Protein AF-A0A7S0ZC41-F1 (afdb_monomer_lite)

Sequence (882 aa):
EKAIPESVRQVLSSRKVKYSYTDLEWERGTTHDQRWNTVQHELFFKGREIVQDRRYWAQKLIEYEKDPANAFRLMIWLNDKYMLDAGDACSYANIIAAFHSASHSVQSVSAVEDAETMSSILQEEATGAGLMLAKVRQVNELGPRPTVESGGSAQYVLYVANRTCRVHHNDSLELAKALANRAGLPLIYLYTIDLYFYQQGSKRHVNFLLEGLAEVKNSLSDAGVKLVLRIDPAHFGGSGRGGVSVIGDEEYEITGFSSRAWAIVMDRGHLKYEREVAARIAAYAGCSVVDFENRLVIPVEDISETLENSFETFSEVFFAQYKQFLSLSSPVVLKHQIFSELELDSLGYQWGFMHSWQWTPRDWLDSETQLNKLLLDNGIDPNVAVVSGANRGGESPARRLLQAFISRKLKGYASRASGQIDPGSSEYGSLLSPYISFGMISVCELLQEVLRHGTNVEDITWFVKSVALREFSFNFVNFCENYDVFEEALSPDVQAVLIQLAASRPKYSYTESDWESGNTHDSKWNTIQHELIFRGRDLLNDRVYWCQKIIEYESDPKIAYSLALKLNDKYMVDALDPAGYRTVQHCFEQAAQTSFVQEEAPLDSAAMLAVLEEVLPVSGVEGERICILNEYCHRIPVSAGGTAEYVLYWMSSSFRTEYNPAFEIAAALANYAGLPLLVACVVDMNNFQTRSRRHMIFLLEGLTETEQACNNVGAGFRMVFEPVCEDGIGGLNLLGSSDGAVSGFASKAWAIVTDKPHMRHDRDIVERVSAGAGCAVVEVEGRLLVPLEVSFGESCDVLPETSEFMELFGHMADHFLKRVEHVPLENRLGVDYKADGLGYAYGVDAETRGWSAREWLLDDDKLSELMRENNMDTNVSAVSGT

Secondary structure (DSSP, 8-state):
-TTS-HHHHHHHTT---S----HHHHHTT-SS-HHHHHHHHHHHHH----HHHHHHHHHHHHHH-S-HHHHHHHHHHHHHHH-TT-SSHHHHHHHHHHHHHHHTT------------HHHHHHHHHHHHT--GGGEEE-SSPPPPPBGGGTS-B-EEEEEESS---STT-HHHHHHHHHHHHHT-PEEEEEEEETTGGGGSBHHHHHHHHHHHHHHHHHHHHTT-EEEEEEE-S-SGGGT---HHHHEETTTTEEPGGGGEEEEEEEPP-SHHHHHHHHHHHHHSSSEEEEE--S-SS-HHHH-SS--S-HHHHHHHHHHHGGGGGPPPPPPPP-----TT---TTSS---TT-SSTT--HHHHHH-HHHHHHHHHHTT-BS-SPPP-GGG-SSHHHHHHHHHHIIIIISTT-HHHHSSPPPTTS---S-S-HHHHHTTSS-HHHHHHHHHHH---HHHHHHHHHHHHHHHHHHHHHHH-TTTTSHHHHS-HHHHHHHHHHHHHS------HHHHHHT-SS-HHHHHHHHHHHHHSS-SSSTHHHHHHHHHHH-SSHHHHHHHHHHHHHHH-TT-SSHHHHHHHHHHHHHHHHTS----PPPS-HHHHHHHHHHHHHHHT--GGGEEE-SS--PPPBGGGTSSB-EEEEE-SS---STT-HHHHHHHHHHHHHT--EEEEEEEESGGGTT--HHHHHHHHHHHHHHHHHHHHHT-EEEEEEEPPPTTS---HHHHB-TTSSSB-GGGGEEEEEEEPP-SHHHHHHHHHHHHHSSS-EEEE--S-SS-HHHHH-S--SSPPPHHHHHHHHHHHHHHH-PPPPP---SSPPPTT---TTBS---SSSGGGTT--HHHHHH-HHHHHHHHHHTT----S------

Foldseek 3Di:
DVLQDPLLQVQLQFDDAPDEDDLVCQQCLVDPDVVSSVVSVCQQFPQEDDLVCLLVLLLVLSRHPNDSVCSLVSSLLSNQARHLPHPDPVSVVSNSVSNVSNSVVTDDDHDDDDDCFVVNVCVVLCVVQVHDVLQKDWLARFAFFDDVVRVTQAAFAEEEEEQALADPLFSLVQSSLSVRVVNVHAYEYEYEAELLLCLLAAVQQLQLSLQAQVQRCVVCVVLLYHYFYYYHFQDDPPPRQPPCLAQNDVVVPAHHPLRRHREYEYEDDQFLNRVRNLNVCRVRSNHIYMYGHFLALHPLVQQDPAQDPDLVSSVVSCVVPSVVSLDGTDRDRRDHNDCPPDPCLRTGDDDPVDPDSGCGSVNLVVPLVVVCVSSVVRNHHHPQDHADDLCGHHLVSLVVLLVCCLVPPLVCLLVCLPDQFDPPDFFHDSSNLLCSSSSRDTPSNSLVVCVVRPDDPSSSVVVVSVSSLQVSLSSLSNRQVPLLFPPRVAFPQLQLLLLLLLVPADEDDDDLVCQQCLPDPDPVLSVQSVCLSRNQADRRPCLLVNLLVLSRHDSHVRVSSNSSLSSNNHGHSSPVGSSSSVSSSVSSVVNSVPDDDAQFADQAVVVQVVLLVVLCVQQVDDPLFKDWLGRGAFWQDVVRVTQAAAAEEAEADPLAQFQFSLNSSRLSVCVVNVHAYEYEYEAELLSCQSYAPQNLLVVLVSNLVSCVRCQVLQHHYFYAYDAQHPVSADDCLALPRPSNQADHVLSRHREYGYEDDDDPRVVVNLNVCSVRSSHIYMYGHRPDLRDVCVQDNPDDPDDDDPVVVCVSCVVCNVVSPDGRDHNRHPDGDHNPDDPPRRGDAPDPDNPRRGDGSVVCSVCPPVVVVSCVVRNHDHPRDHPPDD

pLDDT: mean 85.45, std 13.5, range [26.69, 98.44]

InterPro domains:
  IPR006050 DNA photolyase, N-terminal [PF00875] (161-319)
  IPR006050 DNA photolyase, N-terminal [PF00875] (647-789)
  IPR006050 DNA photolyase, N-terminal [PS51645] (155-300)
  IPR006050 DNA photolyase, N-terminal [PS51645] (645-788)
  IPR014729 Rossmann-like alpha/beta/alpha sandwich fold [G3DSA:3.40.50.620] (130-293)
  IPR014729 Rossmann-like alpha/beta/alpha sandwich fold [G3DSA:3.40.50.620] (619-782)
  IPR036134 Cryptochrome/DNA photolyase, FAD-binding domain-like superfamily [SSF48173] (25-106)
  IPR036134 Cryptochrome/DNA photolyase, FAD-binding domain-like superfamily [SSF48173] (390-588)
  IPR036155 Cryptochrome/photolyase, N-terminal domain superfamily [SSF52425] (156-330)
  IPR036155 Cryptochrome/photolyase, N-terminal domain superfamily [SSF52425] (646-790)
  IPR052219 DNA Photolyase Class-2 [PTHR10211] (131-588)

Structure (mmCIF, N/CA/C/O backbone):
data_AF-A0A7S0ZC41-F1
#
_entry.id   AF-A0A7S0ZC41-F1
#
loop_
_atom_site.group_PDB
_atom_site.id
_atom_site.type_symbol
_atom_site.label_atom_id
_atom_site.label_alt_id
_atom_site.label_comp_id
_atom_site.label_asym_id
_atom_site.label_entity_id
_atom_site.label_seq_id
_atom_site.pdbx_PDB_ins_code
_atom_site.Cartn_x
_atom_site.Cartn_y
_atom_site.Cartn_z
_atom_site.occupancy
_atom_site.B_iso_or_equiv
_atom_site.auth_seq_id
_atom_site.auth_comp_id
_atom_site.auth_asym_id
_atom_site.auth_atom_id
_atom_site.pdbx_PDB_model_num
ATOM 1 N N . GLU A 1 1 ? 8.820 20.847 2.042 1.00 46.22 1 GLU A N 1
ATOM 2 C CA . GLU A 1 1 ? 8.813 21.359 3.436 1.00 46.22 1 GLU A CA 1
ATOM 3 C C . GLU A 1 1 ? 10.158 21.833 3.991 1.00 46.22 1 GLU A C 1
ATOM 5 O O . GLU A 1 1 ? 10.207 22.970 4.448 1.00 46.22 1 GLU A O 1
ATOM 10 N N . LYS A 1 2 ? 11.230 21.016 4.014 1.00 56.31 2 LYS A N 1
ATOM 11 C CA . LYS A 1 2 ? 12.518 21.348 4.687 1.00 56.31 2 LYS A CA 1
ATOM 12 C C . LYS A 1 2 ? 13.143 22.708 4.298 1.00 56.31 2 LYS A C 1
ATOM 14 O O . LYS A 1 2 ? 13.839 23.292 5.114 1.00 56.31 2 LYS A O 1
ATOM 19 N N . ALA A 1 3 ? 12.851 23.230 3.102 1.00 54.75 3 ALA A N 1
ATOM 20 C CA . ALA A 1 3 ? 13.309 24.543 2.624 1.00 54.75 3 ALA A CA 1
ATOM 21 C C . ALA A 1 3 ? 12.496 25.760 3.138 1.00 54.75 3 ALA A C 1
ATOM 23 O O . ALA A 1 3 ? 12.883 26.899 2.892 1.00 54.75 3 ALA A O 1
ATOM 24 N N . ILE A 1 4 ? 11.364 25.552 3.822 1.00 62.62 4 ILE A N 1
ATOM 25 C CA . ILE A 1 4 ? 10.539 26.641 4.372 1.00 62.62 4 ILE A CA 1
ATOM 26 C C . ILE A 1 4 ? 11.111 27.043 5.740 1.00 62.62 4 ILE A C 1
ATOM 28 O O . ILE A 1 4 ? 11.146 26.183 6.626 1.00 62.62 4 ILE A O 1
ATOM 32 N N . PRO A 1 5 ? 11.495 28.318 5.962 1.00 65.94 5 PRO A N 1
ATOM 33 C CA . PRO A 1 5 ? 12.055 28.754 7.237 1.00 65.94 5 PRO A CA 1
ATOM 34 C C . PRO A 1 5 ? 11.079 28.519 8.394 1.00 65.94 5 PRO A C 1
ATOM 36 O O . PRO A 1 5 ? 9.893 28.834 8.291 1.00 65.94 5 PRO A O 1
ATOM 39 N N . GLU A 1 6 ? 11.586 28.039 9.528 1.00 62.94 6 GLU A N 1
ATOM 40 C CA . GLU A 1 6 ? 10.782 27.768 10.729 1.00 62.94 6 GLU A CA 1
ATOM 41 C C . GLU A 1 6 ? 10.012 29.016 11.214 1.00 62.94 6 GLU A C 1
ATOM 43 O O . GLU A 1 6 ? 8.846 28.937 11.603 1.00 62.94 6 GLU A O 1
ATOM 48 N N . SER A 1 7 ? 10.609 30.203 11.055 1.00 57.94 7 SER A N 1
ATOM 49 C CA . SER A 1 7 ? 9.961 31.500 11.295 1.00 57.94 7 SER A CA 1
ATOM 50 C C . SER A 1 7 ? 8.701 31.733 10.449 1.00 57.94 7 SER A C 1
ATOM 52 O O . SER A 1 7 ? 7.768 32.375 10.924 1.00 57.94 7 SER A O 1
ATOM 54 N N . VAL A 1 8 ? 8.640 31.222 9.214 1.00 59.72 8 VAL A N 1
ATOM 55 C CA . VAL A 1 8 ? 7.465 31.340 8.330 1.00 59.72 8 VAL A CA 1
ATOM 56 C C . VAL A 1 8 ? 6.356 30.391 8.782 1.00 59.72 8 VAL A C 1
ATOM 58 O O . VAL A 1 8 ? 5.193 30.792 8.839 1.00 59.72 8 VAL A O 1
ATOM 61 N N . ARG A 1 9 ? 6.708 29.156 9.165 1.00 63.66 9 ARG A N 1
ATOM 62 C CA . ARG A 1 9 ? 5.747 28.145 9.639 1.00 63.66 9 ARG A CA 1
ATOM 63 C C . ARG A 1 9 ? 5.000 28.620 10.888 1.00 63.66 9 ARG A C 1
ATOM 65 O O . ARG A 1 9 ? 3.772 28.591 10.916 1.00 63.66 9 ARG A O 1
ATOM 72 N N . GLN A 1 10 ? 5.734 29.139 11.876 1.00 59.41 10 GLN A N 1
ATOM 73 C CA . GLN A 1 10 ? 5.182 29.657 13.138 1.00 59.41 10 GLN A CA 1
ATOM 74 C C . GLN A 1 10 ? 4.279 30.890 12.952 1.00 59.41 10 GLN A C 1
ATOM 76 O O . GLN A 1 10 ? 3.327 31.104 13.708 1.00 59.41 10 GLN A O 1
ATOM 81 N N . VAL A 1 11 ? 4.567 31.716 11.943 1.00 58.56 11 VAL A N 1
ATOM 82 C CA . VAL A 1 11 ? 3.775 32.910 11.618 1.00 58.56 11 VAL A CA 1
ATOM 83 C C . VAL A 1 11 ? 2.430 32.553 10.997 1.00 58.56 11 VAL A C 1
ATOM 85 O O . VAL A 1 11 ? 1.441 33.224 11.282 1.00 58.56 11 VAL A O 1
ATOM 88 N N . LEU A 1 12 ? 2.378 31.524 10.155 1.00 57.00 12 LEU A N 1
ATOM 89 C CA . LEU A 1 12 ? 1.170 31.156 9.416 1.00 57.00 12 LEU A CA 1
ATOM 90 C C . LEU A 1 12 ? 0.212 30.289 10.245 1.00 57.00 12 LEU A C 1
ATOM 92 O O . LEU A 1 12 ? -0.990 30.550 10.244 1.00 57.00 12 LEU A O 1
ATOM 96 N N . SER A 1 13 ? 0.730 29.353 11.048 1.00 54.97 13 SER A N 1
ATOM 97 C CA . SER A 1 13 ? -0.089 28.475 11.905 1.00 54.97 13 SER A CA 1
ATOM 98 C C . SER A 1 13 ? -0.867 29.203 13.014 1.00 54.97 13 SER A C 1
ATOM 100 O O . SER A 1 13 ? -1.814 28.654 13.572 1.00 54.97 13 SER A O 1
ATOM 102 N N . SER A 1 14 ? -0.498 30.447 13.335 1.00 50.28 14 SER A N 1
ATOM 103 C CA . SER A 1 14 ? -1.046 31.220 14.459 1.00 50.28 14 SER A CA 1
ATOM 104 C C . SER A 1 14 ? -2.087 32.286 14.069 1.00 50.28 14 SER A C 1
ATOM 106 O O . SER A 1 14 ? -2.572 33.019 14.936 1.00 50.28 14 SER A O 1
ATOM 108 N N . ARG A 1 15 ? -2.455 32.417 12.782 1.00 59.84 15 ARG A N 1
ATOM 109 C CA . ARG A 1 15 ? -3.146 33.618 12.264 1.00 59.84 15 ARG A CA 1
ATOM 110 C C . ARG A 1 15 ? -4.566 33.421 11.737 1.00 59.84 15 ARG A C 1
ATOM 112 O O . ARG A 1 15 ? -4.886 32.487 11.014 1.00 59.84 15 ARG A O 1
ATOM 119 N N . LYS A 1 16 ? -5.414 34.425 12.002 1.00 51.12 16 LYS A N 1
ATOM 120 C CA . LYS A 1 16 ? -6.715 34.606 11.333 1.00 51.12 16 LYS A CA 1
ATOM 121 C C . LYS A 1 16 ? -6.540 35.417 10.048 1.00 51.12 16 LYS A C 1
ATOM 123 O O . LYS A 1 16 ? -6.338 36.629 10.098 1.00 51.12 16 LYS A O 1
ATOM 128 N N . VAL A 1 17 ? -6.640 34.744 8.906 1.00 57.56 17 VAL A N 1
ATOM 129 C CA . VAL A 1 17 ? -6.500 35.346 7.572 1.00 57.56 17 VAL A CA 1
ATOM 130 C C . VAL A 1 17 ? -7.748 36.157 7.188 1.00 57.56 17 VAL A C 1
ATOM 132 O O . VAL A 1 17 ? -8.876 35.691 7.339 1.00 57.56 17 VAL A O 1
ATOM 135 N N . LYS A 1 18 ? -7.545 37.390 6.694 1.00 53.59 18 LYS A N 1
ATOM 136 C CA . LYS A 1 18 ? -8.619 38.350 6.355 1.00 53.59 18 LYS A CA 1
ATOM 137 C C . LYS A 1 18 ? -9.185 38.179 4.938 1.00 53.59 18 LYS A C 1
ATOM 139 O O . LYS A 1 18 ? -10.357 38.476 4.719 1.00 53.59 18 LYS A O 1
ATOM 144 N N . TYR A 1 19 ? -8.363 37.726 3.996 1.00 66.50 19 TYR A N 1
ATOM 145 C CA . TYR A 1 19 ? -8.728 37.478 2.601 1.00 66.50 19 TYR A CA 1
ATOM 146 C C . TYR A 1 19 ? -8.114 36.150 2.168 1.00 66.50 19 TYR A C 1
ATOM 148 O O . TYR A 1 19 ? -6.957 35.907 2.479 1.00 66.50 19 TYR A O 1
ATOM 156 N N . SER A 1 20 ? -8.876 35.314 1.470 1.00 76.12 20 SER A N 1
ATOM 157 C CA . SER A 1 20 ? -8.420 34.034 0.919 1.00 76.12 20 SER A CA 1
ATOM 158 C C . SER A 1 20 ? -8.567 34.120 -0.596 1.00 76.12 20 SER A C 1
ATOM 160 O O . SER A 1 20 ? -9.584 34.643 -1.052 1.00 76.12 20 SER A O 1
ATOM 162 N N . TYR A 1 21 ? -7.598 33.598 -1.341 1.00 80.38 21 TYR A N 1
ATOM 163 C CA . TYR A 1 21 ? -7.641 33.510 -2.801 1.00 80.38 21 TYR A CA 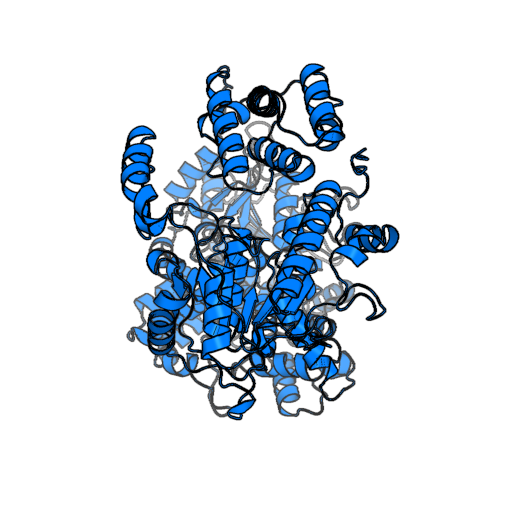1
ATOM 164 C C . TYR A 1 21 ? -7.525 32.059 -3.235 1.00 80.38 21 TYR A C 1
ATOM 166 O O . TYR A 1 21 ? -6.880 31.255 -2.568 1.00 80.38 21 TYR A O 1
ATOM 174 N N . THR A 1 22 ? -8.166 31.732 -4.347 1.00 84.69 22 THR A N 1
ATOM 175 C CA . THR A 1 22 ? -7.892 30.508 -5.101 1.00 84.69 22 THR A CA 1
ATOM 176 C C . THR A 1 22 ? -6.606 30.667 -5.914 1.00 84.69 22 THR A C 1
ATOM 178 O O . THR A 1 22 ? -6.252 31.781 -6.305 1.00 84.69 22 THR A O 1
ATOM 181 N N . ASP A 1 23 ? -5.941 29.557 -6.245 1.00 84.75 23 ASP A N 1
ATOM 182 C CA . ASP A 1 23 ? -4.800 29.525 -7.177 1.00 84.75 23 ASP A CA 1
ATOM 183 C C . ASP A 1 23 ? -5.074 30.316 -8.468 1.00 84.75 23 ASP A C 1
ATOM 185 O O . ASP A 1 23 ? -4.218 31.050 -8.953 1.00 84.75 23 ASP A O 1
ATOM 189 N N . LEU A 1 24 ? -6.305 30.224 -8.984 1.00 83.38 24 LEU A N 1
ATOM 190 C CA . LEU A 1 24 ? -6.749 30.912 -10.194 1.00 83.38 24 LEU A CA 1
ATOM 191 C C . LEU A 1 24 ? -6.837 32.440 -10.022 1.00 83.38 24 LEU A C 1
ATOM 193 O O . LEU A 1 24 ? -6.571 33.183 -10.965 1.00 83.38 24 LEU A O 1
ATOM 197 N N . GLU A 1 25 ? -7.214 32.935 -8.840 1.00 83.38 25 GLU A N 1
ATOM 198 C CA . GLU A 1 25 ? -7.242 34.376 -8.544 1.00 83.38 25 GLU A CA 1
ATOM 199 C C . GLU A 1 25 ? -5.839 34.943 -8.317 1.00 83.38 25 GLU A C 1
ATOM 201 O O . GLU A 1 25 ? -5.559 36.083 -8.709 1.00 83.38 25 GLU A O 1
ATOM 206 N N . TRP A 1 26 ? -4.954 34.142 -7.719 1.00 87.69 26 TRP A N 1
ATOM 207 C CA . TRP A 1 26 ? -3.533 34.449 -7.616 1.00 87.69 26 TRP A CA 1
ATOM 208 C C . TRP A 1 26 ? -2.887 34.535 -9.005 1.00 87.69 26 TRP A C 1
ATOM 210 O O . TRP A 1 26 ? -2.296 35.567 -9.324 1.00 87.69 26 TRP A O 1
ATOM 220 N N . GLU A 1 27 ? -3.070 33.509 -9.844 1.00 86.12 27 GLU A N 1
ATOM 221 C CA . GLU A 1 27 ? -2.554 33.400 -11.218 1.00 86.12 27 GLU A CA 1
ATOM 222 C C . GLU A 1 27 ? -3.050 34.521 -12.132 1.00 86.12 27 GLU A C 1
ATOM 224 O O . GLU A 1 27 ? -2.266 35.147 -12.847 1.00 86.12 27 GLU A O 1
ATOM 229 N N . ARG A 1 28 ? -4.356 34.801 -12.116 1.00 82.69 28 ARG A N 1
ATOM 230 C CA . ARG A 1 28 ? -4.957 35.826 -12.980 1.00 82.69 28 ARG A CA 1
ATOM 231 C C . ARG A 1 28 ? -4.715 37.246 -12.488 1.00 82.69 28 ARG A C 1
ATOM 233 O O . ARG A 1 28 ? -5.164 38.184 -13.146 1.00 82.69 28 ARG A O 1
ATOM 240 N N . GLY A 1 29 ? -4.058 37.431 -11.340 1.00 84.19 29 GLY A N 1
ATOM 241 C CA . GLY A 1 29 ? -3.893 38.745 -10.730 1.00 84.19 29 GLY A CA 1
ATOM 242 C C . GLY A 1 29 ? -5.247 39.418 -10.494 1.00 84.19 29 GLY A C 1
ATOM 243 O O . GLY A 1 29 ? -5.462 40.548 -10.931 1.00 84.19 29 GLY A O 1
ATOM 244 N N . THR A 1 30 ? -6.186 38.715 -9.855 1.00 83.62 30 THR A N 1
ATOM 245 C CA . THR A 1 30 ? -7.515 39.243 -9.490 1.00 83.62 30 THR A CA 1
ATOM 246 C C . THR A 1 30 ? -7.695 39.342 -7.976 1.00 83.62 30 THR A C 1
ATOM 248 O O . THR A 1 30 ? -8.797 39.196 -7.453 1.00 83.62 30 THR A O 1
ATOM 251 N N . THR A 1 31 ? -6.602 39.607 -7.258 1.00 82.38 31 THR A N 1
ATOM 252 C CA . THR A 1 31 ? -6.599 39.801 -5.803 1.00 82.38 31 THR A CA 1
ATOM 253 C C . THR A 1 31 ? -7.055 41.217 -5.423 1.00 82.38 31 THR A C 1
ATOM 255 O O . THR A 1 31 ? -7.217 42.092 -6.279 1.00 82.38 31 THR A O 1
ATOM 258 N N . HIS A 1 32 ? -7.212 41.487 -4.123 1.00 80.19 32 HIS A N 1
ATOM 259 C CA . HIS A 1 32 ? -7.437 42.854 -3.635 1.00 80.19 32 HIS A CA 1
ATOM 260 C C . HIS A 1 32 ? -6.201 43.771 -3.734 1.00 80.19 32 HIS A C 1
ATOM 262 O O . HIS A 1 32 ? -6.351 44.990 -3.621 1.00 80.19 32 HIS A O 1
ATOM 268 N N . ASP A 1 33 ? -4.995 43.221 -3.925 1.00 76.88 33 ASP A N 1
ATOM 269 C CA . ASP A 1 33 ? -3.756 43.996 -4.001 1.00 76.88 33 ASP A CA 1
ATOM 270 C C . ASP A 1 33 ? -3.424 44.336 -5.464 1.00 76.88 33 ASP A C 1
ATOM 272 O O . ASP A 1 33 ? -3.005 43.499 -6.265 1.00 76.88 33 ASP A O 1
ATOM 276 N N . GLN A 1 34 ? -3.596 45.611 -5.820 1.00 72.88 34 GLN A N 1
ATOM 277 C CA . GLN A 1 34 ? -3.339 46.099 -7.176 1.00 72.88 34 GLN A CA 1
ATOM 278 C C . GLN A 1 34 ? -1.872 45.959 -7.609 1.00 72.88 34 GLN A C 1
ATOM 280 O O . GLN A 1 34 ? -1.613 45.834 -8.809 1.00 72.88 34 GLN A O 1
ATOM 285 N N . ARG A 1 35 ? -0.908 45.959 -6.675 1.00 77.75 35 ARG A N 1
ATOM 286 C CA . ARG A 1 35 ? 0.504 45.765 -7.024 1.00 77.75 35 ARG A CA 1
ATOM 287 C C . ARG A 1 35 ? 0.793 44.291 -7.299 1.00 77.75 35 ARG A C 1
ATOM 289 O O . ARG A 1 35 ? 1.475 44.030 -8.285 1.00 77.75 35 ARG A O 1
ATOM 296 N N . TRP A 1 36 ? 0.223 43.350 -6.535 1.00 83.25 36 TRP A N 1
ATOM 297 C CA . TRP A 1 36 ? 0.268 41.922 -6.897 1.00 83.25 36 TRP A CA 1
ATOM 298 C C . TRP A 1 36 ? -0.247 41.722 -8.320 1.00 83.25 36 TRP A C 1
ATOM 300 O O . TRP A 1 36 ? 0.463 41.191 -9.169 1.00 83.25 36 TRP A O 1
ATOM 310 N N . ASN A 1 37 ? -1.455 42.225 -8.590 1.00 81.00 37 ASN A N 1
ATOM 311 C CA . ASN A 1 37 ? -2.126 42.054 -9.875 1.00 81.00 37 ASN A CA 1
ATOM 312 C C . ASN A 1 37 ? -1.274 42.600 -11.037 1.00 81.00 37 ASN A C 1
ATOM 314 O O . ASN A 1 37 ? -1.118 41.930 -12.051 1.00 81.00 37 ASN A O 1
ATOM 318 N N . THR A 1 38 ? -0.652 43.772 -10.857 1.00 76.88 38 THR A N 1
ATOM 319 C CA . THR A 1 38 ? 0.225 44.390 -11.869 1.00 76.88 38 THR A CA 1
ATOM 320 C C . THR A 1 38 ? 1.477 43.551 -12.151 1.00 76.88 38 THR A C 1
ATOM 322 O O . THR A 1 38 ? 1.790 43.301 -13.313 1.00 76.88 38 THR A O 1
ATOM 325 N N . VAL A 1 39 ? 2.183 43.092 -11.109 1.00 78.50 39 VAL A N 1
ATOM 326 C CA . VAL A 1 39 ? 3.389 42.252 -11.259 1.00 78.50 39 VAL A CA 1
ATOM 327 C C . VAL A 1 39 ? 3.033 40.910 -11.905 1.00 78.50 39 VAL A C 1
ATOM 329 O O . VAL A 1 39 ? 3.728 40.449 -12.808 1.00 78.50 39 VAL A O 1
ATOM 332 N N . GLN A 1 40 ? 1.920 40.307 -11.485 1.00 84.12 40 GLN A N 1
ATOM 333 C CA . GLN A 1 40 ? 1.448 39.040 -12.028 1.00 84.12 40 GLN A CA 1
ATOM 334 C C . GLN A 1 40 ? 1.045 39.155 -13.506 1.00 84.12 40 GLN A C 1
ATOM 336 O O . GLN A 1 40 ? 1.349 38.263 -14.293 1.00 84.12 40 GLN A O 1
ATOM 341 N N . HIS A 1 41 ? 0.416 40.260 -13.923 1.00 80.81 41 HIS A N 1
ATOM 342 C CA . HIS A 1 41 ? 0.115 40.505 -15.340 1.00 80.81 41 HIS A CA 1
ATOM 343 C C . HIS A 1 41 ? 1.384 40.704 -16.175 1.00 80.81 41 HIS A C 1
ATOM 345 O O . HIS A 1 41 ? 1.477 40.159 -17.272 1.00 80.81 41 HIS A O 1
ATOM 351 N N . GLU A 1 42 ? 2.382 41.429 -15.666 1.00 78.50 42 GLU A N 1
ATOM 352 C CA . GLU A 1 42 ? 3.679 41.586 -16.342 1.00 78.50 42 GLU A CA 1
ATOM 353 C C . GLU A 1 42 ? 4.377 40.233 -16.569 1.00 78.50 42 GLU A C 1
ATOM 355 O O . GLU A 1 42 ? 4.814 39.952 -17.690 1.00 78.50 42 GLU A O 1
ATOM 360 N N . LEU A 1 43 ? 4.400 39.358 -15.557 1.00 79.38 43 LEU A N 1
ATOM 361 C CA . LEU A 1 43 ? 4.884 37.980 -15.683 1.00 79.38 43 LEU A CA 1
ATOM 362 C C . LEU A 1 43 ? 4.082 37.190 -16.732 1.00 79.38 43 LEU A C 1
ATOM 364 O O . LEU A 1 43 ? 4.659 36.632 -17.670 1.00 79.38 43 LEU A O 1
ATOM 368 N N . PHE A 1 44 ? 2.754 37.167 -16.592 1.00 79.50 44 PHE A N 1
ATOM 369 C CA . PHE A 1 44 ? 1.842 36.434 -17.469 1.00 79.50 44 PHE A CA 1
ATOM 370 C C . PHE A 1 44 ? 2.080 36.803 -18.943 1.00 79.50 44 PHE A C 1
ATOM 372 O O . PHE A 1 44 ? 2.353 35.933 -19.775 1.00 79.50 44 PHE A O 1
ATOM 379 N N . PHE A 1 45 ? 2.083 38.100 -19.266 1.00 76.62 45 PHE A N 1
ATOM 380 C CA . PHE A 1 45 ? 2.218 38.574 -20.644 1.00 76.62 45 PHE A CA 1
ATOM 381 C C . PHE A 1 45 ? 3.652 38.537 -21.192 1.00 76.62 45 PHE A C 1
ATOM 383 O O . PHE A 1 45 ? 3.812 38.250 -22.377 1.00 76.62 45 PHE A O 1
ATOM 390 N N . LYS A 1 46 ? 4.690 38.818 -20.388 1.00 76.56 46 LYS A N 1
ATOM 391 C CA . LYS A 1 46 ? 6.065 39.014 -20.905 1.00 76.56 46 LYS A CA 1
ATOM 392 C C . LYS A 1 46 ? 7.058 37.909 -20.553 1.00 76.56 46 LYS A C 1
ATOM 394 O O . LYS A 1 46 ? 8.045 37.771 -21.268 1.00 76.56 46 LYS A O 1
ATOM 399 N N . GLY A 1 47 ? 6.828 37.151 -19.480 1.00 72.56 47 GLY A N 1
ATOM 400 C CA . GLY A 1 47 ? 7.668 36.017 -19.071 1.00 72.56 47 GLY A CA 1
ATOM 401 C C . GLY A 1 47 ? 9.121 36.352 -18.730 1.00 72.56 47 GLY A C 1
ATOM 402 O O . GLY A 1 47 ? 9.998 35.518 -18.941 1.00 72.56 47 GLY A O 1
ATOM 403 N N . ARG A 1 48 ? 9.385 37.575 -18.248 1.00 69.50 48 ARG A N 1
ATOM 404 C CA . ARG A 1 48 ? 10.727 38.077 -17.905 1.00 69.50 48 ARG A CA 1
ATOM 405 C C . ARG A 1 48 ? 10.832 38.455 -16.433 1.00 69.50 48 ARG A C 1
ATOM 407 O O . ARG A 1 48 ? 9.836 38.778 -15.790 1.00 69.50 48 ARG A O 1
ATOM 414 N N . GLU A 1 49 ? 12.062 38.462 -15.932 1.00 60.97 49 GLU A N 1
ATOM 415 C CA . GLU A 1 49 ? 12.366 38.758 -14.538 1.00 60.97 49 GLU A CA 1
ATOM 416 C C . GLU A 1 49 ? 12.122 40.217 -14.123 1.00 60.97 49 GLU A C 1
ATOM 418 O O . GLU A 1 49 ? 12.529 41.165 -14.796 1.00 60.97 49 GLU A O 1
ATOM 423 N N . ILE A 1 50 ? 11.524 40.379 -12.937 1.00 59.06 50 ILE A N 1
ATOM 424 C CA . ILE A 1 50 ? 11.544 41.618 -12.158 1.00 59.06 50 ILE A CA 1
ATOM 425 C C . ILE A 1 50 ? 12.098 41.288 -10.760 1.00 59.06 50 ILE A C 1
ATOM 427 O O . ILE A 1 50 ? 11.348 41.032 -9.817 1.00 59.06 50 ILE A O 1
ATOM 431 N N . VAL A 1 51 ? 13.432 41.281 -10.627 1.00 51.44 51 VAL A N 1
ATOM 432 C CA . VAL A 1 51 ? 14.182 40.853 -9.418 1.00 51.44 51 VAL A CA 1
ATOM 433 C C . VAL A 1 51 ? 13.613 41.450 -8.121 1.00 51.44 51 VAL A C 1
ATOM 435 O O . VAL A 1 51 ? 13.495 40.772 -7.102 1.00 51.44 51 VAL A O 1
ATOM 438 N N . GLN A 1 52 ? 13.233 42.733 -8.152 1.00 56.69 52 GLN A N 1
ATOM 439 C CA . GLN A 1 52 ? 12.741 43.457 -6.975 1.00 56.69 52 GLN A CA 1
ATOM 440 C C . GLN A 1 52 ? 11.345 43.013 -6.507 1.00 56.69 52 GLN A C 1
ATOM 442 O O . GLN A 1 52 ? 11.007 43.230 -5.342 1.00 56.69 52 GLN A O 1
ATOM 447 N N . ASP A 1 53 ? 10.551 42.378 -7.373 1.00 67.50 53 ASP A N 1
ATOM 448 C CA . ASP A 1 53 ? 9.183 41.966 -7.058 1.00 67.50 53 ASP A CA 1
ATOM 449 C C . ASP A 1 53 ? 9.061 40.492 -6.625 1.00 67.50 53 ASP A C 1
ATOM 451 O O . ASP A 1 53 ? 8.126 40.189 -5.886 1.00 67.50 53 ASP A O 1
ATOM 455 N N . ARG A 1 54 ? 10.036 39.604 -6.915 1.00 75.81 54 ARG A N 1
ATOM 456 C CA . ARG A 1 54 ? 10.070 38.222 -6.359 1.00 75.81 54 ARG A CA 1
ATOM 457 C C . ARG A 1 54 ? 9.989 38.226 -4.815 1.00 75.81 54 ARG A C 1
ATOM 459 O O . ARG A 1 54 ? 9.243 37.449 -4.223 1.00 75.81 54 ARG A O 1
ATOM 466 N N . ARG A 1 55 ? 10.675 39.162 -4.138 1.00 74.50 55 ARG A N 1
ATOM 467 C CA . ARG A 1 55 ? 10.575 39.352 -2.670 1.00 74.50 55 ARG A CA 1
ATOM 468 C C . ARG A 1 55 ? 9.185 39.815 -2.222 1.00 74.50 55 ARG A C 1
ATOM 470 O O . ARG A 1 55 ? 8.698 39.384 -1.179 1.00 74.50 55 ARG A O 1
ATOM 477 N N . TYR A 1 56 ? 8.569 40.715 -2.983 1.00 76.06 56 TYR A N 1
ATOM 478 C CA . TYR A 1 56 ? 7.240 41.241 -2.682 1.00 76.06 56 TYR A CA 1
ATOM 479 C C . TYR A 1 56 ? 6.155 40.170 -2.895 1.00 76.06 56 TYR A C 1
ATOM 481 O O . TYR A 1 56 ? 5.250 40.066 -2.071 1.00 76.06 56 TYR A O 1
ATOM 489 N N . TRP A 1 57 ? 6.292 39.301 -3.902 1.00 82.44 57 TRP A N 1
ATOM 490 C CA . TRP A 1 57 ? 5.457 38.106 -4.042 1.00 82.44 57 TRP A CA 1
ATOM 491 C C . TRP A 1 57 ? 5.543 37.189 -2.824 1.00 82.44 57 TRP A C 1
ATOM 493 O O . TRP A 1 57 ? 4.511 36.914 -2.217 1.00 82.44 57 TRP A O 1
ATOM 503 N N . ALA A 1 58 ? 6.751 36.771 -2.423 1.00 82.75 58 ALA A N 1
ATOM 504 C CA . ALA A 1 58 ? 6.934 35.923 -1.243 1.00 82.75 58 ALA A CA 1
ATOM 505 C C . ALA A 1 58 ? 6.280 36.553 -0.000 1.00 82.75 58 ALA A C 1
ATOM 507 O O . ALA A 1 58 ? 5.550 35.886 0.730 1.00 82.75 58 ALA A O 1
ATOM 508 N N . GLN A 1 59 ? 6.456 37.868 0.194 1.00 78.38 59 GLN A N 1
ATOM 509 C CA . GLN A 1 59 ? 5.799 38.610 1.270 1.00 78.38 59 GLN A CA 1
ATOM 510 C C . GLN A 1 59 ? 4.266 38.525 1.204 1.00 78.38 59 GLN A C 1
ATOM 512 O O . GLN A 1 59 ? 3.640 38.334 2.242 1.00 78.38 59 GLN A O 1
ATOM 517 N N . LYS A 1 60 ? 3.651 38.662 0.023 1.00 82.75 60 LYS A N 1
ATOM 518 C CA . LYS A 1 60 ? 2.186 38.643 -0.135 1.00 82.75 60 LYS A CA 1
ATOM 519 C C . LYS A 1 60 ? 1.564 37.258 -0.067 1.00 82.75 60 LYS A C 1
ATOM 521 O O . LYS A 1 60 ? 0.471 37.135 0.481 1.00 82.75 60 LYS A O 1
ATOM 526 N N . LEU A 1 61 ? 2.277 36.230 -0.512 1.00 85.75 61 LEU A N 1
ATOM 527 C CA . LEU A 1 61 ? 1.885 34.842 -0.285 1.00 85.75 61 LEU A CA 1
ATOM 528 C C . LEU A 1 61 ? 1.915 34.523 1.218 1.00 85.75 61 LEU A C 1
ATOM 530 O O . LEU A 1 61 ? 0.912 34.064 1.751 1.00 85.75 61 LEU A O 1
ATOM 534 N N . ILE A 1 62 ? 2.975 34.908 1.941 1.00 78.50 62 ILE A N 1
ATOM 535 C CA . ILE A 1 62 ? 3.036 34.801 3.416 1.00 78.50 62 ILE A CA 1
ATOM 536 C C . ILE A 1 62 ? 1.972 35.681 4.123 1.00 78.50 62 ILE A C 1
ATOM 538 O O . ILE A 1 62 ? 1.604 35.412 5.265 1.00 78.50 62 ILE A O 1
ATOM 542 N N . GLU A 1 63 ? 1.471 36.751 3.495 1.00 75.62 63 GLU A N 1
ATOM 543 C CA . GLU A 1 63 ? 0.465 37.635 4.108 1.00 75.62 63 GLU A CA 1
ATOM 544 C C . GLU A 1 63 ? -0.977 37.106 3.976 1.00 75.62 63 GLU A C 1
ATOM 546 O O . GLU A 1 63 ? -1.783 37.344 4.883 1.00 75.62 63 GLU A O 1
ATOM 551 N N . TYR A 1 64 ? -1.318 36.428 2.870 1.00 77.69 64 TYR A N 1
ATOM 552 C CA . TYR A 1 64 ? -2.710 36.081 2.523 1.00 77.69 64 TYR A CA 1
ATOM 553 C C . TYR A 1 64 ? -2.988 34.589 2.287 1.00 77.69 64 TYR A C 1
ATOM 555 O O . TYR A 1 64 ? -4.158 34.204 2.285 1.00 77.69 64 TYR A O 1
ATOM 563 N N . GLU A 1 65 ? -1.973 33.742 2.116 1.00 81.19 65 GLU A N 1
ATOM 564 C CA . GLU A 1 65 ? -2.159 32.288 2.106 1.00 81.19 65 GLU A CA 1
ATOM 565 C C . GLU A 1 65 ? -2.197 31.740 3.545 1.00 81.19 65 GLU A C 1
ATOM 567 O O . GLU A 1 65 ? -1.540 32.265 4.443 1.00 81.19 65 GLU A O 1
ATOM 572 N N . LYS A 1 66 ? -3.007 30.706 3.789 1.00 72.50 66 LYS A N 1
ATOM 573 C CA . LYS A 1 66 ? -3.169 30.058 5.101 1.00 72.50 66 LYS A CA 1
ATOM 574 C C . LYS A 1 66 ? -2.132 28.968 5.340 1.00 72.50 66 LYS A C 1
ATOM 576 O O . LYS A 1 66 ? -1.707 28.780 6.475 1.00 72.50 66 LYS A O 1
ATOM 581 N N . ASP A 1 67 ? -1.757 28.249 4.287 1.00 77.62 67 ASP A N 1
ATOM 582 C CA . ASP A 1 67 ? -0.819 27.133 4.355 1.00 77.62 67 ASP A CA 1
ATOM 583 C C . ASP A 1 67 ? 0.594 27.555 3.882 1.00 77.62 67 ASP A C 1
ATOM 585 O O . ASP A 1 67 ? 0.753 27.963 2.726 1.00 77.62 67 ASP A O 1
ATOM 589 N N . PRO A 1 68 ? 1.643 27.437 4.728 1.00 73.06 68 PRO A N 1
ATOM 590 C CA . PRO A 1 68 ? 3.031 27.646 4.315 1.00 73.06 68 PRO A CA 1
ATOM 591 C C . PRO A 1 68 ? 3.454 26.808 3.106 1.00 73.06 68 PRO A C 1
ATOM 593 O O . PRO A 1 68 ? 4.229 27.292 2.275 1.00 73.06 68 PRO A O 1
ATOM 596 N N . ALA A 1 69 ? 2.986 25.559 3.015 1.00 79.94 69 ALA A N 1
ATOM 597 C CA . ALA A 1 69 ? 3.329 24.672 1.914 1.00 79.94 69 ALA A CA 1
ATOM 598 C C . ALA A 1 69 ? 2.670 25.162 0.618 1.00 79.94 69 ALA A C 1
ATOM 600 O O . ALA A 1 69 ? 3.376 25.324 -0.379 1.00 79.94 69 ALA A O 1
ATOM 601 N N . ASN A 1 70 ? 1.380 25.517 0.648 1.00 83.25 70 ASN A N 1
ATOM 602 C CA . ASN A 1 70 ? 0.692 26.127 -0.488 1.00 83.25 70 ASN A CA 1
ATOM 603 C C . ASN A 1 70 ? 1.338 27.445 -0.930 1.00 83.25 70 ASN A C 1
ATOM 605 O O . ASN A 1 70 ? 1.553 27.639 -2.122 1.00 83.25 70 ASN A O 1
ATOM 609 N N . ALA A 1 71 ? 1.720 28.321 0.006 1.00 84.75 71 ALA A N 1
ATOM 610 C CA . ALA A 1 71 ? 2.378 29.591 -0.308 1.00 84.75 71 ALA A CA 1
ATOM 611 C C . ALA A 1 71 ? 3.686 29.381 -1.091 1.00 84.75 71 ALA A C 1
ATOM 613 O O . ALA A 1 71 ? 3.944 30.059 -2.086 1.00 84.75 71 ALA A O 1
ATOM 614 N N . PHE A 1 72 ? 4.506 28.420 -0.657 1.00 86.19 72 PHE A N 1
ATOM 615 C CA . PHE A 1 72 ? 5.771 28.082 -1.310 1.00 86.19 72 PHE A CA 1
ATOM 616 C C . PHE A 1 72 ? 5.553 27.369 -2.656 1.00 86.19 72 PHE A C 1
ATOM 618 O O . PHE A 1 72 ? 6.149 27.760 -3.661 1.00 86.19 72 PHE A O 1
ATOM 625 N N . ARG A 1 73 ? 4.637 26.389 -2.699 1.00 89.69 73 ARG A N 1
ATOM 626 C CA . ARG A 1 73 ? 4.210 25.677 -3.918 1.00 89.69 73 ARG A CA 1
ATOM 627 C C . ARG A 1 73 ? 3.719 26.648 -4.987 1.00 89.69 73 ARG A C 1
ATOM 629 O O . ARG A 1 73 ? 4.096 26.513 -6.144 1.00 89.69 73 ARG A O 1
ATOM 636 N N . LEU A 1 74 ? 2.902 27.629 -4.610 1.00 87.62 74 LEU A N 1
ATOM 637 C CA . LEU A 1 74 ? 2.312 28.570 -5.553 1.00 87.62 74 LEU A CA 1
ATOM 638 C C . LEU A 1 74 ? 3.360 29.517 -6.149 1.00 87.62 74 LEU A C 1
ATOM 640 O O . LEU A 1 74 ? 3.289 29.815 -7.337 1.00 87.62 74 LEU A O 1
ATOM 644 N N . MET A 1 75 ? 4.369 29.943 -5.377 1.00 88.00 75 MET A N 1
ATOM 645 C CA . MET A 1 75 ? 5.469 30.747 -5.927 1.00 88.00 75 MET A CA 1
ATOM 646 C C . MET A 1 75 ? 6.317 29.956 -6.931 1.00 88.00 75 MET A C 1
ATOM 648 O O . MET A 1 75 ? 6.673 30.504 -7.971 1.00 88.00 75 MET A O 1
ATOM 652 N N . ILE A 1 76 ? 6.598 28.679 -6.643 1.00 88.56 76 ILE A N 1
ATOM 653 C CA . ILE A 1 76 ? 7.258 27.750 -7.576 1.00 88.56 76 ILE A CA 1
ATOM 654 C C . ILE A 1 76 ? 6.411 27.574 -8.840 1.00 88.56 76 ILE A C 1
ATOM 656 O O . ILE A 1 76 ? 6.892 27.795 -9.944 1.00 88.56 76 ILE A O 1
ATOM 660 N N . TRP A 1 77 ? 5.123 27.274 -8.695 1.00 88.00 77 TRP A N 1
ATOM 661 C CA . TRP A 1 77 ? 4.236 27.043 -9.831 1.00 88.00 77 TRP A CA 1
ATOM 662 C C . TRP A 1 77 ? 4.072 28.279 -10.732 1.00 88.00 77 TRP A C 1
ATOM 664 O O . TRP A 1 77 ? 4.143 28.157 -11.953 1.00 88.00 77 TRP A O 1
ATOM 674 N N . LEU A 1 78 ? 3.915 29.481 -10.163 1.00 87.56 78 LEU A N 1
ATOM 675 C CA . LEU A 1 78 ? 3.845 30.725 -10.944 1.00 87.56 78 LEU A CA 1
ATOM 676 C C . LEU A 1 78 ? 5.165 31.040 -11.663 1.00 87.56 78 LEU A C 1
ATOM 678 O O . LEU A 1 78 ? 5.141 31.536 -12.791 1.00 87.56 78 LEU A O 1
ATOM 682 N N . ASN A 1 79 ? 6.301 30.743 -11.028 1.00 87.38 79 ASN A N 1
ATOM 683 C CA . ASN A 1 79 ? 7.626 30.838 -11.631 1.00 87.38 79 ASN A CA 1
ATOM 684 C C . ASN A 1 79 ? 7.720 29.888 -12.836 1.00 87.38 79 ASN A C 1
ATOM 686 O O . ASN A 1 79 ? 7.785 30.344 -13.977 1.00 87.38 79 ASN A O 1
ATOM 690 N N . ASP A 1 80 ? 7.591 28.585 -12.602 1.00 87.62 80 ASP A N 1
ATOM 691 C CA . ASP A 1 80 ? 7.794 27.534 -13.606 1.00 87.62 80 ASP A CA 1
ATOM 692 C C . ASP A 1 80 ? 6.799 27.616 -14.772 1.00 87.62 80 ASP A C 1
ATOM 694 O O . ASP A 1 80 ? 7.126 27.276 -15.913 1.00 87.62 80 ASP A O 1
ATOM 698 N N . LYS A 1 81 ? 5.598 28.153 -14.528 1.00 86.19 81 LYS A N 1
ATOM 699 C CA . LYS A 1 81 ? 4.582 28.320 -15.567 1.00 86.19 81 LYS A CA 1
ATOM 700 C C . LYS A 1 81 ? 4.846 29.460 -16.534 1.00 86.19 81 LYS A C 1
ATOM 702 O O . LYS A 1 81 ? 4.543 29.313 -17.723 1.00 86.19 81 LYS A O 1
ATOM 707 N N . TYR A 1 82 ? 5.405 30.581 -16.088 1.00 85.00 82 TYR A N 1
ATOM 708 C CA . TYR A 1 82 ? 5.429 31.809 -16.895 1.00 85.00 82 TYR A CA 1
ATOM 709 C C . TYR A 1 82 ? 6.816 32.375 -17.193 1.00 85.00 82 TYR A C 1
ATOM 711 O O . TYR A 1 82 ? 6.933 33.174 -18.126 1.00 85.00 82 TYR A O 1
ATOM 719 N N . MET A 1 83 ? 7.834 32.002 -16.426 1.00 84.81 83 MET A N 1
ATOM 720 C CA . MET A 1 83 ? 9.141 32.649 -16.403 1.00 84.81 83 MET A CA 1
ATOM 721 C C . MET A 1 83 ? 10.158 31.871 -17.240 1.00 84.81 83 MET A C 1
ATOM 723 O O . MET A 1 83 ? 10.464 30.729 -16.923 1.00 84.81 83 MET A O 1
ATOM 727 N N . LEU A 1 84 ? 10.692 32.489 -18.300 1.00 81.94 84 LEU A N 1
ATOM 728 C CA . LEU A 1 84 ? 11.546 31.790 -19.275 1.00 81.94 84 LEU A CA 1
ATOM 729 C C . LEU A 1 84 ? 12.828 31.186 -18.668 1.00 81.94 84 LEU A C 1
ATOM 731 O O . LEU A 1 84 ? 13.332 30.198 -19.192 1.00 81.94 84 LEU A O 1
ATOM 735 N N . ASP A 1 85 ? 13.333 31.769 -17.577 1.00 78.88 85 ASP A N 1
ATOM 736 C CA . ASP A 1 85 ? 14.486 31.316 -16.787 1.00 78.88 85 ASP A CA 1
ATOM 737 C C . ASP A 1 85 ? 14.124 30.349 -15.636 1.00 78.88 85 ASP A C 1
ATOM 739 O O . ASP A 1 85 ? 14.920 30.152 -14.723 1.00 78.88 85 ASP A O 1
ATOM 743 N N . ALA A 1 86 ? 12.924 29.761 -15.625 1.00 82.25 86 ALA A N 1
ATOM 744 C CA . ALA A 1 86 ? 12.500 28.836 -14.573 1.00 82.25 86 ALA A CA 1
ATOM 745 C C . ALA A 1 86 ? 12.933 27.373 -14.781 1.00 82.25 86 ALA A C 1
ATOM 747 O O . ALA A 1 86 ? 13.329 26.946 -15.870 1.00 82.25 86 ALA A O 1
ATOM 748 N N . GLY A 1 87 ? 12.811 26.580 -13.710 1.00 78.62 87 GLY A N 1
ATOM 749 C CA . GLY A 1 87 ? 13.229 25.177 -13.691 1.00 78.62 87 GLY A CA 1
ATOM 750 C C . GLY A 1 87 ? 14.747 24.974 -13.615 1.00 78.62 87 GLY A C 1
ATOM 751 O O . GLY A 1 87 ? 15.241 23.959 -14.098 1.00 78.62 87 GLY A O 1
ATOM 752 N N . ASP A 1 88 ? 15.484 25.931 -13.042 1.00 83.50 88 ASP A N 1
ATOM 753 C CA . ASP A 1 88 ? 16.937 25.872 -12.840 1.00 83.50 88 ASP A CA 1
ATOM 754 C C . ASP A 1 88 ? 17.337 26.131 -11.368 1.00 83.50 88 ASP A C 1
ATOM 756 O O . ASP A 1 88 ? 16.546 26.609 -10.547 1.00 83.50 88 ASP A O 1
ATOM 760 N N . ALA A 1 89 ? 18.595 25.830 -11.029 1.00 83.62 89 ALA A N 1
ATOM 761 C CA . ALA A 1 89 ? 19.131 25.981 -9.676 1.00 83.62 89 ALA A CA 1
ATOM 762 C C . ALA A 1 89 ? 19.112 27.437 -9.185 1.00 83.62 89 ALA A C 1
ATOM 764 O O . ALA A 1 89 ? 18.799 27.692 -8.018 1.00 83.62 89 ALA A O 1
ATOM 765 N N . CYS A 1 90 ? 19.414 28.395 -10.065 1.00 82.19 90 CYS A N 1
ATOM 766 C CA . CYS A 1 90 ? 19.419 29.816 -9.738 1.00 82.19 90 CYS A CA 1
ATOM 767 C C . CYS A 1 90 ? 18.002 30.309 -9.422 1.00 82.19 90 CYS A C 1
ATOM 769 O O . CYS A 1 90 ? 17.799 31.021 -8.436 1.00 82.19 90 CYS A O 1
ATOM 771 N N . SER A 1 91 ? 17.009 29.910 -10.217 1.00 83.31 91 SER A N 1
ATOM 772 C CA . SER A 1 91 ? 15.600 30.254 -10.032 1.00 83.31 91 SER A CA 1
ATOM 773 C C . SER A 1 91 ? 15.086 29.800 -8.659 1.00 83.31 91 SER A C 1
ATOM 775 O O . SER A 1 91 ? 14.614 30.624 -7.868 1.00 83.31 91 SER A O 1
ATOM 777 N N . TYR A 1 92 ? 15.290 28.529 -8.290 1.00 86.06 92 TYR A N 1
ATOM 778 C CA . TYR A 1 92 ? 14.854 28.017 -6.984 1.00 86.06 92 TYR A CA 1
ATOM 779 C C . TYR A 1 92 ? 15.624 28.624 -5.800 1.00 86.06 92 TYR A C 1
ATOM 781 O O . TYR A 1 92 ? 15.012 28.949 -4.777 1.00 86.06 92 TYR A O 1
ATOM 789 N N . ALA A 1 93 ? 16.936 28.858 -5.932 1.00 82.38 93 ALA A N 1
ATOM 790 C CA . ALA A 1 93 ? 17.720 29.549 -4.905 1.00 82.38 93 ALA A CA 1
ATOM 791 C C . ALA A 1 93 ? 17.194 30.976 -4.643 1.00 82.38 93 ALA A C 1
ATOM 793 O O . ALA A 1 93 ? 17.072 31.398 -3.488 1.00 82.38 93 ALA A O 1
ATOM 794 N N . ASN A 1 94 ? 16.799 31.697 -5.699 1.00 81.75 94 ASN A N 1
ATOM 795 C CA . ASN A 1 94 ? 16.198 33.028 -5.597 1.00 81.75 94 ASN A CA 1
ATOM 796 C C . ASN A 1 94 ? 14.819 33.011 -4.907 1.00 81.75 94 ASN A C 1
ATOM 798 O O . ASN A 1 94 ? 14.531 33.906 -4.106 1.00 81.75 94 ASN A O 1
ATOM 802 N N . ILE A 1 95 ? 13.982 31.993 -5.152 1.00 84.00 95 ILE A N 1
ATOM 803 C CA . ILE A 1 95 ? 12.698 31.810 -4.446 1.00 84.00 95 ILE A CA 1
ATOM 804 C C . ILE A 1 95 ? 12.936 31.598 -2.943 1.00 84.00 95 ILE A C 1
ATOM 806 O O . ILE A 1 95 ? 12.321 32.273 -2.114 1.00 84.00 95 ILE A O 1
ATOM 810 N N . ILE A 1 96 ? 13.866 30.713 -2.575 1.00 83.62 96 ILE A N 1
ATOM 811 C CA . ILE A 1 96 ? 14.214 30.439 -1.171 1.00 83.62 96 ILE A CA 1
ATOM 812 C C . ILE A 1 96 ? 14.709 31.723 -0.483 1.00 83.62 96 ILE A C 1
ATOM 814 O O . ILE A 1 96 ? 14.192 32.105 0.574 1.00 83.62 96 ILE A O 1
ATOM 818 N N . ALA A 1 97 ? 15.634 32.455 -1.112 1.00 79.38 97 ALA A N 1
ATOM 819 C CA . ALA A 1 97 ? 16.134 33.731 -0.600 1.00 79.38 97 ALA A CA 1
ATOM 820 C C . ALA A 1 97 ? 15.014 34.774 -0.395 1.00 79.38 97 ALA A C 1
ATOM 822 O O . ALA A 1 97 ? 15.009 35.491 0.612 1.00 79.38 97 ALA A O 1
ATOM 823 N N . ALA A 1 98 ? 14.027 34.832 -1.298 1.00 81.50 98 ALA A N 1
ATOM 824 C CA . ALA A 1 98 ? 12.864 35.709 -1.171 1.00 81.50 98 ALA A CA 1
ATOM 825 C C . ALA A 1 98 ? 12.006 35.377 0.068 1.00 81.50 98 ALA A C 1
ATOM 827 O O . ALA A 1 98 ? 11.657 36.292 0.822 1.00 81.50 98 ALA A O 1
ATOM 828 N N . PHE A 1 99 ? 11.732 34.093 0.333 1.00 79.75 99 PHE A N 1
ATOM 829 C CA . PHE A 1 99 ? 10.987 33.640 1.519 1.00 79.75 99 PHE A CA 1
ATOM 830 C C . PHE A 1 99 ? 11.721 33.947 2.835 1.00 79.75 99 PHE A C 1
ATOM 832 O O . PHE A 1 99 ? 11.121 34.517 3.754 1.00 79.75 99 PHE A O 1
ATOM 839 N N . HIS A 1 100 ? 13.027 33.663 2.922 1.00 75.12 100 HIS A N 1
ATOM 840 C CA . HIS A 1 100 ? 13.846 34.051 4.081 1.00 75.12 100 HIS A CA 1
ATOM 841 C C . HIS A 1 100 ? 13.776 35.568 4.336 1.00 75.12 100 HIS A C 1
ATOM 843 O O . HIS A 1 100 ? 13.499 36.008 5.458 1.00 75.12 100 HIS A O 1
ATOM 849 N N . SER A 1 101 ? 13.944 36.370 3.277 1.00 71.88 101 SER A N 1
ATOM 850 C CA . SER A 1 101 ? 13.934 37.837 3.333 1.00 71.88 101 SER A CA 1
ATOM 851 C C . SER A 1 101 ? 12.570 38.443 3.703 1.00 71.88 101 SER A C 1
ATOM 853 O O . SER A 1 101 ? 12.505 39.584 4.177 1.00 71.88 101 SER A O 1
ATOM 855 N N . ALA A 1 102 ? 11.476 37.707 3.491 1.00 68.25 102 ALA A N 1
ATOM 856 C CA . ALA A 1 102 ? 10.122 38.111 3.863 1.00 68.25 102 ALA A CA 1
ATOM 857 C C . ALA A 1 102 ? 9.781 37.795 5.334 1.00 68.25 102 ALA A C 1
ATOM 859 O O . ALA A 1 102 ? 9.133 38.616 5.993 1.00 68.25 102 ALA A O 1
ATOM 860 N N . SER A 1 103 ? 10.268 36.672 5.883 1.00 63.31 103 SER A N 1
ATOM 861 C CA . SER A 1 103 ? 9.918 36.202 7.240 1.00 63.31 103 SER A CA 1
ATOM 862 C C . SER A 1 103 ? 10.241 37.204 8.359 1.00 63.31 103 SER A C 1
ATOM 864 O O . SER A 1 103 ? 9.496 37.328 9.329 1.00 63.31 103 SER A O 1
ATOM 866 N N . HIS A 1 104 ? 11.297 38.007 8.189 1.00 58.50 104 HIS A N 1
ATOM 867 C CA . HIS A 1 104 ? 11.732 39.005 9.172 1.00 58.50 104 HIS A CA 1
ATOM 868 C C . HIS A 1 104 ? 10.772 40.198 9.333 1.00 58.50 104 HIS A C 1
ATOM 870 O O . HIS A 1 104 ? 10.981 41.034 10.210 1.00 58.50 104 HIS A O 1
ATOM 876 N N . SER A 1 105 ? 9.733 40.306 8.498 1.00 50.81 105 SER A N 1
ATOM 877 C CA . SER A 1 105 ? 8.775 41.419 8.526 1.00 50.81 105 SER A CA 1
ATOM 878 C C . SER A 1 105 ? 7.488 41.137 9.314 1.00 50.81 105 SER A C 1
ATOM 880 O O . SER A 1 105 ? 6.637 42.022 9.416 1.00 50.81 105 SER A O 1
ATOM 882 N N . VAL A 1 106 ? 7.323 39.931 9.877 1.00 47.34 106 VAL A N 1
ATOM 883 C CA . VAL A 1 106 ? 6.018 39.452 10.358 1.00 47.34 106 VAL A CA 1
ATOM 884 C C . VAL A 1 106 ? 6.104 38.759 11.728 1.00 47.34 106 VAL A C 1
ATOM 886 O O . VAL A 1 106 ? 6.354 37.568 11.811 1.00 47.34 106 VAL A O 1
ATOM 889 N N . GLN A 1 107 ? 5.813 39.474 12.823 1.00 37.06 107 GLN A N 1
ATOM 890 C CA . GLN A 1 107 ? 5.566 38.870 14.147 1.00 37.06 107 GLN A CA 1
ATOM 891 C C . GLN A 1 107 ? 4.473 39.627 14.915 1.00 37.06 107 GLN A C 1
ATOM 893 O O . GLN A 1 107 ? 4.576 40.841 15.087 1.00 37.06 107 GLN A O 1
ATOM 898 N N . SER A 1 108 ? 3.430 38.914 15.374 1.00 32.56 108 SER A N 1
ATOM 899 C CA . SER A 1 108 ? 2.647 39.177 16.609 1.00 32.56 108 SER A CA 1
ATOM 900 C C . SER A 1 108 ? 1.317 38.396 16.667 1.00 32.56 108 SER A C 1
ATOM 902 O O . SER A 1 108 ? 0.691 38.156 15.634 1.00 32.56 108 SER A O 1
ATOM 904 N N . VAL A 1 109 ? 0.882 38.155 17.918 1.00 30.95 109 VAL A N 1
ATOM 905 C CA . VAL A 1 109 ? -0.423 37.665 18.432 1.00 30.95 109 VAL A CA 1
ATOM 906 C C . VAL A 1 109 ? -0.596 36.139 18.574 1.00 30.95 109 VAL A C 1
ATOM 908 O O . VAL A 1 109 ? -0.368 35.378 17.645 1.00 30.95 109 VAL A O 1
ATOM 911 N N . SER A 1 110 ? -1.021 35.731 19.779 1.00 29.00 110 SER A N 1
ATOM 912 C CA . SER A 1 110 ? -1.216 34.362 20.287 1.00 29.00 110 SER A CA 1
ATOM 913 C C . SER A 1 110 ? -2.684 34.076 20.679 1.00 29.00 110 SER A C 1
ATOM 915 O O . SER A 1 110 ? -3.520 34.982 20.661 1.00 29.00 110 SER A O 1
ATOM 917 N N . ALA A 1 111 ? -2.995 32.824 21.050 1.00 27.47 111 ALA A N 1
ATOM 918 C CA . ALA A 1 111 ? -4.312 32.355 21.520 1.00 27.47 111 ALA A CA 1
ATOM 919 C C . ALA A 1 111 ? -4.257 31.758 22.953 1.00 27.47 111 ALA A C 1
ATOM 921 O O . ALA A 1 111 ? -3.190 31.760 23.561 1.00 27.47 111 ALA A O 1
ATOM 922 N N . VAL A 1 112 ? -5.412 31.334 23.494 1.00 27.48 112 VAL A N 1
ATOM 923 C CA . VAL A 1 112 ? -5.738 31.278 24.944 1.00 27.48 112 VAL A CA 1
ATOM 924 C C . VAL A 1 112 ? -6.214 29.886 25.420 1.00 27.48 112 VAL A C 1
ATOM 926 O O . VAL A 1 112 ? -6.793 29.130 24.643 1.00 27.48 112 VAL A O 1
ATOM 929 N N . GLU A 1 113 ? -5.999 29.604 26.708 1.00 30.81 113 GLU A N 1
ATOM 930 C CA . GLU A 1 113 ? -6.288 28.392 27.505 1.00 30.81 113 GLU A CA 1
ATOM 931 C C . GLU A 1 113 ? -7.647 28.483 28.277 1.00 30.81 113 GLU A C 1
ATOM 933 O O . GLU A 1 113 ? -8.261 29.548 28.309 1.00 30.81 113 GLU A O 1
ATOM 938 N N . ASP A 1 114 ? -8.233 27.478 28.948 1.00 33.28 114 ASP A N 1
ATOM 939 C CA . ASP A 1 114 ? -7.910 26.063 29.235 1.00 33.28 114 ASP A CA 1
ATOM 940 C C . ASP A 1 114 ? -9.219 25.260 29.515 1.00 33.28 114 ASP A C 1
ATOM 942 O O . ASP A 1 114 ? -10.229 25.852 29.912 1.00 33.28 114 ASP A O 1
ATOM 946 N N . ALA A 1 115 ? -9.196 23.927 29.368 1.00 35.91 115 ALA A N 1
ATOM 947 C CA . ALA A 1 115 ? -10.098 22.963 30.025 1.00 35.91 115 ALA A CA 1
ATOM 948 C C . ALA A 1 115 ? -9.466 21.553 29.986 1.00 35.91 115 ALA A C 1
ATOM 950 O O . ALA A 1 115 ? -8.869 21.206 28.970 1.00 35.91 115 ALA A O 1
ATOM 951 N N . GLU A 1 116 ? -9.630 20.730 31.038 1.00 55.50 116 GLU A N 1
ATOM 952 C CA . GLU A 1 116 ? -8.982 19.404 31.185 1.00 55.50 116 GLU A CA 1
ATOM 953 C C . GLU A 1 116 ? -9.158 18.531 29.924 1.00 55.50 116 GLU A C 1
ATOM 955 O O . GLU A 1 116 ? -10.219 17.957 29.666 1.00 55.50 116 GLU A O 1
ATOM 960 N N . THR A 1 117 ? -8.114 18.477 29.090 1.00 76.81 117 THR A N 1
ATOM 961 C CA . THR A 1 117 ? -8.197 17.855 27.766 1.00 76.81 117 THR A CA 1
ATOM 962 C C . THR A 1 117 ? -8.150 16.335 27.871 1.00 76.81 117 THR A C 1
ATOM 964 O O . THR A 1 117 ? -7.455 15.771 28.718 1.00 76.81 117 THR A O 1
ATOM 967 N N . MET A 1 118 ? -8.831 15.647 26.949 1.00 87.75 118 MET A N 1
ATOM 968 C CA . MET A 1 118 ? -8.722 14.188 26.820 1.00 87.75 118 MET A CA 1
ATOM 969 C C . MET A 1 118 ? -7.258 13.739 26.669 1.00 87.75 118 MET A C 1
ATOM 971 O O . MET A 1 118 ? -6.879 12.736 27.259 1.00 87.75 118 MET A O 1
ATOM 975 N N . SER A 1 119 ? -6.420 14.515 25.973 1.00 86.50 119 SER A N 1
ATOM 976 C CA . SER A 1 119 ? -4.972 14.277 25.877 1.00 86.50 119 SER A CA 1
ATOM 977 C C . SER A 1 119 ? -4.289 14.140 27.251 1.00 86.50 119 SER A C 1
ATOM 979 O O . SER A 1 119 ? -3.533 13.194 27.471 1.00 86.50 119 SER A O 1
ATOM 981 N N . SER A 1 120 ? -4.626 15.006 28.218 1.00 89.25 120 SER A N 1
ATOM 982 C CA . SER A 1 120 ? -4.112 14.925 29.596 1.00 89.25 120 SER A CA 1
ATOM 983 C C . SER A 1 120 ? -4.583 13.653 30.314 1.00 89.25 120 SER A C 1
ATOM 985 O O . SER A 1 120 ? -3.788 12.963 30.952 1.00 89.25 120 SER A O 1
ATOM 987 N N . ILE A 1 121 ? -5.866 13.297 30.161 1.00 93.06 121 ILE A N 1
ATOM 988 C CA . ILE A 1 121 ? -6.445 12.073 30.743 1.00 93.06 121 ILE A CA 1
ATOM 989 C C . ILE A 1 121 ? -5.777 10.822 30.154 1.00 93.06 121 ILE A C 1
ATOM 991 O O . ILE A 1 121 ? -5.405 9.915 30.896 1.00 93.06 121 ILE A O 1
ATOM 995 N N . LEU A 1 122 ? -5.590 10.774 28.832 1.00 93.38 122 LEU A N 1
ATOM 996 C CA . LEU A 1 122 ? -4.911 9.670 28.153 1.00 93.38 122 LEU A CA 1
ATOM 997 C C . LEU A 1 122 ? -3.461 9.541 28.614 1.00 93.38 122 LEU A C 1
ATOM 999 O O . LEU A 1 122 ? -3.011 8.426 28.867 1.00 93.38 122 LEU A O 1
ATOM 1003 N N . GLN A 1 123 ? -2.745 10.656 28.779 1.00 92.88 123 GLN A N 1
ATOM 1004 C CA . GLN A 1 123 ? -1.371 10.638 29.269 1.00 92.88 123 GLN A CA 1
ATOM 1005 C C . GLN A 1 123 ? -1.271 10.066 30.693 1.00 92.88 123 GLN A C 1
ATOM 1007 O O . GLN A 1 123 ? -0.387 9.245 30.947 1.00 92.88 123 GLN A O 1
ATOM 1012 N N . GLU A 1 124 ? -2.171 10.451 31.606 1.00 93.75 124 GLU A N 1
ATOM 1013 C CA . GLU A 1 124 ? -2.217 9.930 32.981 1.00 93.75 124 GLU A CA 1
ATOM 1014 C C . GLU A 1 124 ? -2.602 8.439 33.012 1.00 93.75 124 GLU A C 1
ATOM 1016 O O . GLU A 1 124 ? -1.838 7.606 33.507 1.00 93.75 124 GLU A O 1
ATOM 1021 N N . GLU A 1 125 ? -3.757 8.083 32.445 1.00 94.31 125 GLU A N 1
ATOM 1022 C CA . GLU A 1 125 ? -4.347 6.744 32.574 1.00 94.31 125 GLU A CA 1
ATOM 1023 C C . GLU A 1 125 ? -3.585 5.679 31.767 1.00 94.31 125 GLU A C 1
ATOM 1025 O O . GLU A 1 125 ? -3.383 4.565 32.258 1.00 94.31 125 GLU A O 1
ATOM 1030 N N . ALA A 1 126 ? -3.086 6.003 30.566 1.00 92.69 126 ALA A N 1
ATOM 1031 C CA . ALA A 1 126 ? -2.285 5.057 29.787 1.00 92.69 126 ALA A CA 1
ATOM 1032 C C . ALA A 1 126 ? -0.932 4.783 30.463 1.00 92.69 126 ALA A C 1
ATOM 1034 O O . ALA A 1 126 ? -0.546 3.623 30.618 1.00 92.69 126 ALA A O 1
ATOM 1035 N N . THR A 1 127 ? -0.249 5.824 30.955 1.00 91.75 127 THR A N 1
ATOM 1036 C CA . THR A 1 127 ? 1.002 5.657 31.716 1.00 91.75 127 THR A CA 1
ATOM 1037 C C . THR A 1 127 ? 0.760 4.862 33.003 1.00 91.75 127 THR A C 1
ATOM 1039 O O . THR A 1 127 ? 1.537 3.963 33.325 1.00 91.75 127 THR A O 1
ATOM 1042 N N . GLY A 1 128 ? -0.342 5.130 33.713 1.00 90.44 128 GLY A N 1
ATOM 1043 C CA . GLY A 1 128 ? -0.740 4.407 34.925 1.00 90.44 128 GLY A CA 1
ATOM 1044 C C . GLY A 1 128 ? -1.036 2.917 34.700 1.00 90.44 128 GLY A C 1
ATOM 1045 O O . GLY A 1 128 ? -0.736 2.099 35.570 1.00 90.44 128 GLY A O 1
ATOM 1046 N N . ALA A 1 129 ? -1.560 2.549 33.528 1.00 90.31 129 ALA A N 1
ATOM 1047 C CA . ALA A 1 129 ? -1.777 1.160 33.111 1.00 90.31 129 ALA A CA 1
ATOM 1048 C C . ALA A 1 129 ? -0.518 0.473 32.523 1.00 90.31 129 ALA A C 1
ATOM 1050 O O . ALA A 1 129 ? -0.535 -0.729 32.243 1.00 90.31 129 ALA A O 1
ATOM 1051 N N . GLY A 1 130 ? 0.584 1.211 32.338 1.00 91.44 130 GLY A N 1
ATOM 1052 C CA . GLY A 1 130 ? 1.797 0.714 31.681 1.00 91.44 130 GLY A CA 1
ATOM 1053 C C . GLY A 1 130 ? 1.643 0.531 30.166 1.00 91.44 130 GLY A C 1
ATOM 1054 O O . GLY A 1 130 ? 2.314 -0.318 29.582 1.00 91.44 130 GLY A O 1
ATOM 1055 N N . LEU A 1 131 ? 0.741 1.290 29.542 1.00 92.81 131 LEU A N 1
ATOM 1056 C CA . LEU A 1 131 ? 0.492 1.294 28.103 1.00 92.81 131 LEU A CA 1
ATOM 1057 C C . LEU A 1 131 ? 1.461 2.241 27.385 1.00 92.81 131 LEU A C 1
ATOM 1059 O O . LEU A 1 131 ? 1.834 3.296 27.899 1.00 92.81 131 LEU A O 1
ATOM 1063 N N . MET A 1 132 ? 1.853 1.879 26.164 1.00 92.25 132 MET A N 1
ATOM 1064 C CA . MET A 1 132 ? 2.766 2.691 25.363 1.00 92.25 132 MET A CA 1
ATOM 1065 C C . MET A 1 132 ? 2.022 3.829 24.654 1.00 92.25 132 MET A C 1
ATOM 1067 O O . MET A 1 132 ? 1.217 3.578 23.761 1.00 92.25 132 MET A O 1
ATOM 1071 N N . LEU A 1 133 ? 2.337 5.080 25.005 1.00 90.88 133 LEU A N 1
ATOM 1072 C CA . LEU A 1 133 ? 1.659 6.269 24.467 1.00 90.88 133 LEU A CA 1
ATOM 1073 C C . LEU A 1 133 ? 1.735 6.397 22.936 1.00 90.88 133 LEU A C 1
ATOM 1075 O O . LEU A 1 133 ? 0.756 6.826 22.341 1.00 90.88 133 LEU A O 1
ATOM 1079 N N . ALA A 1 134 ? 2.824 5.958 22.292 1.00 91.31 134 ALA A N 1
ATOM 1080 C CA . ALA A 1 134 ? 2.950 5.956 20.824 1.00 91.31 134 ALA A CA 1
ATOM 1081 C C . ALA A 1 134 ? 1.852 5.131 20.114 1.00 91.31 134 ALA A C 1
ATOM 1083 O O . ALA A 1 134 ? 1.479 5.405 18.976 1.00 91.31 134 ALA A O 1
ATOM 1084 N N . LYS A 1 135 ? 1.268 4.144 20.808 1.00 93.56 135 LYS A N 1
ATOM 1085 C CA . LYS A 1 135 ? 0.172 3.319 20.285 1.00 93.56 135 LYS A CA 1
ATOM 1086 C C . LYS A 1 135 ? -1.217 3.934 20.478 1.00 93.56 135 LYS A C 1
ATOM 1088 O O . LYS A 1 135 ? -2.173 3.394 19.929 1.00 93.56 135 LYS A O 1
ATOM 1093 N N . VAL A 1 136 ? -1.345 5.031 21.229 1.00 93.81 136 VAL A N 1
ATOM 1094 C CA . VAL A 1 136 ? -2.619 5.705 21.534 1.00 93.81 136 VAL A CA 1
ATOM 1095 C C . VAL A 1 136 ? -2.817 6.888 20.587 1.00 93.81 136 VAL A C 1
ATOM 1097 O O . VAL A 1 136 ? -1.945 7.747 20.488 1.00 93.81 136 VAL A O 1
ATOM 1100 N N . ARG A 1 137 ? -3.984 6.997 19.944 1.00 92.31 137 ARG A N 1
ATOM 1101 C CA . ARG A 1 137 ? -4.350 8.178 19.145 1.00 92.31 137 ARG A CA 1
ATOM 1102 C C . ARG A 1 137 ? -5.756 8.654 19.480 1.00 92.31 137 ARG A C 1
ATOM 1104 O O . ARG A 1 137 ? -6.714 7.895 19.379 1.00 92.31 137 ARG A O 1
ATOM 1111 N N . GLN A 1 138 ? -5.901 9.930 19.826 1.00 92.56 138 GLN A N 1
ATOM 1112 C CA . GLN A 1 138 ? -7.213 10.571 19.872 1.00 92.56 138 GLN A CA 1
ATOM 1113 C C . GLN A 1 138 ? -7.641 10.921 18.434 1.00 92.56 138 GLN A C 1
ATOM 1115 O O . GLN A 1 138 ? -6.896 11.576 17.712 1.00 92.56 138 GLN A O 1
ATOM 1120 N N . VAL A 1 139 ? -8.815 10.450 18.008 1.00 88.25 139 VAL A N 1
ATOM 1121 C CA . VAL A 1 139 ? -9.277 10.484 16.602 1.00 88.25 139 VAL A CA 1
ATOM 1122 C C . VAL A 1 139 ? -10.144 11.717 16.302 1.00 88.25 139 VAL A C 1
ATOM 1124 O O . VAL A 1 139 ? -10.327 12.087 15.147 1.00 88.25 139 VAL A O 1
ATOM 1127 N N . ASN A 1 140 ? -10.679 12.380 17.332 1.00 85.88 140 ASN A N 1
ATOM 1128 C CA . ASN A 1 140 ? -11.418 13.639 17.212 1.00 85.88 140 ASN A CA 1
ATOM 1129 C C . ASN A 1 140 ? -11.010 14.644 18.299 1.00 85.88 140 ASN A C 1
ATOM 1131 O O . ASN A 1 140 ? -10.531 14.266 19.361 1.00 85.88 140 ASN A O 1
ATOM 1135 N N . GLU A 1 141 ? -11.260 15.934 18.086 1.00 82.38 141 GLU A N 1
ATOM 1136 C CA . GLU A 1 141 ? -10.908 17.001 19.044 1.00 82.38 141 GLU A CA 1
ATOM 1137 C C . GLU A 1 141 ? -11.890 17.114 20.236 1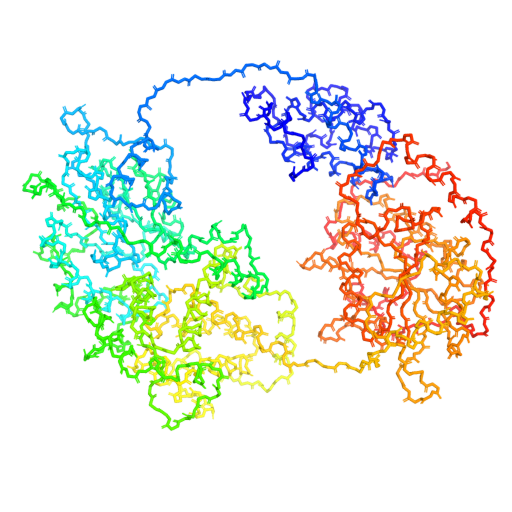.00 82.38 141 GLU A C 1
ATOM 1139 O O . GLU A 1 141 ? -11.921 18.121 20.943 1.00 82.38 141 GLU A O 1
ATOM 1144 N N . LEU A 1 142 ? -12.728 16.097 20.475 1.00 83.69 142 LEU A N 1
ATOM 1145 C CA . LEU A 1 142 ? -13.770 16.143 21.501 1.00 83.69 142 LEU A CA 1
ATOM 1146 C C . LEU A 1 142 ? -13.261 15.695 22.876 1.00 83.69 142 LEU A C 1
ATOM 1148 O O . LEU A 1 142 ? -12.552 14.698 23.016 1.00 83.69 142 LEU A O 1
ATOM 1152 N N . GLY A 1 143 ? -13.708 16.402 23.915 1.00 87.94 143 GLY A N 1
ATOM 1153 C CA . GLY A 1 143 ? -13.602 15.943 25.298 1.00 87.94 143 GLY A CA 1
ATOM 1154 C C . GLY A 1 143 ? -14.562 14.783 25.616 1.00 87.94 143 GLY A C 1
ATOM 1155 O O . GLY A 1 143 ? -15.414 14.414 24.797 1.00 87.94 143 GLY A O 1
ATOM 1156 N N . PRO A 1 144 ? -14.452 14.191 26.814 1.00 92.56 144 PRO A N 1
ATOM 1157 C CA . PRO A 1 144 ? -15.411 13.198 27.273 1.00 92.56 144 PRO A CA 1
ATOM 1158 C C . PRO A 1 144 ? -16.797 13.822 27.515 1.00 92.56 144 PRO A C 1
ATOM 1160 O O . PRO A 1 144 ? -16.928 14.985 27.899 1.00 92.56 144 PRO A O 1
ATOM 1163 N N . ARG A 1 145 ? -17.853 13.035 27.300 1.00 92.44 145 ARG A N 1
ATOM 1164 C CA . ARG A 1 145 ? -19.249 13.445 27.506 1.00 92.44 145 ARG A CA 1
ATOM 1165 C C . ARG A 1 145 ? -19.573 13.503 29.010 1.00 92.44 145 ARG A C 1
ATOM 1167 O O . ARG A 1 145 ? -19.261 12.544 29.715 1.00 92.44 145 ARG A O 1
ATOM 1174 N N . PRO A 1 146 ? -20.260 14.548 29.514 1.00 88.31 146 PRO A N 1
ATOM 1175 C CA . PRO A 1 146 ? -20.624 14.626 30.929 1.00 88.31 146 PRO A CA 1
ATOM 1176 C C . PRO A 1 146 ? -21.500 13.447 31.390 1.00 88.31 146 PRO A C 1
ATOM 1178 O O . PRO A 1 146 ? -22.383 12.975 30.663 1.00 88.31 146 PRO A O 1
ATOM 1181 N N . THR A 1 147 ? -21.246 12.979 32.611 1.00 89.69 147 THR A N 1
ATOM 1182 C CA . THR A 1 147 ? -21.976 11.887 33.275 1.00 89.69 147 THR A CA 1
ATOM 1183 C C . THR A 1 147 ? -23.376 12.321 33.700 1.00 89.69 147 THR A C 1
ATOM 1185 O O . THR A 1 147 ? -23.640 13.511 33.872 1.00 89.69 147 THR A O 1
ATOM 1188 N N . VAL A 1 148 ? -24.280 11.365 33.937 1.00 85.62 148 VAL A N 1
ATOM 1189 C CA . VAL A 1 148 ? -25.621 11.667 34.481 1.00 85.62 148 VAL A CA 1
ATOM 1190 C C . VAL A 1 148 ? -25.541 12.451 35.804 1.00 85.62 148 VAL A C 1
ATOM 1192 O O . VAL A 1 148 ? -26.297 13.400 36.000 1.00 85.62 148 VAL A O 1
ATOM 1195 N N . GLU A 1 149 ? -24.576 12.138 36.676 1.00 80.25 149 GLU A N 1
ATOM 1196 C CA . GLU A 1 149 ? -24.347 12.857 37.943 1.00 80.25 149 GLU A CA 1
ATOM 1197 C C . GLU A 1 149 ? -23.936 14.329 37.753 1.00 80.25 149 GLU A C 1
ATOM 1199 O O . GLU A 1 149 ? -24.242 15.174 38.593 1.00 80.25 149 GLU A O 1
ATOM 1204 N N . SER A 1 150 ? -23.278 14.650 36.634 1.00 80.88 150 SER A N 1
ATOM 1205 C CA . SER A 1 150 ? -22.893 16.014 36.238 1.00 80.88 150 SER A CA 1
ATOM 1206 C C . SER A 1 150 ? -23.908 16.684 35.297 1.00 80.88 150 SER A C 1
ATOM 1208 O O . SER A 1 150 ? -23.636 17.751 34.747 1.00 80.88 150 SER A O 1
ATOM 1210 N N . GLY A 1 151 ? -25.099 16.094 35.135 1.00 79.19 151 GLY A N 1
ATOM 1211 C CA . GLY A 1 151 ? -26.192 16.636 34.321 1.00 79.19 151 GLY A CA 1
ATOM 1212 C C . GLY A 1 151 ? -26.112 16.319 32.823 1.00 79.19 151 GLY A C 1
ATOM 1213 O O . GLY A 1 151 ? -26.844 16.923 32.041 1.00 79.19 151 GLY A O 1
ATOM 1214 N N . GLY A 1 152 ? -25.235 15.398 32.413 1.00 87.06 152 GLY A N 1
ATOM 1215 C CA . GLY A 1 152 ? -25.146 14.890 31.042 1.00 87.06 152 GLY A CA 1
ATOM 1216 C C . GLY A 1 152 ? -25.898 13.577 30.814 1.00 87.06 152 GLY A C 1
ATOM 1217 O O . GLY A 1 152 ? -26.810 13.215 31.555 1.00 87.06 152 GLY A O 1
ATOM 1218 N N . SER A 1 153 ? -25.504 12.851 29.762 1.00 89.75 153 SER A N 1
ATOM 1219 C CA . SER A 1 153 ? -26.129 11.585 29.345 1.00 89.75 153 SER A CA 1
ATOM 1220 C C . SER A 1 153 ? -25.182 10.380 29.334 1.00 89.75 153 SER A C 1
ATOM 1222 O O . SER A 1 153 ? -25.607 9.292 28.946 1.00 89.75 153 SER A O 1
ATOM 1224 N N . ALA A 1 154 ? -23.914 10.534 29.737 1.00 93.81 154 ALA A N 1
ATOM 1225 C CA . ALA A 1 154 ? -22.972 9.418 29.745 1.00 93.81 154 ALA A CA 1
ATOM 1226 C C . ALA A 1 154 ? -23.264 8.426 30.886 1.00 93.81 154 ALA A C 1
ATOM 1228 O O . ALA A 1 154 ? -23.357 8.819 32.052 1.00 93.81 154 ALA A O 1
ATOM 1229 N N . GLN A 1 155 ? -23.387 7.144 30.528 1.00 95.69 155 GLN A N 1
ATOM 1230 C CA . GLN A 1 155 ? -23.733 6.022 31.412 1.00 95.69 155 GLN A CA 1
ATOM 1231 C C . GLN A 1 155 ? -22.650 4.930 31.467 1.00 95.69 155 GLN A C 1
ATOM 1233 O O . GLN A 1 155 ? -22.628 4.139 32.406 1.00 95.69 155 GLN A O 1
ATOM 1238 N N . TYR A 1 156 ? -21.764 4.863 30.471 1.00 97.44 156 TYR A N 1
ATOM 1239 C CA . TYR A 1 156 ? -20.676 3.883 30.387 1.00 97.44 156 TYR A CA 1
ATOM 1240 C C . TYR A 1 156 ? -19.499 4.421 29.564 1.00 97.44 156 TYR A C 1
ATOM 1242 O O . TYR A 1 156 ? -19.652 5.357 28.777 1.00 97.44 156 TYR A O 1
ATOM 1250 N N . VAL A 1 157 ? -18.332 3.792 29.693 1.00 98.12 157 VAL A N 1
ATOM 1251 C CA . VAL A 1 157 ? -17.292 3.835 28.650 1.00 98.12 157 VAL A CA 1
ATOM 1252 C C . VAL A 1 157 ? -17.576 2.719 27.647 1.00 98.12 157 VAL A C 1
ATOM 1254 O O . VAL A 1 157 ? -18.033 1.639 28.028 1.00 98.12 157 VAL A O 1
ATOM 1257 N N . LEU A 1 158 ? -17.351 2.987 26.361 1.00 98.44 158 LEU A N 1
ATOM 1258 C CA . LEU A 1 158 ? -17.610 2.044 25.276 1.00 98.44 158 LEU A CA 1
ATOM 1259 C C . LEU A 1 158 ? -16.285 1.624 24.632 1.00 98.44 158 LEU A C 1
ATOM 1261 O O . LEU A 1 158 ? -15.575 2.466 24.096 1.00 98.44 158 LEU A O 1
ATOM 1265 N N . TYR A 1 159 ? -15.965 0.334 24.640 1.00 98.25 159 TYR A N 1
ATOM 1266 C CA . TYR A 1 159 ? -14.932 -0.223 23.766 1.00 98.25 159 TYR A CA 1
ATOM 1267 C C . TYR A 1 159 ? -15.624 -0.843 22.553 1.00 98.25 159 TYR A C 1
ATOM 1269 O O . TYR A 1 159 ? -16.343 -1.831 22.699 1.00 98.25 159 TYR A O 1
ATOM 1277 N N . VAL A 1 160 ? -15.438 -0.247 21.375 1.00 97.38 160 VAL A N 1
ATOM 1278 C CA . VAL A 1 160 ? -15.863 -0.814 20.090 1.00 97.38 160 VAL A CA 1
ATOM 1279 C C . VAL A 1 160 ? -14.711 -1.660 19.561 1.00 97.38 160 VAL A C 1
ATOM 1281 O O . VAL A 1 160 ? -13.762 -1.152 18.962 1.00 97.38 160 VAL A O 1
ATOM 1284 N N . ALA A 1 161 ? -14.777 -2.958 19.829 1.00 93.50 161 ALA A N 1
ATOM 1285 C CA . ALA A 1 161 ? -13.804 -3.913 19.330 1.00 93.50 161 ALA A CA 1
ATOM 1286 C C . ALA A 1 161 ? -14.096 -4.247 17.862 1.00 93.50 161 ALA A C 1
ATOM 1288 O O . ALA A 1 161 ? -15.246 -4.484 17.485 1.00 93.50 161 ALA A O 1
ATOM 1289 N N . ASN A 1 162 ? -13.039 -4.301 17.051 1.00 83.00 162 ASN A N 1
ATOM 1290 C CA . ASN A 1 162 ? -13.110 -4.667 15.639 1.00 83.00 162 ASN A CA 1
ATOM 1291 C C . ASN A 1 162 ? -12.228 -5.893 15.366 1.00 83.00 162 ASN A C 1
ATOM 1293 O O . ASN A 1 162 ? -12.722 -7.008 15.230 1.00 83.00 162 ASN A O 1
ATOM 1297 N N . ARG A 1 163 ? -10.903 -5.738 15.355 1.00 83.25 163 ARG A N 1
ATOM 1298 C CA . ARG A 1 163 ? -9.979 -6.830 14.986 1.00 83.25 163 ARG A CA 1
ATOM 1299 C C . ARG A 1 163 ? -9.229 -7.444 16.158 1.00 83.25 163 ARG A C 1
ATOM 1301 O O . ARG A 1 163 ? -8.334 -8.249 15.938 1.00 83.25 163 ARG A O 1
ATOM 1308 N N . THR A 1 164 ? -9.612 -7.120 17.390 1.00 87.75 164 THR A N 1
ATOM 1309 C CA . THR A 1 164 ? -8.968 -7.616 18.614 1.00 87.75 164 THR A CA 1
ATOM 1310 C C . THR A 1 164 ? -9.906 -8.553 19.387 1.00 87.75 164 THR A C 1
ATOM 1312 O O . THR A 1 164 ? -10.342 -8.257 20.501 1.00 87.75 164 THR A O 1
ATOM 1315 N N . CYS A 1 165 ? -10.239 -9.712 18.804 1.00 93.75 165 CYS A N 1
ATOM 1316 C CA . CYS A 1 165 ? -11.118 -10.718 19.419 1.00 93.75 165 CYS A CA 1
ATOM 1317 C C . CYS A 1 165 ? -10.404 -11.538 20.524 1.00 93.75 165 CYS A C 1
ATOM 1319 O O . CYS A 1 165 ? -10.315 -12.767 20.453 1.00 93.75 165 CYS A O 1
ATOM 1321 N N . ARG A 1 166 ? -9.888 -10.857 21.555 1.00 94.69 166 ARG A N 1
ATOM 1322 C CA . ARG A 1 166 ? -9.220 -11.442 22.733 1.00 94.69 166 ARG A CA 1
ATOM 1323 C C . ARG A 1 166 ? -9.371 -10.563 23.980 1.00 94.69 166 ARG A C 1
ATOM 1325 O O . ARG A 1 166 ? -9.557 -9.351 23.869 1.00 94.69 166 ARG A O 1
ATOM 1332 N N . VAL A 1 167 ? -9.228 -11.163 25.160 1.00 94.12 167 VAL A N 1
ATOM 1333 C CA . VAL A 1 167 ? -9.100 -10.469 26.457 1.00 94.12 167 VAL A CA 1
ATOM 1334 C C . VAL A 1 167 ? -7.639 -10.359 26.887 1.00 94.12 167 VAL A C 1
ATOM 1336 O O . VAL A 1 167 ? -7.214 -9.315 27.369 1.00 94.12 167 VAL A O 1
ATOM 1339 N N . HIS A 1 168 ? -6.849 -11.417 26.702 1.00 92.19 168 HIS A N 1
ATOM 1340 C CA . HIS A 1 168 ? -5.442 -11.425 27.103 1.00 92.19 168 HIS A CA 1
ATOM 1341 C C . HIS A 1 168 ? -4.600 -10.594 26.128 1.00 92.19 168 HIS A C 1
ATOM 1343 O O . HIS A 1 168 ? -4.752 -10.727 24.913 1.00 92.19 168 HIS A O 1
ATOM 1349 N N . HIS A 1 169 ? -3.685 -9.772 26.653 1.00 92.38 169 HIS A N 1
ATOM 1350 C CA . HIS A 1 169 ? -2.820 -8.890 25.852 1.00 92.38 169 HIS A CA 1
ATOM 1351 C C . HIS A 1 169 ? -3.626 -8.040 24.851 1.00 92.38 169 HIS A C 1
ATOM 1353 O O . HIS A 1 169 ? -3.313 -7.969 23.657 1.00 92.38 169 HIS A O 1
ATOM 1359 N N . ASN A 1 170 ? -4.724 -7.465 25.350 1.00 94.69 170 ASN A N 1
ATOM 1360 C CA . ASN A 1 170 ? -5.569 -6.513 24.649 1.00 94.69 170 ASN A CA 1
ATOM 1361 C C . ASN A 1 170 ? -5.378 -5.126 25.282 1.00 94.69 170 ASN A C 1
ATOM 1363 O O . ASN A 1 170 ? -6.081 -4.752 26.216 1.00 94.69 170 ASN A O 1
ATOM 1367 N N . ASP A 1 171 ? -4.433 -4.361 24.749 1.00 94.44 171 ASP A N 1
ATOM 1368 C CA . ASP A 1 171 ? -4.090 -3.043 25.286 1.00 94.44 171 ASP A CA 1
ATOM 1369 C C . ASP A 1 171 ? -5.230 -2.012 25.112 1.00 94.44 171 ASP A C 1
ATOM 1371 O O . ASP A 1 171 ? -5.461 -1.203 26.014 1.00 94.44 171 ASP A O 1
ATOM 1375 N N . SER A 1 172 ? -6.033 -2.113 24.039 1.00 95.00 172 SER A N 1
ATOM 1376 C CA . SER A 1 172 ? -7.288 -1.354 23.864 1.00 95.00 172 SER A CA 1
ATOM 1377 C C . SER A 1 172 ? -8.259 -1.572 25.038 1.00 95.00 172 SER A C 1
ATOM 1379 O O . SER A 1 172 ? -8.855 -0.625 25.553 1.00 95.00 172 SER A O 1
ATOM 1381 N N . LEU A 1 173 ? -8.415 -2.824 25.489 1.00 96.31 173 LEU A N 1
ATOM 1382 C CA . LEU A 1 173 ? -9.283 -3.191 26.611 1.00 96.31 173 LEU A CA 1
ATOM 1383 C C . LEU A 1 173 ? -8.748 -2.655 27.944 1.00 96.31 173 LEU A C 1
ATOM 1385 O O . LEU A 1 173 ? -9.533 -2.172 28.761 1.00 96.31 173 LEU A O 1
ATOM 1389 N N . GLU A 1 174 ? -7.436 -2.724 28.174 1.00 96.31 174 GLU A N 1
ATOM 1390 C CA . GLU A 1 174 ? -6.834 -2.183 29.397 1.00 96.31 174 GLU A CA 1
ATOM 1391 C C . GLU A 1 174 ? -6.952 -0.651 29.461 1.00 96.31 174 GLU A C 1
ATOM 1393 O O . GLU A 1 174 ? -7.321 -0.120 30.513 1.00 96.31 174 GLU A O 1
ATOM 1398 N N . LEU A 1 175 ? -6.794 0.055 28.331 1.00 96.25 175 LEU A N 1
ATOM 1399 C CA . LEU A 1 175 ? -7.084 1.492 28.239 1.00 96.25 175 LEU A CA 1
ATOM 1400 C C . LEU A 1 175 ? -8.557 1.787 28.550 1.00 96.25 175 LEU A C 1
ATOM 1402 O O . LEU A 1 175 ? -8.864 2.662 29.360 1.00 96.25 175 LEU A O 1
ATOM 1406 N N . ALA A 1 176 ? -9.484 1.033 27.955 1.00 97.44 176 ALA A N 1
ATOM 1407 C CA . ALA A 1 176 ? -10.915 1.227 28.171 1.00 97.44 176 ALA 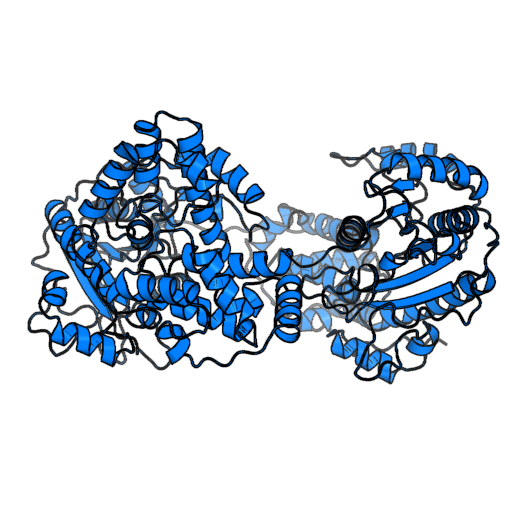A CA 1
ATOM 1408 C C . ALA A 1 176 ? -11.332 0.992 29.636 1.00 97.44 176 ALA A C 1
ATOM 1410 O O . ALA A 1 176 ? -12.187 1.712 30.155 1.00 97.44 176 ALA A O 1
ATOM 1411 N N . LYS A 1 177 ? -10.702 0.039 30.337 1.00 97.69 177 LYS A N 1
ATOM 1412 C CA . LYS A 1 177 ? -10.892 -0.172 31.784 1.00 97.69 177 LYS A CA 1
ATOM 1413 C C . LYS A 1 177 ? -10.322 0.973 32.625 1.00 97.69 177 LYS A C 1
ATOM 1415 O O . LYS A 1 177 ? -10.942 1.337 33.624 1.00 97.69 177 LYS A O 1
ATOM 1420 N N . ALA A 1 178 ? -9.168 1.529 32.253 1.00 97.00 178 ALA A N 1
ATOM 1421 C CA . ALA A 1 178 ? -8.583 2.683 32.938 1.00 97.00 178 ALA A CA 1
ATOM 1422 C C . ALA A 1 178 ? -9.501 3.913 32.809 1.00 97.00 178 ALA A C 1
ATOM 1424 O O . ALA A 1 178 ? -9.926 4.477 33.817 1.00 97.00 178 ALA A O 1
ATOM 1425 N N . LEU A 1 179 ? -9.960 4.223 31.592 1.00 97.06 179 LEU A N 1
ATOM 1426 C CA . LEU A 1 179 ? -10.929 5.297 31.345 1.00 97.06 179 LEU A CA 1
ATOM 1427 C C . LEU A 1 179 ? -12.271 5.067 32.066 1.00 97.06 179 LEU A C 1
ATOM 1429 O O . LEU A 1 179 ? -12.827 6.005 32.634 1.00 97.06 179 LEU A O 1
ATOM 1433 N N . ALA A 1 180 ? -12.777 3.830 32.121 1.00 97.62 180 ALA A N 1
ATOM 1434 C CA . ALA A 1 180 ? -13.980 3.489 32.889 1.00 97.62 180 ALA A CA 1
ATOM 1435 C C . ALA A 1 180 ? -13.796 3.739 34.399 1.00 97.62 180 ALA A C 1
ATOM 1437 O O . ALA A 1 180 ? -14.660 4.327 35.055 1.00 97.62 180 ALA A O 1
ATOM 1438 N N . ASN A 1 181 ? -12.631 3.370 34.940 1.00 97.19 181 ASN A N 1
ATOM 1439 C CA . ASN A 1 181 ? -12.248 3.650 36.323 1.00 97.19 181 ASN A CA 1
ATOM 1440 C C . ASN A 1 181 ? -12.096 5.154 36.613 1.00 97.19 181 ASN A C 1
ATOM 1442 O O . ASN A 1 181 ? -12.469 5.575 37.708 1.00 97.19 181 ASN A O 1
ATOM 1446 N N . ARG A 1 182 ? -11.573 5.951 35.669 1.00 94.88 182 ARG A N 1
ATOM 1447 C CA . ARG A 1 182 ? -11.473 7.421 35.766 1.00 94.88 182 ARG A CA 1
ATOM 1448 C C . ARG A 1 182 ? -12.844 8.089 35.739 1.00 94.88 182 ARG A C 1
ATOM 1450 O O . ARG A 1 182 ? -13.093 9.001 36.520 1.00 94.88 182 ARG A O 1
ATOM 1457 N N . ALA A 1 183 ? -13.737 7.615 34.872 1.00 93.88 183 ALA A N 1
ATOM 1458 C CA . ALA A 1 183 ? -15.094 8.135 34.732 1.00 93.88 183 ALA A CA 1
ATOM 1459 C C . ALA A 1 183 ? -16.039 7.727 35.881 1.00 93.88 183 ALA A C 1
ATOM 1461 O O . ALA A 1 183 ? -17.104 8.322 36.026 1.00 93.88 183 ALA A O 1
ATOM 1462 N N . GLY A 1 184 ? -15.684 6.706 36.672 1.00 95.00 184 GLY A N 1
ATOM 1463 C CA . GLY A 1 184 ? -16.566 6.123 37.690 1.00 95.00 184 GLY A CA 1
ATOM 1464 C C . GLY A 1 184 ? -17.720 5.298 37.103 1.00 95.00 184 GLY A C 1
ATOM 1465 O O . GLY A 1 184 ? -18.749 5.115 37.753 1.00 95.00 184 GLY A O 1
ATOM 1466 N N . LEU A 1 185 ? -17.572 4.823 35.862 1.00 95.88 185 LEU A N 1
ATOM 1467 C CA . LEU A 1 185 ? -18.636 4.219 35.059 1.00 95.88 185 LEU A CA 1
ATOM 1468 C C . LEU A 1 185 ? -18.325 2.759 34.683 1.00 95.88 185 LEU A C 1
ATOM 1470 O O . LEU A 1 185 ? -17.157 2.377 34.608 1.00 95.88 185 LEU A O 1
ATOM 1474 N N . PRO A 1 186 ? -19.347 1.927 34.408 1.00 96.88 186 PRO A N 1
ATOM 1475 C CA . PRO A 1 186 ? -19.145 0.594 33.848 1.00 96.88 186 PRO A CA 1
ATOM 1476 C C . PRO A 1 186 ? -18.559 0.635 32.425 1.00 96.88 186 PRO A C 1
ATOM 1478 O O . PRO A 1 186 ? -18.732 1.605 31.684 1.00 96.88 186 PRO A O 1
ATOM 1481 N N . LEU A 1 187 ? -17.900 -0.460 32.030 1.00 97.75 187 LEU A N 1
ATOM 1482 C CA . LEU A 1 187 ? -17.362 -0.667 30.681 1.00 97.75 187 LEU A CA 1
ATOM 1483 C C . LEU A 1 187 ? -18.257 -1.614 29.868 1.00 97.75 187 LEU A C 1
ATOM 1485 O O . LEU A 1 187 ? -18.487 -2.760 30.269 1.00 97.75 187 LEU A O 1
ATOM 1489 N N . ILE A 1 188 ? -18.702 -1.155 28.698 1.00 97.44 188 ILE A N 1
ATOM 1490 C CA . ILE A 1 188 ? -19.351 -1.985 27.678 1.00 97.44 188 ILE A CA 1
ATOM 1491 C C . ILE A 1 188 ? -18.320 -2.351 26.608 1.00 97.44 188 ILE A C 1
ATOM 1493 O O . ILE A 1 188 ? -17.758 -1.470 25.960 1.00 97.44 188 ILE A O 1
ATOM 1497 N N . TYR A 1 189 ? -18.104 -3.649 26.399 1.00 97.31 189 TYR A N 1
ATOM 1498 C CA . TYR A 1 189 ? -17.383 -4.176 25.241 1.00 97.31 189 TYR A CA 1
ATOM 1499 C C . TYR A 1 189 ? -18.425 -4.442 24.154 1.00 97.31 189 TYR A C 1
ATOM 1501 O O . TYR A 1 189 ? -19.194 -5.400 24.249 1.00 97.31 189 TYR A O 1
ATOM 1509 N N . LEU A 1 190 ? -18.485 -3.584 23.143 1.00 96.94 190 LEU A N 1
ATOM 1510 C CA . LEU A 1 190 ? -19.339 -3.751 21.974 1.00 96.94 190 LEU A CA 1
ATOM 1511 C C . LEU A 1 190 ? -18.518 -4.368 20.842 1.00 96.94 190 LEU A C 1
ATOM 1513 O O . LEU A 1 190 ? -17.469 -3.845 20.476 1.00 96.94 190 LEU A O 1
ATOM 1517 N N . TYR A 1 191 ? -19.028 -5.448 20.261 1.00 95.56 191 TYR A N 1
ATOM 1518 C CA . TYR A 1 191 ? -18.522 -5.990 19.007 1.00 95.56 191 TYR A CA 1
ATOM 1519 C C . TYR A 1 191 ? -19.623 -5.911 17.943 1.00 95.56 191 TYR A C 1
ATOM 1521 O O . TYR A 1 191 ? -20.740 -6.390 18.166 1.00 95.56 191 TYR A O 1
ATOM 1529 N N . THR A 1 192 ? -19.312 -5.322 16.789 1.00 93.00 192 THR A N 1
ATOM 1530 C CA . THR A 1 192 ? -20.222 -5.189 15.640 1.00 93.00 192 THR A CA 1
ATOM 1531 C C . THR A 1 192 ? -19.729 -6.048 14.479 1.00 93.00 192 THR A C 1
ATOM 1533 O O . THR A 1 192 ? -18.682 -5.766 13.901 1.00 93.00 192 THR A O 1
ATOM 1536 N N . ILE A 1 193 ? -20.480 -7.091 14.118 1.00 94.00 193 ILE A N 1
ATOM 1537 C CA . ILE A 1 193 ? -20.257 -7.835 12.871 1.00 94.00 193 ILE A CA 1
ATOM 1538 C C . ILE A 1 193 ? -21.003 -7.092 11.768 1.00 94.00 193 ILE A C 1
ATOM 1540 O O . ILE A 1 193 ? -22.222 -7.200 11.658 1.00 94.00 193 ILE A O 1
ATOM 1544 N N . ASP A 1 194 ? -20.272 -6.318 10.979 1.00 92.94 194 ASP A N 1
ATOM 1545 C CA . ASP A 1 194 ? -20.831 -5.576 9.856 1.00 92.94 194 ASP A CA 1
ATOM 1546 C C . ASP A 1 194 ? -20.907 -6.475 8.615 1.00 92.94 194 ASP A C 1
ATOM 1548 O O . ASP A 1 194 ? -19.882 -6.907 8.081 1.00 92.94 194 ASP A O 1
ATOM 1552 N N . LEU A 1 195 ? -22.121 -6.814 8.176 1.00 93.56 195 LEU A N 1
ATOM 1553 C CA . LEU A 1 195 ? -22.310 -7.739 7.061 1.00 93.56 195 LEU A CA 1
ATOM 1554 C C . LEU A 1 195 ? -21.904 -7.133 5.714 1.00 93.56 195 LEU A C 1
ATOM 1556 O O . LEU A 1 195 ? -21.616 -7.914 4.812 1.00 93.56 195 LEU A O 1
ATOM 1560 N N . TYR A 1 196 ? -21.817 -5.802 5.573 1.00 92.19 196 TYR A N 1
ATOM 1561 C CA . TYR A 1 196 ? -21.296 -5.174 4.351 1.00 92.19 196 TYR A CA 1
ATOM 1562 C C . TYR A 1 196 ? -19.833 -5.575 4.132 1.00 92.19 196 TYR A C 1
ATOM 1564 O O . TYR A 1 196 ? -19.459 -6.052 3.063 1.00 92.19 196 TYR A O 1
ATOM 1572 N N . PHE A 1 197 ? -19.021 -5.504 5.191 1.00 91.75 197 PHE A N 1
ATOM 1573 C CA . PHE A 1 197 ? -17.618 -5.910 5.136 1.00 91.75 197 PHE A CA 1
ATOM 1574 C C . PHE A 1 197 ? -17.435 -7.392 4.771 1.00 91.75 197 PHE A C 1
ATOM 1576 O O . PHE A 1 197 ? -16.517 -7.751 4.036 1.00 91.75 197 PHE A O 1
ATOM 1583 N N . TYR A 1 198 ? -18.319 -8.265 5.266 1.00 93.19 198 TYR A N 1
ATOM 1584 C CA . TYR A 1 198 ? -18.229 -9.708 5.032 1.00 93.19 198 TYR A CA 1
ATOM 1585 C C . TYR A 1 198 ? -18.851 -10.186 3.706 1.00 93.19 198 TYR A C 1
ATOM 1587 O O . TYR A 1 198 ? -18.753 -11.383 3.431 1.00 93.19 198 TYR A O 1
ATOM 1595 N N . GLN A 1 199 ? -19.420 -9.310 2.858 1.00 93.31 199 GLN A N 1
ATOM 1596 C CA . GLN A 1 199 ? -19.974 -9.689 1.538 1.00 93.31 199 GLN A CA 1
ATOM 1597 C C . GLN A 1 199 ? -18.941 -10.332 0.605 1.00 93.31 199 GLN A C 1
ATOM 1599 O O . GLN A 1 199 ? -19.268 -11.247 -0.145 1.00 93.31 199 GLN A O 1
ATOM 1604 N N . GLN A 1 200 ? -17.686 -9.892 0.691 1.00 92.44 200 GLN A N 1
ATOM 1605 C CA . GLN A 1 200 ? -16.551 -10.452 -0.057 1.00 92.44 200 GLN A CA 1
ATOM 1606 C C . GLN A 1 200 ? -16.040 -11.779 0.538 1.00 92.44 200 GLN A C 1
ATOM 1608 O O . GLN A 1 200 ? -15.271 -12.496 -0.096 1.00 92.44 200 GLN A O 1
ATOM 1613 N N . GLY A 1 201 ? -16.492 -12.119 1.749 1.00 94.94 201 GLY A N 1
ATOM 1614 C CA . GLY A 1 201 ? -16.153 -13.344 2.456 1.00 94.94 201 GLY A CA 1
ATOM 1615 C C . GLY A 1 201 ? -17.190 -14.456 2.299 1.00 94.94 201 GLY A C 1
ATOM 1616 O O . GLY A 1 201 ? -17.729 -14.737 1.231 1.00 94.94 201 GLY A O 1
ATOM 1617 N N . SER A 1 202 ? -17.442 -15.157 3.402 1.00 96.56 202 SER A N 1
ATOM 1618 C CA . SER A 1 202 ? -18.355 -16.303 3.467 1.00 96.56 202 SER A CA 1
ATOM 1619 C C . SER A 1 202 ? -18.676 -16.646 4.922 1.00 96.56 202 SER A C 1
ATOM 1621 O O . SER A 1 202 ? -17.991 -16.179 5.841 1.00 96.56 202 SER A O 1
ATOM 1623 N N . LYS A 1 203 ? -19.668 -17.518 5.161 1.00 96.12 203 LYS A N 1
ATOM 1624 C CA . LYS A 1 203 ? -20.032 -18.000 6.510 1.00 96.12 203 LYS A CA 1
ATOM 1625 C C . LYS A 1 203 ? -18.836 -18.471 7.334 1.00 96.12 203 LYS A C 1
ATOM 1627 O O . LYS A 1 203 ? -18.832 -18.265 8.544 1.00 96.12 203 LYS A O 1
ATOM 1632 N N . ARG A 1 204 ? -17.823 -19.072 6.703 1.00 95.81 204 ARG A N 1
ATOM 1633 C CA . ARG A 1 204 ? -16.564 -19.497 7.336 1.00 95.81 204 ARG A CA 1
ATOM 1634 C C . ARG A 1 204 ? -15.971 -18.415 8.246 1.00 95.81 204 ARG A C 1
ATOM 1636 O O . ARG A 1 204 ? -15.622 -18.724 9.382 1.00 95.81 204 ARG A O 1
ATOM 1643 N N . HIS A 1 205 ? -15.921 -17.173 7.771 1.00 96.38 205 HIS A N 1
ATOM 1644 C CA . HIS A 1 205 ? -15.358 -16.024 8.481 1.00 96.38 205 HIS A CA 1
ATOM 1645 C C . HIS A 1 205 ? -16.211 -15.627 9.688 1.00 96.38 205 HIS A C 1
ATOM 1647 O O . HIS A 1 205 ? -15.727 -15.599 10.819 1.00 96.38 205 HIS A O 1
ATOM 1653 N N . VAL A 1 206 ? -17.509 -15.406 9.457 1.00 96.44 206 VAL A N 1
ATOM 1654 C CA . VAL A 1 206 ? -18.466 -15.011 10.502 1.00 96.44 206 VAL A CA 1
ATOM 1655 C C . VAL A 1 206 ? -18.571 -16.087 11.589 1.00 96.44 206 VAL A C 1
ATOM 1657 O O . VAL A 1 206 ? -18.580 -15.771 12.775 1.00 96.44 206 VAL A O 1
ATOM 1660 N N . ASN A 1 207 ? -18.581 -17.368 11.213 1.00 96.56 207 ASN A N 1
ATOM 1661 C CA . ASN A 1 207 ? -18.655 -18.484 12.155 1.00 96.56 207 ASN A CA 1
ATOM 1662 C C . ASN A 1 207 ? -17.371 -18.616 12.991 1.00 96.56 207 ASN A C 1
ATOM 1664 O O . ASN A 1 207 ? -17.457 -18.794 14.203 1.00 96.56 207 ASN A O 1
ATOM 1668 N N . PHE A 1 208 ? -16.191 -18.479 12.374 1.00 96.81 208 PHE A N 1
ATOM 1669 C CA . PHE A 1 208 ? -14.903 -18.503 13.080 1.00 96.81 208 PHE A CA 1
ATOM 1670 C C . PHE A 1 208 ? -14.797 -17.353 14.095 1.00 96.81 208 PHE A C 1
ATOM 1672 O O . PHE A 1 208 ? -14.394 -17.562 15.240 1.00 96.81 208 PHE A O 1
ATOM 1679 N N . LEU A 1 209 ? -15.245 -16.154 13.718 1.00 96.81 209 LEU A N 1
ATOM 1680 C CA . LEU A 1 209 ? -15.339 -15.007 14.619 1.00 96.81 209 LEU A CA 1
ATOM 1681 C C . LEU A 1 209 ? -16.327 -15.241 15.773 1.00 96.81 209 LEU A C 1
ATOM 1683 O O . LEU A 1 209 ? -15.972 -15.023 16.931 1.00 96.81 209 LEU A O 1
ATOM 1687 N N . LEU A 1 210 ? -17.541 -15.726 15.493 1.00 96.94 210 LEU A N 1
ATOM 1688 C CA . LEU A 1 210 ? -18.540 -16.038 16.524 1.00 96.94 210 LEU A CA 1
ATOM 1689 C C . LEU A 1 210 ? -18.039 -17.100 17.519 1.00 96.94 210 LEU A C 1
ATOM 1691 O O . LEU A 1 210 ? -18.315 -16.994 18.715 1.00 96.94 210 LEU A O 1
ATOM 1695 N N . GLU A 1 211 ? -17.273 -18.093 17.060 1.00 96.38 211 GLU A N 1
ATOM 1696 C CA . GLU A 1 211 ? -16.606 -19.074 17.927 1.00 96.38 211 GLU A CA 1
ATOM 1697 C C . GLU A 1 211 ? -15.596 -18.411 18.870 1.00 96.38 211 GLU A C 1
ATOM 1699 O O . GLU A 1 211 ? -15.581 -18.722 20.064 1.00 96.38 211 GLU A O 1
ATOM 1704 N N . GLY A 1 212 ? -14.796 -17.467 18.364 1.00 96.00 212 GLY A N 1
ATOM 1705 C CA . GLY A 1 212 ? -13.864 -16.693 19.184 1.00 96.00 212 GLY A CA 1
ATOM 1706 C C . GLY A 1 212 ? -14.573 -15.799 20.200 1.00 96.00 212 GLY A C 1
ATOM 1707 O O . GLY A 1 212 ? -14.256 -15.841 21.390 1.00 96.00 212 GLY A O 1
ATOM 1708 N N . LEU A 1 213 ? -15.602 -15.067 19.767 1.00 96.62 213 LEU A N 1
ATOM 1709 C CA . LEU A 1 213 ? -16.414 -14.214 20.636 1.00 96.62 213 LEU A CA 1
ATOM 1710 C C . LEU A 1 213 ? -17.150 -15.019 21.719 1.00 96.62 213 LEU A C 1
ATOM 1712 O O . LEU A 1 213 ? -17.333 -14.525 22.832 1.00 96.62 213 LEU A O 1
ATOM 1716 N N . ALA A 1 214 ? -17.544 -16.266 21.439 1.00 95.75 214 ALA A N 1
ATOM 1717 C CA . ALA A 1 214 ? -18.144 -17.158 22.433 1.00 95.75 214 ALA A CA 1
ATOM 1718 C C . ALA A 1 214 ? -17.167 -17.539 23.562 1.00 95.75 214 ALA A C 1
ATOM 1720 O O . ALA A 1 214 ? -17.610 -17.773 24.689 1.00 95.75 214 ALA A O 1
ATOM 1721 N N . GLU A 1 215 ? -15.861 -17.592 23.282 1.00 94.31 215 GLU A N 1
ATOM 1722 C CA . GLU A 1 215 ? -14.816 -17.788 24.292 1.00 94.31 215 GLU A CA 1
ATOM 1723 C C . GLU A 1 215 ? -14.541 -16.478 25.052 1.00 94.31 215 GLU A C 1
ATOM 1725 O O . GLU A 1 215 ? -14.665 -16.446 26.279 1.00 94.31 215 GLU A O 1
ATOM 1730 N N . VAL A 1 216 ? -14.303 -15.382 24.316 1.00 94.81 216 VAL A N 1
ATOM 1731 C CA . VAL A 1 216 ? -14.047 -14.024 24.841 1.00 94.81 216 VAL A CA 1
ATOM 1732 C C . VAL A 1 216 ? -15.147 -13.550 25.792 1.00 94.81 216 VAL A C 1
ATOM 1734 O O . VAL A 1 216 ? -14.842 -12.972 26.833 1.00 94.81 216 VAL A O 1
ATOM 1737 N N . LYS A 1 217 ? -16.423 -13.849 25.506 1.00 95.25 217 LYS A N 1
ATOM 1738 C CA . LYS A 1 217 ? -17.567 -13.543 26.384 1.00 95.25 217 LYS A CA 1
ATOM 1739 C C . LYS A 1 217 ? -17.348 -13.995 27.831 1.00 95.25 217 LYS A C 1
ATOM 1741 O O . LYS A 1 217 ? -17.709 -13.267 28.752 1.00 95.25 217 LYS A O 1
ATOM 1746 N N . ASN A 1 218 ? -16.798 -15.193 28.031 1.00 92.06 218 ASN A N 1
ATOM 1747 C CA . ASN A 1 218 ? -16.619 -15.754 29.369 1.00 92.06 218 ASN A CA 1
ATOM 1748 C C . ASN A 1 218 ? -15.483 -15.021 30.093 1.00 92.06 218 ASN A C 1
ATOM 1750 O O . ASN A 1 218 ? -15.684 -14.532 31.199 1.00 92.06 218 ASN A O 1
ATOM 1754 N N . SER A 1 219 ? -14.345 -14.827 29.420 1.00 93.38 219 SER A N 1
ATOM 1755 C CA . SER A 1 219 ? -13.202 -14.087 29.969 1.00 93.38 219 SER A CA 1
ATOM 1756 C C . SER A 1 219 ? -13.508 -12.607 30.244 1.00 93.38 219 SER A C 1
ATOM 1758 O O . SER A 1 219 ? -13.000 -12.053 31.216 1.00 93.38 219 SER A O 1
ATOM 1760 N N . LEU A 1 220 ? -14.371 -11.964 29.447 1.00 94.81 220 LEU A N 1
ATOM 1761 C CA . LEU A 1 220 ? -14.879 -10.618 29.738 1.00 94.81 220 LEU A CA 1
ATOM 1762 C C . LEU A 1 220 ? -15.773 -10.613 30.981 1.00 94.81 220 LEU A C 1
ATOM 1764 O O . LEU A 1 220 ? -15.615 -9.740 31.831 1.00 94.81 220 LEU A O 1
ATOM 1768 N N . SER A 1 221 ? -16.657 -11.607 31.127 1.00 92.38 221 SER A N 1
ATOM 1769 C CA . SER A 1 221 ? -17.502 -11.750 32.318 1.00 92.38 221 SER A CA 1
ATOM 1770 C C . SER A 1 221 ? -16.672 -11.946 33.592 1.00 92.38 221 SER A C 1
ATOM 1772 O O . SER A 1 221 ? -16.991 -11.340 34.612 1.00 92.38 221 SER A O 1
ATOM 1774 N N . ASP A 1 222 ? -15.596 -12.736 33.532 1.00 91.44 222 ASP A N 1
ATOM 1775 C CA . ASP A 1 222 ? -14.657 -12.926 34.648 1.00 91.44 222 ASP A CA 1
ATOM 1776 C C . ASP A 1 222 ? -13.880 -11.635 34.979 1.00 91.44 222 ASP A C 1
ATOM 1778 O O . ASP A 1 222 ? -13.556 -11.377 36.137 1.00 91.44 222 ASP A O 1
ATOM 1782 N N . ALA A 1 223 ? -13.629 -10.785 33.976 1.00 91.25 223 ALA A N 1
ATOM 1783 C CA . ALA A 1 223 ? -13.033 -9.456 34.134 1.00 91.25 223 ALA A CA 1
ATOM 1784 C C . ALA A 1 223 ? -14.037 -8.358 34.558 1.00 91.25 223 ALA A C 1
ATOM 1786 O O . ALA A 1 223 ? -13.654 -7.190 34.662 1.00 91.25 223 ALA A O 1
ATOM 1787 N N . GLY A 1 224 ? -15.313 -8.700 34.783 1.00 93.12 224 GLY A N 1
ATOM 1788 C CA . GLY A 1 224 ? -16.370 -7.748 35.146 1.00 93.12 224 GLY A CA 1
ATOM 1789 C C . GLY A 1 224 ? -16.870 -6.868 33.993 1.00 93.12 224 GLY A C 1
ATOM 1790 O O . GLY A 1 224 ? -17.528 -5.859 34.241 1.00 93.12 224 GLY A O 1
ATOM 1791 N N . VAL A 1 225 ? -16.559 -7.221 32.742 1.00 95.06 225 VAL A N 1
ATOM 1792 C CA . VAL A 1 225 ? -16.887 -6.460 31.527 1.00 95.06 225 VAL A CA 1
ATOM 1793 C C . VAL A 1 225 ? -18.089 -7.081 30.809 1.00 95.06 225 VAL A C 1
ATOM 1795 O O . VAL A 1 225 ? -18.140 -8.287 30.559 1.00 95.06 225 VAL A O 1
ATOM 1798 N N . LYS A 1 226 ? -19.063 -6.254 30.420 1.00 94.00 226 LYS A N 1
ATOM 1799 C CA . LYS A 1 226 ? -20.257 -6.700 29.689 1.00 94.00 226 LYS A CA 1
ATOM 1800 C C . LYS A 1 226 ? -19.977 -6.731 28.182 1.00 94.00 226 LYS A C 1
ATOM 1802 O O . LYS A 1 226 ? -19.864 -5.676 27.562 1.00 94.00 226 LYS A O 1
ATOM 1807 N N . LEU A 1 227 ? -19.932 -7.929 27.591 1.00 94.88 227 LEU A N 1
ATOM 1808 C CA . LEU A 1 227 ? -19.988 -8.099 26.133 1.00 94.88 227 LEU A CA 1
ATOM 1809 C C . LEU A 1 227 ? -21.404 -7.810 25.611 1.00 94.88 227 LEU A C 1
ATOM 1811 O O . LEU A 1 227 ? -22.382 -8.382 26.103 1.00 94.88 227 LEU A O 1
ATOM 1815 N N . VAL A 1 228 ? -21.485 -7.001 24.560 1.00 94.69 228 VAL A N 1
ATOM 1816 C CA . VAL A 1 228 ? -22.655 -6.824 23.699 1.00 94.69 228 VAL A CA 1
ATOM 1817 C C . VAL A 1 228 ? -22.243 -7.146 22.263 1.00 94.69 228 VAL A C 1
ATOM 1819 O O . VAL A 1 228 ? -21.251 -6.621 21.765 1.00 94.69 228 VAL A O 1
ATOM 1822 N N . LEU A 1 229 ? -23.007 -8.014 21.600 1.00 94.50 229 LEU A N 1
ATOM 1823 C CA . LEU A 1 229 ? -22.842 -8.333 20.183 1.00 94.50 229 LEU A CA 1
ATOM 1824 C C . LEU A 1 229 ? -23.976 -7.689 19.378 1.00 94.50 229 LEU A C 1
ATOM 1826 O O . LEU A 1 229 ? -25.147 -7.738 19.779 1.00 94.50 229 LEU A O 1
ATOM 1830 N N . ARG A 1 230 ? -23.629 -7.119 18.227 1.00 93.12 230 ARG A N 1
ATOM 1831 C CA . ARG A 1 230 ? -24.563 -6.680 17.186 1.00 93.12 230 ARG A CA 1
ATOM 1832 C C . ARG A 1 230 ? -24.112 -7.233 15.835 1.00 93.12 230 ARG A C 1
ATOM 1834 O O . ARG A 1 230 ? -22.916 -7.417 15.613 1.00 93.12 230 ARG A O 1
ATOM 1841 N N . ILE A 1 231 ? -25.075 -7.528 14.966 1.00 93.44 231 ILE A N 1
ATOM 1842 C CA . ILE A 1 231 ? -24.831 -7.919 13.575 1.00 93.44 231 ILE A CA 1
ATOM 1843 C C . ILE A 1 231 ? -25.595 -6.920 12.709 1.00 93.44 231 ILE A C 1
ATOM 1845 O O . ILE A 1 231 ? -26.827 -6.960 12.685 1.00 93.44 231 ILE A O 1
ATOM 1849 N N . ASP A 1 232 ? -24.868 -6.019 12.056 1.00 92.19 232 ASP A N 1
ATOM 1850 C CA . ASP A 1 232 ? -25.430 -4.914 11.276 1.00 92.19 232 ASP A CA 1
ATOM 1851 C C . ASP A 1 232 ? -25.610 -5.370 9.810 1.00 92.19 232 ASP A C 1
ATOM 1853 O O . ASP A 1 232 ? -24.680 -5.956 9.251 1.00 92.19 232 ASP A O 1
ATOM 1857 N N . PRO A 1 233 ? -26.785 -5.177 9.174 1.00 90.25 233 PRO A N 1
ATOM 1858 C CA . PRO A 1 233 ? -27.034 -5.576 7.789 1.00 90.25 233 PRO A CA 1
ATOM 1859 C C . PRO A 1 233 ? -26.150 -4.844 6.780 1.00 90.25 233 PRO A C 1
ATOM 1861 O O . PRO A 1 233 ? -25.749 -3.703 6.986 1.00 90.25 233 PRO A O 1
ATOM 1864 N N . ALA A 1 234 ? -25.944 -5.477 5.626 1.00 89.06 234 ALA A N 1
ATOM 1865 C CA . ALA A 1 234 ? -25.105 -4.959 4.548 1.00 89.06 234 ALA A CA 1
ATOM 1866 C C . ALA A 1 234 ? -25.696 -3.736 3.814 1.00 89.06 234 ALA A C 1
ATOM 1868 O O . ALA A 1 234 ? -25.052 -3.152 2.942 1.00 89.06 234 ALA A O 1
ATOM 1869 N N . HIS A 1 235 ? -26.940 -3.354 4.111 1.00 77.62 235 HIS A N 1
ATOM 1870 C CA . HIS A 1 235 ? -27.685 -2.342 3.365 1.00 77.62 235 HIS A CA 1
ATOM 1871 C C . HIS A 1 235 ? -28.303 -1.301 4.308 1.00 77.62 235 HIS A C 1
ATOM 1873 O O . HIS A 1 235 ? -29.459 -1.420 4.708 1.00 77.62 235 HIS A O 1
ATOM 1879 N N . PHE A 1 236 ? -27.524 -0.261 4.627 1.00 68.25 236 PHE A N 1
ATOM 1880 C CA . PHE A 1 236 ? -27.977 0.939 5.339 1.00 68.25 236 PHE A CA 1
ATOM 1881 C C . PHE A 1 236 ? -27.704 2.207 4.533 1.00 68.25 236 PHE A C 1
ATOM 1883 O O . PHE A 1 236 ? -26.551 2.546 4.232 1.00 68.25 236 PHE A O 1
ATOM 1890 N N . GLY A 1 237 ? -28.791 2.900 4.178 1.00 48.41 237 GLY A N 1
ATOM 1891 C CA . GLY A 1 237 ? -28.787 3.959 3.173 1.00 48.41 237 GLY A CA 1
ATOM 1892 C C . GLY A 1 237 ? -28.347 3.448 1.793 1.00 48.41 237 GLY A C 1
ATOM 1893 O O . GLY A 1 237 ? -27.832 2.342 1.636 1.00 48.41 237 GLY A O 1
ATOM 1894 N N . GLY A 1 238 ? -28.494 4.273 0.757 1.00 41.19 238 GLY A N 1
ATOM 1895 C CA . GLY A 1 238 ? -28.082 3.913 -0.610 1.00 41.19 238 GLY A CA 1
ATOM 1896 C C . GLY A 1 238 ? -26.565 3.782 -0.841 1.00 41.19 238 GLY A C 1
ATOM 1897 O O . GLY A 1 238 ? -26.143 3.848 -1.990 1.00 41.19 238 GLY A O 1
ATOM 1898 N N . SER A 1 239 ? -25.739 3.679 0.212 1.00 49.03 239 SER A N 1
ATOM 1899 C CA . SER A 1 239 ? -24.271 3.704 0.115 1.00 49.03 239 SER A CA 1
ATOM 1900 C C . SER A 1 239 ? -23.520 2.850 1.162 1.00 49.03 239 SER A C 1
ATOM 1902 O O . SER A 1 239 ? -22.392 3.201 1.496 1.00 49.03 239 SER A O 1
ATOM 1904 N N . GLY A 1 240 ? -24.130 1.800 1.733 1.00 57.28 240 GLY A N 1
ATOM 1905 C CA . GLY A 1 240 ? -23.407 0.776 2.521 1.00 57.28 240 GLY A CA 1
ATOM 1906 C C . GLY A 1 240 ? -22.612 1.297 3.731 1.00 57.28 240 GLY A C 1
ATOM 1907 O O . GLY A 1 240 ? -21.450 0.949 3.913 1.00 57.28 240 GLY A O 1
ATOM 1908 N N . ARG A 1 241 ? -23.195 2.196 4.534 1.00 67.31 241 ARG A N 1
ATOM 1909 C CA . ARG A 1 241 ? -22.452 2.919 5.585 1.00 67.31 241 ARG A CA 1
ATOM 1910 C C . ARG A 1 241 ? -22.328 2.104 6.871 1.00 67.31 241 ARG A C 1
ATOM 1912 O O . ARG A 1 241 ? -23.299 2.007 7.614 1.00 67.31 241 ARG A O 1
ATOM 1919 N N . GLY A 1 242 ? -21.126 1.626 7.179 1.00 80.31 242 GLY A N 1
ATOM 1920 C CA . GLY A 1 242 ? -20.863 0.857 8.396 1.00 80.31 242 GLY A CA 1
ATOM 1921 C C . GLY A 1 242 ? -20.971 1.620 9.722 1.00 80.31 242 GLY A C 1
ATOM 1922 O O . GLY A 1 242 ? -21.102 2.852 9.776 1.00 80.31 242 GLY A O 1
ATOM 1923 N N . GLY A 1 243 ? -20.888 0.853 10.814 1.00 86.38 243 GLY A N 1
ATOM 1924 C CA . GLY A 1 243 ? -20.873 1.356 12.196 1.00 86.38 243 GLY A CA 1
ATOM 1925 C C . GLY A 1 243 ? -22.239 1.769 12.761 1.00 86.38 243 GLY A C 1
ATOM 1926 O O . GLY A 1 243 ? -22.290 2.487 13.763 1.00 86.38 243 GLY A O 1
ATOM 1927 N N . VAL A 1 244 ? -23.345 1.340 12.145 1.00 90.25 244 VAL A N 1
ATOM 1928 C CA . VAL A 1 244 ? -24.709 1.789 12.485 1.00 90.25 244 VAL A CA 1
ATOM 1929 C C . VAL A 1 244 ? -25.095 1.477 13.925 1.00 90.25 244 VAL A C 1
ATOM 1931 O O . VAL A 1 244 ? -25.636 2.348 14.604 1.00 90.25 244 VAL A O 1
ATOM 1934 N N . SER A 1 245 ? -24.749 0.306 14.463 1.00 93.81 245 SER A N 1
ATOM 1935 C CA . SER A 1 245 ? -24.992 0.032 15.882 1.00 93.81 245 SER A CA 1
ATOM 1936 C C . SER A 1 245 ? -24.245 0.991 16.818 1.00 93.81 245 SER A C 1
ATOM 1938 O O . SER A 1 245 ? -24.733 1.284 17.910 1.00 93.81 245 SER A O 1
ATOM 1940 N N . VAL A 1 246 ? -23.084 1.515 16.412 1.00 95.25 246 VAL A N 1
ATOM 1941 C CA . VAL A 1 246 ? -22.285 2.435 17.235 1.00 95.25 246 VAL A CA 1
ATOM 1942 C C . VAL A 1 246 ? -22.913 3.825 17.269 1.00 95.25 246 VAL A C 1
ATOM 1944 O O . VAL A 1 246 ? -23.136 4.344 18.359 1.00 95.25 246 VAL A O 1
ATOM 1947 N N . ILE A 1 247 ? -23.207 4.425 16.111 1.00 93.06 247 ILE A N 1
ATOM 1948 C CA . ILE A 1 247 ? -23.650 5.832 16.023 1.00 93.06 247 ILE A CA 1
ATOM 1949 C C . ILE A 1 247 ? -25.169 6.022 15.939 1.00 93.06 247 ILE A C 1
ATOM 1951 O O . ILE A 1 247 ? -25.663 7.076 16.330 1.00 93.06 247 ILE A O 1
ATOM 1955 N N . GLY A 1 248 ? -25.911 4.992 15.532 1.00 90.56 248 GLY A N 1
ATOM 1956 C CA . GLY A 1 248 ? -27.345 5.062 15.262 1.00 90.56 248 GLY A CA 1
ATOM 1957 C C . GLY A 1 248 ? -27.661 5.511 13.837 1.00 90.56 248 GLY A C 1
ATOM 1958 O O . GLY A 1 248 ? -26.768 5.849 13.058 1.00 90.56 248 GLY A O 1
ATOM 1959 N N . ASP A 1 249 ? -28.949 5.505 13.508 1.00 86.31 249 ASP A N 1
ATOM 1960 C CA . ASP A 1 249 ? -29.482 6.003 12.243 1.00 86.31 249 ASP A CA 1
ATOM 1961 C C . ASP A 1 249 ? -30.931 6.482 12.435 1.00 86.31 249 ASP A C 1
ATOM 1963 O O . ASP A 1 249 ? -31.774 5.743 12.948 1.00 86.31 249 ASP A O 1
ATOM 1967 N N . GLU A 1 250 ? -31.218 7.727 12.048 1.00 82.12 250 GLU A N 1
ATOM 1968 C CA . GLU A 1 250 ? -32.539 8.345 12.221 1.00 82.12 250 GLU A CA 1
ATOM 1969 C C . GLU A 1 250 ? -33.591 7.806 11.236 1.00 82.12 250 GLU A C 1
ATOM 1971 O O . GLU A 1 250 ? -34.768 7.758 11.587 1.00 82.12 250 GLU A O 1
ATOM 1976 N N . GLU A 1 251 ? -33.199 7.370 10.030 1.00 82.62 251 GLU A N 1
ATOM 1977 C CA . GLU A 1 251 ? -34.122 6.847 9.007 1.00 82.62 251 GLU A CA 1
ATOM 1978 C C . GLU A 1 251 ? -34.720 5.497 9.434 1.00 82.62 251 GLU A C 1
ATOM 1980 O O . GLU A 1 251 ? -35.882 5.205 9.150 1.00 82.62 251 GLU A O 1
ATOM 1985 N N . TYR A 1 252 ? -33.938 4.700 10.168 1.00 79.44 252 TYR A N 1
ATOM 1986 C CA . TYR A 1 252 ? -34.311 3.366 10.652 1.00 79.44 252 TYR A CA 1
ATOM 1987 C C . TYR A 1 252 ? -34.694 3.343 12.146 1.00 79.44 252 TYR A C 1
ATOM 1989 O O . TYR A 1 252 ? -34.838 2.264 12.719 1.00 79.44 252 TYR A O 1
ATOM 1997 N N . GLU A 1 253 ? -34.854 4.513 12.779 1.00 88.06 253 GLU A N 1
ATOM 1998 C CA . GLU A 1 253 ? -35.174 4.690 14.211 1.00 88.06 253 GLU A CA 1
ATOM 1999 C C . GLU A 1 253 ? -34.168 4.008 15.180 1.00 88.06 253 GLU A C 1
ATOM 2001 O O . GLU A 1 253 ? -34.508 3.624 16.303 1.00 88.06 253 GLU A O 1
ATOM 2006 N N . ILE A 1 254 ? -32.898 3.867 14.776 1.00 90.06 254 ILE A N 1
ATOM 2007 C CA . ILE A 1 254 ? -31.848 3.174 15.540 1.00 90.06 254 ILE A CA 1
ATOM 2008 C C . ILE A 1 254 ? -31.114 4.162 16.453 1.00 90.06 254 ILE A C 1
ATOM 2010 O O . ILE A 1 254 ? -30.406 5.053 15.987 1.00 90.06 254 ILE A O 1
ATOM 2014 N N . THR A 1 255 ? -31.174 3.949 17.770 1.00 93.81 255 THR A N 1
ATOM 2015 C CA . THR A 1 255 ? -30.325 4.689 18.721 1.00 93.81 255 THR A CA 1
ATOM 2016 C C . THR A 1 255 ? -28.966 3.997 18.881 1.00 93.81 255 THR A C 1
ATOM 2018 O O . THR A 1 255 ? -28.899 2.835 19.282 1.00 93.81 255 THR A O 1
ATOM 2021 N N . GLY A 1 256 ? -27.868 4.700 18.592 1.00 94.81 256 GLY A N 1
ATOM 2022 C CA . GLY A 1 256 ? -26.509 4.156 18.700 1.00 94.81 256 GLY A CA 1
ATOM 2023 C C . GLY A 1 256 ? -25.961 4.096 20.127 1.00 94.81 256 GLY A C 1
ATOM 2024 O O . GLY A 1 256 ? -26.316 4.916 20.982 1.00 94.81 256 GLY A O 1
ATOM 2025 N N . PHE A 1 257 ? -25.030 3.172 20.383 1.00 96.94 257 PHE A N 1
ATOM 2026 C CA . PHE A 1 257 ? -24.321 3.073 21.669 1.00 96.94 257 PHE A CA 1
ATOM 2027 C C . PHE A 1 257 ? -23.492 4.325 22.030 1.00 96.94 257 PHE A C 1
ATOM 2029 O O . PHE A 1 257 ? -23.258 4.566 23.215 1.00 96.94 257 PHE A O 1
ATOM 2036 N N . SER A 1 258 ? -23.080 5.152 21.064 1.00 96.06 258 SER A N 1
ATOM 2037 C CA . SER A 1 258 ? -22.346 6.409 21.296 1.00 96.06 258 SER A CA 1
ATOM 2038 C C . SER A 1 258 ? -23.159 7.464 22.062 1.00 96.06 258 SER A C 1
ATOM 2040 O O . SER A 1 258 ? -22.595 8.264 22.812 1.00 96.06 258 SER A O 1
ATOM 2042 N N . SER A 1 259 ? -24.492 7.435 21.937 1.00 94.75 259 SER A N 1
ATOM 2043 C CA . SER A 1 259 ? -25.416 8.419 22.528 1.00 94.75 259 SER A CA 1
ATOM 2044 C C . SER A 1 259 ? -25.318 8.535 24.058 1.00 94.75 259 SER A C 1
ATOM 2046 O O . SER A 1 259 ? -25.620 9.588 24.631 1.00 94.75 259 SER A O 1
ATOM 2048 N N . ARG A 1 260 ? -24.856 7.463 24.718 1.00 95.69 260 ARG A N 1
ATOM 2049 C CA . ARG A 1 260 ? -24.669 7.360 26.176 1.00 95.69 260 ARG A CA 1
ATOM 2050 C C . ARG A 1 260 ? -23.231 6.993 26.578 1.00 95.69 260 ARG A C 1
ATOM 2052 O O . ARG A 1 260 ? -22.982 6.697 27.746 1.00 95.69 260 ARG A O 1
ATOM 2059 N N . ALA A 1 261 ? -22.284 7.030 25.638 1.00 97.31 261 ALA A N 1
ATOM 2060 C CA . ALA A 1 261 ? -20.869 6.800 25.916 1.00 97.31 261 ALA A CA 1
ATOM 2061 C C . ALA A 1 261 ? -20.202 8.061 26.498 1.00 97.31 261 ALA A C 1
ATOM 2063 O O . ALA A 1 261 ? -20.426 9.171 26.010 1.00 97.31 261 ALA A O 1
ATOM 2064 N N . TRP A 1 262 ? -19.369 7.884 27.526 1.00 96.81 262 TRP A N 1
ATOM 2065 C CA . TRP A 1 262 ? -18.488 8.917 28.092 1.00 96.81 262 TRP A CA 1
ATOM 2066 C C . TRP A 1 262 ? -17.319 9.221 27.148 1.00 96.81 262 TRP A C 1
ATOM 2068 O O . TRP A 1 262 ? -17.069 10.371 26.797 1.00 96.81 262 TRP A O 1
ATOM 2078 N N . ALA A 1 263 ? -16.663 8.162 26.682 1.00 97.38 263 ALA A N 1
ATOM 2079 C CA . ALA A 1 263 ? -15.717 8.152 25.576 1.00 97.38 263 ALA A CA 1
ATOM 2080 C C . ALA A 1 263 ? -15.808 6.789 24.874 1.00 97.38 263 ALA A C 1
ATOM 2082 O O . ALA A 1 263 ? -16.319 5.819 25.455 1.00 97.38 263 ALA A O 1
ATOM 2083 N N . ILE A 1 264 ? -15.308 6.725 23.642 1.00 98.31 264 ILE A N 1
ATOM 2084 C CA . ILE A 1 264 ? -15.190 5.493 22.863 1.00 98.31 264 ILE A CA 1
ATOM 2085 C C . ILE A 1 264 ? -13.711 5.143 22.701 1.00 98.31 264 ILE A C 1
ATOM 2087 O O . ILE A 1 264 ? -12.931 5.965 22.227 1.00 98.31 264 ILE A O 1
ATOM 2091 N N . VAL A 1 265 ? -13.346 3.911 23.048 1.00 98.06 265 VAL A N 1
ATOM 2092 C CA . VAL A 1 265 ? -12.071 3.292 22.665 1.00 98.06 265 VAL A CA 1
ATOM 2093 C C . VAL A 1 265 ? -12.324 2.355 21.487 1.00 98.06 265 VAL A C 1
ATOM 2095 O O . VAL A 1 265 ? -13.354 1.681 21.451 1.00 98.06 265 VAL A O 1
ATOM 2098 N N . MET A 1 266 ? -11.403 2.299 20.531 1.00 96.75 266 MET A N 1
ATOM 2099 C CA . MET A 1 266 ? -11.455 1.423 19.358 1.00 96.75 266 MET A CA 1
ATOM 2100 C C . MET A 1 266 ? -10.097 0.756 19.114 1.00 96.75 266 MET A C 1
ATOM 2102 O O . MET A 1 266 ? -9.062 1.229 19.581 1.00 96.75 266 MET A O 1
ATOM 2106 N N . ASP A 1 267 ? -10.088 -0.327 18.343 1.00 95.12 267 ASP A N 1
ATOM 2107 C CA . ASP A 1 267 ? -8.854 -0.825 17.726 1.00 95.12 267 ASP A CA 1
ATOM 2108 C C . ASP A 1 267 ? -8.512 0.025 16.488 1.00 95.12 267 ASP A C 1
ATOM 2110 O O . ASP A 1 267 ? -9.423 0.420 15.754 1.00 95.12 267 ASP A O 1
ATOM 2114 N N . ARG A 1 268 ? -7.224 0.276 16.207 1.00 93.88 268 ARG A N 1
ATOM 2115 C CA . ARG A 1 268 ? -6.809 0.971 14.974 1.00 93.88 268 ARG A CA 1
ATOM 2116 C C . ARG A 1 268 ? -7.199 0.159 13.727 1.00 93.88 268 ARG A C 1
ATOM 2118 O O . ARG A 1 268 ? -6.829 -1.009 13.582 1.00 93.88 268 ARG A O 1
ATOM 2125 N N . GLY A 1 269 ? -7.973 0.785 12.839 1.00 92.62 269 GLY A N 1
ATOM 2126 C CA . GLY A 1 269 ? -8.379 0.231 11.545 1.00 92.62 269 GLY A CA 1
ATOM 2127 C C . GLY A 1 269 ? -7.321 0.468 10.468 1.00 92.62 269 GLY A C 1
ATOM 2128 O O . GLY A 1 269 ? -6.745 1.552 10.417 1.00 92.62 269 GLY A O 1
ATOM 2129 N N . HIS A 1 270 ? -7.082 -0.532 9.615 1.00 94.00 270 HIS A N 1
ATOM 2130 C CA . HIS A 1 270 ? -6.001 -0.515 8.611 1.00 94.00 270 HIS A CA 1
ATOM 2131 C C . HIS A 1 270 ? -6.464 -0.799 7.184 1.00 94.00 270 HIS A C 1
ATOM 2133 O O . HIS A 1 270 ? -5.812 -0.371 6.241 1.00 94.00 270 HIS A O 1
ATOM 2139 N N . LEU A 1 271 ? -7.581 -1.500 7.001 1.00 94.12 271 LEU A N 1
ATOM 2140 C CA . LEU A 1 271 ? -8.217 -1.593 5.685 1.00 94.12 271 LEU A CA 1
ATOM 2141 C C . LEU A 1 271 ? -8.992 -0.302 5.391 1.00 94.12 271 LEU A C 1
ATOM 2143 O O . LEU A 1 271 ? -9.454 0.359 6.324 1.00 94.12 271 LEU A O 1
ATOM 2147 N N . LYS A 1 272 ? -9.189 0.031 4.109 1.00 92.75 272 LYS A N 1
ATOM 2148 C CA . LYS A 1 272 ? -9.887 1.256 3.676 1.00 92.75 272 LYS A CA 1
ATOM 2149 C C . LYS A 1 272 ? -11.229 1.428 4.398 1.00 92.75 272 LYS A C 1
ATOM 2151 O O . LYS A 1 272 ? -11.438 2.412 5.104 1.00 92.75 272 LYS A O 1
ATOM 2156 N N . TYR A 1 273 ? -12.063 0.391 4.341 1.00 91.06 273 TYR A N 1
ATOM 2157 C CA . TYR A 1 273 ? -13.350 0.327 5.035 1.00 91.06 273 TYR A CA 1
ATOM 2158 C C . TYR A 1 273 ? -13.244 0.510 6.562 1.00 91.06 273 TYR A C 1
ATOM 2160 O O . TYR A 1 273 ? -14.061 1.194 7.176 1.00 91.06 273 TYR A O 1
ATOM 2168 N N . GLU A 1 274 ? -12.225 -0.077 7.201 1.00 92.44 274 GLU A N 1
ATOM 2169 C CA . GLU A 1 274 ? -12.026 0.050 8.652 1.00 92.44 274 GLU A CA 1
ATOM 2170 C C . GLU A 1 274 ? -11.696 1.503 9.039 1.00 92.44 274 GLU A C 1
ATOM 2172 O O . GLU A 1 274 ? -12.199 1.992 10.054 1.00 92.44 274 GLU A O 1
ATOM 2177 N N . ARG A 1 275 ? -10.903 2.211 8.217 1.00 91.88 275 ARG A N 1
ATOM 2178 C CA . ARG A 1 275 ? -10.603 3.643 8.392 1.00 91.88 275 ARG A CA 1
ATOM 2179 C C . ARG A 1 275 ? -11.837 4.518 8.166 1.00 91.88 275 ARG A C 1
ATOM 2181 O O . ARG A 1 275 ? -12.104 5.400 8.980 1.00 91.88 275 ARG A O 1
ATOM 2188 N N . GLU A 1 276 ? -12.617 4.254 7.118 1.00 90.44 276 GLU A N 1
ATOM 2189 C CA . GLU A 1 276 ? -13.865 4.976 6.819 1.00 90.44 276 GLU A CA 1
ATOM 2190 C C . GLU A 1 276 ? -14.886 4.861 7.963 1.00 90.44 276 GLU A C 1
ATOM 2192 O O . GLU A 1 276 ? -15.448 5.868 8.406 1.00 90.44 276 GLU A O 1
ATOM 2197 N N . VAL A 1 277 ? -15.089 3.652 8.502 1.00 90.31 277 VAL A N 1
ATOM 2198 C CA . VAL A 1 277 ? -15.976 3.422 9.654 1.00 90.31 277 VAL A CA 1
ATOM 2199 C C . VAL A 1 277 ? -15.441 4.107 10.915 1.00 90.31 277 VAL A C 1
ATOM 2201 O O . VAL A 1 277 ? -16.217 4.746 11.628 1.00 90.31 277 VAL A O 1
ATOM 2204 N N . ALA A 1 278 ? -14.132 4.053 11.179 1.00 91.94 278 ALA A N 1
ATOM 2205 C CA . ALA A 1 278 ? -13.525 4.739 12.322 1.00 91.94 278 ALA A CA 1
ATOM 2206 C C . ALA A 1 278 ? -13.686 6.270 12.240 1.00 91.94 278 ALA A C 1
ATOM 2208 O O . ALA A 1 278 ? -14.108 6.894 13.216 1.00 91.94 278 ALA A O 1
ATOM 2209 N N . ALA A 1 279 ? -13.434 6.871 11.072 1.00 90.44 279 ALA A N 1
ATOM 2210 C CA . ALA A 1 279 ? -13.626 8.301 10.829 1.00 90.44 279 ALA A CA 1
ATOM 2211 C C . ALA A 1 279 ? -15.103 8.714 10.970 1.00 90.44 279 ALA A C 1
ATOM 2213 O O . ALA A 1 279 ? -15.418 9.731 11.593 1.00 90.44 279 ALA A O 1
ATOM 2214 N N . ARG A 1 280 ? -16.030 7.886 10.470 1.00 90.12 280 ARG A N 1
ATOM 2215 C CA . ARG A 1 280 ? -17.479 8.069 10.641 1.00 90.12 280 ARG A CA 1
ATOM 2216 C C . ARG A 1 280 ? -17.887 8.018 12.117 1.00 90.12 280 ARG A C 1
ATOM 2218 O O . ARG A 1 280 ? -18.631 8.889 12.563 1.00 90.12 280 ARG A O 1
ATOM 2225 N N . ILE A 1 281 ? -17.383 7.061 12.899 1.00 92.31 281 ILE A N 1
ATOM 2226 C CA . ILE A 1 281 ? -17.636 7.005 14.349 1.00 92.31 281 ILE A CA 1
ATOM 2227 C C . ILE A 1 281 ? -17.078 8.258 15.037 1.00 92.31 281 ILE A C 1
ATOM 2229 O O . ILE A 1 281 ? -17.804 8.908 15.787 1.00 92.31 281 ILE A O 1
ATOM 2233 N N . ALA A 1 282 ? -15.838 8.652 14.736 1.00 88.38 282 ALA A N 1
ATOM 2234 C CA . ALA A 1 282 ? -15.198 9.842 15.300 1.00 88.38 282 ALA A CA 1
ATOM 2235 C C . ALA A 1 282 ? -15.979 11.142 15.024 1.00 88.38 282 ALA A C 1
ATOM 2237 O O . ALA A 1 282 ? -16.089 11.987 15.916 1.00 88.38 282 ALA A O 1
ATOM 2238 N N . ALA A 1 283 ? -16.574 11.279 13.834 1.00 82.50 283 ALA A N 1
ATOM 2239 C CA . ALA A 1 283 ? -17.383 12.435 13.449 1.00 82.50 283 ALA A CA 1
ATOM 2240 C C . ALA A 1 283 ? -18.755 12.502 14.151 1.00 82.50 283 ALA A C 1
ATOM 2242 O O . ALA A 1 283 ? -19.214 13.593 14.489 1.00 82.50 283 ALA A O 1
ATOM 2243 N N . TYR A 1 284 ? -19.416 11.359 14.382 1.00 86.00 284 TYR A N 1
ATOM 2244 C CA . TYR A 1 284 ? -20.810 11.314 14.862 1.00 86.00 284 TYR A CA 1
ATOM 2245 C C . TYR A 1 284 ? -20.990 10.854 16.321 1.00 86.00 284 TYR A C 1
ATOM 2247 O O . TYR A 1 284 ? -22.092 10.954 16.857 1.00 86.00 284 TYR A O 1
ATOM 2255 N N . ALA A 1 285 ? -19.944 10.387 17.011 1.00 87.38 285 ALA A N 1
ATOM 2256 C CA . ALA A 1 285 ? -20.060 9.871 18.381 1.00 87.38 285 ALA A CA 1
ATOM 2257 C C . ALA A 1 285 ? -20.514 10.910 19.429 1.00 87.38 285 ALA A C 1
ATOM 2259 O O . ALA A 1 285 ? -21.075 10.538 20.461 1.00 87.38 285 ALA A O 1
ATOM 2260 N N . GLY A 1 286 ? -20.260 12.204 19.198 1.00 84.81 286 GLY A N 1
ATOM 2261 C CA . GLY A 1 286 ? -20.601 13.288 20.132 1.00 84.81 286 GLY A CA 1
ATOM 2262 C C . GLY A 1 286 ? -19.862 13.229 21.479 1.00 84.81 286 GLY A C 1
ATOM 2263 O O . GLY A 1 286 ? -20.309 13.825 22.457 1.00 84.81 286 GLY A O 1
ATOM 2264 N N . CYS A 1 287 ? -18.761 12.484 21.534 1.00 90.44 287 CYS A N 1
ATOM 2265 C CA . CYS A 1 287 ? -17.834 12.358 22.652 1.00 90.44 287 CYS A CA 1
ATOM 2266 C C . CYS A 1 287 ? -16.435 12.055 22.101 1.00 90.44 287 CYS A C 1
ATOM 2268 O O . CYS A 1 287 ? -16.284 11.768 20.909 1.00 90.44 287 CYS A O 1
ATOM 2270 N N . SER A 1 288 ? -15.422 12.079 22.964 1.00 94.62 288 SER A N 1
ATOM 2271 C CA . SER A 1 288 ? -14.077 11.642 22.595 1.00 94.62 288 SER A CA 1
ATOM 2272 C C . SER A 1 288 ? -14.065 10.231 21.997 1.00 94.62 288 SER A C 1
ATOM 2274 O O . SER A 1 288 ? -14.710 9.320 22.531 1.00 94.62 288 SER A O 1
ATOM 2276 N N . VAL A 1 289 ? -13.320 10.064 20.903 1.00 96.00 289 VAL A N 1
ATOM 2277 C CA . VAL A 1 289 ? -13.022 8.773 20.275 1.00 96.00 289 VAL A CA 1
ATOM 2278 C C . VAL A 1 289 ? -11.508 8.591 20.213 1.00 96.00 289 VAL A C 1
ATOM 2280 O O . VAL A 1 289 ? -10.786 9.485 19.772 1.00 96.00 289 VAL A O 1
ATOM 2283 N N . VAL A 1 290 ? -11.031 7.433 20.665 1.00 96.25 290 VAL A N 1
ATOM 2284 C CA . VAL A 1 290 ? -9.611 7.091 20.809 1.00 96.25 290 VAL A CA 1
ATOM 2285 C C . VAL A 1 290 ? -9.367 5.726 20.169 1.00 96.25 290 VAL A C 1
ATOM 2287 O O . VAL A 1 290 ? -10.114 4.790 20.443 1.00 96.25 290 VAL A O 1
ATOM 2290 N N . ASP A 1 291 ? -8.332 5.594 19.340 1.00 95.25 291 ASP A N 1
ATOM 2291 C CA . ASP A 1 291 ? -7.855 4.302 18.839 1.00 95.25 291 ASP A CA 1
ATOM 2292 C C . ASP A 1 291 ? -6.564 3.851 19.535 1.00 95.25 291 ASP A C 1
ATOM 2294 O O . ASP A 1 291 ? -5.792 4.663 20.058 1.00 95.25 291 ASP A O 1
ATOM 2298 N N . PHE A 1 292 ? -6.365 2.533 19.563 1.00 94.88 292 PHE A N 1
ATOM 2299 C CA . PHE A 1 292 ? -5.142 1.898 20.040 1.00 94.88 292 PHE A CA 1
ATOM 2300 C C . PHE A 1 292 ? -4.590 0.919 18.995 1.00 94.88 292 PHE A C 1
ATOM 2302 O O . PHE A 1 292 ? -5.326 0.083 18.457 1.00 94.88 292 PHE A O 1
ATOM 2309 N N . GLU A 1 293 ? -3.284 0.978 18.733 1.00 94.25 293 GLU A N 1
ATOM 2310 C CA . GLU A 1 293 ? -2.600 0.029 17.852 1.00 94.25 293 GLU A CA 1
ATOM 2311 C C . GLU A 1 293 ? -2.350 -1.319 18.552 1.00 94.25 293 GLU A C 1
ATOM 2313 O O . GLU A 1 293 ? -1.448 -1.467 19.378 1.00 94.25 293 GLU A O 1
ATOM 2318 N N . ASN A 1 294 ? -3.165 -2.321 18.218 1.00 91.06 294 ASN A N 1
ATOM 2319 C CA . ASN A 1 294 ? -3.215 -3.623 18.894 1.00 91.06 294 ASN A CA 1
ATOM 2320 C C . ASN A 1 294 ? -3.084 -4.829 17.926 1.00 91.06 294 ASN A C 1
ATOM 2322 O O . ASN A 1 294 ? -3.241 -5.988 18.338 1.00 91.06 294 ASN A O 1
ATOM 2326 N N . ARG A 1 295 ? -2.818 -4.560 16.636 1.00 92.38 295 ARG A N 1
ATOM 2327 C CA . ARG A 1 295 ? -2.589 -5.525 15.539 1.00 92.38 295 ARG A CA 1
ATOM 2328 C C . ARG A 1 295 ? -1.123 -5.591 15.100 1.00 92.38 295 ARG A C 1
ATOM 2330 O O . ARG A 1 295 ? -0.743 -6.596 14.492 1.00 92.38 295 ARG A O 1
ATOM 2337 N N . LEU A 1 296 ? -0.340 -4.553 15.381 1.00 94.38 296 LEU A N 1
ATOM 2338 C CA . LEU A 1 296 ? 1.074 -4.409 15.039 1.00 94.38 296 LEU A CA 1
ATOM 2339 C C . LEU A 1 296 ? 1.960 -4.368 16.287 1.00 94.38 296 LEU A C 1
ATOM 2341 O O . LEU A 1 296 ? 1.556 -3.903 17.362 1.00 94.38 296 LEU A O 1
ATOM 2345 N N . VAL A 1 297 ? 3.199 -4.831 16.139 1.00 95.44 297 VAL A N 1
ATOM 2346 C CA . VAL A 1 297 ? 4.247 -4.654 17.143 1.00 95.44 297 VAL A CA 1
ATOM 2347 C C . VAL A 1 297 ? 4.619 -3.181 17.202 1.00 95.44 297 VAL A C 1
ATOM 2349 O O . VAL A 1 297 ? 4.536 -2.603 18.281 1.00 95.44 297 VAL A O 1
ATOM 2352 N N . ILE A 1 298 ? 4.918 -2.560 16.062 1.00 95.06 298 ILE A N 1
ATOM 2353 C CA . ILE A 1 298 ? 5.221 -1.129 15.939 1.00 95.06 298 ILE A CA 1
ATOM 2354 C C . ILE A 1 298 ? 4.088 -0.471 15.130 1.00 95.06 298 ILE A C 1
ATOM 2356 O O . ILE A 1 298 ? 3.700 -1.045 14.114 1.00 95.06 298 ILE A O 1
ATOM 2360 N N . PRO A 1 299 ? 3.531 0.689 15.527 1.00 94.81 299 PRO A N 1
ATOM 2361 C CA . PRO A 1 299 ? 2.645 1.458 14.652 1.00 94.81 299 PRO A CA 1
ATOM 2362 C C . PRO A 1 299 ? 3.276 1.670 13.276 1.00 94.81 299 PRO A C 1
ATOM 2364 O O . PRO A 1 299 ? 4.462 1.971 13.181 1.00 94.81 299 PRO A O 1
ATOM 2367 N N . VAL A 1 300 ? 2.501 1.503 12.204 1.00 93.31 300 VAL A N 1
ATOM 2368 C CA . VAL A 1 300 ? 3.043 1.608 10.839 1.00 93.31 300 VAL A CA 1
ATOM 2369 C C . VAL A 1 300 ? 3.618 3.003 10.578 1.00 93.31 300 VAL A C 1
ATOM 2371 O O . VAL A 1 300 ? 4.655 3.130 9.932 1.00 93.31 300 VAL A O 1
ATOM 2374 N N . GLU A 1 301 ? 2.998 4.017 11.186 1.00 90.25 301 GLU A N 1
ATOM 2375 C CA . GLU A 1 301 ? 3.411 5.419 11.150 1.00 90.25 301 GLU A CA 1
ATOM 2376 C C . GLU A 1 301 ? 4.723 5.697 11.925 1.00 90.25 301 GLU A C 1
ATOM 2378 O O . GLU A 1 301 ? 5.393 6.683 11.642 1.00 90.25 301 GLU A O 1
ATOM 2383 N N . ASP A 1 302 ? 5.121 4.821 12.862 1.00 92.06 302 ASP A N 1
ATOM 2384 C CA . ASP A 1 302 ? 6.413 4.883 13.578 1.00 92.06 302 ASP A CA 1
ATOM 2385 C C . ASP A 1 302 ? 7.542 4.141 12.816 1.00 92.06 302 ASP A C 1
ATOM 2387 O O . ASP A 1 302 ? 8.713 4.216 13.208 1.00 92.06 302 ASP A O 1
ATOM 2391 N N . ILE A 1 303 ? 7.207 3.389 11.755 1.00 91.50 303 ILE A N 1
ATOM 2392 C CA . ILE A 1 303 ? 8.180 2.737 10.859 1.00 91.50 303 ILE A CA 1
ATOM 2393 C C . ILE A 1 303 ? 8.445 3.609 9.626 1.00 91.50 303 ILE A C 1
ATOM 2395 O O . ILE A 1 303 ? 9.605 3.788 9.262 1.00 91.50 303 ILE A O 1
ATOM 2399 N N . SER A 1 304 ? 7.393 4.122 8.976 1.00 91.38 304 SER A N 1
ATOM 2400 C CA . SER A 1 304 ? 7.511 4.929 7.757 1.00 91.38 304 SER A CA 1
ATOM 2401 C C . SER A 1 304 ? 6.366 5.930 7.593 1.00 91.38 304 SER A C 1
ATOM 2403 O O . SER A 1 304 ? 5.228 5.676 7.991 1.00 91.38 304 SER A O 1
ATOM 2405 N N . GLU A 1 305 ? 6.678 7.057 6.953 1.00 90.62 305 GLU A N 1
ATOM 2406 C CA . GLU A 1 305 ? 5.734 8.114 6.567 1.00 90.62 305 GLU A CA 1
ATOM 2407 C C . GLU A 1 305 ? 5.132 7.887 5.162 1.00 90.62 305 GLU A C 1
ATOM 2409 O O . GLU A 1 305 ? 4.231 8.622 4.756 1.00 90.62 305 GLU A O 1
ATOM 2414 N N . THR A 1 306 ? 5.619 6.892 4.407 1.00 92.50 306 THR A N 1
ATOM 2415 C CA . THR A 1 306 ? 5.244 6.637 3.004 1.00 92.50 306 THR A CA 1
ATOM 2416 C C . THR A 1 306 ? 5.108 5.144 2.685 1.00 92.50 306 THR A C 1
ATOM 2418 O O . THR A 1 306 ? 5.460 4.276 3.486 1.00 92.50 306 THR A O 1
ATOM 2421 N N . LEU A 1 307 ? 4.622 4.826 1.480 1.00 92.00 307 LEU A N 1
ATOM 2422 C CA . LEU A 1 307 ? 4.730 3.476 0.923 1.00 92.00 307 LEU A CA 1
ATOM 2423 C C . LEU A 1 307 ? 6.216 3.100 0.784 1.00 92.00 307 LEU A C 1
ATOM 2425 O O . LEU A 1 307 ? 6.995 3.853 0.204 1.00 92.00 307 LEU A O 1
ATOM 2429 N N . GLU A 1 308 ? 6.605 1.952 1.332 1.00 91.06 308 GLU A N 1
ATOM 2430 C CA . GLU A 1 308 ? 7.981 1.453 1.289 1.00 91.06 308 GLU A CA 1
ATOM 2431 C C . GLU A 1 308 ? 8.236 0.641 0.013 1.00 91.06 308 GLU A C 1
ATOM 2433 O O . GLU A 1 308 ? 7.558 -0.353 -0.257 1.00 91.06 308 GLU A O 1
ATOM 2438 N N . ASN A 1 309 ? 9.258 1.036 -0.753 1.00 81.31 309 ASN A N 1
ATOM 2439 C CA . ASN A 1 309 ? 9.581 0.432 -2.053 1.00 81.31 309 ASN A CA 1
ATOM 2440 C C . ASN A 1 309 ? 10.140 -0.999 -1.953 1.00 81.31 309 ASN A C 1
ATOM 2442 O O . ASN A 1 309 ? 10.106 -1.743 -2.931 1.00 81.31 309 ASN A O 1
ATOM 2446 N N . SER A 1 310 ? 10.689 -1.391 -0.798 1.00 87.81 310 SER A N 1
ATOM 2447 C CA . SER A 1 310 ? 11.285 -2.714 -0.590 1.00 87.81 310 SER A CA 1
ATOM 2448 C C . SER A 1 310 ? 10.987 -3.257 0.805 1.00 87.81 310 SER A C 1
ATOM 2450 O O . SER A 1 310 ? 10.762 -2.503 1.756 1.00 87.81 310 SER A O 1
ATOM 2452 N N . PHE A 1 311 ? 11.017 -4.585 0.944 1.00 91.44 311 PHE A N 1
ATOM 2453 C CA . PHE A 1 311 ? 10.934 -5.203 2.264 1.00 91.44 311 PHE A CA 1
ATOM 2454 C C . PHE A 1 311 ? 12.199 -4.915 3.085 1.00 91.44 311 PHE A C 1
ATOM 2456 O O . PHE A 1 311 ? 12.128 -4.784 4.303 1.00 91.44 311 PHE A O 1
ATOM 2463 N N . GLU A 1 312 ? 13.348 -4.811 2.423 1.00 91.69 312 GLU A N 1
ATOM 2464 C CA . GLU A 1 312 ? 14.661 -4.582 3.013 1.00 91.69 312 GLU A CA 1
ATOM 2465 C C . GLU A 1 312 ? 14.650 -3.295 3.851 1.00 91.69 312 GLU A C 1
ATOM 2467 O O . GLU A 1 312 ? 14.845 -3.384 5.066 1.00 91.69 312 GLU A O 1
ATOM 2472 N N . THR A 1 313 ? 14.285 -2.155 3.249 1.00 89.81 313 THR A N 1
ATOM 2473 C CA . THR A 1 313 ? 14.182 -0.838 3.912 1.00 89.81 313 THR A CA 1
ATOM 2474 C C . THR A 1 313 ? 13.243 -0.875 5.123 1.00 89.81 313 THR A C 1
ATOM 2476 O O . THR A 1 313 ? 13.639 -0.514 6.233 1.00 89.81 313 THR A O 1
ATOM 2479 N N . PHE A 1 314 ? 12.026 -1.405 4.949 1.00 94.25 314 PHE A N 1
ATOM 2480 C CA . PHE A 1 314 ? 11.061 -1.578 6.042 1.00 94.25 314 PHE A CA 1
ATOM 2481 C C . PHE A 1 314 ? 11.627 -2.452 7.177 1.00 94.25 314 PHE A C 1
ATOM 2483 O O . PHE A 1 314 ? 11.449 -2.173 8.369 1.00 94.25 314 PHE A O 1
ATOM 2490 N N . SER A 1 315 ? 12.315 -3.539 6.818 1.00 94.00 315 SER A N 1
ATOM 2491 C CA . SER A 1 315 ? 12.802 -4.529 7.773 1.00 94.00 315 SER A CA 1
ATOM 2492 C C . SER A 1 315 ? 13.944 -4.007 8.638 1.00 94.00 315 SER A C 1
ATOM 2494 O O . SER A 1 315 ? 13.985 -4.347 9.819 1.00 94.00 315 SER A O 1
ATOM 2496 N N . GLU A 1 316 ? 14.831 -3.159 8.110 1.00 93.75 316 GLU A N 1
ATOM 2497 C CA . GLU A 1 316 ? 15.929 -2.559 8.878 1.00 93.75 316 GLU A CA 1
ATOM 2498 C C . GLU A 1 316 ? 15.397 -1.741 10.061 1.00 93.75 316 GLU A C 1
ATOM 2500 O O . GLU A 1 316 ? 15.793 -1.970 11.211 1.00 93.75 316 GLU A O 1
ATOM 2505 N N . VAL A 1 317 ? 14.424 -0.861 9.798 1.00 94.56 317 VAL A N 1
ATOM 2506 C CA . VAL A 1 317 ? 13.762 -0.037 10.819 1.00 94.56 317 VAL A CA 1
ATOM 2507 C C . VAL A 1 317 ? 13.013 -0.916 11.825 1.00 94.56 317 VAL A C 1
ATOM 2509 O O . VAL A 1 317 ? 13.159 -0.738 13.040 1.00 94.56 317 VAL A O 1
ATOM 2512 N N . PHE A 1 318 ? 12.268 -1.920 11.347 1.00 96.38 318 PHE A N 1
ATOM 2513 C CA . PHE A 1 318 ? 11.558 -2.863 12.212 1.00 96.38 318 PHE A CA 1
ATOM 2514 C C . PHE A 1 318 ? 12.516 -3.633 13.137 1.00 96.38 318 PHE A C 1
ATOM 2516 O O . PHE A 1 318 ? 12.316 -3.669 14.354 1.00 96.38 318 PHE A O 1
ATOM 2523 N N . PHE A 1 319 ? 13.585 -4.230 12.599 1.00 96.19 319 PHE A N 1
ATOM 2524 C CA . PHE A 1 319 ? 14.540 -5.033 13.370 1.00 96.19 319 PHE A CA 1
ATOM 2525 C C . PHE A 1 319 ? 15.321 -4.210 14.399 1.00 96.19 319 PHE A C 1
ATOM 2527 O O . PHE A 1 319 ? 15.631 -4.739 15.474 1.00 96.19 319 PHE A O 1
ATOM 2534 N N . ALA A 1 320 ? 15.603 -2.936 14.109 1.00 95.25 320 ALA A N 1
ATOM 2535 C CA . ALA A 1 320 ? 16.232 -2.016 15.052 1.00 95.25 320 ALA A CA 1
ATOM 2536 C C . ALA A 1 320 ? 15.343 -1.731 16.277 1.00 95.25 320 ALA A C 1
ATOM 2538 O O . ALA A 1 320 ? 15.854 -1.625 17.394 1.00 95.25 320 ALA A O 1
ATOM 2539 N N . GLN A 1 321 ? 14.021 -1.647 16.086 1.00 94.81 321 GLN A N 1
ATOM 2540 C CA . GLN A 1 321 ? 13.104 -1.097 17.088 1.00 94.81 321 GLN A CA 1
ATOM 2541 C C . GLN A 1 321 ? 12.200 -2.121 17.793 1.00 94.81 321 GLN A C 1
ATOM 2543 O O . GLN A 1 321 ? 11.910 -1.942 18.976 1.00 94.81 321 GLN A O 1
ATOM 2548 N N . TYR A 1 322 ? 11.761 -3.205 17.137 1.00 95.44 322 TYR A N 1
ATOM 2549 C CA . TYR A 1 322 ? 10.610 -4.017 17.587 1.00 95.44 322 TYR A CA 1
ATOM 2550 C C . TYR A 1 322 ? 10.661 -4.465 19.057 1.00 95.44 322 TYR A C 1
ATOM 2552 O O . TYR A 1 322 ? 9.635 -4.500 19.733 1.00 95.44 322 TYR A O 1
ATOM 2560 N N . LYS A 1 323 ? 11.855 -4.760 19.590 1.00 94.50 323 LYS A N 1
ATOM 2561 C CA . LYS A 1 323 ? 12.049 -5.202 20.982 1.00 94.50 323 LYS A CA 1
ATOM 2562 C C . LYS A 1 323 ? 11.582 -4.179 22.019 1.00 94.50 323 LYS A C 1
ATOM 2564 O O . LYS A 1 323 ? 11.133 -4.600 23.081 1.00 94.50 323 LYS A O 1
ATOM 2569 N N . GLN A 1 324 ? 11.668 -2.876 21.736 1.00 92.19 324 GLN A N 1
ATOM 2570 C CA . GLN A 1 324 ? 11.204 -1.836 22.664 1.00 92.19 324 GLN A CA 1
ATOM 2571 C C . GLN A 1 324 ? 9.670 -1.794 22.747 1.00 92.19 324 GLN A C 1
ATOM 2573 O O . GLN A 1 324 ? 9.121 -1.514 23.807 1.00 92.19 324 GLN A O 1
ATOM 2578 N N . PHE A 1 325 ? 8.987 -2.180 21.664 1.00 92.19 325 PHE A N 1
ATOM 2579 C CA . PHE A 1 325 ? 7.529 -2.255 21.561 1.00 92.19 325 PHE A CA 1
ATOM 2580 C C . PHE A 1 325 ? 6.927 -3.586 22.063 1.00 92.19 325 PHE A C 1
ATOM 2582 O O . PHE A 1 325 ? 5.706 -3.742 22.092 1.00 92.19 325 PHE A O 1
ATOM 2589 N N . LEU A 1 326 ? 7.748 -4.553 22.498 1.00 90.38 326 LEU A N 1
ATOM 2590 C CA . LEU A 1 326 ? 7.273 -5.833 23.051 1.00 90.38 326 LEU A CA 1
ATOM 2591 C C . LEU A 1 326 ? 6.798 -5.752 24.514 1.00 90.38 326 LEU A C 1
ATOM 2593 O O . LEU A 1 326 ? 6.459 -6.790 25.086 1.00 90.38 326 LEU A O 1
ATOM 2597 N N . SER A 1 327 ? 6.788 -4.580 25.154 1.00 79.50 327 SER A N 1
ATOM 2598 C CA . SER A 1 327 ? 6.263 -4.417 26.517 1.00 79.50 327 SER A CA 1
ATOM 2599 C C . SER A 1 327 ? 4.777 -4.781 26.586 1.00 79.50 327 SER A C 1
ATOM 2601 O O . SER A 1 327 ? 3.983 -4.248 25.818 1.00 79.50 327 SER A O 1
ATOM 2603 N N . LEU A 1 328 ? 4.397 -5.652 27.523 1.00 72.25 328 LEU A N 1
ATOM 2604 C CA . LEU A 1 328 ? 2.995 -5.997 27.772 1.00 72.25 328 LEU A CA 1
ATOM 2605 C C . LEU A 1 328 ? 2.437 -5.135 28.905 1.00 72.25 328 LEU A C 1
ATOM 2607 O O . LEU A 1 328 ? 3.096 -4.976 29.936 1.00 72.25 328 LEU A O 1
ATOM 2611 N N . SER A 1 329 ? 1.214 -4.639 28.725 1.00 79.19 329 SER A N 1
ATOM 2612 C CA . SER A 1 329 ? 0.469 -3.919 29.756 1.00 79.19 329 SER A CA 1
ATOM 2613 C C . SER A 1 329 ? 0.182 -4.787 30.988 1.00 79.19 329 SER A C 1
ATOM 2615 O O . SER A 1 329 ? 0.151 -6.022 30.934 1.00 79.19 329 SER A O 1
ATOM 2617 N N . SER A 1 330 ? -0.027 -4.130 32.131 1.00 81.19 330 SER A N 1
ATOM 2618 C CA . SER A 1 330 ? -0.490 -4.802 33.348 1.00 81.19 330 SER A CA 1
ATOM 2619 C C . SER A 1 330 ? -2.022 -4.838 33.370 1.00 81.19 330 SER A C 1
ATOM 2621 O O . SER A 1 330 ? -2.631 -3.790 33.168 1.00 81.19 330 SER A O 1
ATOM 2623 N N . PRO A 1 331 ? -2.668 -5.987 33.660 1.00 90.81 331 PRO A N 1
ATOM 2624 C CA . PRO A 1 331 ? -4.126 -6.065 33.700 1.00 90.81 331 PRO A CA 1
ATOM 2625 C C . PRO A 1 331 ? -4.743 -5.075 34.695 1.00 90.81 331 PRO A C 1
ATOM 2627 O O . PRO A 1 331 ? -4.503 -5.143 35.905 1.00 90.81 331 PRO A O 1
ATOM 2630 N N . VAL A 1 332 ? -5.582 -4.178 34.185 1.00 94.81 332 VAL A N 1
ATOM 2631 C CA . VAL A 1 332 ? -6.338 -3.201 34.962 1.00 94.81 332 VAL A CA 1
ATOM 2632 C C . VAL A 1 332 ? -7.545 -3.898 35.589 1.00 94.81 332 VAL A C 1
ATOM 2634 O O . VAL A 1 332 ? -8.297 -4.624 34.932 1.00 94.81 332 VAL A O 1
ATOM 2637 N N . VAL A 1 333 ? -7.758 -3.666 36.885 1.00 95.25 333 VAL A N 1
ATOM 2638 C CA . VAL A 1 333 ? -8.943 -4.152 37.605 1.00 95.25 333 VAL A CA 1
ATOM 2639 C C . VAL A 1 333 ? -10.072 -3.134 37.448 1.00 95.25 333 VAL A C 1
ATOM 2641 O O . VAL A 1 333 ? -9.939 -1.986 37.876 1.00 95.25 333 VAL A O 1
ATOM 2644 N N . LEU A 1 334 ? -11.189 -3.546 36.845 1.00 94.94 334 LEU A N 1
ATOM 2645 C CA . LEU A 1 334 ? -12.367 -2.695 36.674 1.00 94.94 334 LEU A CA 1
ATOM 2646 C C . LEU A 1 334 ? -13.142 -2.570 37.995 1.00 94.94 334 LEU A C 1
ATOM 2648 O O . LEU A 1 334 ? -13.556 -3.574 38.575 1.00 94.94 334 LEU A O 1
ATOM 2652 N N . LYS A 1 335 ? -13.355 -1.338 38.466 1.00 93.62 335 LYS A N 1
ATOM 2653 C CA . LYS A 1 335 ? -13.988 -1.033 39.763 1.00 93.62 335 LYS A CA 1
ATOM 2654 C C . LYS A 1 335 ? -15.519 -0.990 39.693 1.00 93.62 335 LYS A C 1
ATOM 2656 O O . LYS A 1 335 ? -16.179 -1.346 40.665 1.00 93.62 335 LYS A O 1
ATOM 2661 N N . HIS A 1 336 ? -16.081 -0.566 38.560 1.00 89.81 336 HIS A N 1
ATOM 2662 C CA . HIS A 1 336 ? -17.520 -0.347 38.377 1.00 89.81 336 HIS A CA 1
ATOM 2663 C C . HIS A 1 336 ? -18.106 -1.434 37.465 1.00 89.81 336 HIS A C 1
ATOM 2665 O O . HIS A 1 336 ? -17.795 -1.494 36.280 1.00 89.81 336 HIS A O 1
ATOM 2671 N N . GLN A 1 337 ? -18.934 -2.317 38.035 1.00 90.19 337 GLN A N 1
ATOM 2672 C CA . GLN A 1 337 ? -19.434 -3.539 37.374 1.00 90.19 337 GLN A CA 1
ATOM 2673 C C . GLN A 1 337 ? -20.964 -3.704 37.499 1.00 90.19 337 GLN A C 1
ATOM 2675 O O . GLN A 1 337 ? -21.498 -4.810 37.413 1.00 90.19 337 GLN A O 1
ATOM 2680 N N . ILE A 1 338 ? -21.689 -2.610 37.757 1.00 86.19 338 ILE A N 1
ATOM 2681 C CA . ILE A 1 338 ? -23.151 -2.615 37.899 1.00 86.19 338 ILE A CA 1
ATOM 2682 C C . ILE A 1 338 ? -23.771 -2.238 36.551 1.00 86.19 338 ILE A C 1
ATOM 2684 O O . ILE A 1 338 ? -23.580 -1.129 36.064 1.00 86.19 338 ILE A O 1
ATOM 2688 N N . PHE A 1 339 ? -24.520 -3.171 35.959 1.00 86.31 339 PHE A N 1
ATOM 2689 C CA . PHE A 1 339 ? -25.152 -3.011 34.640 1.00 86.31 339 PHE A CA 1
ATOM 2690 C C . PHE A 1 339 ? -26.690 -3.022 34.691 1.00 86.31 339 PHE A C 1
ATOM 2692 O O . PHE A 1 339 ? -27.336 -2.856 33.663 1.00 86.31 339 PHE A O 1
ATOM 2699 N N . SER A 1 340 ? -27.294 -3.243 35.865 1.00 79.25 340 SER A N 1
ATOM 2700 C CA . SER A 1 340 ? -28.747 -3.439 36.034 1.00 79.25 340 SER A CA 1
ATOM 2701 C C . SER A 1 340 ? -29.602 -2.202 35.754 1.00 79.25 340 SER A C 1
ATOM 2703 O O . SER A 1 340 ? -30.807 -2.333 35.572 1.00 79.25 340 SER A O 1
ATOM 2705 N N . GLU A 1 341 ? -28.988 -1.021 35.738 1.00 79.38 341 GLU A N 1
ATOM 2706 C CA . GLU A 1 341 ? -29.646 0.272 35.503 1.00 79.38 341 GLU A CA 1
ATOM 2707 C C . GLU A 1 341 ? -29.455 0.767 34.055 1.00 79.38 341 GLU A C 1
ATOM 2709 O O . GLU A 1 341 ? -29.945 1.832 33.689 1.00 79.38 341 GLU A O 1
ATOM 2714 N N . LEU A 1 342 ? -28.752 -0.004 33.213 1.00 87.38 342 LEU A N 1
ATOM 2715 C CA . LEU A 1 342 ? -28.473 0.353 31.824 1.00 87.38 342 LEU A CA 1
ATOM 2716 C C . LEU A 1 342 ? -29.529 -0.229 30.878 1.00 87.38 342 LEU A C 1
ATOM 2718 O O . LEU A 1 342 ? -29.583 -1.439 30.650 1.00 87.38 342 LEU A O 1
ATOM 2722 N N . GLU A 1 343 ? -30.305 0.640 30.232 1.00 85.88 343 GLU A N 1
ATOM 2723 C CA . GLU A 1 343 ? -31.197 0.262 29.129 1.00 85.88 343 GLU A CA 1
ATOM 2724 C C . GLU A 1 343 ? -30.401 0.011 27.833 1.00 85.88 343 GLU A C 1
ATOM 2726 O O . GLU A 1 343 ? -30.458 0.801 26.890 1.00 85.88 343 GLU A O 1
ATOM 2731 N N . LEU A 1 344 ? -29.618 -1.073 27.791 1.00 88.81 344 LEU A N 1
ATOM 2732 C CA . LEU A 1 344 ? -28.832 -1.479 26.611 1.00 88.81 344 LEU A CA 1
ATOM 2733 C C . LEU A 1 344 ? -29.694 -2.099 25.501 1.00 88.81 344 LEU A C 1
ATOM 2735 O O . LEU A 1 344 ? -29.281 -2.153 24.344 1.00 88.81 344 LEU A O 1
ATOM 2739 N N . ASP A 1 345 ? -30.887 -2.577 25.853 1.00 84.31 345 ASP A N 1
ATOM 2740 C CA . ASP A 1 345 ? -31.786 -3.263 24.927 1.00 84.31 345 ASP A CA 1
ATOM 2741 C C . ASP A 1 345 ? -32.401 -2.295 23.898 1.00 84.31 345 ASP A C 1
ATOM 2743 O O . ASP A 1 345 ? -32.748 -2.719 22.805 1.00 84.31 345 ASP A O 1
ATOM 2747 N N . SER A 1 346 ? -32.448 -0.984 24.166 1.00 86.94 346 SER A N 1
ATOM 2748 C CA . SER A 1 346 ? -32.880 0.035 23.191 1.00 86.94 346 SER A CA 1
ATOM 2749 C C . SER A 1 346 ? -31.771 0.512 22.234 1.00 86.94 346 SER A C 1
ATOM 2751 O O . SER A 1 346 ? -31.987 1.468 21.493 1.00 86.94 346 SER A O 1
ATOM 2753 N N . LEU A 1 347 ? -30.587 -0.121 22.247 1.00 93.06 347 LEU A N 1
ATOM 2754 C CA . LEU A 1 347 ? -29.394 0.354 21.534 1.00 93.06 347 LEU A CA 1
ATOM 2755 C C . LEU A 1 347 ? -28.888 -0.611 20.446 1.00 93.06 347 LEU A C 1
ATOM 2757 O O . LEU A 1 347 ? -28.795 -1.831 20.645 1.00 93.06 347 LEU A O 1
ATOM 2761 N N . GLY A 1 348 ? -28.483 -0.031 19.315 1.00 92.44 348 GLY A N 1
ATOM 2762 C CA . GLY A 1 348 ? -27.967 -0.710 18.124 1.00 92.44 348 GLY A CA 1
ATOM 2763 C C . GLY A 1 348 ? -29.027 -1.454 17.302 1.00 92.44 348 GLY A C 1
ATOM 2764 O O . GLY A 1 348 ? -30.187 -1.550 17.701 1.00 92.44 348 GLY A O 1
ATOM 2765 N N . TYR A 1 349 ? -28.626 -1.985 16.145 1.00 91.12 349 TYR A N 1
ATOM 2766 C CA . TYR A 1 349 ? -29.537 -2.672 15.226 1.00 91.12 349 TYR A CA 1
ATOM 2767 C C . TYR A 1 349 ? -30.004 -4.038 15.743 1.00 91.12 349 TYR A C 1
ATOM 2769 O O . TYR A 1 349 ? -29.297 -4.728 16.483 1.00 91.12 349 TYR A O 1
ATOM 2777 N N . GLN A 1 350 ? -31.214 -4.440 15.339 1.00 88.00 350 GLN A N 1
ATOM 2778 C CA . GLN A 1 350 ? -31.868 -5.654 15.813 1.00 88.00 350 GLN A CA 1
ATOM 2779 C C . GLN A 1 350 ? -32.651 -6.355 14.711 1.00 88.00 350 GLN A C 1
ATOM 2781 O O . GLN A 1 350 ? -33.398 -5.742 13.949 1.00 88.00 350 GLN A O 1
ATOM 2786 N N . TRP A 1 351 ? -32.537 -7.679 14.689 1.00 89.50 351 TRP A N 1
ATOM 2787 C CA . TRP A 1 351 ? -33.266 -8.525 13.760 1.00 89.50 351 TRP A CA 1
ATOM 2788 C C . TRP A 1 351 ? -34.598 -8.956 14.372 1.00 89.50 351 TRP A C 1
ATOM 2790 O O . TRP A 1 351 ? -34.624 -9.607 15.414 1.00 89.50 351 TRP A O 1
ATOM 2800 N N . GLY A 1 352 ? -35.717 -8.670 13.699 1.00 87.62 352 GLY A N 1
ATOM 2801 C CA . GLY A 1 352 ? -37.070 -8.934 14.220 1.00 87.62 352 GLY A CA 1
ATOM 2802 C C . GLY A 1 352 ? -37.422 -10.407 14.499 1.00 87.62 352 GLY A C 1
ATOM 2803 O O . GLY A 1 352 ? -38.491 -10.685 15.036 1.00 87.62 352 GLY A O 1
ATOM 2804 N N . PHE A 1 353 ? -36.549 -11.361 14.151 1.00 87.38 353 PHE A N 1
ATOM 2805 C CA . PHE A 1 353 ? -36.680 -12.772 14.534 1.00 87.38 353 PHE A CA 1
ATOM 2806 C C . PHE A 1 353 ? -36.042 -13.110 15.895 1.00 87.38 353 PHE A C 1
ATOM 2808 O O . PHE A 1 353 ? -36.237 -14.219 16.395 1.00 87.38 353 PHE A O 1
ATOM 2815 N N . MET A 1 354 ? -35.268 -12.201 16.495 1.00 81.81 354 MET A N 1
ATOM 2816 C CA . MET A 1 354 ? -34.562 -12.444 17.753 1.00 81.81 354 MET A CA 1
ATOM 2817 C C . MET A 1 354 ? -35.551 -12.553 18.919 1.00 81.81 354 MET A C 1
ATOM 2819 O O . MET A 1 354 ? -36.233 -11.601 19.282 1.00 81.81 354 MET A O 1
ATOM 2823 N N . HIS A 1 355 ? -35.610 -13.729 19.548 1.00 70.56 355 HIS A N 1
ATOM 2824 C CA . HIS A 1 355 ? -36.501 -13.988 20.690 1.00 70.56 355 HIS A CA 1
ATOM 2825 C C . HIS A 1 355 ? -36.046 -13.331 22.010 1.00 70.56 355 HIS A C 1
ATOM 2827 O O . HIS A 1 355 ? -36.762 -13.399 23.009 1.00 70.56 355 HIS A O 1
ATOM 2833 N N . SER A 1 356 ? -34.858 -12.721 22.036 1.00 74.44 356 SER A N 1
ATOM 2834 C CA . SER A 1 356 ? -34.322 -11.965 23.169 1.00 74.44 356 SER A CA 1
ATOM 2835 C C . SER A 1 356 ? -33.364 -10.873 22.677 1.00 74.44 356 SER A C 1
ATOM 2837 O O . SER A 1 356 ? -32.695 -11.026 21.658 1.00 74.44 356 SER A O 1
ATOM 2839 N N . TRP A 1 357 ? -33.277 -9.772 23.424 1.00 66.50 357 TRP A N 1
ATOM 2840 C CA . TRP A 1 357 ? -32.527 -8.559 23.058 1.00 66.50 357 TRP A CA 1
ATOM 2841 C C . TRP A 1 357 ? -30.991 -8.714 23.093 1.00 66.50 357 TRP A C 1
ATOM 2843 O O . TRP A 1 357 ? -30.248 -7.876 22.578 1.00 66.50 357 TRP A O 1
ATOM 2853 N N . GLN A 1 358 ? -30.495 -9.796 23.703 1.00 75.56 358 GLN A N 1
ATOM 2854 C CA . GLN A 1 358 ? -29.069 -10.049 23.933 1.00 75.56 358 GLN A CA 1
ATOM 2855 C C . GLN A 1 358 ? -28.672 -11.446 23.437 1.00 75.56 358 GLN A C 1
ATOM 2857 O O . GLN A 1 358 ? -28.159 -12.256 24.209 1.00 75.56 358 GLN A O 1
ATOM 2862 N N . TRP A 1 359 ? -28.907 -11.735 22.149 1.00 90.81 359 TRP A N 1
ATOM 2863 C CA . TRP A 1 359 ? -28.316 -12.917 21.507 1.00 90.81 359 TRP A CA 1
ATOM 2864 C C . TRP A 1 359 ? -26.798 -12.855 21.635 1.00 90.81 359 TRP A C 1
ATOM 2866 O O . TRP A 1 359 ? -26.137 -11.917 21.182 1.00 90.81 359 TRP A O 1
ATOM 2876 N N . THR A 1 360 ? -26.247 -13.865 22.286 1.00 92.88 360 THR A N 1
ATOM 2877 C CA . THR A 1 360 ? -24.817 -14.002 22.508 1.00 92.88 360 THR A CA 1
ATOM 2878 C C . THR A 1 360 ? -24.192 -14.728 21.313 1.00 92.88 360 THR A C 1
ATOM 2880 O O . THR A 1 360 ? -24.916 -15.324 20.513 1.00 92.88 360 THR A O 1
ATOM 2883 N N . PRO A 1 361 ? -22.856 -14.728 21.156 1.00 95.25 361 PRO A N 1
ATOM 2884 C CA . PRO A 1 361 ? -22.218 -15.414 20.029 1.00 95.25 361 PRO A CA 1
ATOM 2885 C C . PRO A 1 361 ? -22.607 -16.901 19.935 1.00 95.25 361 PRO A C 1
ATOM 2887 O O . PRO A 1 361 ? -22.694 -17.463 18.848 1.00 95.25 361 PRO A O 1
ATOM 2890 N N . ARG A 1 362 ? -22.918 -17.526 21.082 1.00 94.81 362 ARG A N 1
ATOM 2891 C CA . ARG A 1 362 ? -23.409 -18.904 21.156 1.00 94.81 362 ARG A CA 1
ATOM 2892 C C . ARG A 1 362 ? -24.836 -19.064 20.619 1.00 94.81 362 ARG A C 1
ATOM 2894 O O . ARG A 1 362 ? -25.078 -20.018 19.894 1.00 94.81 362 ARG A O 1
ATOM 2901 N N . ASP A 1 363 ? -25.741 -18.131 20.913 1.00 94.88 363 ASP A N 1
ATOM 2902 C CA . ASP A 1 363 ? -27.133 -18.188 20.441 1.00 94.88 363 ASP A CA 1
ATOM 2903 C C . ASP A 1 363 ? -27.213 -18.062 18.910 1.00 94.88 363 ASP A C 1
ATOM 2905 O O . ASP A 1 363 ? -28.020 -18.739 18.276 1.00 94.88 363 ASP A O 1
ATOM 2909 N N . TRP A 1 364 ? -26.318 -17.269 18.306 1.00 94.88 364 TRP A N 1
ATOM 2910 C CA . TRP A 1 364 ? -26.139 -17.203 16.850 1.00 94.88 364 TRP A CA 1
ATOM 2911 C C . TRP A 1 364 ? -25.627 -18.519 16.252 1.00 94.88 364 TRP A C 1
ATOM 2913 O O . TRP A 1 364 ? -26.183 -18.987 15.261 1.00 94.88 364 TRP A O 1
ATOM 2923 N N . LEU A 1 365 ? -24.602 -19.131 16.859 1.00 94.81 365 LEU A N 1
ATOM 2924 C CA . LEU A 1 365 ? -24.042 -20.416 16.413 1.00 94.81 365 LEU A CA 1
ATOM 2925 C C . LEU A 1 365 ? -25.042 -21.575 16.544 1.00 94.81 365 LEU A C 1
ATOM 2927 O O . LEU A 1 365 ? -25.093 -22.442 15.677 1.00 94.81 365 LEU A O 1
ATOM 2931 N N . ASP A 1 366 ? -25.838 -21.590 17.614 1.00 94.88 366 ASP A N 1
ATOM 2932 C CA . ASP A 1 366 ? -26.850 -22.624 17.856 1.00 94.88 366 ASP A CA 1
ATOM 2933 C C . ASP A 1 366 ? -28.118 -22.413 16.991 1.00 94.88 366 ASP A C 1
ATOM 2935 O O . ASP A 1 366 ? -28.881 -23.354 16.772 1.00 94.88 366 ASP A O 1
ATOM 2939 N N . SER A 1 367 ? -28.309 -21.212 16.428 1.00 94.00 367 SER A N 1
ATOM 2940 C CA . SER A 1 367 ? -29.404 -20.847 15.510 1.00 94.00 367 SER A CA 1
ATOM 2941 C C . SER A 1 367 ? -28.976 -20.886 14.034 1.00 94.00 367 SER A C 1
ATOM 2943 O O . SER A 1 367 ? -29.256 -19.965 13.262 1.00 94.00 367 SER A O 1
ATOM 2945 N N . GLU A 1 368 ? -28.285 -21.955 13.622 1.00 93.56 368 GLU A N 1
ATOM 2946 C CA . GLU A 1 368 ? -27.638 -22.066 12.302 1.00 93.56 368 GLU A CA 1
ATOM 2947 C C . GLU A 1 368 ? -28.572 -21.758 11.114 1.00 93.56 368 GLU A C 1
ATOM 2949 O O . GLU A 1 368 ? -28.161 -21.092 10.166 1.00 93.56 368 GLU A O 1
ATOM 2954 N N . THR A 1 369 ? -29.835 -22.192 11.150 1.00 94.81 369 THR A N 1
ATOM 2955 C CA . THR A 1 369 ? -30.800 -21.933 10.062 1.00 94.81 369 THR A CA 1
ATOM 2956 C C . THR A 1 369 ? -31.074 -20.436 9.885 1.00 94.81 369 THR A C 1
ATOM 2958 O O . THR A 1 369 ? -31.154 -19.947 8.757 1.00 94.81 369 THR A O 1
ATOM 2961 N N . GLN A 1 370 ? -31.202 -19.698 10.990 1.00 94.06 370 GLN A N 1
ATOM 2962 C CA . GLN A 1 370 ? -31.405 -18.252 11.003 1.00 94.06 370 GLN A CA 1
ATOM 2963 C C . GLN A 1 370 ? -30.136 -17.526 10.555 1.00 94.06 370 GLN A C 1
ATOM 2965 O O . GLN A 1 370 ? -30.233 -16.617 9.735 1.00 94.06 370 GLN A O 1
ATOM 2970 N N . LEU A 1 371 ? -28.961 -17.960 11.027 1.00 95.19 371 LEU A N 1
ATOM 2971 C CA . LEU A 1 371 ? -27.673 -17.403 10.611 1.00 95.19 371 LEU A CA 1
ATOM 2972 C C . LEU A 1 371 ? -27.440 -17.599 9.104 1.00 95.19 371 LEU A C 1
ATOM 2974 O O . LEU A 1 371 ? -27.163 -16.630 8.408 1.00 95.19 371 LEU A O 1
ATOM 2978 N N . ASN A 1 372 ? -27.631 -18.811 8.574 1.00 96.81 372 ASN A N 1
ATOM 2979 C CA . ASN A 1 372 ? -27.491 -19.101 7.141 1.00 96.81 372 ASN A CA 1
ATOM 2980 C C . ASN A 1 372 ? -28.425 -18.238 6.288 1.00 96.81 372 ASN A C 1
ATOM 2982 O O . ASN A 1 372 ? -28.008 -17.730 5.250 1.00 96.81 372 ASN A O 1
ATOM 2986 N N . LYS A 1 373 ? -29.682 -18.070 6.726 1.00 96.06 373 LYS A N 1
ATOM 2987 C CA . LYS A 1 373 ? -30.643 -17.211 6.034 1.00 96.06 373 LYS A CA 1
ATOM 2988 C C . LYS A 1 373 ? -30.201 -15.747 6.062 1.00 96.06 373 LYS A C 1
ATOM 2990 O O . LYS A 1 373 ? -30.177 -15.121 5.015 1.00 96.06 373 LYS A O 1
ATOM 2995 N N . LEU A 1 374 ? -29.834 -15.220 7.229 1.00 95.56 374 LEU A N 1
ATOM 2996 C CA . LEU A 1 374 ? -29.367 -13.840 7.379 1.00 95.56 374 LEU A CA 1
ATOM 2997 C C . LEU A 1 374 ? -28.131 -13.565 6.515 1.00 95.56 374 LEU A C 1
ATOM 2999 O O . LEU A 1 374 ? -28.074 -12.526 5.868 1.00 95.56 374 LEU A O 1
ATOM 3003 N N . LEU A 1 375 ? -27.169 -14.489 6.463 1.00 96.81 375 LEU A N 1
ATOM 3004 C CA . LEU A 1 375 ? -25.979 -14.343 5.623 1.00 96.81 375 LEU A CA 1
ATOM 3005 C C . LEU A 1 375 ? -26.358 -14.298 4.136 1.00 96.81 375 LEU A C 1
ATOM 3007 O O . LEU A 1 375 ? -25.962 -13.364 3.442 1.00 96.81 375 LEU A O 1
ATOM 3011 N N . LEU A 1 376 ? -27.204 -15.228 3.680 1.00 96.69 376 LEU A N 1
ATOM 3012 C CA . LEU A 1 376 ? -27.693 -15.268 2.299 1.00 96.69 376 LEU A CA 1
ATOM 3013 C C . LEU A 1 376 ? -28.487 -14.006 1.918 1.00 96.69 376 LEU A C 1
ATOM 3015 O O . LEU A 1 376 ? -28.241 -13.427 0.863 1.00 96.69 376 LEU A O 1
ATOM 3019 N N . ASP A 1 377 ? -29.392 -13.554 2.791 1.00 94.69 377 ASP A N 1
ATOM 3020 C CA . ASP A 1 377 ? -30.207 -12.344 2.608 1.00 94.69 377 ASP A CA 1
ATOM 3021 C C . ASP A 1 377 ? -29.345 -11.055 2.569 1.00 94.69 377 ASP A C 1
ATOM 3023 O O . ASP A 1 377 ? -29.825 -10.016 2.122 1.00 94.69 377 ASP A O 1
ATOM 3027 N N . ASN A 1 378 ? -28.075 -11.117 3.000 1.00 93.62 378 ASN A N 1
ATOM 3028 C CA . ASN A 1 378 ? -27.086 -10.031 2.928 1.00 93.62 378 ASN A CA 1
ATOM 3029 C C . ASN A 1 378 ? -25.957 -10.303 1.907 1.00 93.62 378 ASN A C 1
ATOM 3031 O O . ASN A 1 378 ? -24.948 -9.603 1.914 1.00 93.62 378 ASN A O 1
ATOM 3035 N N . GLY A 1 379 ? -26.103 -11.295 1.021 1.00 94.12 379 GLY A N 1
ATOM 3036 C CA . GLY A 1 379 ? -25.149 -11.570 -0.064 1.00 94.12 379 GLY A CA 1
ATOM 3037 C C . GLY A 1 379 ? -23.902 -12.378 0.320 1.00 94.12 379 GLY A C 1
ATOM 3038 O O . GLY A 1 379 ? -22.980 -12.470 -0.482 1.00 94.12 379 GLY A O 1
ATOM 3039 N N . ILE A 1 380 ? -23.864 -12.982 1.510 1.00 96.25 380 ILE A N 1
ATOM 3040 C CA . ILE A 1 380 ? -22.727 -13.768 2.015 1.00 96.25 380 ILE A CA 1
ATOM 3041 C C . ILE A 1 380 ? -23.009 -15.263 1.822 1.00 96.25 380 ILE A C 1
ATOM 3043 O O . ILE A 1 380 ? -24.034 -15.762 2.285 1.00 96.25 380 ILE A O 1
ATOM 3047 N N . ASP A 1 381 ? -22.088 -16.006 1.197 1.00 95.38 381 ASP A N 1
ATOM 3048 C CA . ASP A 1 381 ? -22.281 -17.435 0.904 1.00 95.38 381 ASP A CA 1
ATOM 3049 C C . ASP A 1 381 ? -22.364 -18.294 2.193 1.00 95.38 381 ASP A C 1
ATOM 3051 O O . ASP A 1 381 ? -21.371 -18.401 2.933 1.00 95.38 381 ASP A O 1
ATOM 3055 N N . PRO A 1 382 ? -23.515 -18.946 2.478 1.00 96.31 382 PRO A N 1
ATOM 3056 C CA . PRO A 1 382 ? -23.687 -19.796 3.653 1.00 96.31 382 PRO A CA 1
ATOM 3057 C C . PRO A 1 382 ? -23.133 -21.221 3.478 1.00 96.31 382 PRO A C 1
ATOM 3059 O O . PRO A 1 382 ? -23.143 -21.989 4.442 1.00 96.31 382 PRO A O 1
ATOM 3062 N N . ASN A 1 383 ? -22.686 -21.603 2.275 1.00 93.44 383 ASN A N 1
ATOM 3063 C CA . ASN A 1 383 ? -22.357 -22.990 1.921 1.00 93.44 383 ASN A CA 1
ATOM 3064 C C . ASN A 1 383 ? -20.867 -23.332 2.069 1.00 93.44 383 ASN A C 1
ATOM 3066 O O . ASN A 1 383 ? -20.517 -24.513 2.121 1.00 93.44 383 ASN A O 1
ATOM 3070 N N . VAL A 1 384 ? -19.983 -22.331 2.163 1.00 93.94 384 VAL A N 1
ATOM 3071 C CA . VAL A 1 384 ? -18.549 -22.554 2.409 1.00 93.94 384 VAL A CA 1
ATOM 3072 C C . VAL A 1 384 ? -18.357 -23.222 3.774 1.00 93.94 384 VAL A C 1
ATOM 3074 O O . VAL A 1 384 ? -18.809 -22.716 4.804 1.00 93.94 384 VAL A O 1
ATOM 3077 N N . ALA A 1 385 ? -17.669 -24.367 3.789 1.00 92.00 385 ALA A N 1
ATOM 3078 C CA . ALA A 1 385 ? -17.511 -25.189 4.985 1.00 92.00 385 ALA A CA 1
ATOM 3079 C C . ALA A 1 385 ? -16.814 -24.426 6.129 1.00 92.00 385 ALA A C 1
ATOM 3081 O O . ALA A 1 385 ? -15.733 -23.859 5.951 1.00 92.00 385 ALA A O 1
ATOM 3082 N N . VAL A 1 386 ? -17.403 -24.443 7.325 1.00 93.12 386 VAL A N 1
ATOM 3083 C CA . VAL A 1 386 ? -16.803 -23.828 8.521 1.00 93.12 386 VAL A CA 1
ATOM 3084 C C . VAL A 1 386 ? -15.554 -24.589 8.977 1.00 93.12 386 VAL A C 1
ATOM 3086 O O . VAL A 1 386 ? -15.434 -25.801 8.777 1.00 93.12 386 VAL A O 1
ATOM 3089 N N . VAL A 1 387 ? -14.613 -23.885 9.611 1.00 89.12 387 VAL A N 1
ATOM 3090 C CA . VAL A 1 387 ? -13.422 -24.524 10.188 1.00 89.12 387 VAL A CA 1
ATOM 3091 C C . VAL A 1 387 ? -13.851 -25.408 11.358 1.00 89.12 387 VAL A C 1
ATOM 3093 O O . VAL A 1 387 ? -14.603 -24.971 12.221 1.00 89.12 387 VAL A O 1
ATOM 3096 N N . SER A 1 388 ? -13.386 -26.657 11.404 1.00 80.19 388 SER A N 1
ATOM 3097 C CA . SER A 1 388 ? -13.869 -27.645 12.376 1.00 80.19 388 SER A CA 1
ATOM 3098 C C . SER A 1 388 ? -12.754 -28.287 13.213 1.00 80.19 388 SER A C 1
ATOM 3100 O O . SER A 1 388 ? -11.554 -28.119 12.972 1.00 80.19 388 SER A O 1
ATOM 3102 N N . GLY A 1 389 ? -13.157 -29.027 14.251 1.00 81.94 389 GLY A N 1
ATOM 3103 C CA . GLY A 1 389 ? -12.249 -29.784 15.112 1.00 81.94 389 GLY A CA 1
ATOM 3104 C C . GLY A 1 389 ? -11.361 -28.903 15.997 1.00 81.94 389 GLY A C 1
ATOM 3105 O O . GLY A 1 389 ? -11.828 -27.972 16.652 1.00 81.94 389 GLY A O 1
ATOM 3106 N N . ALA A 1 390 ? -10.065 -29.223 16.054 1.00 77.94 390 ALA A N 1
ATOM 3107 C CA . ALA A 1 390 ? -9.099 -28.529 16.913 1.00 77.94 390 ALA A CA 1
ATOM 3108 C C . ALA A 1 390 ? -8.796 -27.080 16.474 1.00 77.94 390 ALA A C 1
ATOM 3110 O O . ALA A 1 390 ? -8.285 -26.306 17.285 1.00 77.94 390 ALA A O 1
ATOM 3111 N N . ASN A 1 391 ? -9.136 -26.745 15.222 1.00 86.38 391 ASN A N 1
ATOM 3112 C CA . ASN A 1 391 ? -8.801 -25.510 14.509 1.00 86.38 391 ASN A CA 1
ATOM 3113 C C . ASN A 1 391 ? -9.937 -24.466 14.491 1.00 86.38 391 ASN A C 1
ATOM 3115 O O . ASN A 1 391 ? -9.860 -23.511 13.723 1.00 86.38 391 ASN A O 1
ATOM 3119 N N . ARG A 1 392 ? -10.974 -24.636 15.321 1.00 92.25 392 ARG A N 1
ATOM 3120 C CA . ARG A 1 392 ? -12.049 -23.645 15.529 1.00 92.25 392 ARG A CA 1
ATOM 3121 C C . ARG A 1 392 ? -11.516 -22.288 16.030 1.00 92.25 392 ARG A C 1
ATOM 3123 O O . ARG A 1 392 ? -10.377 -22.223 16.508 1.00 92.25 392 ARG A O 1
ATOM 3130 N N . GLY A 1 393 ? -12.337 -21.242 15.978 1.00 94.38 393 GLY A N 1
ATOM 3131 C CA . GLY A 1 393 ? -12.014 -19.912 16.512 1.00 94.38 393 GLY A CA 1
ATOM 3132 C C . GLY A 1 393 ? -11.835 -19.880 18.039 1.00 94.38 393 GLY A C 1
ATOM 3133 O O . GLY A 1 393 ? -12.382 -20.717 18.763 1.00 94.38 393 GLY A O 1
ATOM 3134 N N . GLY A 1 394 ? -11.045 -18.915 18.524 1.00 95.19 394 GLY A N 1
ATOM 3135 C CA . GLY A 1 394 ? -10.809 -18.624 19.946 1.00 95.19 394 GLY A CA 1
ATOM 3136 C C . GLY A 1 394 ? -9.337 -18.490 20.349 1.00 95.19 394 GLY A C 1
ATOM 3137 O O . GLY A 1 394 ? -8.434 -18.986 19.669 1.00 95.19 394 GLY A O 1
ATOM 3138 N N . GLU A 1 395 ? -9.105 -17.864 21.506 1.00 95.12 395 GLU A N 1
ATOM 3139 C CA . GLU A 1 395 ? -7.769 -17.688 22.093 1.00 95.12 395 GLU A CA 1
ATOM 3140 C C . GLU A 1 395 ? -7.125 -19.031 22.479 1.00 95.12 395 GLU A C 1
ATOM 3142 O O . GLU A 1 395 ? -5.942 -19.269 22.233 1.00 95.12 395 GLU A O 1
ATOM 3147 N N . SER A 1 396 ? -7.898 -19.952 23.061 1.00 94.62 396 SER A N 1
ATOM 3148 C CA . SER A 1 396 ? -7.402 -21.255 23.511 1.00 94.62 396 SER A CA 1
ATOM 3149 C C . SER A 1 396 ? -6.911 -22.140 22.355 1.00 94.62 396 SER A C 1
ATOM 3151 O O . SER A 1 396 ? -5.847 -22.747 22.498 1.00 94.62 396 SER A O 1
ATOM 3153 N N . PRO A 1 397 ? -7.616 -22.260 21.207 1.00 95.44 397 PRO A N 1
ATOM 3154 C CA . PRO A 1 397 ? -7.038 -22.812 19.981 1.00 95.44 397 PRO A CA 1
ATOM 3155 C C . PRO A 1 397 ? -5.728 -22.139 19.553 1.00 95.44 397 PRO A C 1
ATOM 3157 O O . PRO A 1 397 ? -4.746 -22.852 19.334 1.00 95.44 397 PRO A O 1
ATOM 3160 N N . ALA A 1 398 ? -5.677 -20.803 19.511 1.00 95.94 398 ALA A N 1
ATOM 3161 C CA . ALA A 1 398 ? -4.486 -20.063 19.095 1.00 95.94 398 ALA A CA 1
ATOM 3162 C C . ALA A 1 398 ? -3.269 -20.371 19.987 1.00 95.94 398 ALA A C 1
ATOM 3164 O O . ALA A 1 398 ? -2.217 -20.781 19.495 1.00 95.94 398 ALA A O 1
ATOM 3165 N N . ARG A 1 399 ? -3.419 -20.288 21.316 1.00 95.62 399 ARG A N 1
ATOM 3166 C CA . ARG A 1 399 ? -2.337 -20.596 22.270 1.00 95.62 399 ARG A CA 1
ATOM 3167 C C . ARG A 1 399 ? -1.869 -22.047 22.193 1.00 95.62 399 ARG A C 1
ATOM 3169 O O . ARG A 1 399 ? -0.669 -22.301 22.287 1.00 95.62 399 ARG A O 1
ATOM 3176 N N . ARG A 1 400 ? -2.772 -23.011 21.963 1.00 95.75 400 ARG A N 1
ATOM 3177 C CA . ARG A 1 400 ? -2.380 -24.417 21.738 1.00 95.75 400 ARG A CA 1
ATOM 3178 C C . ARG A 1 400 ? -1.544 -24.585 20.470 1.00 95.75 400 ARG A C 1
ATOM 3180 O O . ARG A 1 400 ? -0.588 -25.360 20.487 1.00 95.75 400 ARG A O 1
ATOM 3187 N N . LEU A 1 401 ? -1.880 -23.877 19.390 1.00 94.50 401 LEU A N 1
ATOM 3188 C CA . LEU A 1 401 ? -1.099 -23.891 18.151 1.00 94.50 401 LEU A CA 1
ATOM 3189 C C . LEU A 1 401 ? 0.269 -23.222 18.339 1.00 94.50 401 LEU A C 1
ATOM 3191 O O . LEU A 1 401 ? 1.265 -23.796 17.909 1.00 94.50 401 LEU A O 1
ATOM 3195 N N . LEU A 1 402 ? 0.354 -22.104 19.068 1.00 95.81 402 LEU A N 1
ATOM 3196 C CA . LEU A 1 402 ? 1.629 -21.461 19.418 1.00 95.81 402 LEU A CA 1
ATOM 3197 C C . LEU A 1 402 ? 2.535 -22.392 20.241 1.00 95.81 402 LEU A C 1
ATOM 3199 O O . LEU A 1 402 ? 3.694 -22.602 19.883 1.00 95.81 402 LEU A O 1
ATOM 3203 N N . GLN A 1 403 ? 1.999 -23.040 21.279 1.00 95.62 403 GLN A N 1
ATOM 3204 C CA . GLN A 1 403 ? 2.737 -24.033 22.070 1.00 95.62 403 GLN A CA 1
ATOM 3205 C C . GLN A 1 403 ? 3.187 -25.235 21.225 1.00 95.62 403 GLN A C 1
ATOM 3207 O O . GLN A 1 403 ? 4.317 -25.711 21.370 1.00 95.62 403 GLN A O 1
ATOM 3212 N N . ALA A 1 404 ? 2.337 -25.733 20.321 1.00 94.00 404 ALA A N 1
ATOM 3213 C CA . ALA A 1 404 ? 2.690 -26.813 19.401 1.00 94.00 404 ALA A CA 1
ATOM 3214 C C . ALA A 1 404 ? 3.765 -26.385 18.386 1.00 94.00 404 ALA A C 1
ATOM 3216 O O . ALA A 1 404 ? 4.667 -27.169 18.089 1.00 94.00 404 ALA A O 1
ATOM 3217 N N . PHE A 1 405 ? 3.708 -25.145 17.892 1.00 93.44 405 PHE A N 1
ATOM 3218 C CA . PHE A 1 405 ? 4.709 -24.571 17.001 1.00 93.44 405 PHE A CA 1
ATOM 3219 C C . PHE A 1 405 ? 6.069 -24.476 17.700 1.00 93.44 405 PHE A C 1
ATOM 3221 O O . PHE A 1 405 ? 7.023 -25.104 17.242 1.00 93.44 405 PHE A O 1
ATOM 3228 N N . ILE A 1 406 ? 6.142 -23.809 18.855 1.00 95.06 406 ILE A N 1
ATOM 3229 C CA . ILE A 1 406 ? 7.373 -23.657 19.650 1.00 95.06 406 ILE A CA 1
ATOM 3230 C C . ILE A 1 406 ? 7.984 -25.022 19.998 1.00 95.06 406 ILE A C 1
ATOM 3232 O O . ILE A 1 406 ? 9.179 -25.236 19.806 1.00 95.06 406 ILE A O 1
ATOM 3236 N N . SER A 1 407 ? 7.170 -25.975 20.465 1.00 93.38 407 SER A N 1
ATOM 3237 C CA . SER A 1 407 ? 7.671 -27.275 20.935 1.00 93.38 407 SER A CA 1
ATOM 3238 C C . SER A 1 407 ? 8.014 -28.286 19.833 1.00 93.38 407 SER A C 1
ATOM 3240 O O . SER A 1 407 ? 8.729 -29.248 20.119 1.00 93.38 407 SER A O 1
ATOM 3242 N N . ARG A 1 408 ? 7.508 -28.127 18.596 1.00 90.81 408 ARG A N 1
ATOM 3243 C CA . ARG A 1 408 ? 7.639 -29.156 17.535 1.00 90.81 408 ARG A CA 1
ATOM 3244 C C . ARG A 1 408 ? 8.058 -28.650 16.156 1.00 90.81 408 ARG A C 1
ATOM 3246 O O . ARG A 1 408 ? 8.670 -29.421 15.423 1.00 90.81 408 ARG A O 1
ATOM 3253 N N . LYS A 1 409 ? 7.713 -27.415 15.779 1.00 89.75 409 LYS A N 1
ATOM 3254 C CA . LYS A 1 409 ? 7.888 -26.886 14.411 1.00 89.75 409 LYS A CA 1
ATOM 3255 C C . LYS A 1 409 ? 8.902 -25.742 14.294 1.00 89.75 409 LYS A C 1
ATOM 3257 O O . LYS A 1 409 ? 9.478 -25.590 13.224 1.00 89.75 409 LYS A O 1
ATOM 3262 N N . LEU A 1 410 ? 9.155 -24.983 15.365 1.00 92.25 410 LEU A N 1
ATOM 3263 C CA . LEU A 1 410 ? 10.115 -23.870 15.363 1.00 92.25 410 LEU A CA 1
ATOM 3264 C C . LEU A 1 410 ? 11.548 -24.341 15.058 1.00 92.25 410 LEU A C 1
ATOM 3266 O O . LEU A 1 410 ? 12.296 -23.635 14.401 1.00 92.25 410 LEU A O 1
ATOM 3270 N N . LYS A 1 411 ? 11.934 -25.550 15.487 1.00 91.25 411 LYS A N 1
ATOM 3271 C CA . LYS A 1 411 ? 13.259 -26.107 15.179 1.00 91.25 411 LYS A CA 1
ATOM 3272 C C . LYS A 1 411 ? 13.371 -26.493 13.696 1.00 91.25 411 LYS A C 1
ATOM 3274 O O . LYS A 1 411 ? 12.671 -27.400 13.227 1.00 91.25 411 LYS A O 1
ATOM 3279 N N . GLY A 1 412 ? 14.306 -25.867 12.986 1.00 87.38 412 GLY A N 1
ATOM 3280 C CA . GLY A 1 412 ? 14.430 -25.962 11.530 1.00 87.38 412 GLY A CA 1
ATOM 3281 C C . GLY A 1 412 ? 13.296 -25.238 10.802 1.00 87.38 412 GLY A C 1
ATOM 3282 O O . GLY A 1 412 ? 12.846 -25.698 9.756 1.00 87.38 412 GLY A O 1
ATOM 3283 N N . TYR A 1 413 ? 12.753 -24.175 11.390 1.00 88.25 413 TYR A N 1
ATOM 3284 C CA . TYR A 1 413 ? 11.841 -23.270 10.704 1.00 88.25 413 TYR A CA 1
ATOM 3285 C C . TYR A 1 413 ? 12.577 -22.508 9.596 1.00 88.25 413 TYR A C 1
ATOM 3287 O O . TYR A 1 413 ? 12.087 -22.479 8.472 1.00 88.25 413 TYR A O 1
ATOM 3295 N N . ALA A 1 414 ? 13.788 -22.009 9.872 1.00 88.25 414 ALA A N 1
ATOM 3296 C CA . ALA A 1 414 ? 14.604 -21.247 8.925 1.00 88.25 414 ALA A CA 1
ATOM 3297 C C . ALA A 1 414 ? 14.815 -21.986 7.595 1.00 88.25 414 ALA A C 1
ATOM 3299 O O . ALA A 1 414 ? 14.479 -21.469 6.534 1.00 88.25 414 ALA A O 1
ATOM 3300 N N . SER A 1 415 ? 15.281 -23.237 7.654 1.00 83.00 415 SER A N 1
ATOM 3301 C CA . SER A 1 415 ? 15.560 -24.055 6.465 1.00 83.00 415 SER A CA 1
ATOM 3302 C C . SER A 1 415 ? 14.317 -24.507 5.692 1.00 83.00 415 SER A C 1
ATOM 3304 O O . SER A 1 415 ? 14.437 -24.936 4.548 1.00 83.00 415 SER A O 1
ATOM 3306 N N . ARG A 1 416 ? 13.127 -24.433 6.302 1.00 78.50 416 ARG A N 1
ATOM 3307 C CA . ARG A 1 416 ? 11.843 -24.683 5.627 1.00 78.50 416 ARG A CA 1
ATOM 3308 C C . ARG A 1 416 ? 11.229 -23.402 5.062 1.00 78.50 416 ARG A C 1
ATOM 3310 O O . ARG A 1 416 ? 10.496 -23.484 4.090 1.00 78.50 416 ARG A O 1
ATOM 3317 N N . ALA A 1 417 ? 11.530 -22.248 5.658 1.00 76.00 417 ALA A N 1
ATOM 3318 C CA . ALA A 1 417 ? 11.076 -20.938 5.199 1.00 76.00 417 ALA A CA 1
ATOM 3319 C C . ALA A 1 417 ? 11.873 -20.412 3.996 1.00 76.00 417 ALA A C 1
ATOM 3321 O O . ALA A 1 417 ? 11.327 -19.665 3.191 1.00 76.00 417 ALA A O 1
ATOM 3322 N N . SER A 1 418 ? 13.143 -20.806 3.862 1.00 69.94 418 SER A N 1
ATOM 3323 C CA . SER A 1 418 ? 14.025 -20.400 2.760 1.00 69.94 418 SER A CA 1
ATOM 3324 C C . SER A 1 418 ? 14.088 -21.387 1.584 1.00 69.94 418 SER A C 1
ATOM 3326 O O . SER A 1 418 ? 14.775 -21.112 0.602 1.00 69.94 418 SER A O 1
ATOM 3328 N N . GLY A 1 419 ? 13.412 -22.538 1.671 1.00 59.00 419 GLY A N 1
ATOM 3329 C CA . GLY A 1 419 ? 13.488 -23.619 0.682 1.00 59.00 419 GLY A CA 1
ATOM 3330 C C . GLY A 1 419 ? 12.161 -23.917 -0.019 1.00 59.00 419 GLY A C 1
ATOM 3331 O O . GLY A 1 419 ? 11.089 -23.565 0.466 1.00 59.00 419 GLY A O 1
ATOM 3332 N N . GLN A 1 420 ? 12.227 -24.631 -1.148 1.00 52.84 420 GLN A N 1
ATOM 3333 C CA . GLN A 1 420 ? 11.035 -25.228 -1.757 1.00 52.84 420 GLN A CA 1
ATOM 3334 C C . GLN A 1 420 ? 10.486 -26.338 -0.851 1.00 52.84 420 GLN A C 1
ATOM 3336 O O . GLN A 1 420 ? 11.224 -27.230 -0.424 1.00 52.84 420 GLN A O 1
ATOM 3341 N N . ILE A 1 421 ? 9.187 -26.282 -0.561 1.00 53.34 421 ILE A N 1
ATOM 3342 C CA . ILE A 1 421 ? 8.503 -27.257 0.289 1.00 53.34 421 ILE A CA 1
ATOM 3343 C C . ILE A 1 421 ? 8.242 -28.537 -0.517 1.00 53.34 421 ILE A C 1
ATOM 3345 O O . ILE A 1 421 ? 7.689 -28.496 -1.613 1.00 53.34 421 ILE A O 1
ATOM 3349 N N . ASP A 1 422 ? 8.646 -29.684 0.033 1.00 48.28 422 ASP A N 1
ATOM 3350 C CA . ASP A 1 422 ? 8.365 -31.001 -0.548 1.00 48.28 422 ASP A CA 1
ATOM 3351 C C . ASP A 1 422 ? 6.842 -31.269 -0.515 1.00 48.28 422 ASP A C 1
ATOM 3353 O O . ASP A 1 422 ? 6.259 -31.231 0.577 1.00 48.28 422 ASP A O 1
ATOM 3357 N N . PRO A 1 423 ? 6.182 -31.581 -1.652 1.00 40.56 423 PRO A N 1
ATOM 3358 C CA . PRO A 1 423 ? 4.759 -31.933 -1.695 1.00 40.56 423 PRO A CA 1
ATOM 3359 C C . PRO A 1 423 ? 4.360 -33.131 -0.813 1.00 40.56 423 PRO A C 1
ATOM 3361 O O . PRO A 1 423 ? 3.180 -33.317 -0.529 1.00 40.56 423 PRO A O 1
ATOM 3364 N N . GLY A 1 424 ? 5.317 -33.960 -0.379 1.00 43.88 424 GLY A N 1
ATOM 3365 C CA . GLY A 1 424 ? 5.103 -35.041 0.590 1.00 43.88 424 GLY A CA 1
ATOM 3366 C C . GLY A 1 424 ? 5.227 -34.630 2.065 1.00 43.88 424 GLY A C 1
ATOM 3367 O O . GLY A 1 424 ? 5.128 -35.491 2.943 1.00 43.88 424 GLY A O 1
ATOM 3368 N N . SER A 1 425 ? 5.490 -33.355 2.366 1.00 54.69 425 SER A N 1
ATOM 3369 C CA . SER A 1 425 ? 5.763 -32.884 3.729 1.00 54.69 425 SER A CA 1
ATOM 3370 C C . SER A 1 425 ? 4.503 -32.629 4.572 1.00 54.69 425 SER A C 1
ATOM 3372 O O . SER A 1 425 ? 3.402 -32.402 4.081 1.00 54.69 425 SER A O 1
ATOM 3374 N N . SER A 1 426 ? 4.660 -32.702 5.897 1.00 57.50 426 SER A N 1
ATOM 3375 C CA . SER A 1 426 ? 3.591 -32.401 6.858 1.00 57.50 426 SER A CA 1
ATOM 3376 C C . SER A 1 426 ? 3.375 -30.894 7.014 1.00 57.50 426 SER A C 1
ATOM 3378 O O . SER A 1 426 ? 4.372 -30.186 7.144 1.00 57.50 426 SER A O 1
ATOM 3380 N N . GLU A 1 427 ? 2.110 -30.464 7.147 1.00 65.19 427 GLU A N 1
ATOM 3381 C CA . GLU A 1 427 ? 1.638 -29.077 7.360 1.00 65.19 427 GLU A CA 1
ATOM 3382 C C . GLU A 1 427 ? 2.727 -28.086 7.807 1.00 65.19 427 GLU A C 1
ATOM 3384 O O . GLU A 1 427 ? 3.210 -28.135 8.950 1.00 65.19 427 GLU A O 1
ATOM 3389 N N . TYR A 1 428 ? 3.080 -27.158 6.922 1.00 67.94 428 TYR A N 1
ATOM 3390 C CA . TYR A 1 428 ? 4.098 -26.144 7.170 1.00 67.94 428 TYR A CA 1
ATOM 3391 C C . TYR A 1 428 ? 3.613 -25.044 8.147 1.00 67.94 428 TYR A C 1
ATOM 3393 O O . TYR A 1 428 ? 2.438 -24.964 8.511 1.00 67.94 428 TYR A O 1
ATOM 3401 N N . GLY A 1 429 ? 4.544 -24.223 8.644 1.00 80.19 429 GLY A N 1
ATOM 3402 C CA . GLY A 1 429 ? 4.247 -23.026 9.436 1.00 80.19 429 GLY A CA 1
ATOM 3403 C C . GLY A 1 429 ? 3.617 -23.243 10.822 1.00 80.19 429 GLY A C 1
ATOM 3404 O O . GLY A 1 429 ? 3.470 -24.360 11.333 1.00 80.19 429 GLY A O 1
ATOM 3405 N N . SER A 1 430 ? 3.258 -22.124 11.457 1.00 88.56 430 SER A N 1
ATOM 3406 C CA . SER A 1 430 ? 2.642 -22.070 12.792 1.00 88.56 430 SER A CA 1
ATOM 3407 C C . SER A 1 430 ? 1.137 -22.351 12.796 1.00 88.56 430 SER A C 1
ATOM 3409 O O . SER A 1 430 ? 0.595 -22.694 13.844 1.00 88.56 430 SER A O 1
ATOM 3411 N N . LEU A 1 431 ? 0.474 -22.227 11.637 1.00 88.88 431 LEU A N 1
ATOM 3412 C CA . LEU A 1 431 ? -0.989 -22.263 11.468 1.00 88.88 431 LEU A CA 1
ATOM 3413 C C . LEU A 1 431 ? -1.739 -21.160 12.249 1.00 88.88 431 LEU A C 1
ATOM 3415 O O . LEU A 1 431 ? -2.939 -21.285 12.503 1.00 88.88 431 LEU A O 1
ATOM 3419 N N . LEU A 1 432 ? -1.036 -20.090 12.642 1.00 93.25 432 LEU A N 1
ATOM 3420 C CA . LEU A 1 432 ? -1.584 -19.008 13.467 1.00 93.25 432 LEU A CA 1
ATOM 3421 C C . LEU A 1 432 ? -2.209 -17.857 12.672 1.00 93.25 432 LEU A C 1
ATOM 3423 O O . LEU A 1 432 ? -2.907 -17.056 13.288 1.00 93.25 432 LEU A O 1
ATOM 3427 N N . SER A 1 433 ? -2.015 -17.770 11.351 1.00 92.56 433 SER A N 1
ATOM 3428 C CA . SER A 1 433 ? -2.489 -16.628 10.555 1.00 92.56 433 SER A CA 1
ATOM 3429 C C . SER A 1 433 ? -3.981 -16.305 10.743 1.00 92.56 433 SER A C 1
ATOM 3431 O O . SER A 1 433 ? -4.252 -15.144 11.038 1.00 92.56 433 SER A O 1
ATOM 3433 N N . PRO A 1 434 ? -4.942 -17.259 10.787 1.00 93.62 434 PRO A N 1
ATOM 3434 C CA . PRO A 1 434 ? -6.349 -16.905 11.016 1.00 93.62 434 PRO A CA 1
ATOM 3435 C C . PRO A 1 434 ? -6.583 -16.280 12.395 1.00 93.62 434 PRO A C 1
ATOM 3437 O O . PRO A 1 434 ? -7.363 -15.347 12.558 1.00 93.62 434 PRO A O 1
ATOM 3440 N N . TYR A 1 435 ? -5.869 -16.764 13.410 1.00 96.00 435 TYR A N 1
ATOM 3441 C CA . TYR A 1 435 ? -5.973 -16.245 14.772 1.00 96.00 435 TYR A CA 1
ATOM 3442 C C . TYR A 1 435 ? -5.337 -14.861 14.911 1.00 96.00 435 TYR A C 1
ATOM 3444 O O . TYR A 1 435 ? -5.756 -14.092 15.769 1.00 96.00 435 TYR A O 1
ATOM 3452 N N . ILE A 1 436 ? -4.355 -14.534 14.068 1.00 95.25 436 ILE A N 1
ATOM 3453 C CA . ILE A 1 436 ? -3.738 -13.208 14.003 1.00 95.25 436 ILE A CA 1
ATOM 3454 C C . ILE A 1 436 ? -4.647 -12.233 13.232 1.00 95.25 436 ILE A C 1
ATOM 3456 O O . ILE A 1 436 ? -4.879 -11.133 13.728 1.00 95.25 436 ILE A O 1
ATOM 3460 N N . SER A 1 437 ? -5.229 -12.632 12.091 1.00 93.88 437 SER A N 1
ATOM 3461 C CA . SER A 1 437 ? -6.138 -11.786 11.289 1.00 93.88 437 SER A CA 1
ATOM 3462 C C . SER A 1 437 ? -7.406 -11.374 12.055 1.00 93.88 437 SER A C 1
ATOM 3464 O O . SER A 1 437 ? -7.860 -10.235 11.952 1.00 93.88 437 SER A O 1
ATOM 3466 N N . PHE A 1 438 ? -7.950 -12.266 12.893 1.00 94.62 438 PHE A N 1
ATOM 3467 C CA . PHE A 1 438 ? -9.053 -11.959 13.822 1.00 94.62 438 PHE A CA 1
ATOM 3468 C C . PHE A 1 438 ? -8.589 -11.453 15.209 1.00 94.62 438 PHE A C 1
ATOM 3470 O O . PHE A 1 438 ? -9.414 -11.245 16.102 1.00 94.62 438 PHE A O 1
ATOM 3477 N N . GLY A 1 439 ? -7.277 -11.304 15.426 1.00 95.00 439 GLY A N 1
ATOM 3478 C CA . GLY A 1 439 ? -6.669 -10.843 16.681 1.00 95.00 439 GLY A CA 1
ATOM 3479 C C . GLY A 1 439 ? -7.037 -11.655 17.923 1.00 95.00 439 GLY A C 1
ATOM 3480 O O . GLY A 1 439 ? -7.048 -11.109 19.025 1.00 95.00 439 GLY A O 1
ATOM 3481 N N . MET A 1 440 ? -7.298 -12.952 17.755 1.00 96.62 440 MET A N 1
ATOM 3482 C CA . MET A 1 440 ? -7.490 -13.947 18.819 1.00 96.62 440 MET A CA 1
ATOM 3483 C C . MET A 1 440 ? -6.179 -14.318 19.535 1.00 96.62 440 MET A C 1
ATOM 3485 O O . MET A 1 440 ? -6.193 -15.027 20.538 1.00 96.62 440 MET A O 1
ATOM 3489 N N . ILE A 1 441 ? -5.035 -13.852 19.029 1.00 95.94 441 ILE A N 1
ATOM 3490 C CA . ILE A 1 441 ? -3.735 -13.897 19.704 1.00 95.94 441 ILE A CA 1
ATOM 3491 C C . ILE A 1 441 ? -2.962 -12.609 19.404 1.00 95.94 441 ILE A C 1
ATOM 3493 O O . ILE A 1 441 ? -3.082 -12.058 18.310 1.00 95.94 441 ILE A O 1
ATOM 3497 N N . SER A 1 442 ? -2.198 -12.104 20.375 1.00 94.62 442 SER A N 1
ATOM 3498 C CA . SER A 1 442 ? -1.370 -10.910 20.173 1.00 94.62 442 SER A CA 1
ATOM 3499 C C . SER A 1 442 ? -0.083 -11.262 19.420 1.00 94.62 442 SER A C 1
ATOM 3501 O O . SER A 1 442 ? 0.567 -12.266 19.718 1.00 94.62 442 SER A O 1
ATOM 3503 N N . VAL A 1 443 ? 0.325 -10.411 18.475 1.00 94.75 443 VAL A N 1
ATOM 3504 C CA . VAL A 1 443 ? 1.613 -10.554 17.772 1.00 94.75 443 VAL A CA 1
ATOM 3505 C C . VAL A 1 443 ? 2.784 -10.344 18.744 1.00 94.75 443 VAL A C 1
ATOM 3507 O O . VAL A 1 443 ? 3.775 -11.069 18.678 1.00 94.75 443 VAL A O 1
ATOM 3510 N N . CYS A 1 444 ? 2.635 -9.443 19.724 1.00 94.12 444 CYS A N 1
ATOM 3511 C CA . CYS A 1 444 ? 3.618 -9.247 20.792 1.00 94.12 444 CYS A CA 1
ATOM 3512 C C . CYS A 1 444 ? 3.723 -10.474 21.716 1.00 94.12 444 CYS A C 1
ATOM 3514 O O . CYS A 1 444 ? 4.833 -10.874 22.059 1.00 94.12 444 CYS A O 1
ATOM 3516 N N . GLU A 1 445 ? 2.599 -11.107 22.081 1.00 93.75 445 GLU A N 1
ATOM 3517 C CA . GLU A 1 445 ? 2.587 -12.378 22.837 1.00 93.75 445 GLU A CA 1
ATOM 3518 C C . GLU A 1 445 ? 3.344 -13.473 22.067 1.00 93.75 445 GLU A C 1
ATOM 3520 O O . GLU A 1 445 ? 4.249 -14.116 22.600 1.00 93.75 445 GLU A O 1
ATOM 3525 N N . LEU A 1 446 ? 3.014 -13.633 20.785 1.00 94.94 446 LEU A N 1
ATOM 3526 C CA . LEU A 1 446 ? 3.620 -14.598 19.870 1.00 94.94 446 LEU A CA 1
ATOM 3527 C C . LEU A 1 446 ? 5.138 -14.396 19.717 1.00 94.94 446 LEU A C 1
ATOM 3529 O O . LEU A 1 446 ? 5.889 -15.373 19.778 1.00 94.94 446 LEU A O 1
ATOM 3533 N N . LEU A 1 447 ? 5.604 -13.151 19.572 1.00 95.94 447 LEU A N 1
ATOM 3534 C CA . LEU A 1 447 ? 7.034 -12.844 19.502 1.00 95.94 447 LEU A CA 1
ATOM 3535 C C . LEU A 1 447 ? 7.737 -13.072 20.841 1.00 95.94 447 LEU A C 1
ATOM 3537 O O . LEU A 1 447 ? 8.818 -13.661 20.857 1.00 95.94 447 LEU A O 1
ATOM 3541 N N . GLN A 1 448 ? 7.138 -12.660 21.964 1.00 94.38 448 GLN A N 1
ATOM 3542 C CA . GLN A 1 448 ? 7.711 -12.910 23.287 1.00 94.38 448 GLN A CA 1
ATOM 3543 C C . GLN A 1 448 ? 7.897 -14.402 23.560 1.00 94.38 448 GLN A C 1
ATOM 3545 O O . GLN A 1 448 ? 8.966 -14.803 24.015 1.00 94.38 448 GLN A O 1
ATOM 3550 N N . GLU A 1 449 ? 6.886 -15.226 23.288 1.00 95.12 449 GLU A N 1
ATOM 3551 C CA . GLU A 1 449 ? 6.946 -16.667 23.539 1.00 95.12 449 GLU A CA 1
ATOM 3552 C C . GLU A 1 449 ? 8.009 -17.353 22.670 1.00 95.12 449 GLU A C 1
ATOM 3554 O O . GLU A 1 449 ? 8.772 -18.183 23.171 1.00 95.12 449 GLU A O 1
ATOM 3559 N N . VAL A 1 450 ? 8.143 -16.963 21.396 1.00 95.75 450 VAL A N 1
ATOM 3560 C CA . VAL A 1 450 ? 9.207 -17.483 20.519 1.00 95.75 450 VAL A CA 1
ATOM 3561 C C . VAL A 1 450 ? 10.597 -17.013 20.958 1.00 95.75 450 VAL A C 1
ATOM 3563 O O . VAL A 1 450 ? 11.517 -17.828 20.985 1.00 95.75 450 VAL A O 1
ATOM 3566 N N . LEU A 1 451 ? 10.765 -15.755 21.377 1.00 94.81 451 LEU A N 1
ATOM 3567 C CA . LEU A 1 451 ? 12.036 -15.250 21.921 1.00 94.81 451 LEU A CA 1
ATOM 3568 C C . LEU A 1 451 ? 12.408 -15.893 23.270 1.00 94.81 451 LEU A C 1
ATOM 3570 O O . LEU A 1 451 ? 13.589 -16.049 23.571 1.00 94.81 451 LEU A O 1
ATOM 3574 N N . ARG A 1 452 ? 11.412 -16.257 24.086 1.00 94.69 452 ARG A N 1
ATOM 3575 C CA . ARG A 1 452 ? 11.575 -16.859 25.421 1.00 94.69 452 ARG A CA 1
ATOM 3576 C C . ARG A 1 452 ? 11.890 -18.353 25.368 1.00 94.69 452 ARG A C 1
ATOM 3578 O O . ARG A 1 452 ? 12.644 -18.840 26.207 1.00 94.69 452 ARG A O 1
ATOM 3585 N N . HIS A 1 453 ? 11.290 -19.078 24.423 1.00 94.50 453 HIS A N 1
ATOM 3586 C CA . HIS A 1 453 ? 11.351 -20.542 24.360 1.00 94.50 453 HIS A CA 1
ATOM 3587 C C . HIS A 1 453 ? 12.106 -21.101 23.146 1.00 94.50 453 HIS A C 1
ATOM 3589 O O . HIS A 1 453 ? 12.477 -22.278 23.152 1.00 94.50 453 HIS A O 1
ATOM 3595 N N . GLY A 1 454 ? 12.363 -20.291 22.118 1.00 91.38 454 GLY A N 1
ATOM 3596 C CA . GLY A 1 454 ? 13.234 -20.656 21.007 1.00 91.38 454 GLY A CA 1
ATOM 3597 C C . GLY A 1 454 ? 14.688 -20.819 21.456 1.00 91.38 454 GLY A C 1
ATOM 3598 O O . GLY A 1 454 ? 15.187 -20.068 22.289 1.00 91.38 454 GLY A O 1
ATOM 3599 N N . THR A 1 455 ? 15.385 -21.810 20.895 1.00 90.56 455 THR A N 1
ATOM 3600 C CA . THR A 1 455 ? 16.789 -22.115 21.242 1.00 90.56 455 THR A CA 1
ATOM 3601 C C . THR A 1 455 ? 17.765 -21.974 20.075 1.00 90.56 455 THR A C 1
ATOM 3603 O O . THR A 1 455 ? 18.973 -21.938 20.299 1.00 90.56 455 THR A O 1
ATOM 3606 N N . ASN A 1 456 ? 17.266 -21.881 18.840 1.00 94.12 456 ASN A N 1
ATOM 3607 C CA . ASN A 1 456 ? 18.069 -21.639 17.645 1.00 94.12 456 ASN A CA 1
ATOM 3608 C C . ASN A 1 456 ? 17.847 -20.197 17.172 1.00 94.12 456 ASN A C 1
ATOM 3610 O O . ASN A 1 456 ? 16.723 -19.815 16.856 1.00 94.12 456 ASN A O 1
ATOM 3614 N N . VAL A 1 457 ? 18.926 -19.414 17.116 1.00 94.31 457 VAL A N 1
ATOM 3615 C CA . VAL A 1 457 ? 18.899 -18.001 16.714 1.00 94.31 457 VAL A CA 1
ATOM 3616 C C . VAL A 1 457 ? 18.425 -17.830 15.271 1.00 94.31 457 VAL A C 1
ATOM 3618 O O . VAL A 1 457 ? 17.660 -16.916 14.999 1.00 94.31 457 VAL A O 1
ATOM 3621 N N . GLU A 1 458 ? 18.818 -18.717 14.356 1.00 94.00 458 GLU A N 1
ATOM 3622 C CA . GLU A 1 458 ? 18.441 -18.628 12.940 1.00 94.00 458 GLU A CA 1
ATOM 3623 C C . GLU A 1 458 ? 16.932 -18.851 12.745 1.00 94.00 458 GLU A C 1
ATOM 3625 O O . GLU A 1 458 ? 16.265 -18.066 12.072 1.00 94.00 458 GLU A O 1
ATOM 3630 N N . ASP A 1 459 ? 16.380 -19.871 13.412 1.00 93.88 459 ASP A N 1
ATOM 3631 C CA . ASP A 1 459 ? 14.943 -20.174 13.418 1.00 93.88 459 ASP A CA 1
ATOM 3632 C C . ASP A 1 459 ? 14.115 -19.012 13.994 1.00 93.88 459 ASP A C 1
ATOM 3634 O O . ASP A 1 459 ? 13.063 -18.667 13.454 1.00 93.88 459 ASP A O 1
ATOM 3638 N N . ILE A 1 460 ? 14.603 -18.388 15.075 1.00 95.19 460 ILE A N 1
ATOM 3639 C CA . ILE A 1 460 ? 13.986 -17.201 15.684 1.00 95.19 460 ILE A CA 1
ATOM 3640 C C . ILE A 1 460 ? 14.034 -16.018 14.713 1.00 95.19 460 ILE A C 1
ATOM 3642 O O . ILE A 1 460 ? 13.004 -15.393 14.479 1.00 95.19 460 ILE A O 1
ATOM 3646 N N . THR A 1 461 ? 15.195 -15.711 14.127 1.00 94.12 461 THR A N 1
ATOM 3647 C CA . THR A 1 461 ? 15.363 -14.579 13.201 1.00 94.12 461 THR A CA 1
ATOM 3648 C C . THR A 1 461 ? 14.446 -14.705 11.989 1.00 94.12 461 THR A C 1
ATOM 3650 O O . THR A 1 461 ? 13.777 -13.735 11.637 1.00 94.12 461 THR A O 1
ATOM 3653 N N . TRP A 1 462 ? 14.334 -15.898 11.394 1.00 92.31 462 TRP A N 1
ATOM 3654 C CA . TRP A 1 462 ? 13.390 -16.139 10.299 1.00 92.31 462 TRP A CA 1
ATOM 3655 C C . TRP A 1 462 ? 11.931 -15.977 10.724 1.00 92.31 462 TRP A C 1
ATOM 3657 O O . TRP A 1 462 ? 11.148 -15.409 9.972 1.00 92.31 462 TRP A O 1
ATOM 3667 N N . PHE A 1 463 ? 11.563 -16.393 11.937 1.00 94.12 463 PHE A N 1
ATOM 3668 C CA . PHE A 1 463 ? 10.211 -16.173 12.449 1.00 94.12 463 PHE A CA 1
ATOM 3669 C C . PHE A 1 463 ? 9.902 -14.686 12.690 1.00 94.12 463 PHE A C 1
ATOM 3671 O O . PHE A 1 463 ? 8.821 -14.221 12.333 1.00 94.12 463 PHE A O 1
ATOM 3678 N N . VAL A 1 464 ? 10.856 -13.913 13.224 1.00 95.88 464 VAL A N 1
ATOM 3679 C CA . VAL A 1 464 ? 10.715 -12.450 13.345 1.00 95.88 464 VAL A CA 1
ATOM 3680 C C . VAL A 1 464 ? 10.630 -11.801 11.955 1.00 95.88 464 VAL A C 1
ATOM 3682 O O . VAL A 1 464 ? 9.782 -10.935 11.760 1.00 95.88 464 VAL A O 1
ATOM 3685 N N . LYS A 1 465 ? 11.408 -12.265 10.961 1.00 94.25 465 LYS A N 1
ATOM 3686 C CA . LYS A 1 465 ? 11.296 -11.824 9.555 1.00 94.25 465 LYS A CA 1
ATOM 3687 C C . LYS A 1 465 ? 9.898 -12.086 8.986 1.00 94.25 465 LYS A C 1
ATOM 3689 O O . LYS A 1 465 ? 9.355 -11.227 8.303 1.00 94.25 465 LYS A O 1
ATOM 3694 N N . SER A 1 466 ? 9.283 -13.227 9.297 1.00 92.06 466 SER A N 1
ATOM 3695 C CA . SER A 1 466 ? 7.907 -13.534 8.880 1.00 92.06 466 SER A CA 1
ATOM 3696 C C . SER A 1 466 ? 6.859 -12.627 9.536 1.00 92.06 466 SER A C 1
ATOM 3698 O O . SER A 1 466 ? 5.856 -12.311 8.902 1.00 92.06 466 SER A O 1
ATOM 3700 N N . VAL A 1 467 ? 7.089 -12.163 10.770 1.00 95.31 467 VAL A N 1
ATOM 3701 C CA . VAL A 1 467 ? 6.250 -11.121 11.387 1.00 95.31 467 VAL A CA 1
ATOM 3702 C C . VAL A 1 467 ? 6.485 -9.765 10.717 1.00 95.31 467 VAL A C 1
ATOM 3704 O O . VAL A 1 467 ? 5.514 -9.103 10.369 1.00 95.31 467 VAL A O 1
ATOM 3707 N N . ALA A 1 468 ? 7.734 -9.386 10.436 1.00 96.06 468 ALA A N 1
ATOM 3708 C CA . ALA A 1 468 ? 8.044 -8.156 9.705 1.00 96.06 468 ALA A CA 1
ATOM 3709 C C . ALA A 1 468 ? 7.401 -8.134 8.303 1.00 96.06 468 ALA A C 1
ATOM 3711 O O . ALA A 1 468 ? 6.827 -7.124 7.918 1.00 96.06 468 ALA A O 1
ATOM 3712 N N . LEU A 1 469 ? 7.415 -9.252 7.562 1.00 93.81 469 LEU A N 1
ATOM 3713 C CA . LEU A 1 469 ? 6.732 -9.389 6.262 1.00 93.81 469 LEU A CA 1
ATOM 3714 C C . LEU A 1 469 ? 5.213 -9.172 6.374 1.00 93.81 469 LEU A C 1
ATOM 3716 O O . LEU A 1 469 ? 4.599 -8.559 5.498 1.00 93.81 469 LEU A O 1
ATOM 3720 N N . ARG A 1 470 ? 4.600 -9.623 7.477 1.00 94.69 470 ARG A N 1
ATOM 3721 C CA . ARG A 1 470 ? 3.201 -9.302 7.771 1.00 94.69 470 ARG A CA 1
ATOM 3722 C C . ARG A 1 470 ? 3.024 -7.800 7.993 1.00 94.69 470 ARG A C 1
ATOM 3724 O O . ARG A 1 470 ? 2.112 -7.229 7.414 1.00 94.69 470 ARG A O 1
ATOM 3731 N N . GLU A 1 471 ? 3.854 -7.152 8.807 1.00 96.56 471 GLU A N 1
ATOM 3732 C CA . GLU A 1 471 ? 3.700 -5.714 9.099 1.00 96.56 471 GLU A CA 1
ATOM 3733 C C . GLU A 1 471 ? 4.033 -4.823 7.884 1.00 96.56 471 GLU A C 1
ATOM 3735 O O . GLU A 1 471 ? 3.377 -3.807 7.678 1.00 96.56 471 GLU A O 1
ATOM 3740 N N . PHE A 1 472 ? 4.911 -5.265 6.980 1.00 96.75 472 PHE A N 1
ATOM 3741 C CA . PHE A 1 472 ? 5.125 -4.640 5.665 1.00 96.75 472 PHE A CA 1
ATOM 3742 C C . PHE A 1 472 ? 3.846 -4.640 4.808 1.00 96.75 472 PHE A C 1
ATOM 3744 O O . PHE A 1 472 ? 3.567 -3.696 4.072 1.00 96.75 472 PHE A O 1
ATOM 3751 N N . SER A 1 473 ? 2.989 -5.653 4.973 1.00 97.12 473 SER A N 1
ATOM 3752 C CA . SER A 1 473 ? 1.666 -5.682 4.332 1.00 97.12 473 SER A CA 1
ATOM 3753 C C . SER A 1 473 ? 0.718 -4.600 4.869 1.00 97.12 473 SER A C 1
ATOM 3755 O O . SER A 1 473 ? -0.204 -4.195 4.165 1.00 97.12 473 SER A O 1
ATOM 3757 N N . PHE A 1 474 ? 0.936 -4.117 6.099 1.00 96.81 474 PHE A N 1
ATOM 3758 C CA . PHE A 1 474 ? 0.177 -3.004 6.674 1.00 96.81 474 PHE A CA 1
ATOM 3759 C C . PHE A 1 474 ? 0.680 -1.655 6.149 1.00 96.81 474 PHE A C 1
ATOM 3761 O O . PHE A 1 474 ? -0.146 -0.783 5.907 1.00 96.81 474 PHE A O 1
ATOM 3768 N N . ASN A 1 475 ? 1.984 -1.498 5.879 1.00 96.56 475 ASN A N 1
ATOM 3769 C CA . ASN A 1 475 ? 2.503 -0.338 5.141 1.00 96.56 475 ASN A CA 1
ATOM 3770 C C . ASN A 1 475 ? 1.815 -0.212 3.769 1.00 96.56 475 ASN A C 1
ATOM 3772 O O . ASN A 1 475 ? 1.238 0.835 3.475 1.00 96.56 475 ASN A O 1
ATOM 3776 N N . PHE A 1 476 ? 1.744 -1.307 3.004 1.00 96.25 476 PHE A N 1
ATOM 3777 C CA . PHE A 1 476 ? 1.072 -1.332 1.701 1.00 96.25 476 PHE A CA 1
ATOM 3778 C C . PHE A 1 476 ? -0.370 -0.790 1.742 1.00 96.25 476 PHE A C 1
ATOM 3780 O O . PHE A 1 476 ? -0.660 0.199 1.079 1.00 96.25 476 PHE A O 1
ATOM 3787 N N . VAL A 1 477 ? -1.266 -1.358 2.560 1.00 96.00 477 VAL A N 1
ATOM 3788 C CA . VAL A 1 477 ? -2.680 -0.907 2.611 1.00 96.00 477 VAL A CA 1
ATOM 3789 C C . VAL A 1 477 ? -2.896 0.433 3.330 1.00 96.00 477 VAL A C 1
ATOM 3791 O O . VAL A 1 477 ? -4.004 0.985 3.308 1.00 96.00 477 VAL A O 1
ATOM 3794 N N . ASN A 1 478 ? -1.885 0.932 4.048 1.00 94.25 478 ASN A N 1
ATOM 3795 C CA . ASN A 1 478 ? -1.953 2.230 4.711 1.00 94.25 478 ASN A CA 1
ATOM 3796 C C . ASN A 1 478 ? -1.629 3.379 3.755 1.00 94.25 478 ASN A C 1
ATOM 3798 O O . ASN A 1 478 ? -2.235 4.441 3.877 1.00 94.25 478 ASN A O 1
ATOM 3802 N N . PHE A 1 479 ? -0.732 3.149 2.792 1.00 93.75 479 PHE A N 1
ATOM 3803 C CA . PHE A 1 479 ? -0.267 4.173 1.852 1.00 93.75 479 PHE A CA 1
ATOM 3804 C C . PHE A 1 479 ? -0.755 3.986 0.403 1.00 93.75 479 PHE A C 1
ATOM 3806 O O . PHE A 1 479 ? -0.750 4.952 -0.353 1.00 93.75 479 PHE A O 1
ATOM 3813 N N . CYS A 1 480 ? -1.250 2.804 0.024 1.00 93.94 480 CYS A N 1
ATOM 3814 C CA . CYS A 1 480 ? -2.075 2.597 -1.171 1.00 93.94 480 CYS A CA 1
ATOM 3815 C C . CYS A 1 480 ? -3.552 2.544 -0.738 1.00 93.94 480 CYS A C 1
ATOM 3817 O O . CYS A 1 480 ? -3.938 1.650 0.016 1.00 93.94 480 CYS A O 1
ATOM 3819 N N . GLU A 1 481 ? -4.384 3.509 -1.152 1.00 89.19 481 GLU A N 1
ATOM 3820 C CA . GLU A 1 481 ? -5.786 3.567 -0.702 1.00 89.19 481 GLU A CA 1
ATOM 3821 C C . GLU A 1 481 ? -6.652 2.484 -1.361 1.00 89.19 481 GLU A C 1
ATOM 3823 O O . GLU A 1 481 ? -7.408 1.807 -0.662 1.00 89.19 481 GLU A O 1
ATOM 3828 N N . ASN A 1 482 ? -6.514 2.298 -2.676 1.00 94.62 482 ASN A N 1
ATOM 3829 C CA . ASN A 1 482 ? -7.257 1.318 -3.473 1.00 94.62 482 ASN A CA 1
ATOM 3830 C C . ASN A 1 482 ? -6.379 0.092 -3.786 1.00 94.62 482 ASN A C 1
ATOM 3832 O O . ASN A 1 482 ? -6.205 -0.310 -4.934 1.00 94.62 482 ASN A O 1
ATOM 3836 N N . TYR A 1 483 ? -5.811 -0.509 -2.736 1.00 96.00 483 TYR A N 1
ATOM 3837 C CA . TYR A 1 483 ? -4.942 -1.699 -2.793 1.00 96.00 483 TYR A CA 1
ATOM 3838 C C . TYR A 1 483 ? -5.601 -2.949 -3.422 1.00 96.00 483 TYR A C 1
ATOM 3840 O O . TYR A 1 483 ? -4.940 -3.962 -3.671 1.00 96.00 483 TYR A O 1
ATOM 3848 N N . ASP A 1 484 ? -6.913 -2.905 -3.635 1.00 95.06 484 ASP A N 1
ATOM 3849 C CA . ASP A 1 484 ? -7.764 -3.920 -4.249 1.00 95.06 484 ASP A CA 1
ATOM 3850 C C . ASP A 1 484 ? -8.077 -3.652 -5.738 1.00 95.06 484 ASP A C 1
ATOM 3852 O O . ASP A 1 484 ? -8.663 -4.507 -6.406 1.00 95.06 484 ASP A O 1
ATOM 3856 N N . VAL A 1 485 ? -7.615 -2.526 -6.292 1.00 96.12 485 VAL A N 1
ATOM 3857 C CA . VAL A 1 485 ? -7.728 -2.156 -7.713 1.00 96.12 485 VAL A CA 1
ATOM 3858 C C . VAL A 1 485 ? -6.389 -2.394 -8.416 1.00 96.12 485 VAL A C 1
ATOM 3860 O O . VAL A 1 485 ? -5.355 -1.909 -7.967 1.00 96.12 485 VAL A O 1
ATOM 3863 N N . PHE A 1 486 ? -6.391 -3.133 -9.532 1.00 96.50 486 PHE A N 1
ATOM 3864 C CA . PHE A 1 486 ? -5.168 -3.515 -10.262 1.00 96.50 486 PHE A CA 1
ATOM 3865 C C . PHE A 1 486 ? -4.306 -2.303 -10.643 1.00 96.50 486 PHE A C 1
ATOM 3867 O O . PHE A 1 486 ? -3.089 -2.335 -10.472 1.00 96.50 486 PHE A O 1
ATOM 3874 N N . GLU A 1 487 ? -4.954 -1.242 -11.123 1.00 95.50 487 GLU A N 1
ATOM 3875 C CA . GLU A 1 487 ? -4.322 -0.015 -11.607 1.00 95.50 487 GLU A CA 1
ATOM 3876 C C . GLU A 1 487 ? -3.657 0.834 -10.513 1.00 95.50 487 GLU A C 1
ATOM 3878 O O . GLU A 1 487 ? -2.800 1.653 -10.829 1.00 95.50 487 GLU A O 1
ATOM 3883 N N . GLU A 1 488 ? -4.030 0.646 -9.245 1.00 94.25 488 GLU A N 1
ATOM 3884 C CA . GLU A 1 488 ? -3.492 1.413 -8.109 1.00 94.25 488 GLU A CA 1
ATOM 3885 C C . GLU A 1 488 ? -2.622 0.558 -7.172 1.00 94.25 488 GLU A C 1
ATOM 3887 O O . GLU A 1 488 ? -1.752 1.075 -6.471 1.00 94.25 488 GLU A O 1
ATOM 3892 N N . ALA A 1 489 ? -2.821 -0.763 -7.175 1.00 94.75 489 ALA A N 1
ATOM 3893 C CA . ALA A 1 489 ? -2.068 -1.716 -6.366 1.00 94.75 489 ALA A CA 1
ATOM 3894 C C . ALA A 1 489 ? -0.706 -2.112 -6.968 1.00 94.75 489 ALA A C 1
ATOM 3896 O O . ALA A 1 489 ? 0.156 -2.630 -6.251 1.00 94.75 489 ALA A O 1
ATOM 3897 N N . LEU A 1 490 ? -0.506 -1.926 -8.275 1.00 94.19 490 LEU A N 1
ATOM 3898 C CA . LEU A 1 490 ? 0.695 -2.339 -9.010 1.00 94.19 490 LEU A CA 1
ATOM 3899 C C . LEU A 1 490 ? 1.329 -1.143 -9.718 1.00 94.19 490 LEU A C 1
ATOM 3901 O O . LEU A 1 490 ? 0.618 -0.292 -10.247 1.00 94.19 490 LEU A O 1
ATOM 3905 N N . SER A 1 491 ? 2.662 -1.099 -9.787 1.00 90.62 491 SER A N 1
ATOM 3906 C CA . SER A 1 491 ? 3.340 -0.034 -10.531 1.00 90.62 491 SER A CA 1
ATOM 3907 C C . SER A 1 491 ? 3.047 -0.126 -12.040 1.00 90.62 491 SER A C 1
ATOM 3909 O O . SER A 1 491 ? 2.837 -1.234 -12.550 1.00 90.62 491 SER A O 1
ATOM 3911 N N . PRO A 1 492 ? 3.077 1.005 -12.769 1.00 87.19 492 PRO A N 1
ATOM 3912 C CA . PRO A 1 492 ? 2.838 1.060 -14.216 1.00 87.19 492 PRO A CA 1
ATOM 3913 C C . PRO A 1 492 ? 3.650 0.030 -15.015 1.00 87.19 492 PRO A C 1
ATOM 3915 O O . PRO A 1 492 ? 3.106 -0.681 -15.861 1.00 87.19 492 PRO A O 1
ATOM 3918 N N . ASP A 1 493 ? 4.933 -0.139 -14.676 1.00 84.06 493 ASP A N 1
ATOM 3919 C CA . ASP A 1 493 ? 5.823 -1.122 -15.306 1.00 84.06 493 ASP A CA 1
ATOM 3920 C C . ASP A 1 493 ? 5.329 -2.564 -15.136 1.00 84.06 493 ASP A C 1
ATOM 3922 O O . ASP A 1 493 ? 5.317 -3.346 -16.091 1.00 84.06 493 ASP A O 1
ATOM 3926 N N . VAL A 1 494 ? 4.893 -2.928 -13.923 1.00 87.12 494 VAL A N 1
ATOM 3927 C CA . VAL A 1 494 ? 4.341 -4.259 -13.639 1.00 87.12 494 VAL A CA 1
ATOM 3928 C C . VAL A 1 494 ? 3.025 -4.456 -14.387 1.00 87.12 494 VAL A C 1
ATOM 3930 O O . VAL A 1 494 ? 2.814 -5.522 -14.970 1.00 87.12 494 VAL A O 1
ATOM 3933 N N . GLN A 1 495 ? 2.164 -3.436 -14.444 1.00 92.25 495 GLN A N 1
ATOM 3934 C CA . GLN A 1 495 ? 0.922 -3.494 -15.216 1.00 92.25 495 GLN A CA 1
ATOM 3935 C C . GLN A 1 495 ? 1.194 -3.736 -16.709 1.00 92.25 495 GLN A C 1
ATOM 3937 O O . GLN A 1 495 ? 0.621 -4.661 -17.290 1.00 92.25 495 GLN A O 1
ATOM 3942 N N . ALA A 1 496 ? 2.103 -2.966 -17.316 1.00 86.06 496 ALA A N 1
ATOM 3943 C CA . ALA A 1 496 ? 2.466 -3.077 -18.729 1.00 86.06 496 ALA A CA 1
ATOM 3944 C C . ALA A 1 496 ? 3.014 -4.471 -19.081 1.00 86.06 496 ALA A C 1
ATOM 3946 O O . ALA A 1 496 ? 2.538 -5.107 -20.028 1.00 86.06 496 ALA A O 1
ATOM 3947 N N . VAL A 1 497 ? 3.946 -4.997 -18.276 1.00 84.31 497 VAL A N 1
ATOM 3948 C CA . VAL A 1 497 ? 4.498 -6.348 -18.469 1.00 84.31 497 VAL A CA 1
ATOM 3949 C C . VAL A 1 497 ? 3.407 -7.415 -18.366 1.00 84.31 497 VAL A C 1
ATOM 3951 O O . VAL A 1 497 ? 3.345 -8.317 -19.201 1.00 84.31 497 VAL A O 1
ATOM 3954 N N . LEU A 1 498 ? 2.505 -7.324 -17.387 1.00 89.00 498 LEU A N 1
ATOM 3955 C CA . LEU A 1 498 ? 1.425 -8.303 -17.226 1.00 89.00 498 LEU A CA 1
ATOM 3956 C C . LEU A 1 498 ? 0.409 -8.260 -18.378 1.00 89.00 498 LEU A C 1
ATOM 3958 O O . LEU A 1 498 ? -0.059 -9.315 -18.812 1.00 89.00 498 LEU A O 1
ATOM 3962 N N . ILE A 1 499 ? 0.109 -7.076 -18.920 1.00 89.88 499 ILE A N 1
ATOM 3963 C CA . ILE A 1 499 ? -0.749 -6.906 -20.105 1.00 89.88 499 ILE A CA 1
ATOM 3964 C C . ILE A 1 499 ? -0.099 -7.555 -21.339 1.00 89.88 499 ILE A C 1
ATOM 3966 O O . ILE A 1 499 ? -0.754 -8.311 -22.064 1.00 89.88 499 ILE A O 1
ATOM 3970 N N . GLN A 1 500 ? 1.200 -7.338 -21.555 1.00 82.06 500 GLN A N 1
ATOM 3971 C CA . GLN A 1 500 ? 1.953 -7.949 -22.656 1.00 82.06 500 GLN A CA 1
ATOM 3972 C C . GLN A 1 500 ? 2.074 -9.483 -22.501 1.00 82.06 500 GLN A C 1
ATOM 3974 O O . GLN A 1 500 ? 1.916 -10.238 -23.470 1.00 82.06 500 GLN A O 1
ATOM 3979 N N . LEU A 1 501 ? 2.285 -9.978 -21.276 1.00 81.06 501 LEU A N 1
ATOM 3980 C CA . LEU A 1 501 ? 2.279 -11.410 -20.964 1.00 81.06 501 LEU A CA 1
ATOM 3981 C C . LEU A 1 501 ? 0.910 -12.044 -21.254 1.00 81.06 501 LEU A C 1
ATOM 3983 O O . LEU A 1 501 ? 0.854 -13.095 -21.893 1.00 81.06 501 LEU A O 1
ATOM 3987 N N . ALA A 1 502 ? -0.196 -11.406 -20.865 1.00 86.06 502 ALA A N 1
ATOM 3988 C CA . ALA A 1 502 ? -1.546 -11.885 -21.177 1.00 86.06 502 ALA A CA 1
ATOM 3989 C C . ALA A 1 502 ? -1.822 -11.918 -22.695 1.00 86.06 502 ALA A C 1
ATOM 3991 O O . ALA A 1 502 ? -2.458 -12.847 -23.200 1.00 86.06 502 ALA A O 1
ATOM 3992 N N . ALA A 1 503 ? -1.289 -10.954 -23.455 1.00 80.12 503 ALA A N 1
ATOM 3993 C CA . ALA A 1 503 ? -1.423 -10.914 -24.912 1.00 80.12 503 ALA A CA 1
ATOM 3994 C C . ALA A 1 503 ? -0.654 -12.036 -25.643 1.00 80.12 503 ALA A C 1
ATOM 3996 O O . ALA A 1 503 ? -1.091 -12.476 -26.710 1.00 80.12 503 ALA A O 1
ATOM 3997 N N . SER A 1 504 ? 0.467 -12.505 -25.081 1.00 74.38 504 SER A N 1
ATOM 3998 C CA . SER A 1 504 ? 1.351 -13.516 -25.689 1.00 74.38 504 SER A CA 1
ATOM 3999 C C . SER A 1 504 ? 1.050 -14.968 -25.281 1.00 74.38 504 SER A C 1
ATOM 4001 O O . SER A 1 504 ? 1.522 -15.902 -25.936 1.00 74.38 504 SER A O 1
ATOM 4003 N N . ARG A 1 505 ? 0.259 -15.182 -24.223 1.00 72.69 505 ARG A N 1
ATOM 4004 C CA . ARG A 1 505 ? -0.041 -16.507 -23.650 1.00 72.69 505 ARG A CA 1
ATOM 4005 C C . ARG A 1 505 ? -1.223 -17.229 -24.326 1.00 72.69 505 ARG A C 1
ATOM 4007 O O . ARG A 1 505 ? -2.043 -16.607 -25.007 1.00 72.69 505 ARG A O 1
ATOM 4014 N N . PRO A 1 506 ? -1.343 -18.565 -24.159 1.00 71.88 506 PRO A N 1
ATOM 4015 C CA . PRO A 1 506 ? -2.506 -19.314 -24.627 1.00 71.88 506 PRO A CA 1
ATOM 4016 C C . PRO A 1 506 ? -3.783 -18.822 -23.939 1.00 71.88 506 PRO A C 1
ATOM 4018 O O . PRO A 1 506 ? -3.852 -18.771 -22.715 1.00 71.88 506 PRO A O 1
ATOM 4021 N N . LYS A 1 507 ? -4.813 -18.500 -24.725 1.00 77.94 507 LYS A N 1
ATOM 4022 C CA . LYS A 1 507 ? -6.094 -18.026 -24.190 1.00 77.94 507 LYS A CA 1
ATOM 4023 C C . LYS A 1 507 ? -6.946 -19.202 -23.729 1.00 77.94 507 LYS A C 1
ATOM 4025 O O . LYS A 1 507 ? -7.412 -19.989 -24.555 1.00 77.94 507 LYS A O 1
ATOM 4030 N N . TYR A 1 508 ? -7.164 -19.295 -22.424 1.00 84.19 508 TYR A N 1
ATOM 4031 C CA . TYR A 1 508 ? -8.166 -20.177 -21.835 1.00 84.19 508 TYR A CA 1
ATOM 4032 C C . TYR A 1 508 ? -9.488 -19.417 -21.679 1.00 84.19 508 TYR A C 1
ATOM 4034 O O . TYR A 1 508 ? -9.552 -18.201 -21.843 1.00 84.19 508 TYR A O 1
ATOM 4042 N N . SER A 1 509 ? -10.571 -20.146 -21.425 1.00 83.75 509 SER A N 1
ATOM 4043 C CA . SER A 1 509 ? -11.872 -19.551 -21.132 1.00 83.75 509 SER A CA 1
ATOM 4044 C C . SER A 1 509 ? -12.511 -20.366 -20.024 1.00 83.75 509 SER A C 1
ATOM 4046 O O . SER A 1 509 ? -13.027 -21.459 -20.258 1.00 83.75 509 SER A O 1
ATOM 4048 N N . TYR A 1 510 ? -12.402 -19.837 -18.812 1.00 92.56 510 TYR A N 1
ATOM 4049 C CA . TYR A 1 510 ? -13.062 -20.346 -17.624 1.00 92.56 510 TYR A CA 1
ATOM 4050 C C . TYR A 1 510 ? -14.163 -19.374 -17.236 1.00 92.56 510 TYR A C 1
ATOM 4052 O O . TYR A 1 510 ? -14.012 -18.159 -17.359 1.00 92.56 510 TYR A O 1
ATOM 4060 N N . THR A 1 511 ? -15.286 -19.900 -16.771 1.00 92.88 511 THR A N 1
ATOM 4061 C CA . THR A 1 511 ? -16.262 -19.077 -16.065 1.00 92.88 511 THR A CA 1
ATOM 4062 C C . THR A 1 511 ? -15.802 -18.865 -14.625 1.00 92.88 511 THR A C 1
ATOM 4064 O O . THR A 1 511 ? -15.028 -19.654 -14.082 1.00 92.88 511 THR A O 1
ATOM 4067 N N . GLU A 1 512 ? -16.345 -17.847 -13.959 1.00 89.62 512 GLU A N 1
ATOM 4068 C CA . GLU A 1 512 ? -16.176 -17.675 -12.510 1.00 89.62 512 GLU A CA 1
ATOM 4069 C C . GLU A 1 512 ? -16.517 -18.966 -11.738 1.00 89.62 512 GLU A C 1
ATOM 4071 O O . GLU A 1 512 ? -15.807 -19.344 -10.811 1.00 89.62 512 GLU A O 1
ATOM 4076 N N . SER A 1 513 ? -17.541 -19.706 -12.181 1.00 93.31 513 SER A N 1
ATOM 4077 C CA . SER A 1 513 ? -17.932 -20.988 -11.585 1.00 93.31 513 SER A CA 1
ATOM 4078 C C . SER A 1 513 ? -16.888 -22.096 -11.769 1.00 93.31 513 SER A C 1
ATOM 4080 O O . SER A 1 513 ? -16.823 -22.991 -10.924 1.00 93.31 513 SER A O 1
ATOM 4082 N N . ASP A 1 514 ? -16.104 -22.081 -12.851 1.00 95.69 514 ASP A N 1
ATOM 4083 C CA . ASP A 1 514 ? -15.046 -23.072 -13.090 1.00 95.69 514 ASP A CA 1
ATOM 4084 C C . ASP A 1 514 ? -13.847 -22.811 -12.177 1.00 95.69 514 ASP A C 1
ATOM 4086 O O . ASP A 1 514 ? -13.316 -23.745 -11.570 1.00 95.69 514 ASP A O 1
ATOM 4090 N N . TRP A 1 515 ? -13.480 -21.537 -12.020 1.00 95.44 515 TRP A N 1
ATOM 4091 C CA . TRP A 1 515 ? -12.469 -21.096 -11.066 1.00 95.44 515 TRP A CA 1
ATOM 4092 C C . TRP A 1 515 ? -12.885 -21.384 -9.619 1.00 95.44 515 TRP A C 1
ATOM 4094 O O . TRP A 1 515 ? -12.147 -22.056 -8.899 1.00 95.44 515 TRP A O 1
ATOM 4104 N N . GLU A 1 516 ? -14.088 -20.968 -9.201 1.00 93.75 516 GLU A N 1
ATOM 4105 C CA . GLU A 1 516 ? -14.594 -21.229 -7.847 1.00 93.75 516 GLU A CA 1
ATOM 4106 C C . GLU A 1 516 ? -14.632 -22.725 -7.519 1.00 93.75 516 GLU A C 1
ATOM 4108 O O . GLU A 1 516 ? -14.279 -23.107 -6.405 1.00 93.75 516 GLU A O 1
ATOM 4113 N N . SER A 1 517 ? -15.005 -23.573 -8.484 1.00 93.50 517 SER A N 1
ATOM 4114 C CA . SER A 1 517 ? -15.160 -25.022 -8.287 1.00 93.50 517 SER A CA 1
ATOM 4115 C C . SER A 1 517 ? -13.876 -25.839 -8.472 1.00 93.50 517 SER A C 1
ATOM 4117 O O . SER A 1 517 ? -13.911 -27.051 -8.258 1.00 93.50 517 SER A O 1
ATOM 4119 N N . GLY A 1 518 ? -12.756 -25.239 -8.889 1.00 95.12 518 GLY A N 1
ATOM 4120 C CA . GLY A 1 518 ? -11.531 -25.987 -9.200 1.00 95.12 518 GLY A CA 1
ATOM 4121 C C . GLY A 1 518 ? -11.672 -26.903 -10.422 1.00 95.12 518 GLY A C 1
ATOM 4122 O O . GLY A 1 518 ? -11.338 -28.083 -10.336 1.00 95.12 518 GLY A O 1
ATOM 4123 N N . ASN A 1 519 ? -12.194 -26.379 -11.536 1.00 95.06 519 ASN A N 1
ATOM 4124 C CA . ASN A 1 519 ? -12.468 -27.113 -12.782 1.00 95.06 519 ASN A CA 1
ATOM 4125 C C . ASN A 1 519 ? -11.599 -26.641 -13.970 1.00 95.06 519 ASN A C 1
ATOM 4127 O O . ASN A 1 519 ? -12.061 -26.563 -15.107 1.00 95.06 519 ASN A O 1
ATOM 4131 N N . THR A 1 520 ? -10.325 -26.333 -13.726 1.00 93.62 520 THR A N 1
ATOM 4132 C CA . THR A 1 520 ? -9.363 -25.965 -14.780 1.00 93.62 520 THR A CA 1
ATOM 4133 C C . THR A 1 520 ? -8.747 -27.199 -15.458 1.00 93.62 520 THR A C 1
ATOM 4135 O O . THR A 1 520 ? -8.939 -28.333 -15.009 1.00 93.62 520 THR A O 1
ATOM 4138 N N . HIS A 1 521 ? -7.960 -27.010 -16.524 1.00 91.88 521 HIS A N 1
ATOM 4139 C CA . HIS A 1 521 ? -7.132 -28.089 -17.083 1.00 91.88 521 HIS A CA 1
ATOM 4140 C C . HIS A 1 521 ? -5.923 -28.462 -16.195 1.00 91.88 521 HIS A C 1
ATOM 4142 O O . HIS A 1 521 ? -5.333 -29.526 -16.396 1.00 91.88 521 HIS A O 1
ATOM 4148 N N . ASP A 1 522 ? -5.542 -27.613 -15.235 1.00 90.56 522 ASP A N 1
ATOM 4149 C CA . ASP A 1 522 ? -4.420 -27.841 -14.322 1.00 90.56 522 ASP A CA 1
ATOM 4150 C C . ASP A 1 522 ? -4.899 -28.597 -13.072 1.00 90.56 522 ASP A C 1
ATOM 4152 O O . ASP A 1 522 ? -5.542 -28.058 -12.168 1.00 90.56 522 ASP A O 1
ATOM 4156 N N . SER A 1 523 ? -4.555 -29.883 -13.004 1.00 90.94 523 SER A N 1
ATOM 4157 C CA . SER A 1 523 ? -4.908 -30.745 -11.877 1.00 90.94 523 SER A CA 1
ATOM 4158 C C . SER A 1 523 ? -4.223 -30.360 -10.562 1.00 90.94 523 SER A C 1
ATOM 4160 O O . SER A 1 523 ? -4.800 -30.618 -9.501 1.00 90.94 523 SER A O 1
ATOM 4162 N N . LYS A 1 524 ? -3.042 -29.720 -10.588 1.00 88.56 524 LYS A N 1
ATOM 4163 C CA . LYS A 1 524 ? -2.408 -29.182 -9.375 1.00 88.56 524 LYS A CA 1
ATOM 4164 C C . LYS A 1 524 ? -3.190 -27.966 -8.888 1.00 88.56 524 LYS A C 1
ATOM 4166 O O . LYS A 1 524 ? -3.538 -27.921 -7.710 1.00 88.56 524 LYS A O 1
ATOM 4171 N N . TRP A 1 525 ? -3.520 -27.031 -9.781 1.00 93.19 525 TRP A N 1
ATOM 4172 C CA . TRP A 1 525 ? -4.310 -25.848 -9.425 1.00 93.19 525 TRP A CA 1
ATOM 4173 C C . TRP A 1 525 ? -5.664 -26.229 -8.817 1.00 93.19 525 TRP A C 1
ATOM 4175 O O . TRP A 1 525 ? -6.007 -25.768 -7.729 1.00 93.19 525 TRP A O 1
ATOM 4185 N N . ASN A 1 526 ? -6.379 -27.157 -9.460 1.00 92.31 526 ASN A N 1
ATOM 4186 C CA . ASN A 1 526 ? -7.656 -27.677 -8.968 1.00 92.31 526 ASN A CA 1
ATOM 4187 C C . ASN A 1 526 ? -7.528 -28.301 -7.571 1.00 92.31 526 ASN A C 1
ATOM 4189 O O . ASN A 1 526 ? -8.388 -28.082 -6.723 1.00 92.31 526 ASN A O 1
ATOM 4193 N N . THR A 1 527 ? -6.442 -29.040 -7.310 1.00 90.50 527 THR A N 1
ATOM 4194 C CA . THR A 1 527 ? -6.185 -29.653 -5.996 1.00 90.50 527 THR A CA 1
ATOM 4195 C C . THR A 1 527 ? -6.023 -28.589 -4.908 1.00 90.50 527 THR A C 1
ATOM 4197 O O . THR A 1 527 ? -6.647 -28.703 -3.854 1.00 90.50 527 THR A O 1
ATOM 4200 N N . ILE A 1 528 ? -5.252 -27.528 -5.179 1.00 89.94 528 ILE A N 1
ATOM 4201 C CA . ILE A 1 528 ? -5.083 -26.395 -4.254 1.00 89.94 528 ILE A CA 1
ATOM 4202 C C . ILE A 1 528 ? -6.433 -25.708 -4.018 1.00 89.94 528 ILE A C 1
ATOM 4204 O O . ILE A 1 528 ? -6.829 -25.505 -2.873 1.00 89.94 528 ILE A O 1
ATOM 4208 N N . GLN A 1 529 ? -7.186 -25.418 -5.081 1.00 94.19 529 GLN A N 1
ATOM 4209 C CA . GLN A 1 529 ? -8.501 -24.785 -4.976 1.00 94.19 529 GLN A CA 1
ATOM 4210 C C . GLN A 1 529 ? -9.487 -25.634 -4.153 1.00 94.19 529 GLN A C 1
ATOM 4212 O O . GLN A 1 529 ? -10.164 -25.109 -3.271 1.00 94.19 529 GLN A O 1
ATOM 4217 N N . HIS A 1 530 ? -9.538 -26.955 -4.355 1.00 91.75 530 HIS A N 1
ATOM 4218 C CA . HIS A 1 530 ? -10.365 -27.864 -3.546 1.00 91.75 530 HIS A CA 1
ATOM 4219 C C . HIS A 1 530 ? -9.937 -27.894 -2.074 1.00 91.75 530 HIS A C 1
ATOM 4221 O O . HIS A 1 530 ? -10.789 -27.966 -1.185 1.00 91.75 530 HIS A O 1
ATOM 4227 N N . GLU A 1 531 ? -8.638 -27.790 -1.795 1.00 88.56 531 GLU A N 1
ATOM 4228 C CA . GLU A 1 531 ? -8.122 -27.684 -0.432 1.00 88.56 531 GLU A CA 1
ATOM 4229 C C . GLU A 1 531 ? -8.526 -26.363 0.238 1.00 88.56 531 GLU A C 1
ATOM 4231 O O . GLU A 1 531 ? -8.986 -26.379 1.384 1.00 88.56 531 GLU A O 1
ATOM 4236 N N . LEU A 1 532 ? -8.466 -25.238 -0.482 1.00 90.19 532 LEU A N 1
ATOM 4237 C CA . LEU A 1 532 ? -8.962 -23.941 -0.010 1.00 90.19 532 LEU A CA 1
ATOM 4238 C C . LEU A 1 532 ? -10.476 -23.984 0.252 1.00 90.19 532 LEU A C 1
ATOM 4240 O O . LEU A 1 532 ? -10.922 -23.570 1.325 1.00 90.19 532 LEU A O 1
ATOM 4244 N N . ILE A 1 533 ? -11.277 -24.571 -0.642 1.00 91.75 533 ILE A N 1
ATOM 4245 C CA . ILE A 1 533 ? -12.725 -24.758 -0.430 1.00 91.75 533 ILE A CA 1
ATOM 4246 C C . ILE A 1 533 ? -12.996 -25.604 0.821 1.00 91.75 533 ILE A C 1
ATOM 4248 O O . ILE A 1 533 ? -13.895 -25.272 1.594 1.00 91.75 533 ILE A O 1
ATOM 4252 N N . PHE A 1 534 ? -12.228 -26.669 1.074 1.00 88.88 534 PHE A N 1
ATOM 4253 C CA . PHE A 1 534 ? -12.486 -27.585 2.193 1.00 88.88 534 PHE A CA 1
ATOM 4254 C C . PHE A 1 534 ? -11.915 -27.110 3.542 1.00 88.88 534 PHE A C 1
ATOM 4256 O O . PHE A 1 534 ? -12.586 -27.234 4.567 1.00 88.88 534 PHE A O 1
ATOM 4263 N N . ARG A 1 535 ? -10.689 -26.570 3.563 1.00 87.19 535 ARG A N 1
ATOM 4264 C CA . ARG A 1 535 ? -9.937 -26.210 4.785 1.00 87.19 535 ARG A CA 1
ATOM 4265 C C . ARG A 1 535 ? -9.815 -24.707 5.031 1.00 87.19 535 ARG A C 1
ATOM 4267 O O . ARG A 1 535 ? -9.700 -24.302 6.187 1.00 87.19 535 ARG A O 1
ATOM 4274 N N . GLY A 1 536 ? -9.807 -23.900 3.969 1.00 89.44 536 GLY A N 1
ATOM 4275 C CA . GLY A 1 536 ? -9.635 -22.444 4.028 1.00 89.44 536 GLY A CA 1
ATOM 4276 C C . GLY A 1 536 ? -8.251 -21.975 4.468 1.00 89.44 536 GLY A C 1
ATOM 4277 O O . GLY A 1 536 ? -8.148 -20.947 5.130 1.00 89.44 536 GLY A O 1
ATOM 4278 N N . ARG A 1 537 ? -7.200 -22.750 4.184 1.00 83.75 537 ARG A N 1
ATOM 4279 C CA . ARG A 1 537 ? -5.802 -22.445 4.529 1.00 83.75 537 ARG A CA 1
ATOM 4280 C C . ARG A 1 537 ? -4.889 -23.035 3.459 1.00 83.75 537 ARG A C 1
ATOM 4282 O O . ARG A 1 537 ? -5.169 -24.139 3.003 1.00 83.75 537 ARG A O 1
ATOM 4289 N N . ASP A 1 538 ? -3.802 -22.348 3.127 1.00 76.00 538 ASP A N 1
ATOM 4290 C CA . ASP A 1 538 ? -2.690 -22.919 2.358 1.00 76.00 538 ASP A CA 1
ATOM 4291 C C . ASP A 1 538 ? -1.783 -23.733 3.302 1.00 76.00 538 ASP A C 1
ATOM 4293 O O . ASP A 1 538 ? -1.301 -23.209 4.310 1.00 76.00 538 ASP A O 1
ATOM 4297 N N . LEU A 1 539 ? -1.587 -25.027 3.023 1.00 69.62 539 LEU A N 1
ATOM 4298 C CA . LEU A 1 539 ? -0.757 -25.920 3.846 1.00 69.62 539 LEU A CA 1
ATOM 4299 C C . LEU A 1 539 ? 0.663 -26.141 3.309 1.00 69.62 539 LEU A C 1
ATOM 4301 O O . LEU A 1 539 ? 1.517 -26.607 4.074 1.00 69.62 539 LEU A O 1
ATOM 4305 N N . LEU A 1 540 ? 0.906 -25.836 2.030 1.00 65.94 540 LEU A N 1
ATOM 4306 C CA . LEU A 1 540 ? 2.139 -26.164 1.299 1.00 65.94 540 LEU A CA 1
ATOM 4307 C C . LEU A 1 540 ? 2.879 -24.930 0.755 1.00 65.94 540 LEU A C 1
ATOM 4309 O O . LEU A 1 540 ? 3.912 -25.088 0.109 1.00 65.94 540 LEU A O 1
ATOM 4313 N N . ASN A 1 541 ? 2.398 -23.717 1.059 1.00 70.75 541 ASN A N 1
ATOM 4314 C CA . ASN A 1 541 ? 2.886 -22.453 0.491 1.00 70.75 541 ASN A CA 1
ATOM 4315 C C . ASN A 1 541 ? 2.696 -22.392 -1.040 1.00 70.75 541 ASN A C 1
ATOM 4317 O O . ASN A 1 541 ? 3.487 -21.789 -1.767 1.00 70.75 541 ASN A O 1
ATOM 4321 N N . ASP A 1 542 ? 1.643 -23.050 -1.529 1.00 77.25 542 ASP A N 1
ATOM 4322 C CA . ASP A 1 542 ? 1.300 -23.167 -2.947 1.00 77.25 542 ASP A CA 1
ATOM 4323 C C . ASP A 1 542 ? 0.519 -21.945 -3.473 1.00 77.25 542 ASP A C 1
ATOM 4325 O O . ASP A 1 542 ? 0.255 -21.851 -4.674 1.00 77.25 542 ASP A O 1
ATOM 4329 N N . ARG A 1 543 ? 0.182 -20.968 -2.618 1.00 80.56 543 ARG A N 1
ATOM 4330 C CA . ARG A 1 543 ? -0.545 -19.743 -2.997 1.00 80.56 543 ARG A CA 1
ATOM 4331 C C . ARG A 1 543 ? 0.135 -18.940 -4.111 1.00 80.56 543 ARG A C 1
ATOM 4333 O O . ARG A 1 543 ? -0.569 -18.376 -4.947 1.00 80.56 543 ARG A O 1
ATOM 4340 N N . VAL A 1 544 ? 1.470 -18.940 -4.178 1.00 82.31 544 VAL A N 1
ATOM 4341 C CA . VAL A 1 544 ? 2.220 -18.316 -5.286 1.00 82.31 544 VAL A CA 1
ATOM 4342 C C . VAL A 1 544 ? 1.931 -19.030 -6.609 1.00 82.31 544 VAL A C 1
ATOM 4344 O O . VAL A 1 544 ? 1.560 -18.377 -7.579 1.00 82.31 544 VAL A O 1
ATOM 4347 N N . TYR A 1 545 ? 1.996 -20.367 -6.638 1.00 84.94 545 TYR A N 1
ATOM 4348 C CA . TYR A 1 545 ? 1.643 -21.170 -7.818 1.00 84.94 545 TYR A CA 1
ATOM 4349 C C . TYR A 1 545 ? 0.179 -20.961 -8.227 1.00 84.94 545 TYR A C 1
ATOM 4351 O O . TYR A 1 545 ? -0.134 -20.755 -9.398 1.00 84.94 545 TYR A O 1
ATOM 4359 N N . TRP A 1 546 ? -0.725 -20.988 -7.246 1.00 90.94 546 TRP A N 1
ATOM 4360 C CA . TRP A 1 546 ? -2.157 -20.782 -7.447 1.00 90.94 546 TRP A CA 1
ATOM 4361 C C . TRP A 1 546 ? -2.457 -19.414 -8.076 1.00 90.94 546 TRP A C 1
ATOM 4363 O O . TRP A 1 546 ? -3.216 -19.341 -9.041 1.00 90.94 546 TRP A O 1
ATOM 4373 N N . CYS A 1 547 ? -1.801 -18.350 -7.606 1.00 92.62 547 CYS A N 1
ATOM 4374 C CA . CYS A 1 547 ? -1.953 -17.008 -8.164 1.00 92.62 547 CYS A CA 1
ATOM 4375 C C . CYS A 1 547 ? -1.292 -16.880 -9.550 1.00 92.62 547 CYS A C 1
ATOM 4377 O O . CYS A 1 547 ? -1.914 -16.383 -10.486 1.00 92.62 547 CYS A O 1
ATOM 4379 N N . GLN A 1 548 ? -0.081 -17.424 -9.730 1.00 88.75 548 GLN A N 1
ATOM 4380 C CA . GLN A 1 548 ? 0.617 -17.460 -11.023 1.00 88.75 548 GLN A CA 1
ATOM 4381 C C . GLN A 1 548 ? -0.226 -18.098 -12.131 1.00 88.75 548 GLN A C 1
ATOM 4383 O O . GLN A 1 548 ? -0.214 -17.606 -13.255 1.00 88.75 548 GLN A O 1
ATOM 4388 N N . LYS A 1 549 ? -0.998 -19.150 -11.833 1.00 91.50 549 LYS A N 1
ATOM 4389 C CA . LYS A 1 549 ? -1.898 -19.771 -12.817 1.00 91.50 549 LYS A CA 1
ATOM 4390 C C . LYS A 1 549 ? -3.156 -18.964 -13.118 1.00 91.50 549 LYS A C 1
ATOM 4392 O O . LYS A 1 549 ? -3.623 -19.019 -14.250 1.00 91.50 549 LYS A O 1
ATOM 4397 N N . ILE A 1 550 ? -3.659 -18.166 -12.176 1.00 94.50 550 ILE A N 1
ATOM 4398 C CA . ILE A 1 550 ? -4.704 -17.175 -12.478 1.00 94.50 550 ILE A CA 1
ATOM 4399 C C . ILE A 1 550 ? -4.148 -16.138 -13.472 1.00 94.50 550 ILE A C 1
ATOM 4401 O O . ILE A 1 550 ? -4.749 -15.922 -14.520 1.00 94.50 550 ILE A O 1
ATOM 4405 N N . ILE A 1 551 ? -2.947 -15.602 -13.217 1.00 92.25 551 ILE A N 1
ATOM 4406 C CA . ILE A 1 551 ? -2.231 -14.661 -14.109 1.00 92.25 551 ILE A CA 1
ATOM 4407 C C . ILE A 1 551 ? -1.873 -15.293 -15.474 1.00 92.25 551 ILE A C 1
ATOM 4409 O O . ILE A 1 551 ? -1.762 -14.603 -16.485 1.00 92.25 551 ILE A O 1
ATOM 4413 N N . GLU A 1 552 ? -1.626 -16.603 -15.527 1.00 88.44 552 GLU A N 1
ATOM 4414 C CA . GLU A 1 552 ? -1.281 -17.320 -16.764 1.00 88.44 552 GLU A CA 1
ATOM 4415 C C . GLU A 1 552 ? -2.498 -17.630 -17.639 1.00 88.44 552 GLU A C 1
ATOM 4417 O O . GLU A 1 552 ? -2.354 -17.688 -18.861 1.00 88.44 552 GLU A O 1
ATOM 4422 N N . TYR A 1 553 ? -3.665 -17.869 -17.032 1.00 90.81 553 TYR A N 1
ATOM 4423 C CA . TYR A 1 553 ? -4.841 -18.373 -17.743 1.00 90.81 553 TYR A CA 1
ATOM 4424 C C . TYR A 1 553 ? -5.915 -17.323 -18.020 1.00 90.81 553 TYR A C 1
ATOM 4426 O O . TYR A 1 553 ? -6.674 -17.501 -18.977 1.00 90.81 553 TYR A O 1
ATOM 4434 N N . GLU A 1 554 ? -5.980 -16.248 -17.233 1.00 92.50 554 GLU A N 1
ATOM 4435 C CA . GLU A 1 554 ? -6.837 -15.109 -17.550 1.00 92.50 554 GLU A CA 1
ATOM 4436 C C . GLU A 1 554 ? -6.265 -14.252 -18.681 1.00 92.50 554 GLU A C 1
ATOM 4438 O O . GLU A 1 554 ? -5.067 -13.989 -18.769 1.00 92.50 554 GLU A O 1
ATOM 4443 N N . SER A 1 555 ? -7.157 -13.803 -19.564 1.00 89.31 555 SER A N 1
ATOM 4444 C CA . SER A 1 555 ? -6.782 -13.019 -20.752 1.00 89.31 555 SER A CA 1
ATOM 4445 C C . SER A 1 555 ? -6.661 -11.513 -20.506 1.00 89.31 555 SER A C 1
ATOM 4447 O O . SER A 1 555 ? -6.175 -10.794 -21.378 1.00 89.31 555 SER A O 1
ATOM 4449 N N . ASP A 1 556 ? -7.097 -11.053 -19.335 1.00 92.06 556 ASP A N 1
ATOM 4450 C CA . ASP A 1 556 ? -6.981 -9.678 -18.859 1.00 92.06 556 ASP A CA 1
ATOM 4451 C C . ASP A 1 556 ? -6.409 -9.724 -17.429 1.00 92.06 556 ASP A C 1
ATOM 4453 O O . ASP A 1 556 ? -7.044 -10.307 -16.541 1.00 92.06 556 ASP A O 1
ATOM 4457 N N . PRO A 1 557 ? -5.223 -9.143 -17.168 1.00 93.94 557 PRO A N 1
ATOM 4458 C CA . PRO A 1 557 ? -4.614 -9.183 -15.843 1.00 93.94 557 PRO A CA 1
ATOM 4459 C C . PRO A 1 557 ? -5.428 -8.414 -14.785 1.00 93.94 557 PRO A C 1
ATOM 4461 O O . PRO A 1 557 ? -5.317 -8.730 -13.601 1.00 93.94 557 PRO A O 1
ATOM 4464 N N . LYS A 1 558 ? -6.309 -7.484 -15.181 1.00 96.06 558 LYS A N 1
ATOM 4465 C CA . LYS A 1 558 ? -7.239 -6.793 -14.270 1.00 96.06 558 LYS A CA 1
ATOM 4466 C C . LYS A 1 558 ? -8.293 -7.757 -13.730 1.00 96.06 558 LYS A C 1
ATOM 4468 O O . LYS A 1 558 ? -8.543 -7.810 -12.525 1.00 96.06 558 LYS A O 1
ATOM 4473 N N . ILE A 1 559 ? -8.852 -8.584 -14.619 1.00 94.81 559 ILE A N 1
ATOM 4474 C CA . ILE A 1 559 ? -9.769 -9.673 -14.255 1.00 94.81 559 ILE A CA 1
ATOM 4475 C C . ILE A 1 559 ? -9.027 -10.712 -13.409 1.00 94.81 559 ILE A C 1
ATOM 4477 O O . ILE A 1 559 ? -9.548 -11.125 -12.376 1.00 94.81 559 ILE A O 1
ATOM 4481 N N . ALA A 1 560 ? -7.794 -11.071 -13.783 1.00 95.38 560 ALA A N 1
ATOM 4482 C CA . ALA A 1 560 ? -6.949 -11.982 -13.011 1.00 95.38 560 ALA A CA 1
ATOM 4483 C C . ALA A 1 560 ? -6.757 -11.506 -11.558 1.00 95.38 560 ALA A C 1
ATOM 4485 O O . ALA A 1 560 ? -6.871 -12.301 -10.625 1.00 95.38 560 ALA A O 1
ATOM 4486 N N . TYR A 1 561 ? -6.491 -10.212 -11.358 1.00 97.38 561 TYR A N 1
ATOM 4487 C CA . TYR A 1 561 ? -6.266 -9.615 -10.039 1.00 97.38 561 TYR A CA 1
ATOM 4488 C C . TYR A 1 561 ? -7.540 -9.604 -9.192 1.00 97.38 561 TYR A C 1
ATOM 4490 O O . TYR A 1 561 ? -7.547 -10.114 -8.069 1.00 97.38 561 TYR A O 1
ATOM 4498 N N . SER A 1 562 ? -8.645 -9.121 -9.769 1.00 96.88 562 SER A N 1
ATOM 4499 C CA . SER A 1 562 ? -9.963 -9.124 -9.124 1.00 96.88 562 SER A CA 1
ATOM 4500 C C . SER A 1 562 ? -10.411 -10.542 -8.740 1.00 96.88 562 SER A C 1
ATOM 4502 O O . SER A 1 562 ? -10.881 -10.768 -7.625 1.00 96.88 562 SER A O 1
ATOM 4504 N N . LEU A 1 563 ? -10.195 -11.525 -9.620 1.00 96.50 563 LEU A N 1
ATOM 4505 C CA . LEU A 1 563 ? -10.492 -12.933 -9.366 1.00 96.50 563 LEU A CA 1
ATOM 4506 C C . LEU A 1 563 ? -9.613 -13.519 -8.251 1.00 96.50 563 LEU A C 1
ATOM 4508 O O . LEU A 1 563 ? -10.128 -14.206 -7.368 1.00 96.50 563 LEU A O 1
ATOM 4512 N N . ALA A 1 564 ? -8.305 -13.243 -8.260 1.00 96.69 564 ALA A N 1
ATOM 4513 C CA . ALA A 1 564 ? -7.386 -13.718 -7.229 1.00 96.69 564 ALA A CA 1
ATOM 4514 C C . ALA A 1 564 ? -7.748 -13.162 -5.840 1.00 96.69 564 ALA A C 1
ATOM 4516 O O . ALA A 1 564 ? -7.744 -13.919 -4.866 1.00 96.69 564 ALA A O 1
ATOM 4517 N N . LEU A 1 565 ? -8.131 -11.883 -5.748 1.00 96.94 565 LEU A N 1
ATOM 4518 C CA . LEU A 1 565 ? -8.661 -11.281 -4.520 1.00 96.94 565 LEU A CA 1
ATOM 4519 C C . LEU A 1 565 ? -10.002 -11.901 -4.107 1.00 96.94 565 LEU A C 1
ATOM 4521 O O . LEU A 1 565 ? -10.141 -12.344 -2.970 1.00 96.94 565 LEU A O 1
ATOM 4525 N N . LYS A 1 566 ? -10.961 -12.026 -5.031 1.00 96.50 566 LYS A N 1
ATOM 4526 C CA . LYS A 1 566 ? -12.286 -12.607 -4.763 1.00 96.50 566 LYS A CA 1
ATOM 4527 C C . LYS A 1 566 ? -12.211 -14.040 -4.230 1.00 96.50 566 LYS A C 1
ATOM 4529 O O . LYS A 1 566 ? -12.882 -14.376 -3.257 1.00 96.50 566 LYS A O 1
ATOM 4534 N N . LEU A 1 567 ? -11.392 -14.894 -4.845 1.00 96.38 567 LEU A N 1
ATOM 4535 C CA . LEU A 1 567 ? -11.206 -16.272 -4.386 1.00 96.38 567 LEU A CA 1
ATOM 4536 C C . LEU A 1 567 ? -10.431 -16.333 -3.058 1.00 96.38 567 LEU A C 1
ATOM 4538 O O . LEU A 1 567 ? -10.751 -17.165 -2.208 1.00 96.38 567 LEU A O 1
ATOM 4542 N N . ASN A 1 568 ? -9.446 -15.450 -2.852 1.00 95.62 568 ASN A N 1
ATOM 4543 C CA . ASN A 1 568 ? -8.753 -15.315 -1.571 1.00 95.62 568 ASN A CA 1
ATOM 4544 C C . ASN A 1 568 ? -9.742 -14.979 -0.445 1.00 95.62 568 ASN A C 1
ATOM 4546 O O . ASN A 1 568 ? -9.850 -15.737 0.520 1.00 95.62 568 ASN A O 1
ATOM 4550 N N . ASP A 1 569 ? -10.497 -13.893 -0.608 1.00 96.25 569 ASP A N 1
ATOM 4551 C CA . ASP A 1 569 ? -11.391 -13.338 0.409 1.00 96.25 569 ASP A CA 1
ATOM 4552 C C . ASP A 1 569 ? -12.590 -14.254 0.694 1.00 96.25 569 ASP A C 1
ATOM 4554 O O . ASP A 1 569 ? -12.975 -14.422 1.853 1.00 96.25 569 ASP A O 1
ATOM 4558 N N . LYS A 1 570 ? -13.121 -14.961 -0.314 1.00 96.12 570 LYS A N 1
ATOM 4559 C CA . LYS A 1 570 ? -14.218 -15.925 -0.128 1.00 96.12 570 LYS A CA 1
ATOM 4560 C C . LYS A 1 570 ? -13.799 -17.177 0.652 1.00 96.12 570 LYS A C 1
ATOM 4562 O O . LYS A 1 570 ? -14.595 -17.685 1.457 1.00 96.12 570 LYS A O 1
ATOM 4567 N N . TYR A 1 571 ? -12.586 -17.698 0.427 1.00 95.00 571 TYR A N 1
ATOM 4568 C CA . TYR A 1 571 ? -12.189 -19.032 0.902 1.00 95.00 571 TYR A CA 1
ATOM 4569 C C . TYR A 1 571 ? -11.128 -19.066 2.015 1.00 95.00 571 TYR A C 1
ATOM 4571 O O . TYR A 1 571 ? -11.234 -19.946 2.877 1.00 95.00 571 TYR A O 1
ATOM 4579 N N . MET A 1 572 ? -10.120 -18.190 2.045 1.00 93.12 572 MET A N 1
ATOM 4580 C CA . MET A 1 572 ? -9.035 -18.281 3.039 1.00 93.12 572 MET A CA 1
ATOM 4581 C C . MET A 1 572 ? -9.444 -17.635 4.368 1.00 93.12 572 MET A C 1
ATOM 4583 O O . MET A 1 572 ? -9.770 -16.460 4.401 1.00 93.12 572 MET A O 1
ATOM 4587 N N . VAL A 1 573 ? -9.398 -18.370 5.487 1.00 93.88 573 VAL A N 1
ATOM 4588 C CA . VAL A 1 573 ? -9.877 -17.870 6.799 1.00 93.88 573 VAL A CA 1
ATOM 4589 C C . VAL A 1 573 ? -9.076 -16.649 7.279 1.00 93.88 573 VAL A C 1
ATOM 4591 O O . VAL A 1 573 ? -9.569 -15.865 8.080 1.00 93.88 573 VAL A O 1
ATOM 4594 N N . ASP A 1 574 ? -7.826 -16.511 6.842 1.00 92.69 574 ASP A N 1
ATOM 4595 C CA . ASP A 1 574 ? -6.918 -15.410 7.166 1.00 92.69 574 ASP A CA 1
ATOM 4596 C C . ASP A 1 574 ? -6.941 -14.247 6.160 1.00 92.69 574 ASP A C 1
ATOM 4598 O O . ASP A 1 574 ? -6.178 -13.295 6.342 1.00 92.69 574 ASP A O 1
ATOM 4602 N N . ALA A 1 575 ? -7.821 -14.294 5.153 1.00 92.94 575 ALA A N 1
ATOM 4603 C CA . ALA A 1 575 ? -8.095 -13.191 4.236 1.00 92.94 575 ALA A CA 1
ATOM 4604 C C . ALA A 1 575 ? -8.910 -12.060 4.889 1.00 92.94 575 ALA A C 1
ATOM 4606 O O . ALA A 1 575 ? -9.114 -12.040 6.108 1.00 92.94 575 ALA A O 1
ATOM 4607 N N . LEU A 1 576 ? -9.338 -11.077 4.080 1.00 93.44 576 LEU A N 1
ATOM 4608 C CA . LEU A 1 576 ? -9.901 -9.816 4.574 1.00 93.44 576 LEU A CA 1
ATOM 4609 C C . LEU A 1 576 ? -8.954 -9.168 5.612 1.00 93.44 576 LEU A C 1
ATOM 4611 O O . LEU A 1 576 ? -9.389 -8.670 6.651 1.00 93.44 576 LEU A O 1
ATOM 4615 N N . ASP A 1 577 ? -7.643 -9.231 5.361 1.00 95.06 577 ASP A N 1
ATOM 4616 C CA . ASP A 1 577 ? -6.535 -8.748 6.199 1.00 95.06 577 ASP A CA 1
ATOM 4617 C C . ASP A 1 577 ? -5.443 -8.179 5.272 1.00 95.06 577 ASP A C 1
ATOM 4619 O O . ASP A 1 577 ? -5.300 -8.680 4.151 1.00 95.06 577 ASP A O 1
ATOM 4623 N N . PRO A 1 578 ? -4.655 -7.170 5.692 1.00 96.38 578 PRO A N 1
ATOM 4624 C CA . PRO A 1 578 ? -3.623 -6.568 4.843 1.00 96.38 578 PRO A CA 1
ATOM 4625 C C . PRO A 1 578 ? -2.626 -7.569 4.242 1.00 96.38 578 PRO A C 1
ATOM 4627 O O . PRO A 1 578 ? -2.227 -7.424 3.086 1.00 96.38 578 PRO A O 1
ATOM 4630 N N . ALA A 1 579 ? -2.281 -8.634 4.979 1.00 93.25 579 ALA A N 1
ATOM 4631 C CA . ALA A 1 579 ? -1.420 -9.704 4.472 1.00 93.25 579 ALA A CA 1
ATOM 4632 C C . ALA A 1 579 ? -2.051 -10.469 3.293 1.00 93.25 579 ALA A C 1
ATOM 4634 O O . ALA A 1 579 ? -1.339 -10.941 2.405 1.00 93.25 579 ALA A O 1
ATOM 4635 N N . GLY A 1 580 ? -3.384 -10.559 3.248 1.00 93.31 580 GLY A N 1
ATOM 4636 C CA . GLY A 1 580 ? -4.140 -11.115 2.130 1.00 93.31 580 GLY A CA 1
ATOM 4637 C C . GLY A 1 580 ? -3.915 -10.323 0.843 1.00 93.31 580 GLY A C 1
ATOM 4638 O O . GLY A 1 580 ? -3.467 -10.910 -0.144 1.00 93.31 580 GLY A O 1
ATOM 4639 N N . TYR A 1 581 ? -4.150 -9.008 0.883 1.00 96.50 581 TYR A N 1
ATOM 4640 C CA . TYR A 1 581 ? -3.993 -8.109 -0.266 1.00 96.50 581 TYR A CA 1
ATOM 4641 C C . TYR A 1 581 ? -2.534 -8.040 -0.744 1.00 96.50 581 TYR A C 1
ATOM 4643 O O . TYR A 1 581 ? -2.268 -8.331 -1.911 1.00 96.50 581 TYR A O 1
ATOM 4651 N N . ARG A 1 582 ? -1.566 -7.795 0.161 1.00 94.75 582 ARG A N 1
ATOM 4652 C CA . ARG A 1 582 ? -0.133 -7.746 -0.204 1.00 94.75 582 ARG A CA 1
ATOM 4653 C C . ARG A 1 582 ? 0.360 -9.056 -0.815 1.00 94.75 582 ARG A C 1
ATOM 4655 O O . ARG A 1 582 ? 1.174 -9.015 -1.728 1.00 94.75 582 ARG A O 1
ATOM 4662 N N . THR A 1 583 ? -0.136 -10.215 -0.370 1.00 91.75 583 THR A N 1
ATOM 4663 C CA . THR A 1 583 ? 0.275 -11.508 -0.947 1.00 91.75 583 THR A CA 1
ATOM 4664 C C . THR A 1 583 ? -0.206 -11.680 -2.390 1.00 91.75 583 THR A C 1
ATOM 4666 O O . THR A 1 583 ? 0.549 -12.198 -3.211 1.00 91.75 583 THR A O 1
ATOM 4669 N N . VAL A 1 584 ? -1.429 -11.248 -2.734 1.00 95.44 584 VAL A N 1
ATOM 4670 C CA . VAL A 1 584 ? -1.892 -11.282 -4.138 1.00 95.44 584 VAL A CA 1
ATOM 4671 C C . VAL A 1 584 ? -1.073 -10.307 -4.978 1.00 95.44 584 VAL A C 1
ATOM 4673 O O . VAL A 1 584 ? -0.498 -10.716 -5.984 1.00 95.44 584 VAL A O 1
ATOM 4676 N N . GLN A 1 585 ? -0.930 -9.068 -4.512 1.00 95.44 585 GLN A N 1
ATOM 4677 C CA . GLN A 1 585 ? -0.147 -8.019 -5.162 1.00 95.44 585 GLN A CA 1
ATOM 4678 C C . GLN A 1 585 ? 1.323 -8.446 -5.388 1.00 95.44 585 GLN A C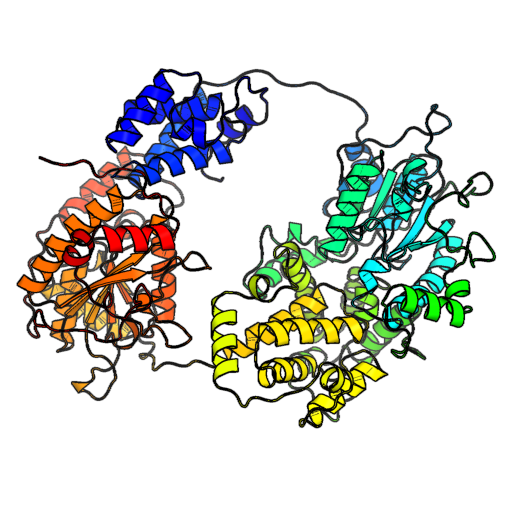 1
ATOM 4680 O O . GLN A 1 585 ? 1.833 -8.313 -6.499 1.00 95.44 585 GLN A O 1
ATOM 4685 N N . HIS A 1 586 ? 1.953 -9.142 -4.434 1.00 92.00 586 HIS A N 1
ATOM 4686 C CA . HIS A 1 586 ? 3.300 -9.704 -4.602 1.00 92.00 586 HIS A CA 1
ATOM 4687 C C . HIS A 1 586 ? 3.409 -10.781 -5.691 1.00 92.00 586 HIS A C 1
ATOM 4689 O O . HIS A 1 586 ? 4.409 -10.857 -6.403 1.00 92.00 586 HIS A O 1
ATOM 4695 N N . CYS A 1 587 ? 2.391 -11.632 -5.847 1.00 92.00 587 CYS A N 1
ATOM 4696 C CA . CYS A 1 587 ? 2.403 -12.656 -6.895 1.00 92.00 587 CYS A CA 1
ATOM 4697 C C . CYS A 1 587 ? 2.376 -12.032 -8.301 1.00 92.00 587 CYS A C 1
ATOM 4699 O O . CYS A 1 587 ? 2.947 -12.600 -9.232 1.00 92.00 587 CYS A O 1
ATOM 4701 N N . PHE A 1 588 ? 1.735 -10.868 -8.440 1.00 94.00 588 PHE A N 1
ATOM 4702 C CA . PHE A 1 588 ? 1.686 -10.090 -9.676 1.00 94.00 588 PHE A CA 1
ATOM 4703 C C . PHE A 1 588 ? 3.034 -9.398 -9.949 1.00 94.00 588 PHE A C 1
ATOM 4705 O O . PHE A 1 588 ? 3.553 -9.527 -11.057 1.00 94.00 588 PHE A O 1
ATOM 4712 N N . GLU A 1 589 ? 3.662 -8.787 -8.934 1.00 91.38 589 GLU A N 1
ATOM 4713 C CA . GLU A 1 589 ? 5.040 -8.259 -9.014 1.00 91.38 589 GLU A CA 1
ATOM 4714 C C . GLU A 1 589 ? 6.040 -9.335 -9.492 1.00 91.38 589 GLU A C 1
ATOM 4716 O O . GLU A 1 589 ? 6.760 -9.137 -10.474 1.00 91.38 589 GLU A O 1
ATOM 4721 N N . GLN A 1 590 ? 6.053 -10.511 -8.848 1.00 85.50 590 GLN A N 1
ATOM 4722 C CA . GLN A 1 590 ? 6.968 -11.609 -9.200 1.00 85.50 590 GLN A CA 1
ATOM 4723 C C . GLN A 1 590 ? 6.763 -12.136 -10.629 1.00 85.50 590 GLN A C 1
ATOM 4725 O O . GLN A 1 590 ? 7.730 -12.517 -11.296 1.00 85.50 590 GLN A O 1
ATOM 4730 N N . ALA A 1 591 ? 5.513 -12.182 -11.101 1.00 84.56 591 ALA A N 1
ATOM 4731 C CA . ALA A 1 591 ? 5.180 -12.662 -12.440 1.00 84.56 591 ALA A CA 1
ATOM 4732 C C . ALA A 1 591 ? 5.672 -11.717 -13.553 1.00 84.56 591 ALA A C 1
ATOM 4734 O O . ALA A 1 591 ? 5.961 -12.188 -14.654 1.00 84.56 591 ALA A O 1
ATOM 4735 N N . ALA A 1 592 ? 5.807 -10.417 -13.268 1.00 84.19 592 ALA A N 1
ATOM 4736 C CA . ALA A 1 592 ? 6.413 -9.456 -14.187 1.00 84.19 592 ALA A CA 1
ATOM 4737 C C . ALA A 1 592 ? 7.949 -9.565 -14.217 1.00 84.19 592 ALA A C 1
ATOM 4739 O O . ALA A 1 592 ? 8.550 -9.610 -15.290 1.00 84.19 592 ALA A O 1
ATOM 4740 N N . GLN A 1 593 ? 8.590 -9.692 -13.049 1.00 73.81 593 GLN A N 1
ATOM 4741 C CA . GLN A 1 593 ? 10.057 -9.699 -12.912 1.00 73.81 593 GLN A CA 1
ATOM 4742 C C . GLN A 1 593 ? 10.769 -10.860 -13.632 1.00 73.81 593 GLN A C 1
ATOM 4744 O O . GLN A 1 593 ? 11.959 -10.771 -13.917 1.00 73.81 593 GLN A O 1
ATOM 4749 N N . THR A 1 594 ? 10.080 -11.962 -13.939 1.00 56.88 594 THR A N 1
ATOM 4750 C CA . THR A 1 594 ? 10.717 -13.197 -14.440 1.00 56.88 594 THR A CA 1
ATOM 4751 C C . THR A 1 594 ? 10.986 -13.243 -15.955 1.00 56.88 594 THR A C 1
ATOM 4753 O O . THR A 1 594 ? 11.408 -14.292 -16.445 1.00 56.88 594 THR A O 1
ATOM 4756 N N . SER A 1 595 ? 10.739 -12.161 -16.711 1.00 51.12 595 SER A N 1
ATOM 4757 C CA . SER A 1 595 ? 10.529 -12.252 -18.174 1.00 51.12 595 SER A CA 1
ATOM 4758 C C . SER A 1 595 ? 11.415 -11.388 -19.096 1.00 51.12 595 SER A C 1
ATOM 4760 O O . SER A 1 595 ? 11.200 -11.438 -20.306 1.00 51.12 595 SER A O 1
ATOM 4762 N N . PHE A 1 596 ? 12.424 -10.653 -18.603 1.00 38.31 596 PHE A N 1
ATOM 4763 C CA . PHE A 1 596 ? 13.314 -9.836 -19.457 1.00 38.31 596 PHE A CA 1
ATOM 4764 C C . PHE A 1 596 ? 14.802 -10.003 -19.137 1.00 38.31 596 PHE A C 1
ATOM 4766 O O . PHE A 1 596 ? 15.215 -9.820 -17.998 1.00 38.31 596 PHE A O 1
ATOM 4773 N N . VAL A 1 597 ? 15.607 -10.287 -20.169 1.00 40.56 597 VAL A N 1
ATOM 4774 C CA . VAL A 1 597 ? 17.075 -10.158 -20.163 1.00 40.56 597 VAL A CA 1
ATOM 4775 C C . VAL A 1 597 ? 17.504 -9.649 -21.545 1.00 40.56 597 VAL A C 1
ATOM 4777 O O . VAL A 1 597 ? 17.291 -10.338 -22.545 1.00 40.56 597 VAL A O 1
ATOM 4780 N N . GLN A 1 598 ? 18.066 -8.439 -21.610 1.00 50.25 598 GLN A N 1
ATOM 4781 C CA . GLN A 1 598 ? 18.735 -7.909 -22.808 1.00 50.25 598 GLN A CA 1
ATOM 4782 C C . GLN A 1 598 ? 20.218 -8.330 -22.823 1.00 50.25 598 GLN A C 1
ATOM 4784 O O . GLN A 1 598 ? 20.744 -8.815 -21.825 1.00 50.25 598 GLN A O 1
ATOM 4789 N N . GLU A 1 599 ? 20.908 -8.155 -23.954 1.00 52.97 599 GLU A N 1
ATOM 4790 C CA . GLU A 1 599 ? 22.359 -8.379 -24.027 1.00 52.97 599 GLU A CA 1
ATOM 4791 C C . GLU A 1 599 ? 23.119 -7.180 -23.427 1.00 52.97 599 GLU A C 1
ATOM 4793 O O . GLU A 1 599 ? 23.185 -6.086 -24.004 1.00 52.97 599 GLU A O 1
ATOM 4798 N N . GLU A 1 600 ? 23.668 -7.396 -22.235 1.00 73.12 600 GLU A N 1
ATOM 4799 C CA . GLU A 1 600 ? 24.441 -6.423 -21.461 1.00 73.12 600 GLU A CA 1
ATOM 4800 C C . GLU A 1 600 ? 25.932 -6.445 -21.837 1.00 73.12 600 GLU A C 1
ATOM 4802 O O . GLU A 1 600 ? 26.502 -7.480 -22.195 1.00 73.12 600 GLU A O 1
ATOM 4807 N N . ALA A 1 601 ? 26.588 -5.288 -21.737 1.00 77.50 601 ALA A N 1
ATOM 4808 C CA . ALA A 1 601 ? 28.042 -5.191 -21.797 1.00 77.50 601 ALA A CA 1
ATOM 4809 C C . ALA A 1 601 ? 28.706 -5.881 -20.582 1.00 77.50 601 ALA A C 1
ATOM 4811 O O . ALA A 1 601 ? 28.072 -6.051 -19.539 1.00 77.50 601 ALA A O 1
ATOM 4812 N N . PRO A 1 602 ? 30.001 -6.241 -20.654 1.00 83.81 602 PRO A N 1
ATOM 4813 C CA . PRO A 1 602 ? 30.738 -6.706 -19.482 1.00 83.81 602 PRO A CA 1
ATOM 4814 C C . PRO A 1 602 ? 30.768 -5.649 -18.370 1.00 83.81 602 PRO A C 1
ATOM 4816 O O . PRO A 1 602 ? 30.946 -4.463 -18.649 1.00 83.81 602 PRO A O 1
ATOM 4819 N N . LEU A 1 603 ? 30.665 -6.092 -17.115 1.00 87.31 603 LEU A N 1
ATOM 4820 C CA . LEU A 1 603 ? 30.881 -5.265 -15.924 1.00 87.31 603 LEU A CA 1
ATOM 4821 C C . LEU A 1 603 ? 32.395 -5.043 -15.721 1.00 87.31 603 LEU A C 1
ATOM 4823 O O . LEU A 1 603 ? 33.053 -5.780 -14.986 1.00 87.31 603 LEU A O 1
ATOM 4827 N N . ASP A 1 604 ? 32.954 -4.085 -16.463 1.00 89.38 604 ASP A N 1
ATOM 4828 C CA . ASP A 1 604 ? 34.361 -3.668 -16.413 1.00 89.38 604 ASP A CA 1
ATOM 4829 C C . ASP A 1 604 ? 34.502 -2.160 -16.710 1.00 89.38 604 ASP A C 1
ATOM 4831 O O . ASP A 1 604 ? 34.983 -1.734 -17.765 1.00 89.38 604 ASP A O 1
ATOM 4835 N N . SER A 1 605 ? 34.066 -1.324 -15.766 1.00 87.88 605 SER A N 1
ATOM 4836 C CA . SER A 1 605 ? 34.228 0.135 -15.843 1.00 87.88 605 SER A CA 1
ATOM 4837 C C . SER A 1 605 ? 35.697 0.586 -15.853 1.00 87.88 605 SER A C 1
ATOM 4839 O O . SER A 1 605 ? 35.999 1.670 -16.351 1.00 87.88 605 SER A O 1
ATOM 4841 N N . ALA A 1 606 ? 36.637 -0.247 -15.387 1.00 89.81 606 ALA A N 1
ATOM 4842 C CA . ALA A 1 606 ? 38.071 0.037 -15.463 1.00 89.81 606 ALA A CA 1
ATOM 4843 C C . ALA A 1 606 ? 38.590 -0.014 -16.912 1.00 89.81 606 ALA A C 1
ATOM 4845 O O . ALA A 1 606 ? 39.402 0.826 -17.303 1.00 89.81 606 ALA A O 1
ATOM 4846 N N . ALA A 1 607 ? 38.085 -0.939 -17.734 1.00 90.19 607 ALA A N 1
ATOM 4847 C CA . ALA A 1 607 ? 38.349 -0.936 -19.171 1.00 90.19 607 ALA A CA 1
ATOM 4848 C C . ALA A 1 607 ? 37.765 0.310 -19.864 1.00 90.19 607 ALA A C 1
ATOM 4850 O O . ALA A 1 607 ? 38.433 0.892 -20.718 1.00 90.19 607 ALA A O 1
ATOM 4851 N N . MET A 1 608 ? 36.574 0.779 -19.466 1.00 95.25 608 MET A N 1
ATOM 4852 C CA . MET A 1 608 ? 36.017 2.034 -19.996 1.00 95.25 608 MET A CA 1
ATOM 4853 C C . MET A 1 608 ? 36.838 3.262 -19.576 1.00 95.25 608 MET A C 1
ATOM 4855 O O . MET A 1 608 ? 37.059 4.161 -20.389 1.00 95.25 608 MET A O 1
ATOM 4859 N N . LEU A 1 609 ? 37.344 3.294 -18.339 1.00 93.62 609 LEU A N 1
ATOM 4860 C CA . LEU A 1 609 ? 38.225 4.362 -17.863 1.00 93.62 609 LEU A CA 1
ATOM 4861 C C . LEU A 1 609 ? 39.512 4.448 -18.697 1.00 93.62 609 LEU A C 1
ATOM 4863 O O . LEU A 1 609 ? 39.895 5.542 -19.098 1.00 93.62 609 LEU A O 1
ATOM 4867 N N . ALA A 1 610 ? 40.130 3.311 -19.034 1.00 94.12 610 ALA A N 1
ATOM 4868 C CA . ALA A 1 610 ? 41.307 3.284 -19.906 1.00 94.12 610 ALA A CA 1
ATOM 4869 C C . ALA A 1 610 ? 41.015 3.858 -21.309 1.00 94.12 610 ALA A C 1
ATOM 4871 O O . ALA A 1 610 ? 41.832 4.592 -21.860 1.00 94.12 610 ALA A O 1
ATOM 4872 N N . VAL A 1 611 ? 39.828 3.590 -21.869 1.00 96.00 611 VAL A N 1
ATOM 4873 C CA . VAL A 1 611 ? 39.399 4.201 -23.139 1.00 96.00 611 VAL A CA 1
ATOM 4874 C C . VAL A 1 611 ? 39.210 5.716 -22.997 1.00 96.00 611 VAL A C 1
ATOM 4876 O O . VAL A 1 611 ? 39.627 6.468 -23.879 1.00 96.00 611 VAL A O 1
ATOM 4879 N N . LEU A 1 612 ? 38.631 6.186 -21.886 1.00 96.25 612 LEU A N 1
ATOM 4880 C CA . LEU A 1 612 ? 38.490 7.618 -21.596 1.00 96.25 612 LEU A CA 1
ATOM 4881 C C . LEU A 1 612 ? 39.856 8.317 -21.477 1.00 96.25 612 LEU A C 1
ATOM 4883 O O . LEU A 1 612 ? 40.045 9.383 -22.066 1.00 96.25 612 LEU A O 1
ATOM 4887 N N . GLU A 1 613 ? 40.829 7.702 -20.799 1.00 95.25 613 GLU A N 1
ATOM 4888 C CA . GLU A 1 613 ? 42.209 8.204 -20.700 1.00 95.25 613 GLU A CA 1
ATOM 4889 C C . GLU A 1 613 ? 42.892 8.355 -22.074 1.00 95.25 613 GLU A C 1
ATOM 4891 O O . GLU A 1 613 ? 43.642 9.312 -22.279 1.00 95.25 613 GLU A O 1
ATOM 4896 N N . GLU A 1 614 ? 42.609 7.468 -23.036 1.00 95.44 614 GLU A N 1
ATOM 4897 C CA . GLU A 1 614 ? 43.142 7.562 -24.403 1.00 95.44 614 GLU A CA 1
ATOM 4898 C C . GLU A 1 614 ? 42.489 8.681 -25.239 1.00 95.44 614 GLU A C 1
ATOM 4900 O O . GLU A 1 614 ? 43.174 9.302 -26.058 1.00 95.44 614 GLU A O 1
ATOM 4905 N N . VAL A 1 615 ? 41.199 8.986 -25.035 1.00 95.25 615 VAL A N 1
ATOM 4906 C CA . VAL A 1 615 ? 40.491 10.030 -25.809 1.00 95.25 615 VAL A CA 1
ATOM 4907 C C . VAL A 1 615 ? 40.583 11.439 -25.211 1.00 95.25 615 VAL A C 1
ATOM 4909 O O . VAL A 1 615 ? 40.461 12.412 -25.957 1.00 95.25 615 VAL A O 1
ATOM 4912 N N . LEU A 1 616 ? 40.853 11.582 -23.908 1.00 93.81 616 LEU A N 1
ATOM 4913 C CA . LEU A 1 616 ? 40.992 12.881 -23.224 1.00 93.81 616 LEU A CA 1
ATOM 4914 C C . LEU A 1 616 ? 41.972 13.865 -23.912 1.00 93.81 616 LEU A C 1
ATOM 4916 O O . LEU A 1 616 ? 41.606 15.025 -24.120 1.00 93.81 616 LEU A O 1
ATOM 4920 N N . PRO A 1 617 ? 43.186 13.457 -24.346 1.00 92.12 617 PRO A N 1
ATOM 4921 C CA . PRO A 1 617 ? 44.103 14.355 -25.054 1.00 92.12 617 PRO A CA 1
ATOM 4922 C C . PRO A 1 617 ? 43.609 14.790 -26.441 1.00 92.12 617 PRO A C 1
ATOM 4924 O O . PRO A 1 617 ? 44.113 15.776 -26.978 1.00 92.12 617 PRO A O 1
ATOM 4927 N N . VAL A 1 618 ? 42.670 14.045 -27.035 1.00 91.19 618 VAL A N 1
ATOM 4928 C CA . VAL A 1 618 ? 42.100 14.309 -28.365 1.00 91.19 618 VAL A CA 1
ATOM 4929 C C . VAL A 1 618 ? 40.887 15.235 -28.268 1.00 91.19 618 VAL A C 1
ATOM 4931 O O . VAL A 1 618 ? 40.739 16.113 -29.113 1.00 91.19 618 VAL A O 1
ATOM 4934 N N . SER A 1 619 ? 40.050 15.077 -27.237 1.00 90.94 619 SER A N 1
ATOM 4935 C CA . SER A 1 619 ? 38.902 15.960 -26.981 1.00 90.94 619 SER A CA 1
ATOM 4936 C C . SER A 1 619 ? 39.297 17.318 -26.393 1.00 90.94 619 SER A C 1
ATOM 4938 O O . SER A 1 619 ? 38.547 18.284 -26.513 1.00 90.94 619 SER A O 1
ATOM 4940 N N . GLY A 1 620 ? 40.457 17.406 -25.732 1.00 89.25 620 GLY A N 1
ATOM 4941 C CA . GLY A 1 620 ? 40.900 18.623 -25.044 1.00 89.25 620 GLY A CA 1
ATOM 4942 C C . GLY A 1 620 ? 40.064 18.976 -23.806 1.00 89.25 620 GLY A C 1
ATOM 4943 O O . GLY A 1 620 ? 40.182 20.087 -23.290 1.00 89.25 620 GLY A O 1
ATOM 4944 N N . VAL A 1 621 ? 39.227 18.045 -23.342 1.00 92.81 621 VAL A N 1
ATOM 4945 C CA . VAL A 1 621 ? 38.363 18.176 -22.163 1.00 92.81 621 VAL A CA 1
ATOM 4946 C C . VAL A 1 621 ? 39.145 17.820 -20.896 1.00 92.81 621 VAL A C 1
ATOM 4948 O O . VAL A 1 621 ? 40.002 16.939 -20.909 1.00 92.81 621 VAL A O 1
ATOM 4951 N N . GLU A 1 622 ? 38.864 18.504 -19.786 1.00 93.25 622 GLU A N 1
ATOM 4952 C CA . GLU A 1 622 ? 39.411 18.146 -18.473 1.00 93.25 622 GLU A CA 1
ATOM 4953 C C . GLU A 1 622 ? 38.826 16.820 -17.959 1.00 93.25 622 GLU A C 1
ATOM 4955 O O . GLU A 1 622 ? 37.605 16.662 -17.908 1.00 93.25 622 GLU A O 1
ATOM 4960 N N . GLY A 1 623 ? 39.678 15.885 -17.524 1.00 91.75 623 GLY A N 1
ATOM 4961 C CA . GLY A 1 623 ? 39.234 14.598 -16.969 1.00 91.75 623 GLY A CA 1
ATOM 4962 C C . GLY A 1 623 ? 38.413 14.761 -15.689 1.00 91.75 623 GLY A C 1
ATOM 4963 O O . GLY A 1 623 ? 37.486 13.999 -15.441 1.00 91.75 623 GLY A O 1
ATOM 4964 N N . GLU A 1 624 ? 38.674 15.831 -14.940 1.00 92.69 624 GLU A N 1
ATOM 4965 C CA . GLU A 1 624 ? 37.946 16.262 -13.745 1.00 92.69 624 GLU A CA 1
ATOM 4966 C C . GLU A 1 624 ? 36.465 16.614 -14.001 1.00 92.69 624 GLU A C 1
ATOM 4968 O O . GLU A 1 624 ? 35.717 16.838 -13.051 1.00 92.69 624 GLU A O 1
ATOM 4973 N N . ARG A 1 625 ? 36.025 16.682 -15.267 1.00 92.62 625 ARG A N 1
ATOM 4974 C CA . ARG A 1 625 ? 34.613 16.860 -15.650 1.00 92.62 625 ARG A CA 1
ATOM 4975 C C . ARG A 1 625 ? 33.853 15.547 -15.830 1.00 92.62 625 ARG A C 1
ATOM 4977 O O . ARG A 1 625 ? 32.642 15.614 -16.025 1.00 92.62 625 ARG A O 1
ATOM 4984 N N . ILE A 1 626 ? 34.535 14.402 -15.854 1.00 94.50 626 ILE A N 1
ATOM 4985 C CA . ILE A 1 626 ? 33.984 13.131 -16.339 1.00 94.50 626 ILE A CA 1
ATOM 4986 C C . ILE A 1 626 ? 33.747 12.160 -15.181 1.00 94.50 626 ILE A C 1
ATOM 4988 O O . ILE A 1 626 ? 34.627 11.950 -14.350 1.00 94.50 626 ILE A O 1
ATOM 4992 N N . CYS A 1 627 ? 32.582 11.514 -15.170 1.00 93.94 627 CYS A N 1
ATOM 4993 C CA . CYS A 1 627 ? 32.257 10.425 -14.252 1.00 93.94 627 CYS A CA 1
ATOM 4994 C C . CYS A 1 627 ? 31.667 9.232 -15.022 1.00 93.94 627 CYS A C 1
ATOM 4996 O O . CYS A 1 627 ? 30.889 9.421 -15.956 1.00 93.94 627 CYS A O 1
ATOM 4998 N N . ILE A 1 628 ? 32.017 8.001 -14.639 1.00 95.94 628 ILE A N 1
ATOM 4999 C CA . ILE A 1 628 ? 31.345 6.789 -15.135 1.00 95.94 628 ILE A CA 1
ATOM 5000 C C . ILE A 1 628 ? 30.269 6.427 -14.110 1.00 95.94 628 ILE A C 1
ATOM 5002 O O . ILE A 1 628 ? 30.584 6.195 -12.945 1.00 95.94 628 ILE A O 1
ATOM 5006 N N . LEU A 1 629 ? 29.006 6.395 -14.532 1.00 95.06 629 LEU A N 1
ATOM 5007 C CA . LEU A 1 629 ? 27.855 6.267 -13.631 1.00 95.06 629 LEU A CA 1
ATOM 5008 C C . LEU A 1 629 ? 27.444 4.817 -13.325 1.00 95.06 629 LEU A C 1
ATOM 5010 O O . LEU A 1 629 ? 26.512 4.603 -12.548 1.00 95.06 629 LEU A O 1
ATOM 5014 N N . ASN A 1 630 ? 28.078 3.824 -13.952 1.00 94.75 630 ASN A N 1
ATOM 5015 C CA . ASN A 1 630 ? 27.780 2.405 -13.763 1.00 94.75 630 ASN A CA 1
ATOM 5016 C C . ASN A 1 630 ? 29.029 1.516 -13.911 1.00 94.75 630 ASN A C 1
ATOM 5018 O O . ASN A 1 630 ? 30.108 1.960 -14.299 1.00 94.75 630 ASN A O 1
ATOM 5022 N N . GLU A 1 631 ? 28.883 0.233 -13.579 1.00 92.44 631 GLU A N 1
ATOM 5023 C CA . GLU A 1 631 ? 29.973 -0.752 -13.614 1.00 92.44 631 GLU A CA 1
ATOM 5024 C C . GLU A 1 631 ? 30.274 -1.293 -15.027 1.00 92.44 631 GLU A C 1
ATOM 5026 O O . GLU A 1 631 ? 31.194 -2.091 -15.199 1.00 92.44 631 GLU A O 1
ATOM 5031 N N . TYR A 1 632 ? 29.517 -0.879 -16.047 1.00 92.31 632 TYR A N 1
ATOM 5032 C CA . TYR A 1 632 ? 29.622 -1.411 -17.404 1.00 92.31 632 TYR A CA 1
ATOM 5033 C C . TYR A 1 632 ? 30.819 -0.860 -18.190 1.00 92.31 632 TYR A C 1
ATOM 5035 O O . TYR A 1 632 ? 31.210 0.301 -18.073 1.00 92.31 632 TYR A O 1
ATOM 5043 N N . CYS A 1 633 ? 31.337 -1.697 -19.085 1.00 92.00 633 CYS A N 1
ATOM 5044 C CA . CYS A 1 633 ? 32.170 -1.285 -20.207 1.00 92.00 633 CYS A CA 1
ATOM 5045 C C . CYS A 1 633 ? 31.301 -0.924 -21.432 1.00 92.00 633 CYS A C 1
ATOM 5047 O O . CYS A 1 633 ? 30.067 -0.913 -21.385 1.00 92.00 633 CYS A O 1
ATOM 5049 N N . HIS A 1 634 ? 31.935 -0.649 -22.567 1.00 91.94 634 HIS A N 1
ATOM 5050 C CA . HIS A 1 634 ? 31.260 -0.507 -23.853 1.00 91.94 634 HIS A CA 1
ATOM 5051 C C . HIS A 1 634 ? 30.662 -1.841 -24.365 1.00 91.94 634 HIS A C 1
ATOM 5053 O O . HIS A 1 634 ? 31.188 -2.927 -24.091 1.00 91.94 634 HIS A O 1
ATOM 5059 N N . ARG A 1 635 ? 29.605 -1.782 -25.187 1.00 91.25 635 ARG A N 1
ATOM 5060 C CA . ARG A 1 635 ? 29.124 -2.937 -25.973 1.00 91.25 635 ARG A CA 1
ATOM 5061 C C . ARG A 1 635 ? 30.043 -3.250 -27.158 1.00 91.25 635 ARG A C 1
ATOM 5063 O O . ARG A 1 635 ? 30.842 -2.429 -27.598 1.00 91.25 635 ARG A O 1
ATOM 5070 N N . ILE A 1 636 ? 29.897 -4.447 -27.725 1.00 87.56 636 ILE A N 1
ATOM 5071 C CA . ILE A 1 636 ? 30.634 -4.863 -28.925 1.00 87.56 636 ILE A CA 1
ATOM 5072 C C . ILE A 1 636 ? 29.988 -4.225 -30.180 1.00 87.56 636 ILE A C 1
ATOM 5074 O O . ILE A 1 636 ? 28.781 -4.390 -30.381 1.00 87.56 636 ILE A O 1
ATOM 5078 N N . PRO A 1 637 ? 30.753 -3.533 -31.051 1.00 87.62 637 PRO A N 1
ATOM 5079 C CA . PRO A 1 637 ? 30.257 -3.011 -32.329 1.00 87.62 637 PRO A CA 1
ATOM 5080 C C . PRO A 1 637 ? 29.700 -4.091 -33.267 1.00 87.62 637 PRO A C 1
ATOM 5082 O O . PRO A 1 637 ? 30.239 -5.199 -33.340 1.00 87.62 637 PRO A O 1
ATOM 5085 N N . VAL A 1 638 ? 28.704 -3.747 -34.090 1.00 78.31 638 VAL A N 1
ATOM 5086 C CA . VAL A 1 638 ? 28.181 -4.634 -35.157 1.00 78.31 638 VAL A CA 1
ATOM 5087 C C . VAL A 1 638 ? 29.284 -5.075 -36.132 1.00 78.31 638 VAL A C 1
ATOM 5089 O O . VAL A 1 638 ? 29.304 -6.224 -36.573 1.00 78.31 638 VAL A O 1
ATOM 5092 N N . SER A 1 639 ? 30.265 -4.211 -36.414 1.00 77.94 639 SER A N 1
ATOM 5093 C CA . SER A 1 639 ? 31.443 -4.534 -37.239 1.00 77.94 639 SER A CA 1
ATOM 5094 C C . SER A 1 639 ? 32.340 -5.634 -36.646 1.00 77.94 639 SER A C 1
ATOM 5096 O O . SER A 1 639 ? 33.058 -6.301 -37.393 1.00 77.94 639 SER A O 1
ATOM 5098 N N . ALA A 1 640 ? 32.271 -5.852 -35.330 1.00 81.25 640 ALA A N 1
ATOM 5099 C CA . ALA A 1 640 ? 32.973 -6.898 -34.588 1.00 81.25 640 ALA A CA 1
ATOM 5100 C C . ALA A 1 640 ? 32.061 -8.086 -34.203 1.00 81.25 640 ALA A C 1
ATOM 5102 O O . ALA A 1 640 ? 32.510 -9.000 -33.513 1.00 81.25 640 ALA A O 1
ATOM 5103 N N . GLY A 1 641 ? 30.806 -8.103 -34.671 1.00 73.94 641 GLY A N 1
ATOM 5104 C CA . GLY A 1 641 ? 29.839 -9.178 -34.425 1.00 73.94 641 GLY A CA 1
ATOM 5105 C C . GLY A 1 641 ? 28.934 -8.992 -33.203 1.00 73.94 641 GLY A C 1
ATOM 5106 O O . GLY A 1 641 ? 28.287 -9.958 -32.810 1.00 73.94 641 GLY A O 1
ATOM 5107 N N . GLY A 1 642 ? 28.891 -7.793 -32.612 1.00 83.50 642 GLY A N 1
ATOM 5108 C CA . GLY A 1 642 ? 27.956 -7.434 -31.539 1.00 83.50 642 GLY A CA 1
ATOM 5109 C C . GLY A 1 642 ? 26.722 -6.668 -32.028 1.00 83.50 642 GLY A C 1
ATOM 5110 O O . GLY A 1 642 ? 26.334 -6.762 -33.192 1.00 83.50 642 GLY A O 1
ATOM 5111 N N . THR A 1 643 ? 26.115 -5.893 -31.128 1.00 83.38 643 THR A N 1
ATOM 5112 C CA . THR A 1 643 ? 24.830 -5.194 -31.327 1.00 83.38 643 THR A CA 1
ATOM 5113 C C . THR A 1 643 ? 24.938 -3.670 -31.432 1.00 83.38 643 THR A C 1
ATOM 5115 O O . THR A 1 643 ? 23.965 -3.025 -31.822 1.00 83.38 643 THR A O 1
ATOM 5118 N N . ALA A 1 644 ? 26.092 -3.070 -31.117 1.00 89.56 644 ALA A N 1
ATOM 5119 C CA . ALA A 1 644 ? 26.218 -1.614 -31.065 1.00 89.56 644 ALA A CA 1
ATOM 5120 C C . ALA A 1 644 ? 26.410 -0.964 -32.450 1.00 89.56 644 ALA A C 1
ATOM 5122 O O . ALA A 1 644 ? 27.334 -1.315 -33.193 1.00 89.56 644 ALA A O 1
ATOM 5123 N N . GLU A 1 645 ? 25.556 0.010 -32.776 1.00 91.19 645 GLU A N 1
ATOM 5124 C CA . GLU A 1 645 ? 25.521 0.717 -34.069 1.00 91.19 645 GLU A CA 1
ATOM 5125 C C . GLU A 1 645 ? 26.115 2.135 -34.012 1.00 91.19 645 GLU A C 1
ATOM 5127 O O . GLU A 1 645 ? 26.548 2.646 -35.044 1.00 91.19 645 GLU A O 1
ATOM 5132 N N . TYR A 1 646 ? 26.148 2.771 -32.837 1.00 93.50 646 TYR A N 1
ATOM 5133 C CA . TYR A 1 646 ? 26.610 4.153 -32.647 1.00 93.50 646 TYR A CA 1
ATOM 5134 C C . TYR A 1 646 ? 27.121 4.401 -31.219 1.00 93.50 646 TYR A C 1
ATOM 5136 O O . TYR A 1 646 ? 26.789 3.668 -30.285 1.00 93.50 646 TYR A O 1
ATOM 5144 N N . VAL A 1 647 ? 27.875 5.486 -31.032 1.00 97.19 647 VAL A N 1
ATOM 5145 C CA . VAL A 1 647 ? 28.020 6.140 -29.720 1.00 97.19 647 VAL A CA 1
ATOM 5146 C C . VAL A 1 647 ? 26.868 7.126 -29.556 1.00 97.19 647 VAL A C 1
ATOM 5148 O O . VAL A 1 647 ? 26.557 7.869 -30.490 1.00 97.19 647 VAL A O 1
ATOM 5151 N N . LEU A 1 648 ? 26.209 7.110 -28.396 1.00 97.12 648 LEU A N 1
ATOM 5152 C CA . LEU A 1 648 ? 25.058 7.965 -28.113 1.00 97.12 648 LEU A CA 1
ATOM 5153 C C . LEU A 1 648 ? 25.491 9.155 -27.251 1.00 97.12 648 LEU A C 1
ATOM 5155 O O . LEU A 1 648 ? 25.923 8.952 -26.123 1.00 97.12 648 LEU A O 1
ATOM 5159 N N . TYR A 1 649 ? 25.320 10.385 -27.730 1.00 97.75 649 TYR A N 1
ATOM 5160 C CA . TYR A 1 649 ? 25.291 11.559 -26.856 1.00 97.75 649 TYR A CA 1
ATOM 5161 C C . TYR A 1 649 ? 23.836 11.885 -26.522 1.00 97.75 649 TYR A C 1
ATOM 5163 O O . TYR A 1 649 ? 23.095 12.407 -27.356 1.00 97.75 649 TYR A O 1
ATOM 5171 N N . TRP A 1 650 ? 23.417 11.574 -25.299 1.00 97.12 650 TRP A N 1
ATOM 5172 C CA . TRP A 1 650 ? 22.170 12.077 -24.744 1.00 97.12 650 TRP A CA 1
ATOM 5173 C C . TRP A 1 650 ? 22.377 13.531 -24.303 1.00 97.12 650 TRP A C 1
ATOM 5175 O O . TRP A 1 650 ? 22.923 13.830 -23.243 1.00 97.12 650 TRP A O 1
ATOM 5185 N N . MET A 1 651 ? 21.953 14.448 -25.165 1.00 95.25 651 MET A N 1
ATOM 5186 C CA . MET A 1 651 ? 22.006 15.885 -24.931 1.00 95.25 651 MET A CA 1
ATOM 5187 C C . MET A 1 651 ? 20.783 16.277 -24.095 1.00 95.25 651 MET A C 1
ATOM 5189 O O . MET A 1 651 ? 19.698 16.514 -24.632 1.00 95.25 651 MET A O 1
ATOM 5193 N N . SER A 1 652 ? 20.951 16.282 -22.773 1.00 90.44 652 SER A N 1
ATOM 5194 C CA . SER A 1 652 ? 19.877 16.517 -21.801 1.00 90.44 652 SER A CA 1
ATOM 5195 C C . SER A 1 652 ? 19.734 17.990 -21.414 1.00 90.44 652 SER A C 1
ATOM 5197 O O . SER A 1 652 ? 18.650 18.416 -21.018 1.00 90.44 652 SER A O 1
ATOM 5199 N N . SER A 1 653 ? 20.796 18.796 -21.541 1.00 88.12 653 SER A N 1
ATOM 5200 C CA . SER A 1 653 ? 20.752 20.211 -21.149 1.00 88.12 653 SER A CA 1
ATOM 5201 C C . SER A 1 653 ? 21.732 21.160 -21.850 1.00 88.12 653 SER A C 1
ATOM 5203 O O . SER A 1 653 ? 21.497 22.373 -21.845 1.00 88.12 653 SER A O 1
ATOM 5205 N N . SER A 1 654 ? 22.798 20.666 -22.484 1.00 90.62 654 SER A N 1
ATOM 5206 C CA . SER A 1 654 ? 23.750 21.498 -23.236 1.00 90.62 654 SER A CA 1
ATOM 5207 C C . SER A 1 654 ? 23.385 21.543 -24.723 1.00 90.62 654 SER A C 1
ATOM 5209 O O . SER A 1 654 ? 24.074 20.953 -25.550 1.00 90.62 654 SER A O 1
ATOM 5211 N N . PHE A 1 655 ? 22.316 22.261 -25.089 1.00 92.56 655 PHE A N 1
ATOM 5212 C CA . PHE A 1 655 ? 21.777 22.324 -26.465 1.00 92.56 655 PHE A CA 1
ATOM 5213 C C . PHE A 1 655 ? 22.650 23.108 -27.472 1.00 92.56 655 PHE A C 1
ATOM 5215 O O . PHE A 1 655 ? 22.215 24.064 -28.112 1.00 92.56 655 PHE A O 1
ATOM 5222 N N . ARG A 1 656 ? 23.920 22.722 -27.612 1.00 92.12 656 ARG A N 1
ATOM 5223 C CA . ARG A 1 656 ? 24.956 23.387 -28.414 1.00 92.12 656 ARG A CA 1
ATOM 5224 C C . ARG A 1 656 ? 26.057 22.400 -28.794 1.00 92.12 656 ARG A C 1
ATOM 5226 O O . ARG A 1 656 ? 26.370 21.505 -28.015 1.00 92.12 656 ARG A O 1
ATOM 5233 N N . THR A 1 657 ? 26.681 22.590 -29.952 1.00 90.25 657 THR A N 1
ATOM 5234 C CA . THR A 1 657 ? 27.918 21.876 -30.319 1.00 90.25 657 THR A CA 1
ATOM 5235 C C . THR A 1 657 ? 29.163 22.633 -29.848 1.00 90.25 657 THR A C 1
ATOM 5237 O O . THR A 1 657 ? 30.114 22.027 -29.374 1.00 90.25 657 THR A O 1
ATOM 5240 N N . GLU A 1 658 ? 29.154 23.968 -29.907 1.00 88.94 658 GLU A N 1
ATOM 5241 C CA . GLU A 1 658 ? 30.306 24.783 -29.508 1.00 88.94 658 GLU A CA 1
ATOM 5242 C C . GLU A 1 658 ? 30.492 24.858 -27.981 1.00 88.94 658 GLU A C 1
ATOM 5244 O O . GLU A 1 658 ? 29.548 25.110 -27.222 1.00 88.94 658 GLU A O 1
ATOM 5249 N N . TYR A 1 659 ? 31.748 24.703 -27.537 1.00 89.56 659 TYR A N 1
ATOM 5250 C CA . TYR A 1 659 ? 32.160 24.686 -26.126 1.00 89.56 659 TYR A CA 1
ATOM 5251 C C . TYR A 1 659 ? 31.391 23.655 -25.276 1.00 89.56 659 TYR A C 1
ATOM 5253 O O . TYR A 1 659 ? 31.074 23.939 -24.117 1.00 89.56 659 TYR A O 1
ATOM 5261 N N . ASN A 1 660 ? 31.050 22.494 -25.844 1.00 94.12 660 ASN A N 1
ATOM 5262 C CA . ASN A 1 660 ? 30.315 21.429 -25.165 1.00 94.12 660 ASN A CA 1
ATOM 5263 C C . ASN A 1 660 ? 31.228 20.215 -24.879 1.00 94.12 660 ASN A C 1
ATOM 5265 O O . ASN A 1 660 ? 31.420 19.384 -25.767 1.00 94.12 660 ASN A O 1
ATOM 5269 N N . PRO A 1 661 ? 31.768 20.070 -23.651 1.00 94.94 661 PRO A N 1
ATOM 5270 C CA . PRO A 1 661 ? 32.641 18.951 -23.297 1.00 94.94 661 PRO A CA 1
ATOM 5271 C C . PRO A 1 661 ? 32.011 17.566 -23.510 1.00 94.94 661 PRO A C 1
ATOM 5273 O O . PRO A 1 661 ? 32.708 16.642 -23.927 1.00 94.94 661 PRO A O 1
ATOM 5276 N N . ALA A 1 662 ? 30.704 17.417 -23.267 1.00 96.25 662 ALA A N 1
ATOM 5277 C CA . ALA A 1 662 ? 29.996 16.150 -23.447 1.00 96.25 662 ALA A CA 1
ATOM 5278 C C . ALA A 1 662 ? 29.938 15.746 -24.930 1.00 96.25 662 ALA A C 1
ATOM 5280 O O . ALA A 1 662 ? 30.213 14.595 -25.273 1.00 96.25 662 ALA A O 1
ATOM 5281 N N . PHE A 1 663 ? 29.675 16.712 -25.820 1.00 96.50 663 PHE A N 1
ATOM 5282 C CA . PHE A 1 663 ? 29.707 16.493 -27.268 1.00 96.50 663 PHE A CA 1
ATOM 5283 C C . PHE A 1 663 ? 31.096 16.034 -27.738 1.00 96.50 663 PHE A C 1
ATOM 5285 O O . PHE A 1 663 ? 31.202 15.053 -28.473 1.00 96.50 663 PHE A O 1
ATOM 5292 N N . GLU A 1 664 ? 32.164 16.714 -27.312 1.00 96.38 664 GLU A N 1
ATOM 5293 C CA . GLU A 1 664 ? 33.526 16.413 -27.782 1.00 96.38 664 GLU A CA 1
ATOM 5294 C C . GLU A 1 664 ? 34.055 15.073 -27.245 1.00 96.38 664 GLU A C 1
ATOM 5296 O O . GLU A 1 664 ? 34.744 14.348 -27.966 1.00 96.38 664 GLU A O 1
ATOM 5301 N N . ILE A 1 665 ? 33.679 14.681 -26.020 1.00 97.50 665 ILE A N 1
ATOM 5302 C CA . ILE A 1 665 ? 33.942 13.329 -25.501 1.00 97.50 665 ILE A CA 1
ATOM 5303 C C . ILE A 1 665 ? 33.190 12.276 -26.318 1.00 97.50 665 ILE A C 1
ATOM 5305 O O . ILE A 1 665 ? 33.794 11.285 -26.732 1.00 97.50 665 ILE A O 1
ATOM 5309 N N . ALA A 1 666 ? 31.910 12.494 -26.626 1.00 97.50 666 ALA A N 1
ATOM 5310 C CA . ALA A 1 666 ? 31.141 11.562 -27.447 1.00 97.50 666 ALA A CA 1
ATOM 5311 C C . ALA A 1 666 ? 31.697 11.438 -28.879 1.00 97.50 666 ALA A C 1
ATOM 5313 O O . ALA A 1 666 ? 31.752 10.334 -29.422 1.00 97.50 666 ALA A O 1
ATOM 5314 N N . ALA A 1 667 ? 32.169 12.538 -29.473 1.00 96.69 667 ALA A N 1
ATOM 5315 C CA . ALA A 1 667 ? 32.818 12.540 -30.783 1.00 96.69 667 ALA A CA 1
ATOM 5316 C C . ALA A 1 667 ? 34.162 11.791 -30.776 1.00 96.69 667 ALA A C 1
ATOM 5318 O O . ALA A 1 667 ? 34.437 11.002 -31.684 1.00 96.69 667 ALA A O 1
ATOM 5319 N N . ALA A 1 668 ? 34.979 11.976 -29.735 1.00 96.94 668 ALA A N 1
ATOM 5320 C CA . ALA A 1 668 ? 36.243 11.260 -29.593 1.00 96.94 668 ALA A CA 1
ATOM 5321 C C . ALA A 1 668 ? 36.033 9.751 -29.348 1.00 96.94 668 ALA A C 1
ATOM 5323 O O . ALA A 1 668 ? 36.720 8.935 -29.965 1.00 96.94 668 ALA A O 1
ATOM 5324 N N . LEU A 1 669 ? 35.035 9.368 -28.541 1.00 97.50 669 LEU A N 1
ATOM 5325 C CA . LEU A 1 669 ? 34.629 7.968 -28.350 1.00 97.50 669 LEU A CA 1
ATOM 5326 C C . LEU A 1 669 ? 34.066 7.337 -29.636 1.00 97.50 669 LEU A C 1
ATOM 5328 O O . LEU A 1 669 ? 34.363 6.180 -29.922 1.00 97.50 669 LEU A O 1
ATOM 5332 N N . ALA A 1 670 ? 33.299 8.081 -30.442 1.00 96.50 670 ALA A N 1
ATOM 5333 C CA . ALA A 1 670 ? 32.794 7.602 -31.732 1.00 96.50 670 ALA A CA 1
ATOM 5334 C C . ALA A 1 670 ? 33.941 7.270 -32.703 1.00 96.50 670 ALA A C 1
ATOM 5336 O O . ALA A 1 670 ? 33.988 6.172 -33.266 1.00 96.50 670 ALA A O 1
ATOM 5337 N N . ASN A 1 671 ? 34.916 8.179 -32.822 1.00 95.94 671 ASN A N 1
ATOM 5338 C CA . ASN A 1 671 ? 36.133 7.949 -33.599 1.00 95.94 671 ASN A CA 1
ATOM 5339 C C . ASN A 1 671 ? 36.921 6.734 -33.070 1.00 95.94 671 ASN A C 1
ATOM 5341 O O . ASN A 1 671 ? 37.292 5.867 -33.861 1.00 95.94 671 ASN A O 1
ATOM 5345 N N . TYR A 1 672 ? 37.108 6.615 -31.748 1.00 95.31 672 TYR A N 1
ATOM 5346 C CA . TYR A 1 672 ? 37.782 5.471 -31.117 1.00 95.31 672 TYR A CA 1
ATOM 5347 C C . TYR A 1 672 ? 37.110 4.129 -31.441 1.00 95.31 672 TYR A C 1
ATOM 5349 O O . TYR A 1 672 ? 37.769 3.169 -31.840 1.00 95.31 672 TYR A O 1
ATOM 5357 N N . ALA A 1 673 ? 35.782 4.067 -31.315 1.00 93.62 673 ALA A N 1
ATOM 5358 C CA . ALA A 1 673 ? 34.993 2.867 -31.576 1.00 93.62 673 ALA A CA 1
ATOM 5359 C C . ALA A 1 673 ? 34.905 2.499 -33.071 1.00 93.62 673 ALA A C 1
ATOM 5361 O O . ALA A 1 673 ? 34.404 1.424 -33.411 1.00 93.62 673 ALA A O 1
ATOM 5362 N N . GLY A 1 674 ? 35.337 3.385 -33.978 1.00 93.06 674 GLY A N 1
ATOM 5363 C CA . GLY A 1 674 ? 35.083 3.248 -35.412 1.00 93.06 674 GLY A CA 1
ATOM 5364 C C . GLY A 1 674 ? 33.586 3.289 -35.747 1.00 93.06 674 GLY A C 1
ATOM 5365 O O . GLY A 1 674 ? 33.156 2.666 -36.718 1.00 93.06 674 GLY A O 1
ATOM 5366 N N . LEU A 1 675 ? 32.797 3.998 -34.934 1.00 93.44 675 LEU A N 1
ATOM 5367 C CA . LEU A 1 675 ? 31.343 4.102 -35.029 1.00 93.44 675 LEU A CA 1
ATOM 5368 C C . LEU A 1 675 ? 30.904 5.549 -35.308 1.00 93.44 675 LEU A C 1
ATOM 5370 O O . LEU A 1 675 ? 31.659 6.492 -35.076 1.00 93.44 675 LEU A O 1
ATOM 5374 N N . PRO A 1 676 ? 29.682 5.754 -35.820 1.00 94.25 676 PRO A N 1
ATOM 5375 C CA . PRO A 1 676 ? 29.076 7.077 -35.885 1.00 94.25 676 PRO A CA 1
ATOM 5376 C C . PRO A 1 676 ? 28.691 7.641 -34.506 1.00 94.25 676 PRO A C 1
ATOM 5378 O O . PRO A 1 676 ? 28.369 6.892 -33.581 1.00 94.25 676 PRO A O 1
ATOM 5381 N N . LEU A 1 677 ? 28.623 8.975 -34.416 1.00 95.31 677 LEU A N 1
ATOM 5382 C CA . LEU A 1 677 ? 27.998 9.699 -33.303 1.00 95.31 677 LEU A CA 1
ATOM 5383 C C . LEU A 1 677 ? 26.519 9.990 -33.604 1.00 95.31 677 LEU A C 1
ATOM 5385 O O . LEU A 1 677 ? 26.205 10.675 -34.584 1.00 95.31 677 LEU A O 1
ATOM 5389 N N . LEU A 1 678 ? 25.629 9.526 -32.724 1.00 94.44 678 LEU A N 1
ATOM 5390 C CA . LEU A 1 678 ? 24.217 9.900 -32.683 1.00 94.44 678 LEU A CA 1
ATOM 5391 C C . LEU A 1 678 ? 23.955 10.785 -31.457 1.00 94.44 678 LEU A C 1
ATOM 5393 O O . LEU A 1 678 ? 24.198 10.376 -30.327 1.00 94.44 678 LEU A O 1
ATOM 5397 N N . VAL A 1 679 ? 23.424 11.982 -31.676 1.00 94.69 679 VAL A N 1
ATOM 5398 C CA . VAL A 1 679 ? 22.947 12.896 -30.635 1.00 94.69 679 VAL A CA 1
ATOM 5399 C C . VAL A 1 679 ? 21.444 12.699 -30.466 1.00 94.69 679 VAL A C 1
ATOM 5401 O O . VAL A 1 679 ? 20.698 12.848 -31.434 1.00 94.69 679 VAL A O 1
ATOM 5404 N N . ALA A 1 680 ? 20.993 12.394 -29.253 1.00 93.38 680 ALA A N 1
ATOM 5405 C CA . ALA A 1 680 ? 19.581 12.298 -28.900 1.00 93.38 680 ALA A CA 1
ATOM 5406 C C . ALA A 1 680 ? 19.208 13.384 -27.883 1.00 93.38 680 ALA A C 1
ATOM 5408 O O . ALA A 1 680 ? 19.772 13.447 -26.792 1.00 93.38 680 ALA A O 1
ATOM 5409 N N . CYS A 1 681 ? 18.234 14.220 -28.235 1.00 93.44 681 CYS A N 1
ATOM 5410 C CA . CYS A 1 681 ? 17.586 15.171 -27.343 1.00 93.44 681 CYS A CA 1
ATOM 5411 C C . CYS A 1 681 ? 16.201 14.624 -26.976 1.00 93.44 681 CYS A C 1
ATOM 5413 O O . CYS A 1 681 ? 15.313 14.530 -27.827 1.00 93.44 681 CYS A O 1
ATOM 5415 N N . VAL A 1 682 ? 16.036 14.233 -25.714 1.00 92.00 682 VAL A N 1
ATOM 5416 C CA . VAL A 1 682 ? 14.765 13.738 -25.173 1.00 92.00 682 VAL A CA 1
ATOM 5417 C C . VAL A 1 682 ? 14.092 14.887 -24.433 1.00 92.00 682 VAL A C 1
ATOM 5419 O O . VAL A 1 682 ? 14.602 15.346 -23.413 1.00 92.00 682 VAL A O 1
ATOM 5422 N N . VAL A 1 683 ? 12.963 15.367 -24.953 1.00 90.56 683 VAL A N 1
ATOM 5423 C CA . VAL A 1 683 ? 12.163 16.414 -24.308 1.00 90.56 683 VAL A CA 1
ATOM 5424 C C . VAL A 1 683 ? 11.105 15.748 -23.442 1.00 90.56 683 VAL A C 1
ATOM 5426 O O . VAL A 1 683 ? 10.089 15.260 -23.936 1.00 90.56 683 VAL A O 1
ATOM 5429 N N . ASP A 1 684 ? 11.386 15.702 -22.144 1.00 88.81 684 ASP A N 1
ATOM 5430 C CA . ASP A 1 684 ? 10.543 15.046 -21.152 1.00 88.81 684 ASP A CA 1
ATOM 5431 C C . ASP A 1 684 ? 9.314 15.889 -20.780 1.00 88.81 684 ASP A C 1
ATOM 5433 O O . ASP A 1 684 ? 9.435 16.961 -20.180 1.00 88.81 684 ASP A O 1
ATOM 5437 N N . MET A 1 685 ? 8.119 15.385 -21.099 1.00 87.62 685 MET A N 1
ATOM 5438 C CA . MET A 1 685 ? 6.867 16.090 -20.830 1.00 87.62 685 MET A CA 1
ATOM 5439 C C . MET A 1 685 ? 6.494 16.124 -19.339 1.00 87.62 685 MET A C 1
ATOM 5441 O O . MET A 1 685 ? 5.754 17.027 -18.940 1.00 87.62 685 MET A O 1
ATOM 5445 N N . ASN A 1 686 ? 7.060 15.256 -18.485 1.00 85.12 686 ASN A N 1
ATOM 5446 C CA . ASN A 1 686 ? 6.937 15.372 -17.022 1.00 85.12 686 ASN A CA 1
ATOM 5447 C C . ASN A 1 686 ? 7.506 16.722 -16.544 1.00 85.12 686 ASN A C 1
ATOM 5449 O O . ASN A 1 686 ? 6.830 17.497 -15.865 1.00 85.12 686 ASN A O 1
ATOM 5453 N N . ASN A 1 687 ? 8.704 17.062 -17.026 1.00 81.19 687 ASN A N 1
ATOM 5454 C CA . ASN A 1 687 ? 9.405 18.329 -16.781 1.00 81.19 687 ASN A CA 1
ATOM 5455 C C . ASN A 1 687 ? 8.691 19.568 -17.376 1.00 81.19 687 ASN A C 1
ATOM 5457 O O . ASN A 1 687 ? 9.072 20.708 -17.083 1.00 81.19 687 ASN A O 1
ATOM 5461 N N . PHE A 1 688 ? 7.674 19.369 -18.224 1.00 82.69 688 PHE A N 1
ATOM 5462 C CA . PHE A 1 688 ? 6.896 20.422 -18.883 1.00 82.69 688 PHE A CA 1
ATOM 5463 C C . PHE A 1 688 ? 5.461 20.581 -18.356 1.00 82.69 688 PHE A C 1
ATOM 5465 O O . PHE A 1 688 ? 4.825 21.568 -18.717 1.00 82.69 688 PHE A O 1
ATOM 5472 N N . GLN A 1 689 ? 4.958 19.722 -17.458 1.00 81.81 689 GLN A N 1
ATOM 5473 C CA . GLN A 1 689 ? 3.584 19.826 -16.928 1.00 81.81 689 GLN A CA 1
ATOM 5474 C C . GLN A 1 689 ? 3.257 21.198 -16.315 1.00 81.81 689 GLN A C 1
ATOM 5476 O O . GLN A 1 689 ? 2.147 21.710 -16.465 1.00 81.81 689 GLN A O 1
ATOM 5481 N N . THR A 1 690 ? 4.221 21.822 -15.633 1.00 77.75 690 THR A N 1
ATOM 5482 C CA . THR A 1 690 ? 4.054 23.167 -15.066 1.00 77.75 690 THR A CA 1
ATOM 5483 C C . THR A 1 690 ? 4.285 24.278 -16.087 1.00 77.75 690 THR A C 1
ATOM 5485 O O . THR A 1 690 ? 3.779 25.376 -15.881 1.00 77.75 690 THR A O 1
ATOM 5488 N N . ARG A 1 691 ? 4.998 24.021 -17.193 1.00 85.81 691 ARG A N 1
ATOM 5489 C CA . ARG A 1 691 ? 5.493 25.026 -18.151 1.00 85.81 691 ARG A CA 1
ATOM 5490 C C . ARG A 1 691 ? 4.430 25.414 -19.187 1.00 85.81 691 ARG A C 1
ATOM 5492 O O . ARG A 1 691 ? 3.745 24.575 -19.758 1.00 85.81 691 ARG A O 1
ATOM 5499 N N . SER A 1 692 ? 4.338 26.703 -19.524 1.00 84.62 692 SER A N 1
ATOM 5500 C CA . SER A 1 692 ? 3.478 27.173 -20.631 1.00 84.62 692 SER A CA 1
ATOM 5501 C C . SER A 1 692 ? 4.125 27.065 -22.023 1.00 84.62 692 SER A C 1
ATOM 5503 O O . SER A 1 692 ? 5.349 26.954 -22.147 1.00 84.62 692 SER A O 1
ATOM 5505 N N . ARG A 1 693 ? 3.300 27.191 -23.083 1.00 85.31 693 ARG A N 1
ATOM 5506 C CA . ARG A 1 693 ? 3.676 27.135 -24.519 1.00 85.31 693 ARG A CA 1
ATOM 5507 C C . ARG A 1 693 ? 4.960 27.887 -24.888 1.00 85.31 693 ARG A C 1
ATOM 5509 O O . ARG A 1 693 ? 5.707 27.418 -25.742 1.00 85.31 693 ARG A O 1
ATOM 5516 N N . ARG A 1 694 ? 5.243 29.036 -24.254 1.00 85.44 694 ARG A N 1
ATOM 5517 C CA . ARG A 1 694 ? 6.444 29.838 -24.560 1.00 85.44 694 ARG A CA 1
ATOM 5518 C C . ARG A 1 694 ? 7.750 29.076 -24.339 1.00 85.44 694 ARG A C 1
ATOM 5520 O O . ARG A 1 694 ? 8.676 29.281 -25.109 1.00 85.44 694 ARG A O 1
ATOM 5527 N N . HIS A 1 695 ? 7.814 28.194 -23.341 1.00 87.94 695 HIS A N 1
ATOM 5528 C CA . HIS A 1 695 ? 9.014 27.400 -23.064 1.00 87.94 695 HIS A CA 1
ATOM 5529 C C . HIS A 1 695 ? 9.251 26.360 -24.154 1.00 87.94 695 HIS A C 1
ATOM 5531 O O . HIS A 1 695 ? 10.388 26.146 -24.555 1.00 87.94 695 HIS A O 1
ATOM 5537 N N . MET A 1 696 ? 8.170 25.757 -24.656 1.00 88.88 696 MET A N 1
ATOM 5538 C CA . MET A 1 696 ? 8.233 24.776 -25.734 1.00 88.88 696 MET A CA 1
ATOM 5539 C C . MET A 1 696 ? 8.708 25.422 -27.039 1.00 88.88 696 MET A C 1
ATOM 5541 O O . MET A 1 696 ? 9.633 24.925 -27.669 1.00 88.88 696 MET A O 1
ATOM 5545 N N . ILE A 1 697 ? 8.137 26.576 -27.402 1.00 89.56 697 ILE A N 1
ATOM 5546 C CA . ILE A 1 697 ? 8.556 27.340 -28.588 1.00 89.56 697 ILE A CA 1
ATOM 5547 C C . ILE A 1 697 ? 10.019 27.780 -28.463 1.00 89.56 697 ILE A C 1
ATOM 5549 O O . ILE A 1 697 ? 10.806 27.500 -29.358 1.00 89.56 697 ILE A O 1
ATOM 5553 N N . PHE A 1 698 ? 10.403 28.383 -27.334 1.00 90.31 698 PHE A N 1
ATOM 5554 C CA . PHE A 1 698 ? 11.775 28.843 -27.095 1.00 90.31 698 PHE A CA 1
ATOM 5555 C C . PHE A 1 698 ? 12.804 27.698 -27.152 1.00 90.31 698 PHE A C 1
ATOM 5557 O O . PHE A 1 698 ? 13.899 27.872 -27.686 1.00 90.31 698 PHE A O 1
ATOM 5564 N N . LEU A 1 699 ? 12.447 26.510 -26.648 1.00 91.19 699 LEU A N 1
ATOM 5565 C CA . LEU A 1 699 ? 13.279 25.313 -26.769 1.00 91.19 699 LEU A CA 1
ATOM 5566 C C . LEU A 1 699 ? 13.383 24.838 -28.228 1.00 91.19 699 LEU A C 1
ATOM 5568 O O . LEU A 1 699 ? 14.489 24.592 -28.698 1.00 91.19 699 LEU A O 1
ATOM 5572 N N . LEU A 1 700 ? 12.266 24.733 -28.954 1.00 92.56 700 LEU A N 1
ATOM 5573 C CA . LEU A 1 700 ? 12.234 24.285 -30.355 1.00 92.56 700 LEU A CA 1
ATOM 5574 C C . LEU A 1 700 ? 12.984 25.233 -31.307 1.00 92.56 700 LEU A C 1
ATOM 5576 O O . LEU A 1 700 ? 13.651 24.773 -32.237 1.00 92.56 700 LEU A O 1
ATOM 5580 N N . GLU A 1 701 ? 12.911 26.544 -31.064 1.00 92.94 701 GLU A N 1
ATOM 5581 C CA . GLU A 1 701 ? 13.703 27.562 -31.764 1.00 92.94 701 GLU A CA 1
ATOM 5582 C C . GLU A 1 701 ? 15.206 27.293 -31.590 1.00 92.94 701 GLU A C 1
ATOM 5584 O O . GLU A 1 701 ? 15.927 27.189 -32.582 1.00 92.94 701 GLU A O 1
ATOM 5589 N N . GLY A 1 702 ? 15.666 27.082 -30.350 1.00 93.38 702 GLY A N 1
ATOM 5590 C CA . GLY A 1 702 ? 17.060 26.733 -30.059 1.00 93.38 702 GLY A CA 1
ATOM 5591 C C . GLY A 1 702 ? 17.484 25.391 -30.663 1.00 93.38 702 GLY A C 1
ATOM 5592 O O . GLY A 1 702 ? 18.485 25.324 -31.375 1.00 93.38 702 GLY A O 1
ATOM 5593 N N . LEU A 1 703 ? 16.693 24.332 -30.453 1.00 94.12 703 LEU A N 1
ATOM 5594 C CA . LEU A 1 703 ? 16.983 22.987 -30.964 1.00 94.12 703 LEU A CA 1
ATOM 5595 C C . LEU A 1 703 ? 17.036 22.931 -32.495 1.00 94.12 703 LEU A C 1
ATOM 5597 O O . LEU A 1 703 ? 17.788 22.125 -33.034 1.00 94.12 703 LEU A O 1
ATOM 5601 N N . THR A 1 704 ? 16.316 23.807 -33.204 1.00 93.75 704 THR A N 1
ATOM 5602 C CA . THR A 1 704 ? 16.425 23.939 -34.667 1.00 93.75 704 THR A CA 1
ATOM 5603 C C . THR A 1 704 ? 17.833 24.374 -35.096 1.00 93.75 704 THR A C 1
ATOM 5605 O O . THR A 1 704 ? 18.373 23.854 -36.076 1.00 93.75 704 THR A O 1
ATOM 5608 N N . GLU A 1 705 ? 18.462 25.296 -34.360 1.00 94.38 705 GLU A N 1
ATOM 5609 C CA . GLU A 1 705 ? 19.850 25.705 -34.610 1.00 94.38 705 GLU A CA 1
ATOM 5610 C C . GLU A 1 705 ? 20.844 24.620 -34.159 1.00 94.38 705 GLU A C 1
ATOM 5612 O O . GLU A 1 705 ? 21.793 24.316 -34.888 1.00 94.38 705 GLU A O 1
ATOM 5617 N N . THR A 1 706 ? 20.603 23.972 -33.013 1.00 94.12 706 THR A N 1
ATOM 5618 C CA . THR A 1 706 ? 21.421 22.855 -32.500 1.00 94.12 706 THR A CA 1
ATOM 5619 C C . THR A 1 706 ? 21.450 21.669 -33.469 1.00 94.12 706 THR A C 1
ATOM 5621 O O . THR A 1 706 ? 22.519 21.125 -33.751 1.00 94.12 706 THR A O 1
ATOM 5624 N N . GLU A 1 707 ? 20.296 21.290 -34.020 1.00 92.38 707 GLU A N 1
ATOM 5625 C CA . GLU A 1 707 ? 20.144 20.236 -35.026 1.00 92.38 707 GLU A CA 1
ATOM 5626 C C . GLU A 1 707 ? 20.943 20.566 -36.291 1.00 92.38 707 GLU A C 1
ATOM 5628 O O . GLU A 1 707 ? 21.696 19.730 -36.800 1.00 92.38 707 GLU A O 1
ATOM 5633 N N . GLN A 1 708 ? 20.847 21.805 -36.783 1.00 91.38 708 GLN A N 1
ATOM 5634 C CA . GLN A 1 708 ? 21.634 22.248 -37.932 1.00 91.38 708 GLN A CA 1
ATOM 5635 C C . GLN A 1 708 ? 23.142 22.226 -37.629 1.00 91.38 708 GLN A C 1
ATOM 5637 O O . GLN A 1 708 ? 23.931 21.813 -38.483 1.00 91.38 708 GLN A O 1
ATOM 5642 N N . ALA A 1 709 ? 23.557 22.620 -36.423 1.00 92.94 709 ALA A N 1
ATOM 5643 C CA . ALA A 1 709 ? 24.954 22.587 -36.001 1.00 92.94 709 ALA A CA 1
ATOM 5644 C C . ALA A 1 709 ? 25.513 21.152 -35.933 1.00 92.94 709 ALA A C 1
ATOM 5646 O O . ALA A 1 709 ? 26.598 20.906 -36.461 1.00 92.94 709 ALA A O 1
ATOM 5647 N N . CYS A 1 710 ? 24.757 20.195 -35.380 1.00 92.25 710 CYS A N 1
ATOM 5648 C CA . CYS A 1 710 ? 25.125 18.772 -35.352 1.00 92.25 710 CYS A CA 1
ATOM 5649 C C . CYS A 1 710 ? 25.281 18.193 -36.770 1.00 92.25 710 CYS A C 1
ATOM 5651 O O . CYS A 1 710 ? 26.298 17.572 -37.091 1.00 92.25 710 CYS A O 1
ATOM 5653 N N . ASN A 1 711 ? 24.321 18.479 -37.654 1.00 89.00 711 ASN A N 1
ATOM 5654 C CA . ASN A 1 711 ? 24.366 18.046 -39.052 1.00 89.00 711 ASN A CA 1
ATOM 5655 C C . ASN A 1 711 ? 25.569 18.643 -39.814 1.00 89.00 711 ASN A C 1
ATOM 5657 O O . ASN A 1 711 ? 26.205 17.945 -40.604 1.00 89.00 711 ASN A O 1
ATOM 5661 N N . ASN A 1 712 ? 25.928 19.910 -39.561 1.00 90.25 712 ASN A N 1
ATOM 5662 C CA . ASN A 1 712 ? 27.084 20.564 -40.192 1.00 90.25 712 ASN A CA 1
ATOM 5663 C C . ASN A 1 712 ? 28.422 19.881 -39.851 1.00 90.25 712 ASN A C 1
ATOM 5665 O O . ASN A 1 712 ? 29.331 19.872 -40.686 1.00 90.25 712 ASN A O 1
ATOM 5669 N N . VAL A 1 713 ? 28.548 19.307 -38.648 1.00 90.06 713 VAL A N 1
ATOM 5670 C CA . VAL A 1 713 ? 29.758 18.589 -38.207 1.00 90.06 713 VAL A CA 1
ATOM 5671 C C . VAL A 1 713 ? 29.741 17.092 -38.554 1.00 90.06 713 VAL A C 1
ATOM 5673 O O . VAL A 1 713 ? 30.779 16.433 -38.499 1.00 90.06 713 VAL A O 1
ATOM 5676 N N . GLY A 1 714 ? 28.602 16.568 -39.020 1.00 88.94 714 GLY A N 1
ATOM 5677 C CA . GLY A 1 714 ? 28.433 15.174 -39.450 1.00 88.94 714 GLY A CA 1
ATOM 5678 C C . GLY A 1 714 ? 27.977 14.212 -38.349 1.00 88.94 714 GLY A C 1
ATOM 5679 O O . GLY A 1 714 ? 28.104 12.999 -38.523 1.00 88.94 714 GLY A O 1
ATOM 5680 N N . ALA A 1 715 ? 27.464 14.741 -37.235 1.00 91.19 715 ALA A N 1
ATOM 5681 C CA . ALA A 1 715 ? 26.767 13.962 -36.218 1.00 91.19 715 ALA A CA 1
ATOM 5682 C C . ALA A 1 715 ? 25.295 13.797 -36.616 1.00 91.19 715 ALA A C 1
ATOM 5684 O O . ALA A 1 715 ? 24.660 14.753 -37.068 1.00 91.19 715 ALA A O 1
ATOM 5685 N N . GLY A 1 716 ? 24.731 12.606 -36.409 1.00 89.75 716 GLY A N 1
ATOM 5686 C CA . GLY A 1 716 ? 23.283 12.430 -36.522 1.00 89.75 716 GLY A CA 1
ATOM 5687 C C . GLY A 1 716 ? 22.599 13.111 -35.341 1.00 89.75 716 GLY A C 1
ATOM 5688 O O . GLY A 1 716 ? 23.086 12.996 -34.223 1.00 89.75 716 GLY A O 1
ATOM 5689 N N . PHE A 1 717 ? 21.479 13.798 -35.557 1.00 90.44 717 PHE A N 1
ATOM 5690 C CA . PHE A 1 717 ? 20.696 14.418 -34.482 1.00 90.44 717 PHE A CA 1
ATOM 5691 C C . PHE A 1 717 ? 19.273 13.863 -34.465 1.00 90.44 717 PHE A C 1
ATOM 5693 O O . PHE A 1 717 ? 18.661 13.708 -35.521 1.00 90.44 717 PHE A O 1
ATOM 5700 N N . ARG A 1 718 ? 18.729 13.556 -33.289 1.00 88.31 718 ARG A N 1
ATOM 5701 C CA . ARG A 1 718 ? 17.337 13.138 -33.111 1.00 88.31 718 ARG A CA 1
ATOM 5702 C C . ARG A 1 718 ? 16.715 13.836 -31.915 1.00 88.31 718 ARG A C 1
ATOM 5704 O O . ARG A 1 718 ? 17.209 13.713 -30.801 1.00 88.31 718 ARG A O 1
ATOM 5711 N N . MET A 1 719 ? 15.605 14.521 -32.157 1.00 88.88 719 MET A N 1
ATOM 5712 C CA . MET A 1 719 ? 14.714 15.004 -31.114 1.00 88.88 719 MET A CA 1
ATOM 5713 C C . MET A 1 719 ? 13.540 14.033 -30.970 1.00 88.88 719 MET A C 1
ATOM 5715 O O . MET A 1 719 ? 12.969 13.595 -31.969 1.00 88.88 719 MET A O 1
ATOM 5719 N N . VAL A 1 720 ? 13.176 13.706 -29.733 1.00 88.38 720 VAL A N 1
ATOM 5720 C CA . VAL A 1 720 ? 11.964 12.946 -29.406 1.00 88.38 720 VAL A CA 1
ATOM 5721 C C . VAL A 1 720 ? 11.272 13.573 -28.204 1.00 88.38 720 VAL A C 1
ATOM 5723 O O . VAL A 1 720 ? 11.929 14.060 -27.285 1.00 88.38 720 VAL A O 1
ATOM 5726 N N . PHE A 1 721 ? 9.943 13.543 -28.207 1.00 88.12 721 PHE A N 1
ATOM 5727 C CA . PHE A 1 721 ? 9.157 13.835 -27.015 1.00 88.12 721 PHE A CA 1
ATOM 5728 C C . PHE A 1 721 ? 8.972 12.561 -26.204 1.00 88.12 721 PHE A C 1
ATOM 5730 O O . PHE A 1 721 ? 8.678 11.498 -26.757 1.00 88.12 721 PHE A O 1
ATOM 5737 N N . GLU A 1 722 ? 9.133 12.669 -24.894 1.00 87.12 722 GLU A N 1
ATOM 5738 C CA . GLU A 1 722 ? 8.781 11.600 -23.973 1.00 87.12 722 GLU A CA 1
ATOM 5739 C C . GLU A 1 722 ? 7.431 11.890 -23.333 1.00 87.12 722 GLU A C 1
ATOM 5741 O O . GLU A 1 722 ? 7.270 12.987 -22.796 1.00 87.12 722 GLU A O 1
ATOM 5746 N N . PRO A 1 723 ? 6.459 10.962 -23.386 1.00 82.75 723 PRO A N 1
ATOM 5747 C CA . PRO A 1 723 ? 5.203 11.155 -22.684 1.00 82.75 723 PRO A CA 1
ATOM 5748 C C . PRO A 1 723 ? 5.403 11.322 -21.186 1.00 82.75 723 PRO A C 1
ATOM 5750 O O . PRO A 1 723 ? 6.381 10.850 -20.610 1.00 82.75 723 PRO A O 1
ATOM 5753 N N . VAL A 1 724 ? 4.429 11.981 -20.558 1.00 82.06 724 VAL A N 1
ATOM 5754 C CA . VAL A 1 724 ? 4.275 11.936 -19.104 1.00 82.06 724 VAL A CA 1
ATOM 5755 C C . VAL A 1 724 ? 4.267 10.469 -18.666 1.00 82.06 724 VAL A C 1
ATOM 5757 O O . VAL A 1 724 ? 3.431 9.687 -19.123 1.00 82.06 724 VAL A O 1
ATOM 5760 N N . CYS A 1 725 ? 5.211 10.109 -17.803 1.00 77.25 725 CYS A N 1
ATOM 5761 C CA . CYS A 1 725 ? 5.343 8.766 -17.261 1.00 77.25 725 CYS A CA 1
ATOM 5762 C C . CYS A 1 725 ? 4.462 8.674 -16.015 1.00 77.25 725 CYS A C 1
ATOM 5764 O O . CYS A 1 725 ? 4.412 9.611 -15.219 1.00 77.25 725 CYS A O 1
ATOM 5766 N N . GLU A 1 726 ? 3.767 7.555 -15.821 1.00 72.75 726 GLU A N 1
ATOM 5767 C CA . GLU A 1 726 ? 2.848 7.395 -14.684 1.00 72.75 726 GLU A CA 1
ATOM 5768 C C . GLU A 1 726 ? 3.569 7.393 -13.321 1.00 72.75 726 GLU A C 1
ATOM 5770 O O . GLU A 1 726 ? 2.985 7.776 -12.311 1.00 72.75 726 GLU A O 1
ATOM 5775 N N . ASP A 1 727 ? 4.854 7.031 -13.292 1.00 74.06 727 ASP A N 1
ATOM 5776 C CA . ASP A 1 727 ? 5.733 7.125 -12.120 1.00 74.06 727 ASP A CA 1
ATOM 5777 C C . ASP A 1 727 ? 6.416 8.501 -11.958 1.00 74.06 727 ASP A C 1
ATOM 5779 O O . ASP A 1 727 ? 7.156 8.725 -10.998 1.00 74.06 727 ASP A O 1
ATOM 5783 N N . GLY A 1 728 ? 6.175 9.423 -12.894 1.00 79.00 728 GLY A N 1
ATOM 5784 C CA . GLY A 1 728 ? 6.730 10.771 -12.913 1.00 79.00 728 GLY A CA 1
ATOM 5785 C C . GLY A 1 728 ? 8.217 10.872 -13.261 1.00 79.00 728 GLY A C 1
ATOM 5786 O O . GLY A 1 728 ? 8.767 11.957 -13.098 1.00 79.00 728 GLY A O 1
ATOM 5787 N N . ILE A 1 729 ? 8.883 9.808 -13.728 1.00 82.31 729 ILE A N 1
ATOM 5788 C CA . ILE A 1 729 ? 10.309 9.831 -14.098 1.00 82.31 729 ILE A CA 1
ATOM 5789 C C . ILE A 1 729 ? 10.465 9.367 -15.555 1.00 82.31 729 ILE A C 1
ATOM 5791 O O . ILE A 1 729 ? 9.917 8.349 -15.968 1.00 82.31 729 ILE A O 1
ATOM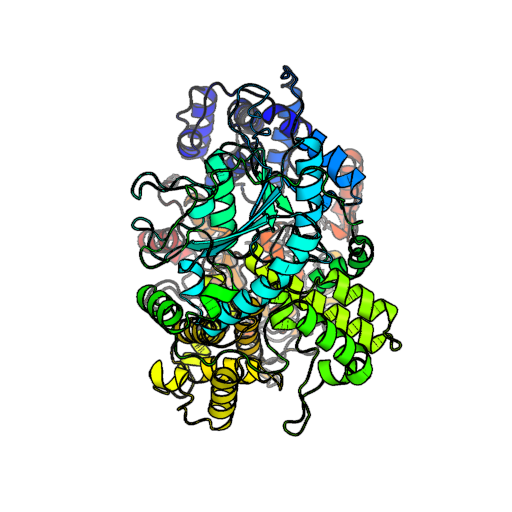 5795 N N . GLY A 1 730 ? 11.243 10.102 -16.351 1.00 84.94 730 GLY A N 1
ATOM 5796 C CA . GLY A 1 730 ? 11.567 9.724 -17.731 1.00 84.94 730 GLY A CA 1
ATOM 5797 C C . GLY A 1 730 ? 12.471 8.482 -17.868 1.00 84.94 730 GLY A C 1
ATOM 5798 O O . GLY A 1 730 ? 12.639 7.691 -16.943 1.00 84.94 730 GLY A O 1
ATOM 5799 N N . GLY A 1 731 ? 13.092 8.322 -19.037 1.00 86.00 731 GLY A N 1
ATOM 5800 C CA . GLY A 1 731 ? 13.936 7.195 -19.446 1.00 86.00 731 GLY A CA 1
ATOM 5801 C C . GLY A 1 731 ? 13.351 6.318 -20.567 1.00 86.00 731 GLY A C 1
ATOM 5802 O O . GLY A 1 731 ? 14.097 5.526 -21.147 1.00 86.00 731 GLY A O 1
ATOM 5803 N N . LEU A 1 732 ? 12.071 6.466 -20.934 1.00 85.50 732 LEU A N 1
ATOM 5804 C CA . LEU A 1 732 ? 11.356 5.599 -21.885 1.00 85.50 732 LEU A CA 1
ATOM 5805 C C . LEU A 1 732 ? 11.981 5.600 -23.288 1.00 85.50 732 LEU A C 1
ATOM 5807 O O . LEU A 1 732 ? 12.153 4.543 -23.893 1.00 85.50 732 LEU A O 1
ATOM 5811 N N . ASN A 1 733 ? 12.356 6.763 -23.823 1.00 87.81 733 ASN A N 1
ATOM 5812 C CA . ASN A 1 733 ? 12.997 6.849 -25.139 1.00 87.81 733 ASN A CA 1
ATOM 5813 C C . ASN A 1 733 ? 14.410 6.258 -25.147 1.00 87.81 733 ASN A C 1
ATOM 5815 O O . ASN A 1 733 ? 14.903 5.846 -26.198 1.00 87.81 733 ASN A O 1
ATOM 5819 N N . LEU A 1 734 ? 15.084 6.235 -23.998 1.00 91.62 734 LEU A N 1
ATOM 5820 C CA . LEU A 1 734 ? 16.465 5.780 -23.884 1.00 91.62 734 LEU A CA 1
ATOM 5821 C C . LEU A 1 734 ? 16.517 4.277 -23.632 1.00 91.62 734 LEU A C 1
ATOM 5823 O O . LEU A 1 734 ? 17.178 3.572 -24.386 1.00 91.62 734 LEU A O 1
ATOM 5827 N N . LEU A 1 735 ? 15.786 3.770 -22.645 1.00 87.69 735 LEU A N 1
ATOM 5828 C CA . LEU A 1 735 ? 15.767 2.347 -22.295 1.00 87.69 735 LEU A CA 1
ATOM 5829 C C . LEU A 1 735 ? 14.835 1.526 -23.199 1.00 87.69 735 LEU A C 1
ATOM 5831 O O . LEU A 1 735 ? 15.109 0.360 -23.487 1.00 87.69 735 LEU A O 1
ATOM 5835 N N . GLY A 1 736 ? 13.790 2.162 -23.729 1.00 81.38 736 GLY A N 1
ATOM 5836 C CA . GLY A 1 736 ? 12.682 1.499 -24.406 1.00 81.38 736 GLY A CA 1
ATOM 5837 C C . GLY A 1 736 ? 11.576 1.130 -23.423 1.00 81.38 736 GLY A C 1
ATOM 5838 O O . GLY A 1 736 ? 11.737 1.239 -22.209 1.00 81.38 736 GLY A O 1
ATOM 5839 N N . SER A 1 737 ? 10.439 0.688 -23.952 1.00 67.69 737 SER A N 1
ATOM 5840 C CA . SER A 1 737 ? 9.361 0.138 -23.137 1.00 67.69 737 SER A CA 1
ATOM 5841 C C . SER A 1 737 ? 9.594 -1.348 -22.882 1.00 67.69 737 SER A C 1
ATOM 5843 O O . SER A 1 737 ? 10.083 -2.078 -23.750 1.00 67.69 737 SER A O 1
ATOM 5845 N N . SER A 1 738 ? 9.188 -1.822 -21.705 1.00 56.00 738 SER A N 1
ATOM 5846 C CA . SER A 1 738 ? 9.197 -3.252 -21.379 1.00 56.00 738 SER A CA 1
ATOM 5847 C C . SER A 1 738 ? 8.346 -4.063 -22.365 1.00 56.00 738 SER A C 1
ATOM 5849 O O . SER A 1 738 ? 8.746 -5.141 -22.791 1.00 56.00 738 SER A O 1
ATOM 5851 N N . ASP A 1 739 ? 7.222 -3.518 -22.837 1.00 47.91 739 ASP A N 1
ATOM 5852 C CA . ASP A 1 739 ? 6.365 -4.188 -23.821 1.00 47.91 739 ASP A CA 1
ATOM 5853 C C . ASP A 1 739 ? 6.950 -4.260 -25.256 1.00 47.91 739 ASP A C 1
ATOM 5855 O O . ASP A 1 739 ? 6.395 -4.953 -26.117 1.00 47.91 739 ASP A O 1
ATOM 5859 N N . GLY A 1 740 ? 8.075 -3.583 -25.522 1.00 56.38 740 GLY A N 1
ATOM 5860 C CA . GLY A 1 740 ? 8.736 -3.518 -26.827 1.00 56.38 740 GLY A CA 1
ATOM 5861 C C . GLY A 1 740 ? 8.076 -2.593 -27.860 1.00 56.38 740 GLY A C 1
ATOM 5862 O O . GLY A 1 740 ? 8.541 -2.544 -29.000 1.00 56.38 740 GLY A O 1
ATOM 5863 N N . ALA A 1 741 ? 7.020 -1.850 -27.504 1.00 56.22 741 ALA A N 1
ATOM 5864 C CA . ALA A 1 741 ? 6.385 -0.854 -28.376 1.00 56.22 741 ALA A CA 1
ATOM 5865 C C . ALA A 1 741 ? 7.295 0.355 -28.684 1.00 56.22 741 ALA A C 1
ATOM 5867 O O . ALA A 1 741 ? 7.203 0.957 -29.762 1.00 56.22 741 ALA A O 1
ATOM 5868 N N . VAL A 1 742 ? 8.199 0.688 -27.758 1.00 67.75 742 VAL A N 1
ATOM 5869 C CA . VAL A 1 742 ? 9.255 1.696 -27.898 1.00 67.75 742 VAL A CA 1
ATOM 5870 C C . VAL A 1 742 ? 10.607 0.994 -27.840 1.00 67.75 742 VAL A C 1
ATOM 5872 O O . VAL A 1 742 ? 10.982 0.441 -26.809 1.00 67.75 742 VAL A O 1
ATOM 5875 N N . SER A 1 743 ? 11.377 1.044 -28.927 1.00 78.88 743 SER A N 1
ATOM 5876 C CA . SER A 1 743 ? 12.773 0.602 -28.902 1.00 78.88 743 SER A CA 1
ATOM 5877 C C . SER A 1 743 ? 13.661 1.751 -28.418 1.00 78.88 743 SER A C 1
ATOM 5879 O O . SER A 1 743 ? 13.647 2.837 -29.000 1.00 78.88 743 SER A O 1
ATOM 5881 N N . GLY A 1 744 ? 14.398 1.534 -27.329 1.00 87.06 744 GLY A N 1
ATOM 5882 C CA . GLY A 1 744 ? 15.212 2.572 -26.697 1.00 87.06 744 GLY A CA 1
ATOM 5883 C C . GLY A 1 744 ? 16.529 2.853 -27.420 1.00 87.06 744 GLY A C 1
ATOM 5884 O O . GLY A 1 744 ? 17.175 1.926 -27.918 1.00 87.06 744 GLY A O 1
ATOM 5885 N N . PHE A 1 745 ? 16.985 4.109 -27.421 1.00 90.31 745 PHE A N 1
ATOM 5886 C CA . PHE A 1 745 ? 18.291 4.485 -27.986 1.00 90.31 745 PHE A CA 1
ATOM 5887 C C . PHE A 1 745 ? 19.486 3.776 -27.321 1.00 90.31 745 PHE A C 1
ATOM 5889 O O . PHE A 1 745 ? 20.492 3.534 -27.989 1.00 90.31 745 PHE A O 1
ATOM 5896 N N . ALA A 1 746 ? 19.387 3.401 -26.044 1.00 91.44 746 ALA A N 1
ATOM 5897 C CA . ALA A 1 746 ? 20.421 2.668 -25.318 1.00 91.44 746 ALA A CA 1
ATOM 5898 C C . ALA A 1 746 ? 20.648 1.259 -25.884 1.00 91.44 746 ALA A C 1
ATOM 5900 O O . ALA A 1 746 ? 21.781 0.788 -25.862 1.00 91.44 746 ALA A O 1
ATOM 5901 N N . SER A 1 747 ? 19.620 0.605 -26.441 1.00 86.94 747 SER A N 1
ATOM 5902 C CA . SER A 1 747 ? 19.687 -0.797 -26.903 1.00 86.94 747 SER A CA 1
ATOM 5903 C C . SER A 1 747 ? 20.747 -1.064 -27.984 1.00 86.94 747 SER A C 1
ATOM 5905 O O . SER A 1 747 ? 21.261 -2.175 -28.090 1.00 86.94 747 SER A O 1
ATOM 5907 N N . LYS A 1 748 ? 21.101 -0.033 -28.761 1.00 89.38 748 LYS A N 1
ATOM 5908 C CA . LYS A 1 748 ? 22.118 -0.062 -29.826 1.00 89.38 748 LYS A CA 1
ATOM 5909 C C . LYS A 1 748 ? 23.322 0.841 -29.540 1.00 89.38 748 LYS A C 1
ATOM 5911 O O . LYS A 1 748 ? 24.201 0.980 -30.394 1.00 89.38 748 LYS A O 1
ATOM 5916 N N . ALA A 1 749 ? 23.369 1.458 -28.360 1.00 93.62 749 ALA A N 1
ATOM 5917 C CA . ALA A 1 749 ? 24.487 2.290 -27.949 1.00 93.62 749 ALA A CA 1
ATOM 5918 C C . ALA A 1 749 ? 25.702 1.420 -27.590 1.00 93.62 749 ALA A C 1
ATOM 5920 O O . ALA A 1 749 ? 25.595 0.422 -26.868 1.00 93.62 749 ALA A O 1
ATOM 5921 N N . TRP A 1 750 ? 26.864 1.830 -28.092 1.00 95.88 750 TRP A N 1
ATOM 5922 C CA . TRP A 1 750 ? 28.174 1.315 -27.695 1.00 95.88 750 TRP A CA 1
ATOM 5923 C C . TRP A 1 750 ? 28.524 1.773 -26.275 1.00 95.88 750 TRP A C 1
ATOM 5925 O O . TRP A 1 750 ? 28.861 0.956 -25.424 1.00 95.88 750 TRP A O 1
ATOM 5935 N N . ALA A 1 751 ? 28.348 3.069 -26.028 1.00 97.44 751 ALA A N 1
ATOM 5936 C CA . ALA A 1 751 ? 28.292 3.720 -24.726 1.00 97.44 751 ALA A CA 1
ATOM 5937 C C . ALA A 1 751 ? 27.373 4.947 -24.853 1.00 97.44 751 ALA A C 1
ATOM 5939 O O . ALA A 1 751 ? 27.123 5.424 -25.971 1.00 97.44 751 ALA A O 1
ATOM 5940 N N . ILE A 1 752 ? 26.890 5.457 -23.722 1.00 98.19 752 ILE A N 1
ATOM 5941 C CA . ILE A 1 752 ? 26.119 6.700 -23.638 1.00 98.19 752 ILE A CA 1
ATOM 5942 C C . ILE A 1 752 ? 26.988 7.765 -22.973 1.00 98.19 752 ILE A C 1
ATOM 5944 O O . ILE A 1 752 ? 27.579 7.518 -21.928 1.00 98.19 752 ILE A O 1
ATOM 5948 N N . VAL A 1 753 ? 27.031 8.958 -23.551 1.00 98.38 753 VAL A N 1
ATOM 5949 C CA . VAL A 1 753 ? 27.539 10.175 -22.911 1.00 98.38 753 VAL A CA 1
ATOM 5950 C C . VAL A 1 753 ? 26.341 11.069 -22.587 1.00 98.38 753 VAL A C 1
ATOM 5952 O O . VAL A 1 753 ? 25.423 11.154 -23.401 1.00 98.38 753 VAL A O 1
ATOM 5955 N N . THR A 1 754 ? 26.321 11.731 -21.432 1.00 97.81 754 THR A N 1
ATOM 5956 C CA . THR A 1 754 ? 25.263 12.679 -21.032 1.00 97.81 754 THR A CA 1
ATOM 5957 C C . THR A 1 754 ? 25.842 13.932 -20.381 1.00 97.81 754 THR A C 1
ATOM 5959 O O . THR A 1 754 ? 26.919 13.896 -19.786 1.00 97.81 754 THR A O 1
ATOM 5962 N N . ASP A 1 755 ? 25.110 15.046 -20.464 1.00 95.88 755 ASP A N 1
ATOM 5963 C CA . ASP A 1 755 ? 25.383 16.212 -19.619 1.00 95.88 755 ASP A CA 1
ATOM 5964 C C . ASP A 1 755 ? 25.112 15.883 -18.143 1.00 95.88 755 ASP A C 1
ATOM 5966 O O . ASP A 1 755 ? 24.188 15.121 -17.836 1.00 95.88 755 ASP A O 1
ATOM 5970 N N . LYS A 1 756 ? 25.863 16.518 -17.236 1.00 93.88 756 LYS A N 1
ATOM 5971 C CA . LYS A 1 756 ? 25.643 16.443 -15.787 1.00 93.88 756 LYS A CA 1
ATOM 5972 C C . LYS A 1 756 ? 24.336 17.135 -15.344 1.00 93.88 756 LYS A C 1
ATOM 5974 O O . LYS A 1 756 ? 24.190 18.347 -15.539 1.00 93.88 756 LYS A O 1
ATOM 5979 N N . PRO A 1 757 ? 23.386 16.417 -14.715 1.00 91.81 757 PRO A N 1
ATOM 5980 C CA . PRO A 1 757 ? 22.168 16.997 -14.151 1.00 91.81 757 PRO A CA 1
ATOM 5981 C C . PRO A 1 757 ? 22.397 17.671 -12.786 1.00 91.81 757 PRO A C 1
ATOM 5983 O O . PRO A 1 757 ? 23.121 17.180 -11.920 1.00 91.81 757 PRO A O 1
ATOM 5986 N N . HIS A 1 758 ? 21.689 18.777 -12.536 1.00 87.50 758 HIS A N 1
ATOM 5987 C CA . HIS A 1 758 ? 21.652 19.430 -11.215 1.00 87.50 758 HIS A CA 1
ATOM 5988 C C . HIS A 1 758 ? 20.263 19.427 -10.569 1.00 87.50 758 HIS A C 1
ATOM 5990 O O . HIS A 1 758 ? 20.157 19.487 -9.339 1.00 87.50 758 HIS A O 1
ATOM 5996 N N . MET A 1 759 ? 19.192 19.373 -11.368 1.00 87.19 759 MET A N 1
ATOM 5997 C CA . MET A 1 759 ? 17.834 19.241 -10.840 1.00 87.19 759 MET A CA 1
ATOM 5998 C C . MET A 1 759 ? 17.618 17.815 -10.344 1.00 87.19 759 MET A C 1
ATOM 6000 O O . MET A 1 759 ? 18.218 16.875 -10.859 1.00 87.19 759 MET A O 1
ATOM 6004 N N . ARG A 1 760 ? 16.762 17.657 -9.328 1.00 86.56 760 ARG A N 1
ATOM 6005 C CA . ARG A 1 760 ? 16.436 16.332 -8.786 1.00 86.56 760 ARG A CA 1
ATOM 6006 C C . ARG A 1 760 ? 15.858 15.428 -9.875 1.00 86.56 760 ARG A C 1
ATOM 6008 O O . ARG A 1 760 ? 16.397 14.362 -10.100 1.00 86.56 760 ARG A O 1
ATOM 6015 N N . HIS A 1 761 ? 14.828 15.903 -10.569 1.00 88.00 761 HIS A N 1
ATOM 6016 C CA . HIS A 1 761 ? 14.156 15.167 -11.639 1.00 88.00 761 HIS A CA 1
ATOM 6017 C C . HIS A 1 761 ? 15.141 14.634 -12.689 1.00 88.00 761 HIS A C 1
ATOM 6019 O O . HIS A 1 761 ? 15.190 13.438 -12.945 1.00 88.00 761 HIS A O 1
ATOM 6025 N N . ASP A 1 762 ? 16.008 15.504 -13.213 1.00 89.06 762 ASP A N 1
ATOM 6026 C CA . ASP A 1 762 ? 17.004 15.122 -14.218 1.00 89.06 762 ASP A CA 1
ATOM 6027 C C . ASP A 1 762 ? 18.030 14.100 -13.678 1.00 89.06 762 ASP A C 1
ATOM 6029 O O . ASP A 1 762 ? 18.467 13.227 -14.427 1.00 89.06 762 ASP A O 1
ATOM 6033 N N . ARG A 1 763 ? 18.396 14.165 -12.383 1.00 91.44 763 ARG A N 1
ATOM 6034 C CA . ARG A 1 763 ? 19.219 13.128 -11.727 1.00 91.44 763 ARG A CA 1
ATOM 6035 C C . ARG A 1 763 ? 18.484 11.798 -11.637 1.00 91.44 763 ARG A C 1
ATOM 6037 O O . ARG A 1 763 ? 19.069 10.784 -11.994 1.00 91.44 763 ARG A O 1
ATOM 6044 N N . ASP A 1 764 ? 17.226 11.817 -11.206 1.00 92.31 764 ASP A N 1
ATOM 6045 C CA . ASP A 1 764 ? 16.407 10.617 -11.025 1.00 92.31 764 ASP A CA 1
ATOM 6046 C C . ASP A 1 764 ? 16.233 9.875 -12.386 1.00 92.31 764 ASP A C 1
ATOM 6048 O O . ASP A 1 764 ? 16.280 8.643 -12.436 1.00 92.31 764 ASP A O 1
ATOM 6052 N N . ILE A 1 765 ? 16.160 10.602 -13.519 1.00 92.06 765 ILE A N 1
ATOM 6053 C CA . ILE A 1 765 ? 16.222 10.011 -14.878 1.00 92.06 765 ILE A CA 1
ATOM 6054 C C . ILE A 1 765 ? 17.620 9.461 -15.199 1.00 92.06 765 ILE A C 1
ATOM 6056 O O . ILE A 1 765 ? 17.737 8.343 -15.699 1.00 92.06 765 ILE A O 1
ATOM 6060 N N . VAL A 1 766 ? 18.687 10.232 -14.965 1.00 93.94 766 VAL A N 1
ATOM 6061 C CA . VAL A 1 766 ? 20.064 9.812 -15.287 1.00 93.94 766 VAL A CA 1
ATOM 6062 C C . VAL A 1 766 ? 20.472 8.563 -14.499 1.00 93.94 766 VAL A C 1
ATOM 6064 O O . VAL A 1 766 ? 21.074 7.660 -15.077 1.00 93.94 766 VAL A O 1
ATOM 6067 N N . GLU A 1 767 ? 20.085 8.454 -13.227 1.00 93.31 767 GLU A N 1
ATOM 6068 C CA . GLU A 1 767 ? 20.301 7.272 -12.384 1.00 93.31 767 GLU A CA 1
ATOM 6069 C C . GLU A 1 767 ? 19.578 6.040 -12.950 1.00 93.31 767 GLU A C 1
ATOM 6071 O O . GLU A 1 767 ? 20.197 4.993 -13.163 1.00 93.31 767 GLU A O 1
ATOM 6076 N N . ARG A 1 768 ? 18.296 6.184 -13.309 1.00 92.00 768 ARG A N 1
ATOM 6077 C CA . ARG A 1 768 ? 17.509 5.137 -13.978 1.00 92.00 768 ARG A CA 1
ATOM 6078 C C . ARG A 1 768 ? 18.132 4.686 -15.297 1.00 92.00 768 ARG A C 1
ATOM 6080 O O . ARG A 1 768 ? 18.243 3.485 -15.545 1.00 92.00 768 ARG A O 1
ATOM 6087 N N . VAL A 1 769 ? 18.536 5.628 -16.149 1.00 92.62 769 VAL A N 1
ATOM 6088 C CA . VAL A 1 769 ? 19.179 5.319 -17.434 1.00 92.62 769 VAL A CA 1
ATOM 6089 C C . VAL A 1 769 ? 20.523 4.632 -17.200 1.00 92.62 769 VAL A C 1
ATOM 6091 O O . VAL A 1 769 ? 20.808 3.643 -17.867 1.00 92.62 769 VAL A O 1
ATOM 6094 N N . SER A 1 770 ? 21.312 5.080 -16.221 1.00 93.75 770 SER A N 1
ATOM 6095 C CA . SER A 1 770 ? 22.580 4.447 -15.842 1.00 93.75 770 SER A CA 1
ATOM 6096 C C . SER A 1 770 ? 22.401 2.986 -15.420 1.00 93.75 770 SER A C 1
ATOM 6098 O O . SER A 1 770 ? 23.132 2.113 -15.894 1.00 93.75 770 SER A O 1
ATOM 6100 N N . ALA A 1 771 ? 21.388 2.701 -14.596 1.00 89.75 771 ALA A N 1
ATOM 6101 C CA . ALA A 1 771 ? 21.063 1.346 -14.159 1.00 89.75 771 ALA A CA 1
ATOM 6102 C C . ALA A 1 771 ? 20.554 0.452 -15.308 1.00 89.75 771 ALA A C 1
ATOM 6104 O O . ALA A 1 771 ? 20.921 -0.719 -15.386 1.00 89.75 771 ALA A O 1
ATOM 6105 N N . GLY A 1 772 ? 19.725 0.994 -16.210 1.00 85.69 772 GLY A N 1
ATOM 6106 C CA . GLY A 1 772 ? 19.053 0.228 -17.267 1.00 85.69 772 GLY A CA 1
ATOM 6107 C C . GLY A 1 772 ? 19.768 0.149 -18.623 1.00 85.69 772 GLY A C 1
ATOM 6108 O O . GLY A 1 772 ? 19.365 -0.649 -19.466 1.00 85.69 772 GLY A O 1
ATOM 6109 N N . ALA A 1 773 ? 20.796 0.963 -18.891 1.00 88.69 773 ALA A N 1
ATOM 6110 C CA . ALA A 1 773 ? 21.349 1.116 -20.246 1.00 88.69 773 ALA A CA 1
ATOM 6111 C C . ALA A 1 773 ? 22.032 -0.140 -20.820 1.00 88.69 773 ALA A C 1
ATOM 6113 O O . ALA A 1 773 ? 22.182 -0.245 -22.043 1.00 88.69 773 ALA A O 1
ATOM 6114 N N . GLY A 1 774 ? 22.502 -1.059 -19.966 1.00 89.19 774 GLY A N 1
ATOM 6115 C CA . GLY A 1 774 ? 23.259 -2.259 -20.357 1.00 89.19 774 GLY A CA 1
ATOM 6116 C C . GLY A 1 774 ? 24.594 -1.969 -21.065 1.00 89.19 774 GLY A C 1
ATOM 6117 O O . GLY A 1 774 ? 25.106 -2.821 -21.790 1.00 89.19 774 GLY A O 1
ATOM 6118 N N . CYS A 1 775 ? 25.124 -0.754 -20.914 1.00 93.75 775 CYS A N 1
ATOM 6119 C CA . CYS A 1 775 ? 26.416 -0.290 -21.419 1.00 93.75 775 CYS A CA 1
ATOM 6120 C C . CYS A 1 775 ? 26.930 0.869 -20.552 1.00 93.75 775 CYS A C 1
ATOM 6122 O O . CYS A 1 775 ? 26.167 1.440 -19.767 1.00 93.75 775 CYS A O 1
ATOM 6124 N N . ALA A 1 776 ? 28.210 1.217 -20.700 1.00 97.38 776 ALA A N 1
ATOM 6125 C CA . ALA A 1 776 ? 28.819 2.347 -20.007 1.00 97.38 776 ALA A CA 1
ATOM 6126 C C . ALA A 1 776 ? 28.008 3.641 -20.200 1.00 97.38 776 ALA A C 1
ATOM 6128 O O . ALA A 1 776 ? 27.738 4.046 -21.336 1.00 97.38 776 ALA A O 1
ATOM 6129 N N . VAL A 1 777 ? 27.669 4.306 -19.092 1.00 98.00 777 VAL A N 1
ATOM 6130 C CA . VAL A 1 777 ? 27.100 5.661 -19.090 1.00 98.00 777 VAL A CA 1
ATOM 6131 C C . VAL A 1 777 ? 28.121 6.629 -18.498 1.00 98.00 777 VAL A C 1
ATOM 6133 O O . VAL A 1 777 ? 28.574 6.463 -17.367 1.00 98.00 777 VAL A O 1
ATOM 6136 N N . VAL A 1 778 ? 28.494 7.634 -19.287 1.00 97.75 778 VAL A N 1
ATOM 6137 C CA . VAL A 1 778 ? 29.522 8.630 -18.981 1.00 97.75 778 VAL A CA 1
ATOM 6138 C C . VAL A 1 778 ? 28.863 9.997 -18.812 1.00 97.75 778 VAL A C 1
ATOM 6140 O O . VAL A 1 778 ? 28.339 10.575 -19.763 1.00 97.75 778 VAL A O 1
ATOM 6143 N N . GLU A 1 779 ? 28.898 10.527 -17.599 1.00 96.88 779 GLU A N 1
ATOM 6144 C CA . GLU A 1 779 ? 28.483 11.891 -17.279 1.00 96.88 779 GLU A CA 1
ATOM 6145 C C . GLU A 1 779 ? 29.622 12.872 -17.565 1.00 96.88 779 GLU A C 1
ATOM 6147 O O . GLU A 1 779 ? 30.779 12.592 -17.239 1.00 96.88 779 GLU A O 1
ATOM 6152 N N . VAL A 1 780 ? 29.302 14.036 -18.138 1.00 96.31 780 VAL A N 1
ATOM 6153 C CA . VAL A 1 780 ? 30.269 15.118 -18.359 1.00 96.31 780 VAL A CA 1
ATOM 6154 C C . VAL A 1 780 ? 29.704 16.475 -17.916 1.00 96.31 780 VAL 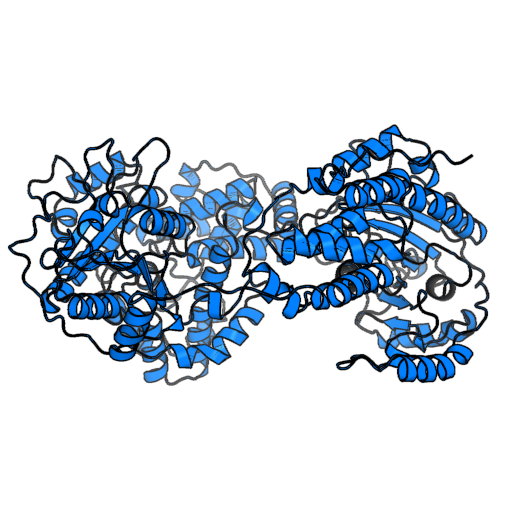A C 1
ATOM 6156 O O . VAL A 1 780 ? 28.645 16.920 -18.364 1.00 96.31 780 VAL A O 1
ATOM 6159 N N . GLU A 1 781 ? 30.443 17.178 -17.056 1.00 93.44 781 GLU A N 1
ATOM 6160 C CA . GLU A 1 781 ? 30.115 18.530 -16.588 1.00 93.44 781 GLU A CA 1
ATOM 6161 C C . GLU A 1 781 ? 30.418 19.600 -17.656 1.00 93.44 781 GLU A C 1
ATOM 6163 O O . GLU A 1 781 ? 31.572 19.989 -17.869 1.00 93.44 781 GLU A O 1
ATOM 6168 N N . GLY A 1 782 ? 29.363 20.097 -18.311 1.00 89.69 782 GLY A N 1
ATOM 6169 C CA . GLY A 1 782 ? 29.409 21.143 -19.342 1.00 89.69 782 GLY A CA 1
ATOM 6170 C C . GLY A 1 782 ? 28.586 22.410 -19.051 1.00 89.69 782 GLY A C 1
ATOM 6171 O O . GLY A 1 782 ? 28.534 23.302 -19.907 1.00 89.69 782 GLY A O 1
ATOM 6172 N N . ARG A 1 783 ? 27.936 22.507 -17.881 1.00 87.88 783 ARG A N 1
ATOM 6173 C CA . ARG A 1 783 ? 27.115 23.656 -17.452 1.00 87.88 783 ARG A CA 1
ATOM 6174 C C . ARG A 1 783 ? 27.873 24.594 -16.517 1.00 87.88 783 ARG A C 1
ATOM 6176 O O . ARG A 1 783 ? 27.674 25.807 -16.588 1.00 87.88 783 ARG A O 1
ATOM 6183 N N . LEU A 1 784 ? 28.744 24.054 -15.668 1.00 88.62 784 LEU A N 1
ATOM 6184 C CA . LEU A 1 784 ? 29.548 24.814 -14.715 1.00 88.62 784 LEU A CA 1
ATOM 6185 C C . LEU A 1 784 ? 30.971 25.052 -15.231 1.00 88.62 784 LEU A C 1
ATOM 6187 O O . LEU A 1 784 ? 31.607 24.180 -15.832 1.00 88.62 784 LEU A O 1
ATOM 6191 N N . LEU A 1 785 ? 31.496 26.254 -14.956 1.00 88.12 785 LEU A N 1
ATOM 6192 C CA . LEU A 1 785 ? 32.889 26.580 -15.271 1.00 88.12 785 LEU A CA 1
ATOM 6193 C C . LEU A 1 785 ? 33.834 25.662 -14.489 1.00 88.12 785 LEU A C 1
ATOM 6195 O O . LEU A 1 785 ? 34.689 25.032 -15.096 1.00 88.12 785 LEU A O 1
ATOM 6199 N N . VAL A 1 786 ? 33.630 25.553 -13.175 1.00 89.50 786 VAL A N 1
ATOM 6200 C CA . VAL A 1 786 ? 34.346 24.638 -12.277 1.00 89.50 786 VAL A CA 1
ATOM 6201 C C . VAL A 1 786 ? 33.341 23.580 -11.794 1.00 89.50 786 VAL A C 1
ATOM 6203 O O . VAL A 1 786 ? 32.305 23.986 -11.262 1.00 89.50 786 VAL A O 1
ATOM 6206 N N . PRO A 1 787 ? 33.590 22.268 -11.975 1.00 90.12 787 PRO A N 1
ATOM 6207 C CA . PRO A 1 787 ? 32.699 21.223 -11.465 1.00 90.12 787 PRO A CA 1
ATOM 6208 C C . PRO A 1 787 ? 32.628 21.236 -9.932 1.00 90.12 787 PRO A C 1
ATOM 6210 O O . PRO A 1 787 ? 33.640 21.461 -9.262 1.00 90.12 787 PRO A O 1
ATOM 6213 N N . LEU A 1 788 ? 31.441 20.978 -9.371 1.00 85.19 788 LEU A N 1
ATOM 6214 C CA . LEU A 1 788 ? 31.203 21.093 -7.924 1.00 85.19 788 LEU A CA 1
ATOM 6215 C C . LEU A 1 788 ? 32.066 20.128 -7.111 1.00 85.19 788 LEU A C 1
ATOM 6217 O O . LEU A 1 788 ? 32.564 20.511 -6.056 1.00 85.19 788 LEU A O 1
ATOM 6221 N N . GLU A 1 789 ? 32.292 18.917 -7.613 1.00 84.62 789 GLU A N 1
ATOM 6222 C CA . GLU A 1 789 ? 33.073 17.879 -6.938 1.00 84.62 789 GLU A CA 1
ATOM 6223 C C . GLU A 1 789 ? 34.552 18.261 -6.818 1.00 84.62 789 GLU A C 1
ATOM 6225 O O . GLU A 1 789 ? 35.208 17.921 -5.837 1.00 84.62 789 GLU A O 1
ATOM 6230 N N . VAL A 1 790 ? 35.077 19.035 -7.771 1.00 84.00 790 VAL A N 1
ATOM 6231 C CA . VAL A 1 790 ? 36.459 19.533 -7.715 1.00 84.00 790 VAL A CA 1
ATOM 6232 C C . VAL A 1 790 ? 36.571 20.647 -6.666 1.00 84.00 790 VAL A C 1
ATOM 6234 O O . VAL A 1 790 ? 37.619 20.800 -6.041 1.00 84.00 790 VAL A O 1
ATOM 6237 N N . SER A 1 791 ? 35.502 21.424 -6.445 1.00 76.81 791 SER A N 1
ATOM 6238 C CA . SER A 1 791 ? 35.465 22.479 -5.422 1.00 76.81 791 SER A CA 1
ATOM 6239 C C . SER A 1 791 ? 35.164 21.951 -4.014 1.00 76.81 791 SER A C 1
ATOM 6241 O O . SER A 1 791 ? 35.766 22.425 -3.056 1.00 76.81 791 SER A O 1
ATOM 6243 N N . PHE A 1 792 ? 34.252 20.988 -3.861 1.00 77.31 792 PHE A N 1
ATOM 6244 C CA . PHE A 1 792 ? 33.697 20.601 -2.554 1.00 77.31 792 PHE A CA 1
ATOM 6245 C C . PHE A 1 792 ? 33.797 19.105 -2.226 1.00 77.31 792 PHE A C 1
ATOM 6247 O O . PHE A 1 792 ? 33.410 18.705 -1.130 1.00 77.31 792 PHE A O 1
ATOM 6254 N N . GLY A 1 793 ? 34.341 18.284 -3.128 1.00 74.81 793 GLY A N 1
ATOM 6255 C CA . GLY A 1 793 ? 34.280 16.826 -3.024 1.00 74.81 793 GLY A CA 1
ATOM 6256 C C . GLY A 1 793 ? 32.872 16.280 -3.279 1.00 74.81 793 GLY A C 1
ATOM 6257 O O . GLY A 1 793 ? 31.973 16.997 -3.711 1.00 74.81 793 GLY A O 1
ATOM 6258 N N . GLU A 1 794 ? 32.676 14.995 -2.987 1.00 67.69 794 GLU A N 1
ATOM 6259 C CA . GLU A 1 794 ? 31.408 14.281 -3.220 1.00 67.69 794 GLU A CA 1
ATOM 6260 C C . GLU A 1 794 ? 30.260 14.731 -2.289 1.00 67.69 794 GLU A C 1
ATOM 6262 O O . GLU A 1 794 ? 29.094 14.461 -2.567 1.00 67.69 794 GLU A O 1
ATOM 6267 N N . SER A 1 795 ? 30.560 15.424 -1.182 1.00 65.19 795 SER A N 1
ATOM 6268 C CA . SER A 1 795 ? 29.565 15.836 -0.181 1.00 65.19 795 SER A CA 1
ATOM 6269 C C . SER A 1 795 ? 29.946 17.136 0.531 1.00 65.19 795 SER A C 1
ATOM 6271 O O . SER A 1 795 ? 31.059 17.258 1.044 1.00 65.19 795 SER A O 1
ATOM 6273 N N . CYS A 1 796 ? 28.997 18.068 0.658 1.00 61.44 796 CYS A N 1
ATOM 6274 C CA . CYS A 1 796 ? 29.185 19.347 1.347 1.00 61.44 796 CYS A CA 1
ATOM 6275 C C . CYS A 1 796 ? 28.095 19.565 2.415 1.00 61.44 796 CYS A C 1
ATOM 6277 O O . CYS A 1 796 ? 26.998 20.029 2.107 1.00 61.44 796 CYS A O 1
ATOM 6279 N N . ASP A 1 797 ? 28.398 19.237 3.676 1.00 59.66 797 ASP A N 1
ATOM 6280 C CA . ASP A 1 797 ? 27.454 19.366 4.806 1.00 59.66 797 ASP A CA 1
ATOM 6281 C C . ASP A 1 797 ? 27.222 20.821 5.258 1.00 59.66 797 ASP A C 1
ATOM 6283 O O . ASP A 1 797 ? 26.222 21.133 5.908 1.00 59.66 797 ASP A O 1
ATOM 6287 N N . VAL A 1 798 ? 28.163 21.719 4.951 1.00 62.56 798 VAL A N 1
ATOM 6288 C CA . VAL A 1 798 ? 28.142 23.129 5.358 1.00 62.56 798 VAL A CA 1
ATOM 6289 C C . VAL A 1 798 ? 28.498 23.991 4.156 1.00 62.56 798 VAL A C 1
ATOM 6291 O O . VAL A 1 798 ? 29.632 23.960 3.684 1.00 62.56 798 VAL A O 1
ATOM 6294 N N . LEU A 1 799 ? 27.532 24.780 3.680 1.00 64.00 799 LEU A N 1
ATOM 6295 C CA . LEU A 1 799 ? 27.765 25.742 2.605 1.00 64.00 799 LEU A CA 1
ATOM 6296 C C . LEU A 1 799 ? 28.802 26.794 3.055 1.00 64.00 799 LEU A C 1
ATOM 6298 O O . LEU A 1 799 ? 28.617 27.379 4.128 1.00 64.00 799 LEU A O 1
ATOM 6302 N N . PRO A 1 800 ? 29.858 27.060 2.262 1.00 68.12 800 PRO A N 1
ATOM 6303 C CA . PRO A 1 800 ? 30.868 28.069 2.585 1.00 68.12 800 PRO A CA 1
ATOM 6304 C C . PRO A 1 800 ? 30.273 29.482 2.579 1.00 68.12 800 PRO A C 1
ATOM 6306 O O . PRO A 1 800 ? 29.286 29.750 1.881 1.00 68.12 800 PRO A O 1
ATOM 6309 N N . GLU A 1 801 ? 30.897 30.426 3.290 1.00 76.00 801 GLU A N 1
ATOM 6310 C CA . GLU A 1 801 ? 30.509 31.832 3.133 1.00 76.00 801 GLU A CA 1
ATOM 6311 C C . GLU A 1 801 ? 30.832 32.324 1.712 1.00 76.00 801 GLU A C 1
ATOM 6313 O O . GLU A 1 801 ? 31.781 31.875 1.067 1.00 76.00 801 GLU A O 1
ATOM 6318 N N . THR A 1 802 ? 30.062 33.294 1.204 1.00 76.31 802 THR A N 1
ATOM 6319 C CA . THR A 1 802 ? 30.203 33.786 -0.180 1.00 76.31 802 THR A CA 1
ATOM 6320 C C . THR A 1 802 ? 31.626 34.253 -0.511 1.00 76.31 802 THR A C 1
ATOM 6322 O O . THR A 1 802 ? 32.072 34.097 -1.643 1.00 76.31 802 THR A O 1
ATOM 6325 N N . SER A 1 803 ? 32.366 34.799 0.458 1.00 78.38 803 SER A N 1
ATOM 6326 C CA . SER A 1 803 ? 33.776 35.167 0.281 1.00 78.38 803 SER A CA 1
ATOM 6327 C C . SER A 1 803 ? 34.700 33.961 0.097 1.00 78.38 803 SER A C 1
ATOM 6329 O O . SER A 1 803 ? 35.579 34.010 -0.759 1.00 78.38 803 SER A O 1
ATOM 6331 N N . GLU A 1 804 ? 34.486 32.884 0.854 1.00 78.69 804 GLU A N 1
ATOM 6332 C CA . GLU A 1 804 ? 35.283 31.652 0.780 1.00 78.69 804 GLU A CA 1
ATOM 6333 C C . GLU A 1 804 ? 35.013 30.918 -0.538 1.00 78.69 804 GLU A C 1
ATOM 6335 O O . GLU A 1 804 ? 35.947 30.506 -1.226 1.00 78.69 804 GLU A O 1
ATOM 6340 N N . PHE A 1 805 ? 33.738 30.853 -0.946 1.00 82.44 805 PHE A N 1
ATOM 6341 C CA . PHE A 1 805 ? 33.329 30.352 -2.260 1.00 82.44 805 PHE A CA 1
ATOM 6342 C C . PHE A 1 805 ? 34.052 31.087 -3.398 1.00 82.44 805 PHE A C 1
ATOM 6344 O O . PHE A 1 805 ? 34.599 30.453 -4.297 1.00 82.44 805 PHE A O 1
ATOM 6351 N N . MET A 1 806 ? 34.075 32.425 -3.361 1.00 81.62 806 MET A N 1
ATOM 6352 C CA . MET A 1 806 ? 34.672 33.240 -4.425 1.00 81.62 806 MET A CA 1
ATOM 6353 C C . MET A 1 806 ? 36.200 33.113 -4.497 1.00 81.62 806 MET A C 1
ATOM 6355 O O . MET A 1 806 ? 36.751 33.151 -5.597 1.00 81.62 806 MET A O 1
ATOM 6359 N N . GLU A 1 807 ? 36.887 32.949 -3.362 1.00 82.50 807 GLU A N 1
ATOM 6360 C CA . GLU A 1 807 ? 38.336 32.702 -3.331 1.00 82.50 807 GLU A CA 1
ATOM 6361 C C . GLU A 1 807 ? 38.678 31.324 -3.918 1.00 82.50 807 GLU A C 1
ATOM 6363 O O . GLU A 1 807 ? 39.543 31.214 -4.790 1.00 82.50 807 GLU A O 1
ATOM 6368 N N . LEU A 1 808 ? 37.946 30.285 -3.505 1.00 79.94 808 LEU A N 1
ATOM 6369 C CA . LEU A 1 808 ? 38.123 28.920 -3.997 1.00 79.94 808 LEU A CA 1
ATOM 6370 C C . LEU A 1 808 ? 37.830 28.813 -5.501 1.00 79.94 808 LEU A C 1
ATOM 6372 O O . LEU A 1 808 ? 38.673 28.345 -6.265 1.00 79.94 808 LEU A O 1
ATOM 6376 N N . PHE A 1 809 ? 36.677 29.325 -5.940 1.00 84.69 809 PHE A N 1
ATOM 6377 C CA . PHE A 1 809 ? 36.288 29.374 -7.350 1.00 84.69 809 PHE A CA 1
ATOM 6378 C C . PHE A 1 809 ? 37.322 30.129 -8.195 1.00 84.69 809 PHE A C 1
ATOM 6380 O O . PHE A 1 809 ? 37.706 29.658 -9.265 1.00 84.69 809 PHE A O 1
ATOM 6387 N N . GLY A 1 810 ? 37.823 31.268 -7.701 1.00 83.75 810 GLY A N 1
ATOM 6388 C CA . GLY A 1 810 ? 38.825 32.081 -8.391 1.00 83.75 810 GLY A CA 1
ATOM 6389 C C . GLY A 1 810 ? 40.146 31.349 -8.644 1.00 83.75 810 GLY A C 1
ATOM 6390 O O . GLY A 1 810 ? 40.692 31.456 -9.738 1.00 83.75 810 GLY A O 1
ATOM 6391 N N . HIS A 1 811 ? 40.637 30.563 -7.681 1.00 85.06 811 HIS A N 1
ATOM 6392 C CA . HIS A 1 811 ? 41.860 29.766 -7.854 1.00 85.06 811 HIS A CA 1
ATOM 6393 C C . HIS A 1 811 ? 41.710 28.610 -8.856 1.00 85.06 811 HIS A C 1
ATOM 6395 O O . HIS A 1 811 ? 42.704 28.158 -9.423 1.00 85.06 811 HIS A O 1
ATOM 6401 N N . MET A 1 812 ? 40.487 28.122 -9.066 1.00 87.00 812 MET A N 1
ATOM 6402 C CA . MET A 1 812 ? 40.204 26.961 -9.914 1.00 87.00 812 MET A CA 1
ATOM 6403 C C . MET A 1 812 ? 39.779 27.347 -11.333 1.00 87.00 812 MET A C 1
ATOM 6405 O O . MET A 1 812 ? 40.079 26.622 -12.281 1.00 87.00 812 MET A O 1
ATOM 6409 N N . ALA A 1 813 ? 39.104 28.488 -11.496 1.00 87.56 813 ALA A N 1
ATOM 6410 C CA . ALA A 1 813 ? 38.541 28.939 -12.766 1.00 87.56 813 ALA A CA 1
ATOM 6411 C C . ALA A 1 813 ? 39.579 28.998 -13.900 1.00 87.56 813 ALA A C 1
ATOM 6413 O O . ALA A 1 813 ? 39.274 28.571 -15.011 1.00 87.56 813 ALA A O 1
ATOM 6414 N N . ASP A 1 814 ? 40.811 29.437 -13.622 1.00 87.38 814 ASP A N 1
ATOM 6415 C CA . ASP A 1 814 ? 41.900 29.503 -14.611 1.00 87.38 814 ASP A CA 1
ATOM 6416 C C . ASP A 1 814 ? 42.265 28.132 -15.209 1.00 87.38 814 ASP A C 1
ATOM 6418 O O . ASP A 1 814 ? 42.676 28.059 -16.368 1.00 87.38 814 ASP A O 1
ATOM 6422 N N . HIS A 1 815 ? 42.102 27.033 -14.457 1.00 89.38 815 HIS A N 1
ATOM 6423 C CA . HIS A 1 815 ? 42.321 25.690 -14.997 1.00 89.38 815 HIS A CA 1
ATOM 6424 C C . HIS A 1 815 ? 41.253 25.335 -16.036 1.00 89.38 815 HIS A C 1
ATOM 6426 O O . HIS A 1 815 ? 41.572 24.715 -17.045 1.00 89.38 815 HIS A O 1
ATOM 6432 N N . PHE A 1 816 ? 40.000 25.715 -15.796 1.00 88.94 816 PHE A N 1
ATOM 6433 C CA . PHE A 1 816 ? 38.849 25.306 -16.599 1.00 88.94 816 PHE A CA 1
ATOM 6434 C C . PHE A 1 816 ? 38.439 26.319 -17.678 1.00 88.94 816 PHE A C 1
ATOM 6436 O O . PHE A 1 816 ? 37.637 25.997 -18.554 1.00 88.94 816 PHE A O 1
ATOM 6443 N N . LEU A 1 817 ? 38.992 27.536 -17.657 1.00 87.19 817 LEU A N 1
ATOM 6444 C CA . LEU A 1 817 ? 38.770 28.578 -18.662 1.00 87.19 817 LEU A CA 1
ATOM 6445 C C . LEU A 1 817 ? 39.606 28.319 -19.933 1.00 87.19 817 LEU A C 1
ATOM 6447 O O . LEU A 1 817 ? 40.368 29.172 -20.396 1.00 87.19 817 LEU A O 1
ATOM 6451 N N . LYS A 1 818 ? 39.472 27.118 -20.502 1.00 82.50 818 LYS A N 1
ATOM 6452 C CA . LYS A 1 818 ? 40.121 26.715 -21.755 1.00 82.50 818 LYS A CA 1
ATOM 6453 C C . LYS A 1 818 ? 39.154 26.834 -22.931 1.00 82.50 818 LYS A C 1
ATOM 6455 O O . LYS A 1 818 ? 37.934 26.770 -22.787 1.00 82.50 818 LYS A O 1
ATOM 6460 N N . ARG A 1 819 ? 39.712 26.985 -24.133 1.00 80.06 819 ARG A N 1
ATOM 6461 C CA . ARG A 1 819 ? 38.950 26.798 -25.368 1.00 80.06 819 ARG A CA 1
ATOM 6462 C C . ARG A 1 819 ? 38.925 25.311 -25.690 1.00 80.06 819 ARG A C 1
ATOM 6464 O O . ARG A 1 819 ? 39.977 24.750 -25.974 1.00 80.06 819 ARG A O 1
ATOM 6471 N N . VAL A 1 820 ? 37.737 24.716 -25.685 1.00 80.94 820 VAL A N 1
ATOM 6472 C CA . VAL A 1 820 ? 37.533 23.368 -26.221 1.00 80.94 820 VAL A CA 1
ATOM 6473 C C . VAL A 1 820 ? 37.547 23.474 -27.750 1.00 80.94 820 VAL A C 1
ATOM 6475 O O . VAL A 1 820 ? 36.820 24.294 -28.319 1.00 80.94 820 VAL A O 1
ATOM 6478 N N . GLU A 1 821 ? 38.431 22.725 -28.409 1.00 82.44 821 GLU A N 1
ATOM 6479 C CA . GLU A 1 821 ? 38.477 22.634 -29.872 1.00 82.44 821 GLU A CA 1
ATOM 6480 C C . GLU A 1 821 ? 37.632 21.453 -30.355 1.00 82.44 821 GLU A C 1
ATOM 6482 O O . GLU A 1 821 ? 37.447 20.476 -29.638 1.00 82.44 821 GLU A O 1
ATOM 6487 N N . HIS A 1 822 ? 37.094 21.565 -31.568 1.00 88.88 822 HIS A N 1
ATOM 6488 C CA . HIS A 1 822 ? 36.118 20.608 -32.074 1.00 88.88 822 HIS A CA 1
ATOM 6489 C C . HIS A 1 822 ? 36.781 19.352 -32.657 1.00 88.88 822 HIS A C 1
ATOM 6491 O O . HIS A 1 822 ? 37.616 19.458 -33.563 1.00 88.88 822 HIS A O 1
ATOM 6497 N N . VAL A 1 823 ? 36.371 18.173 -32.188 1.00 92.31 823 VAL A N 1
ATOM 6498 C CA . VAL A 1 823 ? 36.850 16.867 -32.648 1.00 92.31 823 VAL A CA 1
ATOM 6499 C C . VAL A 1 823 ? 36.185 16.517 -33.986 1.00 92.31 823 VAL A C 1
ATOM 6501 O O . VAL A 1 823 ? 34.975 16.291 -34.040 1.00 92.31 823 VAL A O 1
ATOM 6504 N N . PRO A 1 824 ? 36.937 16.429 -35.100 1.00 91.44 824 PRO A N 1
ATOM 6505 C CA . PRO A 1 824 ? 36.351 16.095 -36.390 1.00 91.44 824 PRO A CA 1
ATOM 6506 C C . PRO A 1 824 ? 35.916 14.623 -36.431 1.00 91.44 824 PRO A C 1
ATOM 6508 O O . PRO A 1 824 ? 36.733 13.720 -36.252 1.00 91.44 824 PRO A O 1
ATOM 6511 N N . LEU A 1 825 ? 34.639 14.375 -36.729 1.00 92.12 825 LEU A N 1
ATOM 6512 C CA . LEU A 1 825 ? 34.102 13.020 -36.892 1.00 92.12 825 LEU A CA 1
ATOM 6513 C C . LEU A 1 825 ? 34.630 12.344 -38.167 1.00 92.12 825 LEU A C 1
ATOM 6515 O O . LEU A 1 825 ? 34.468 12.865 -39.281 1.00 92.12 825 LEU A O 1
ATOM 6519 N N . GLU A 1 826 ? 35.213 11.155 -37.997 1.00 88.81 826 GLU A N 1
ATOM 6520 C CA . GLU A 1 826 ? 35.698 10.295 -39.082 1.00 88.81 826 GLU A CA 1
ATOM 6521 C C . GLU A 1 826 ? 34.540 9.550 -39.764 1.00 88.81 826 GLU A C 1
ATOM 6523 O O . GLU A 1 826 ? 34.422 9.565 -40.992 1.00 88.81 826 GLU A O 1
ATOM 6528 N N . ASN A 1 827 ? 33.634 8.967 -38.969 1.00 83.12 827 ASN A N 1
ATOM 6529 C CA . ASN A 1 827 ? 32.435 8.274 -39.443 1.00 83.12 827 ASN A CA 1
ATOM 6530 C C . ASN A 1 827 ? 31.208 9.182 -39.332 1.00 83.12 827 ASN A C 1
ATOM 6532 O O . ASN A 1 827 ? 30.599 9.316 -38.272 1.00 83.12 827 ASN A O 1
ATOM 6536 N N . ARG A 1 828 ? 30.835 9.811 -40.447 1.00 79.25 828 ARG A N 1
ATOM 6537 C CA . ARG A 1 828 ? 29.710 10.752 -40.497 1.00 79.25 828 ARG A CA 1
ATOM 6538 C C . ARG A 1 828 ? 28.389 10.037 -40.740 1.00 79.25 828 ARG A C 1
ATOM 6540 O O . ARG A 1 828 ? 28.249 9.337 -41.745 1.00 79.25 828 ARG A O 1
ATOM 6547 N N . LEU A 1 829 ? 27.394 10.307 -39.898 1.00 68.19 829 LEU A N 1
ATOM 6548 C CA . LEU A 1 829 ? 26.003 10.076 -40.277 1.00 68.19 829 LEU A CA 1
ATOM 6549 C C . LEU A 1 829 ? 25.574 11.217 -41.196 1.00 68.19 829 LEU A C 1
ATOM 6551 O O . LEU A 1 829 ? 25.757 12.392 -40.884 1.00 68.19 829 LEU A O 1
ATOM 6555 N N . GLY A 1 830 ? 25.029 10.866 -42.358 1.00 53.88 830 GLY A N 1
ATOM 6556 C CA . GLY A 1 830 ? 24.374 11.849 -43.213 1.00 53.88 830 GLY A CA 1
ATOM 6557 C C . GLY A 1 830 ? 23.065 12.333 -42.587 1.00 53.88 830 GLY A C 1
ATOM 6558 O O . GLY A 1 830 ? 22.478 11.645 -41.753 1.00 53.88 830 GLY A O 1
ATOM 6559 N N . VAL A 1 831 ? 22.572 13.474 -43.076 1.00 51.50 831 VAL A N 1
ATOM 6560 C CA . VAL A 1 831 ? 21.273 14.075 -42.703 1.00 51.50 831 VAL A CA 1
ATOM 6561 C C . VAL A 1 831 ? 20.115 13.057 -42.789 1.00 51.50 831 VAL A C 1
ATOM 6563 O O . VAL A 1 831 ? 19.157 13.122 -42.023 1.00 51.50 831 VAL A O 1
ATOM 6566 N N . ASP A 1 832 ? 20.243 12.061 -43.672 1.00 45.50 832 ASP A N 1
ATOM 6567 C CA . ASP A 1 832 ? 19.258 11.003 -43.913 1.00 45.50 832 ASP A CA 1
ATOM 6568 C C . ASP A 1 832 ? 19.342 9.778 -42.969 1.00 45.50 832 ASP A C 1
ATOM 6570 O O . ASP A 1 832 ? 18.568 8.839 -43.163 1.00 45.50 832 ASP A O 1
ATOM 6574 N N . TYR A 1 833 ? 20.239 9.717 -41.965 1.00 59.19 833 TYR A N 1
ATOM 6575 C CA . TYR A 1 833 ? 20.255 8.575 -41.027 1.00 59.19 833 TYR A CA 1
ATOM 6576 C C . TYR A 1 833 ? 19.019 8.599 -40.127 1.00 59.19 833 TYR A C 1
ATOM 6578 O O . TYR A 1 833 ? 18.997 9.215 -39.060 1.00 59.19 833 TYR A O 1
ATOM 6586 N N . LYS A 1 834 ? 17.970 7.906 -40.565 1.00 53.81 834 LYS A N 1
ATOM 6587 C CA . LYS A 1 834 ? 16.814 7.606 -39.738 1.00 53.81 834 LYS A CA 1
ATOM 6588 C C . LYS A 1 834 ? 17.107 6.381 -38.885 1.00 53.81 834 LYS A C 1
ATOM 6590 O O . LYS A 1 834 ? 17.238 5.272 -39.393 1.00 53.81 834 LYS A O 1
ATOM 6595 N N . ALA A 1 835 ? 17.147 6.593 -37.573 1.00 56.34 835 ALA A N 1
ATOM 6596 C CA . ALA A 1 835 ? 17.011 5.540 -36.575 1.00 56.34 835 ALA A CA 1
ATOM 6597 C C . ALA A 1 835 ? 15.560 5.005 -36.571 1.00 56.34 835 ALA A C 1
ATOM 6599 O O . ALA A 1 835 ? 14.827 5.155 -35.594 1.00 56.34 835 ALA A O 1
ATOM 6600 N N . ASP A 1 836 ? 15.115 4.466 -37.712 1.00 57.00 836 ASP A N 1
ATOM 6601 C CA . ASP A 1 836 ? 13.731 4.065 -37.959 1.00 57.00 836 ASP A CA 1
ATOM 6602 C C . ASP A 1 836 ? 13.294 3.001 -36.939 1.00 57.00 836 ASP A C 1
ATOM 6604 O O . ASP A 1 836 ? 13.788 1.874 -36.933 1.00 57.00 836 ASP A O 1
ATOM 6608 N N . GLY A 1 837 ? 12.354 3.379 -36.068 1.00 64.81 837 GLY A N 1
ATOM 6609 C CA . GLY A 1 837 ? 11.806 2.521 -35.014 1.00 64.81 837 GLY A CA 1
ATOM 6610 C C . GLY A 1 837 ? 12.363 2.757 -33.606 1.00 64.81 837 GLY A C 1
ATOM 6611 O O . GLY A 1 837 ? 11.814 2.176 -32.672 1.00 64.81 837 GLY A O 1
ATOM 6612 N N . LEU A 1 838 ? 13.378 3.613 -33.426 1.00 74.94 838 LEU A N 1
ATOM 6613 C CA . LEU A 1 838 ? 13.806 4.048 -32.091 1.00 74.94 838 LEU A CA 1
ATOM 6614 C C . LEU A 1 838 ? 12.960 5.227 -31.592 1.00 74.94 838 LEU A C 1
ATOM 6616 O O . LEU A 1 838 ? 12.575 6.103 -32.371 1.00 74.94 838 LEU A O 1
ATOM 6620 N N . GLY A 1 839 ? 12.696 5.250 -30.287 1.00 72.94 839 GLY A N 1
ATOM 6621 C CA . GLY A 1 839 ? 11.922 6.295 -29.622 1.00 72.94 839 GLY A CA 1
ATOM 6622 C C . GLY A 1 839 ? 10.399 6.196 -29.794 1.00 72.94 839 GLY A C 1
ATOM 6623 O O . GLY A 1 839 ? 9.846 5.477 -30.645 1.00 72.94 839 GLY A O 1
ATOM 6624 N N . TYR A 1 840 ? 9.712 6.924 -28.920 1.00 74.62 840 TYR A N 1
ATOM 6625 C CA . TYR A 1 840 ? 8.263 7.058 -28.876 1.00 74.62 840 TYR A CA 1
ATOM 6626 C C . TYR A 1 840 ? 7.744 7.821 -30.107 1.00 74.62 840 TYR A C 1
ATOM 6628 O O . TYR A 1 840 ? 8.442 8.652 -30.691 1.00 74.62 840 TYR A O 1
ATOM 6636 N N . ALA A 1 841 ? 6.516 7.518 -30.524 1.00 70.50 841 ALA A N 1
ATOM 6637 C CA . ALA A 1 841 ? 5.829 8.202 -31.615 1.00 70.50 841 ALA A CA 1
ATOM 6638 C C . ALA A 1 841 ? 4.518 8.782 -31.081 1.00 70.50 841 ALA A C 1
ATOM 6640 O O . ALA A 1 841 ? 3.751 8.064 -30.443 1.00 70.50 841 ALA A O 1
ATOM 6641 N N . TYR A 1 842 ? 4.269 10.064 -31.347 1.00 64.19 842 TYR A N 1
ATOM 6642 C CA . TYR A 1 842 ? 3.079 10.760 -30.864 1.00 64.19 842 TYR A CA 1
ATOM 6643 C C . TYR A 1 842 ? 1.924 10.671 -31.862 1.00 64.19 842 TYR A C 1
ATOM 6645 O O . TYR A 1 842 ? 2.077 11.042 -33.030 1.00 64.19 842 TYR A O 1
ATOM 6653 N N . GLY A 1 843 ? 0.758 10.243 -31.373 1.00 58.72 843 GLY A N 1
ATOM 6654 C CA . GLY A 1 843 ? -0.468 10.082 -32.153 1.00 58.72 843 GLY A CA 1
ATOM 6655 C C . GLY A 1 843 ? -0.673 8.677 -32.738 1.00 58.72 843 GLY A C 1
ATOM 6656 O O . GLY A 1 843 ? 0.101 7.751 -32.507 1.00 58.72 843 GLY A O 1
ATOM 6657 N N . VAL A 1 844 ? -1.767 8.514 -33.490 1.00 42.06 844 VAL A N 1
ATOM 6658 C CA . VAL A 1 844 ? -2.217 7.210 -34.029 1.00 42.06 844 VAL A CA 1
ATOM 6659 C C . VAL A 1 844 ? -1.440 6.785 -35.286 1.00 42.06 844 VAL A C 1
ATOM 6661 O O . VAL A 1 844 ? -1.336 5.593 -35.574 1.00 42.06 844 VAL A O 1
ATOM 6664 N N . ASP A 1 845 ? -0.867 7.746 -36.012 1.00 51.28 845 ASP A N 1
ATOM 6665 C CA . ASP A 1 845 ? -0.049 7.514 -37.201 1.00 51.28 845 ASP A CA 1
ATOM 6666 C C . ASP A 1 845 ? 1.430 7.767 -36.883 1.00 51.28 845 ASP A C 1
ATOM 6668 O O . ASP A 1 845 ? 1.789 8.788 -36.299 1.00 51.28 845 ASP A O 1
ATOM 6672 N N . ALA A 1 846 ? 2.312 6.866 -37.325 1.00 59.25 846 ALA A N 1
ATOM 6673 C CA . ALA A 1 846 ? 3.760 6.919 -37.073 1.00 59.25 846 ALA A CA 1
ATOM 6674 C C . ALA A 1 846 ? 4.505 8.054 -37.821 1.00 59.25 846 ALA A C 1
ATOM 6676 O O . ALA A 1 846 ? 5.713 7.970 -38.032 1.00 59.25 846 ALA A O 1
ATOM 6677 N N . GLU A 1 847 ? 3.794 9.098 -38.249 1.00 65.75 847 GLU A N 1
ATOM 6678 C CA . GLU A 1 847 ? 4.292 10.208 -39.065 1.00 65.75 847 GLU A CA 1
ATOM 6679 C C . GLU A 1 847 ? 5.194 11.166 -38.274 1.00 65.75 847 GLU A C 1
ATOM 6681 O O . GLU A 1 847 ? 6.181 11.648 -38.822 1.00 65.75 847 GLU A O 1
ATOM 6686 N N . THR A 1 848 ? 4.919 11.377 -36.980 1.00 69.38 848 THR A N 1
ATOM 6687 C CA . THR A 1 848 ? 5.727 12.226 -36.076 1.00 69.38 848 THR A CA 1
ATOM 6688 C C . THR A 1 848 ? 7.061 11.589 -35.664 1.00 69.38 848 THR A C 1
ATOM 6690 O O . THR A 1 848 ? 7.937 12.259 -35.109 1.00 69.38 848 THR A O 1
ATOM 6693 N N . ARG A 1 849 ? 7.247 10.287 -35.933 1.00 67.62 849 ARG A N 1
ATOM 6694 C CA . ARG A 1 849 ? 8.444 9.526 -35.554 1.00 67.62 849 ARG A CA 1
ATOM 6695 C C . ARG A 1 849 ? 9.647 9.984 -36.383 1.00 67.62 849 ARG A C 1
ATOM 6697 O O . ARG A 1 849 ? 9.830 9.574 -37.528 1.00 67.62 849 ARG A O 1
ATOM 6704 N N . GLY A 1 850 ? 10.493 10.808 -35.769 1.00 70.62 850 GLY A N 1
ATOM 6705 C CA . GLY A 1 850 ? 11.691 11.369 -36.394 1.00 70.62 850 GLY A CA 1
ATOM 6706 C C . GLY A 1 850 ? 11.496 12.739 -37.049 1.00 70.62 850 GLY A C 1
ATOM 6707 O O . GLY A 1 850 ? 12.298 13.084 -37.914 1.00 70.62 850 GLY A O 1
ATOM 6708 N N . TRP A 1 851 ? 10.469 13.499 -36.651 1.00 84.38 851 TRP A N 1
ATOM 6709 C CA . TRP A 1 851 ? 10.376 14.934 -36.947 1.00 84.38 851 TRP A CA 1
ATOM 6710 C C . TRP A 1 851 ? 11.555 15.713 -36.347 1.00 84.38 851 TRP A C 1
ATOM 6712 O O . TRP A 1 851 ? 11.965 15.479 -35.208 1.00 84.38 851 TRP A O 1
ATOM 6722 N N . SER A 1 852 ? 12.059 16.673 -37.116 1.00 87.00 852 SER A N 1
ATOM 6723 C CA . SER A 1 852 ? 13.013 17.699 -36.687 1.00 87.00 852 SER A CA 1
ATOM 6724 C C . SER A 1 852 ? 12.384 18.683 -35.695 1.00 87.00 852 SER A C 1
ATOM 6726 O O . SER A 1 852 ? 11.158 18.849 -35.645 1.00 87.00 852 SER A O 1
ATOM 6728 N N . ALA A 1 853 ? 13.215 19.421 -34.952 1.00 88.75 853 ALA A N 1
ATOM 6729 C CA . ALA A 1 853 ? 12.729 20.500 -34.080 1.00 88.75 853 ALA A CA 1
ATOM 6730 C C . ALA A 1 853 ? 11.965 21.573 -34.885 1.00 88.75 853 ALA A C 1
ATOM 6732 O O . ALA A 1 853 ? 10.985 22.158 -34.419 1.00 88.75 853 ALA A O 1
ATOM 6733 N N . ARG A 1 854 ? 12.371 21.772 -36.144 1.00 90.12 854 ARG A N 1
ATOM 6734 C CA . ARG A 1 854 ? 11.747 22.714 -37.073 1.00 90.12 854 ARG A CA 1
ATOM 6735 C C . ARG A 1 854 ? 10.368 22.272 -37.558 1.00 90.12 854 ARG A C 1
ATOM 6737 O O . ARG A 1 854 ? 9.514 23.130 -37.757 1.00 90.12 854 ARG A O 1
ATOM 6744 N N . GLU A 1 855 ? 10.144 20.981 -37.784 1.00 90.44 855 GLU A N 1
ATOM 6745 C CA . GLU A 1 855 ? 8.829 20.466 -38.194 1.00 90.44 855 GLU A CA 1
ATOM 6746 C C . GLU A 1 855 ? 7.807 20.648 -37.065 1.00 90.44 855 GLU A C 1
ATOM 6748 O O . GLU A 1 855 ? 6.744 21.222 -37.299 1.00 90.44 855 GLU A O 1
ATOM 6753 N N . TRP A 1 856 ? 8.185 20.327 -35.822 1.00 89.50 856 TRP A N 1
ATOM 6754 C CA . TRP A 1 856 ? 7.376 20.621 -34.631 1.00 89.50 856 TRP A CA 1
ATOM 6755 C C . TRP A 1 856 ? 7.097 22.114 -34.417 1.00 89.50 856 TRP A C 1
ATOM 6757 O O . TRP A 1 856 ? 6.020 22.470 -33.947 1.00 89.50 856 TRP A O 1
ATOM 6767 N N . LEU A 1 857 ? 8.040 22.995 -34.762 1.00 89.19 857 LEU A N 1
ATOM 6768 C CA . LEU A 1 857 ? 7.860 24.447 -34.662 1.00 89.19 857 LEU A CA 1
ATOM 6769 C C . LEU A 1 857 ? 6.937 25.022 -35.755 1.00 89.19 857 LEU A C 1
ATOM 6771 O O . LEU A 1 857 ? 6.344 26.083 -35.560 1.00 89.19 857 LEU A O 1
ATOM 6775 N N . LEU A 1 858 ? 6.835 24.360 -36.914 1.00 89.62 858 LEU A N 1
ATOM 6776 C CA . LEU A 1 858 ? 6.033 24.820 -38.054 1.00 89.62 858 LEU A CA 1
ATOM 6777 C C . LEU A 1 858 ? 4.594 24.280 -38.052 1.00 89.62 858 LEU A C 1
ATOM 6779 O O . LEU A 1 858 ? 3.720 24.937 -38.623 1.00 89.62 858 LEU A O 1
ATOM 6783 N N . ASP A 1 859 ? 4.335 23.128 -37.428 1.00 88.69 859 ASP A N 1
ATOM 6784 C CA . ASP A 1 859 ? 2.991 22.555 -37.287 1.00 88.69 859 ASP A CA 1
ATOM 6785 C C . ASP A 1 859 ? 2.356 22.935 -35.934 1.00 88.69 859 ASP A C 1
ATOM 6787 O O . ASP A 1 859 ? 2.424 22.214 -34.934 1.00 88.69 859 ASP A O 1
ATOM 6791 N N . ASP A 1 860 ? 1.735 24.119 -35.911 1.00 82.69 860 ASP A N 1
ATOM 6792 C CA . ASP A 1 860 ? 1.089 24.682 -34.720 1.00 82.69 860 ASP A CA 1
ATOM 6793 C C . ASP A 1 860 ? -0.075 23.809 -34.206 1.00 82.69 860 ASP A C 1
ATOM 6795 O O . ASP A 1 860 ? -0.303 23.746 -32.994 1.00 82.69 860 ASP A O 1
ATOM 6799 N N . ASP A 1 861 ? -0.770 23.092 -35.100 1.00 84.25 861 ASP A N 1
ATOM 6800 C CA . ASP A 1 861 ? -1.883 22.200 -34.760 1.00 84.25 861 ASP A CA 1
ATOM 6801 C C . ASP A 1 861 ? -1.372 20.941 -34.039 1.00 84.25 861 ASP A C 1
ATOM 6803 O O . ASP A 1 861 ? -1.875 20.612 -32.958 1.00 84.25 861 ASP A O 1
ATOM 6807 N N . LYS A 1 862 ? -0.330 20.281 -34.569 1.00 84.56 862 LYS A N 1
ATOM 6808 C CA . LYS A 1 862 ? 0.304 19.105 -33.944 1.00 84.56 862 LYS A CA 1
ATOM 6809 C C . LYS A 1 862 ? 1.010 19.443 -32.641 1.00 84.56 862 LYS A C 1
ATOM 6811 O O . LYS A 1 862 ? 0.852 18.710 -31.664 1.00 84.56 862 LYS A O 1
ATOM 6816 N N . LEU A 1 863 ? 1.704 20.578 -32.566 1.00 85.81 863 LEU A N 1
ATOM 6817 C CA . LEU A 1 863 ? 2.289 21.052 -31.310 1.00 85.81 863 LEU A CA 1
ATOM 6818 C C . LEU A 1 863 ? 1.201 21.322 -30.252 1.00 85.81 863 LEU A C 1
ATOM 6820 O O . LEU A 1 863 ? 1.360 20.987 -29.079 1.00 85.81 863 LEU A O 1
ATOM 6824 N N . SER A 1 864 ? 0.055 21.876 -30.661 1.00 84.31 864 SER A N 1
ATOM 6825 C CA . SER A 1 864 ? -1.097 22.100 -29.775 1.00 84.31 864 SER A CA 1
ATOM 6826 C C . SER A 1 864 ? -1.855 20.823 -29.406 1.00 84.31 864 SER A C 1
ATOM 6828 O O . SER A 1 864 ? -2.568 20.816 -28.403 1.00 84.31 864 SER A O 1
ATOM 6830 N N . GLU A 1 865 ? -1.763 19.764 -30.208 1.00 85.19 865 GLU A N 1
ATOM 6831 C CA . GLU A 1 865 ? -2.268 18.422 -29.897 1.00 85.19 865 GLU A CA 1
ATOM 6832 C C . GLU A 1 865 ? -1.396 17.753 -28.835 1.00 85.19 865 GLU A C 1
ATOM 6834 O O . GLU A 1 865 ? -1.902 17.488 -27.745 1.00 85.19 865 GLU A O 1
ATOM 6839 N N . LEU A 1 866 ? -0.084 17.653 -29.080 1.00 85.06 866 LEU A N 1
ATOM 6840 C CA . LEU A 1 866 ? 0.922 17.172 -28.125 1.00 85.06 866 LEU A CA 1
ATOM 6841 C C . LEU A 1 866 ? 0.773 17.833 -26.744 1.00 85.06 866 LEU A C 1
ATOM 6843 O O . LEU A 1 866 ? 0.738 17.157 -25.716 1.00 85.06 866 LEU A O 1
ATOM 6847 N N . MET A 1 867 ? 0.654 19.163 -26.707 1.00 84.00 867 MET A N 1
ATOM 6848 C CA . MET A 1 867 ? 0.469 19.902 -25.456 1.00 84.00 867 MET A CA 1
ATOM 6849 C C . MET A 1 867 ? -0.830 19.528 -24.725 1.00 84.00 867 MET A C 1
ATOM 6851 O O . MET A 1 867 ? -0.817 19.382 -23.505 1.00 84.00 867 MET A O 1
ATOM 6855 N N . ARG A 1 868 ? -1.950 19.366 -25.445 1.00 81.88 868 ARG A N 1
ATOM 6856 C CA . ARG A 1 868 ? -3.244 18.998 -24.840 1.00 81.88 868 ARG A CA 1
ATOM 6857 C C . ARG A 1 868 ? -3.247 17.569 -24.313 1.00 81.88 868 ARG A C 1
ATOM 6859 O O . ARG A 1 868 ? -3.790 17.343 -23.238 1.00 81.88 868 ARG A O 1
ATOM 6866 N N . GLU A 1 869 ? -2.644 16.631 -25.039 1.00 80.62 869 GLU A N 1
ATOM 6867 C CA . GLU A 1 869 ? -2.538 15.226 -24.622 1.00 80.62 869 GLU A CA 1
ATOM 6868 C C . GLU A 1 869 ? -1.726 15.070 -23.326 1.00 80.62 869 GLU A C 1
ATOM 6870 O O . GLU A 1 869 ? -2.051 14.224 -22.499 1.00 80.62 869 GLU A O 1
ATOM 6875 N N . ASN A 1 870 ? -0.745 15.948 -23.090 1.00 76.19 870 ASN A N 1
ATOM 6876 C CA . ASN A 1 870 ? 0.057 15.990 -21.860 1.00 76.19 870 ASN A CA 1
ATOM 6877 C C . ASN A 1 870 ? -0.467 16.988 -20.804 1.00 76.19 870 ASN A C 1
ATOM 6879 O O . ASN A 1 870 ? 0.276 17.385 -19.908 1.00 76.19 870 ASN A O 1
ATOM 6883 N N . ASN A 1 871 ? -1.733 17.417 -20.894 1.00 73.88 871 ASN A N 1
ATOM 6884 C CA . ASN A 1 871 ? -2.383 18.344 -19.952 1.00 73.88 871 ASN A CA 1
ATOM 6885 C C . ASN A 1 871 ? -1.682 19.715 -19.761 1.00 73.88 871 ASN A C 1
ATOM 6887 O O . ASN A 1 871 ? -1.904 20.390 -18.754 1.00 73.88 871 ASN A O 1
ATOM 6891 N N . MET A 1 872 ? -0.871 20.171 -20.723 1.00 76.31 872 MET A N 1
ATOM 6892 C CA . MET A 1 872 ? -0.214 21.483 -20.664 1.00 76.31 872 MET A CA 1
ATOM 6893 C C . MET A 1 872 ? -1.173 22.642 -20.973 1.00 76.31 872 MET A C 1
ATOM 6895 O O . MET A 1 872 ? -2.100 22.529 -21.778 1.00 76.31 872 MET A O 1
ATOM 6899 N N . ASP A 1 873 ? -0.890 23.821 -20.410 1.00 65.44 873 ASP A N 1
ATOM 6900 C CA . ASP A 1 873 ? -1.678 25.029 -20.670 1.00 65.44 873 ASP A CA 1
ATOM 6901 C C . ASP A 1 873 ? -1.356 25.664 -22.038 1.00 65.44 873 ASP A C 1
ATOM 6903 O O . ASP A 1 873 ? -0.296 26.267 -22.253 1.00 65.44 873 ASP A O 1
ATOM 6907 N N . THR A 1 874 ? -2.316 25.575 -22.961 1.00 60.62 874 THR A N 1
ATOM 6908 C CA . THR A 1 874 ? -2.250 26.163 -24.307 1.00 60.62 874 THR A CA 1
ATOM 6909 C C . THR A 1 874 ? -2.710 27.625 -24.378 1.00 60.62 874 THR A C 1
ATOM 6911 O O . THR A 1 874 ? -2.637 28.223 -25.449 1.00 60.62 874 THR A O 1
ATOM 6914 N N . ASN A 1 875 ? -3.197 28.231 -23.287 1.00 55.06 875 ASN A N 1
ATOM 6915 C CA . ASN A 1 875 ? -3.835 29.560 -23.317 1.00 55.06 875 ASN A CA 1
ATOM 6916 C C . ASN A 1 875 ? -2.849 30.745 -23.297 1.00 55.06 875 ASN A C 1
ATOM 6918 O O . ASN A 1 875 ? -3.269 31.900 -23.396 1.00 55.06 875 ASN A O 1
ATOM 6922 N N . VAL A 1 876 ? -1.544 30.488 -23.167 1.00 55.94 876 VAL A N 1
ATOM 6923 C CA . VAL A 1 876 ? -0.502 31.525 -23.179 1.00 55.94 876 VAL A CA 1
ATOM 6924 C C . VAL A 1 876 ? 0.014 31.715 -24.605 1.00 55.94 876 VAL A C 1
ATOM 6926 O O . VAL A 1 876 ? 0.731 30.866 -25.135 1.00 55.94 876 VAL A O 1
ATOM 6929 N N . SER A 1 877 ? -0.329 32.844 -25.228 1.00 46.34 877 SER A N 1
ATOM 6930 C CA . SER A 1 877 ? 0.139 33.180 -26.576 1.00 46.34 877 SER A CA 1
ATOM 6931 C C . SER A 1 877 ? 1.661 33.325 -26.629 1.00 46.34 877 SER A C 1
ATOM 6933 O O . SER A 1 877 ? 2.258 33.968 -25.757 1.00 46.34 877 SER A O 1
ATOM 6935 N N . ALA A 1 878 ? 2.275 32.819 -27.701 1.00 42.69 878 ALA A N 1
ATOM 6936 C CA . ALA A 1 878 ? 3.645 33.169 -28.056 1.00 42.69 878 ALA A CA 1
ATOM 6937 C C . ALA A 1 878 ? 3.788 34.697 -28.145 1.00 42.69 878 ALA A C 1
ATOM 6939 O O . ALA A 1 878 ? 2.907 35.382 -28.674 1.00 42.69 878 ALA A O 1
ATOM 6940 N N . VAL A 1 879 ? 4.893 35.245 -27.633 1.00 39.25 879 VAL A N 1
ATOM 6941 C CA . VAL A 1 879 ? 5.217 36.654 -27.878 1.00 39.25 879 VAL A CA 1
ATOM 6942 C C . VAL A 1 879 ? 5.619 36.751 -29.342 1.00 39.25 879 VAL A C 1
ATOM 6944 O O . VAL A 1 879 ? 6.686 36.276 -29.715 1.00 39.25 879 VAL A O 1
ATOM 6947 N N . SER A 1 880 ? 4.765 37.345 -30.176 1.00 30.95 880 SER A N 1
ATOM 6948 C CA . SER A 1 880 ? 5.066 37.573 -31.588 1.00 30.95 880 SER A CA 1
ATOM 6949 C C . SER A 1 880 ? 6.223 38.568 -31.717 1.00 30.95 880 SER A C 1
ATOM 6951 O O . SER A 1 880 ? 6.011 39.784 -31.700 1.00 30.95 880 SER A O 1
ATOM 6953 N N . GLY A 1 881 ? 7.443 38.044 -31.808 1.00 29.83 881 GLY A N 1
ATOM 6954 C CA . GLY A 1 881 ? 8.641 38.813 -32.101 1.00 29.83 881 GLY A CA 1
ATOM 6955 C C . GLY A 1 881 ? 8.651 39.266 -33.557 1.00 29.83 881 GLY A C 1
ATOM 6956 O O . GLY A 1 881 ? 8.867 38.465 -34.462 1.00 29.83 881 GLY A O 1
ATOM 6957 N N . THR A 1 882 ? 8.436 40.564 -33.762 1.00 26.69 882 THR A N 1
ATOM 6958 C CA . THR A 1 882 ? 9.163 41.331 -34.786 1.00 26.69 882 THR A CA 1
ATOM 6959 C C . THR A 1 882 ? 10.447 41.869 -34.180 1.00 26.69 882 THR A C 1
ATOM 6961 O O . THR A 1 882 ? 10.322 42.427 -33.062 1.00 26.69 882 THR A O 1
#

Organism: NCBI:txid708627

Radius of gyration: 33.1 Å; chains: 1; bounding box: 81×81×84 Å